Protein 4JO3 (pdb70)

Solvent-accessible surface area: 35429 Å² total; per-residue (Å²): 74,0,81,13,61,17,69,53,80,58,34,64,8,56,47,50,29,82,4,70,0,59,0,83,3,66,66,85,0,61,57,37,2,2,0,0,11,17,28,87,86,45,38,5,72,21,0,1,42,91,1,71,48,60,11,51,1,5,15,43,14,11,132,5,44,38,70,28,54,84,2,32,0,29,0,46,28,0,2,5,56,2,17,10,38,0,7,0,1,0,0,48,0,4,18,96,0,67,34,4,7,2,63,11,0,87,2,25,0,99,18,114,111,50,64,13,77,7,47,16,2,10,16,15,101,72,1,43,102,83,38,40,0,4,0,0,1,0,1,8,99,0,11,66,76,17,94,32,43,0,60,5,69,50,90,74,36,116,96,41,54,50,81,9,80,14,68,22,66,56,49,56,0,7,12,23,14,4,1,18,0,36,18,65,16,109,83,9,77,72,63,126,72,0,13,0,82,2,31,23,68,149,70,51,50,79,54,49,8,38,75,62,80,64,68,22,4,112,8,52,38,26,75,23,19,95,68,56,32,69,28,63,0,38,0,52,4,57,63,39,50,16,54,62,86,49,0,0,0,0,0,14,27,19,79,91,147,25,4,52,1,0,0,0,10,1,5,4,69,112,119,16,52,14,34,0,77,61,0,158,82,66,4,63,5,29,68,87,51,63,49,28,0,13,0,78,1,56,64,0,70,69,78,2,18,0,40,0,7,0,0,26,2,30,18,54,61,43,53,76,87,86,20,52,26,0,1,2,3,26,1,51,33,28,0,66,19,16,46,0,10,3,34,86,31,118,73,82,37,10,46,10,10,26,0,19,43,11,96,57,81,128,121,79,73,81,20,16,0,0,0,4,0,42,4,1,4,6,39,77,11,77,20,59,1,44,68,22,65,38,90,127,28,48,58,58,2,54,32,31,146,24,125,83,16,36,18,12,20,3,0,1,0,40,18,57,7,35,79,12,65,6,29,0,28,2,25,0,84,48,40,138,36,175,38,100,49,82,0,81,58,109,3,91,0,0,29,76,98,77,85,2,86,15,66,19,64,51,80,57,32,49,14,54,78,52,27,80,2,60,0,43,0,80,2,67,63,83,0,61,51,35,2,2,0,0,15,17,50,94,90,90,36,4,105,27,0,0,12,63,1,32,45,61,10,70,62,13,43,43,52,8,68,5,44,29,70,24,52,81,0,34,0,39,0,44,35,2,83,12,59,3,16,12,41,0,8,0,1,1,0,43,0,3,15,87,0,64,37,2,6,1,65,11,0,82,4,24,0,100,18,112,109,49,72,15,74,7,47,16,2,8,17,21,96,72,0,51,95,86,37,52,0,5,0,0,1,0,0,6,95,0,8,66,75,14,94,32,47,1,41,5,68,58,86,88,41,123,110,26,50,39,81,8,83,14,75,18,57,36,39,54,0,5,12,20,15,4,0,20,0,36,10,60,22,113,82,13,78,78,69,104,70,0,13,0,71,1,34,27,68,147,83,49,53,80,57,42,6,51,69,47,83,58,12,54,6,113,9,54,36,29,78,25,21,105,71,54,31,73,28,61,0,38,0,50,10,62,30,14,49,14,47,56,17,4,0,0,0,0,0,17,29,29,77,86,145,25,3,46,0,0,0,0,7,2,6,6,70,114,126,14,54,14,35,0,80,61,0,153,80,66,4,63,4,38,69,88,55,69,48,25,0,11,0,81,1,57,68,0,70,66,77,1,18,0,38,0,8,0,0,12,1,3,9,12,66,41,58,62,99,81,20,52,24,0,0,2,2,15,0,53,31,26,0,86,19,15,46,0,10,4,24,81,34,110,76,86,41,12,49,12,14,34,0,21,45,10,102,49,76,118,116,92,81,80,25,16,4,0,0,3,0,25,4,0,3,8,34,69,12,76,20,62,1,31,87,14,43,14,71,73,31,47,50,53,3,59,36,33,143,23,115,82,12,38,15,14,19,2,0,0,0,42,5,88,77,96,57,58,113,0,28,0,25,3,22,0,82,55,39,142,33,180,42,100,56,98,6,80,100,115,4,90,2,0,33,70,102,70

Foldseek 3Di:
DQAKAKPDQEDEDEQQAKDKIKIFTPWFQQQQKWKWWDDPPDDTHTADGSQADGDPPHDPLWGGDDGTGMIMIMRGRDALLRQTKMWMFRPRDPPPDDGRIHPIYGYAYAFDFDFWDKDKDFFDPPPQVVFKTKIKMKTPWGDDDKDKWKDFQNHTDDDQKDKDKDGQDSHGRTIMMMIMHMDTSVVLVVTFKIKMWIGDPPDIDIDMGTPVVD/DAKAKDFAAEAAQFAKTKIKIFADPDWQAQFWWKFKWWAAPPGDIGGAKTFGSHDDTDIDGDPVHPPFWDWADPDRGMIMIMGGRDDQVPFTWMKIFIWGWDFPDDVPDTDTDPIDTDHIHPTGTHGYHPDDFDAWDKDKAFPDPPDDDDQKGKIKIKTDFGPDDDKDKDKPVPPADAQKDKDDWDQDPVRGIITMIMGMDRDLVDWMWMWMADVNVRDIDIDIYHD/DDDDDPVVD/DFAKAKPDQEDEEAQQAKTKIKIFTPWFLAQQKWKWWDDPPDDTHTQDGSQAHGDPPHDPLWGWDDGGTMIMIMGGSHALQRQTKMWMFRDSDDPPDDGRIHPIHGYAYAFDFDFWDKDKDFFDPVALVVFKGKIKIKTPWGDDDKDKWKDFQNHTDDPQWDKDKDGQDRHGRTIMMMIMGMDTSVVVVVTFKIKMWIGDVPDIDIDIGTPVVD/DAKAKDWADEAAQFAKTKIKIFDDPFWQAQFKWKFKWWAAVPGDIGTAKTFGSYDDGDIDGDPVRPPAWDWQDPDRTMIMIMGGSDDQVRFTFMKMFIWGWDFDDDPHDTDTDPIDTDHIHPTDTHGYHPDDFDAWDKDKAFPDPVDDDDFKGKIKIKGDFGDDDDKDKDKPVNPDDPQKDKDDWDQDPVRGIITMIMGMDGHPPDQMWIWMGDVNVRDIDIDGYDD/DDDDDPVVD

Secondary structure (DSSP, 8-state):
-EEEEE---EE-TT--EEEEEEEESS---TTEEEEEEEE-TTS--EEEEEEESSSS--EEE-TTTBTTEEEEESSSSEEEEEE-S--GGG-EEEEEEEEEEEEEEETTEEEEEEEEEEEE---EEEEE-SSPPBPPEEEEE---TTSPPPSSEEEEEEEEEEBSS--EEEEGGGT--TTEEEPPPEE-TTS-EEEEEEEEES-SSS-EEEEEEEGGGTEEEEEEE--/-EEEEE---EE-TT--EEEEEEEES----TT-EEEEEEE-TTS--EEEEEEESSSS--EEE-TTTBTTEEEEEEETTEEEEEE-S--GGG-EEEEEEEEEEEEEEEBTEEEEEEEEEEEE---EEEEE-SSPPBPPEEEEE---SSS---SSEEEEEEEEEEBSS--EEEEGGGTB-TTEEEPPPEE-TTS-EEEEEEEEE-SSS--EEEEEEEGGGTEEEEEEE--/---EEEE-SEEEEETTS-EEEEEEESS--TT-EEEEEE-TTS--EEEEETTTEEPTT--TTEEEEEETTEEEEEESS--GGG-EEEEEEE-S--SS-S-SB---EEEEEE---BPPEEEEEPBPGGGGGGTEEEEEEEEEEEBS--EEEEEETTEEE-SSEEEEEPPPPTTT--EEEEEEEEEEHHHHHT--EEEEEEEETTEEEEEEEEGGG-/---EEEE-SEEEEETT-EEEEEEEESS--TT-EEEEEE-TTS--EEEEETTTEEPTT--TTEEEEEETTEEEEEEES--GGG-EEEEEEE-S--SS-S-SB---EEEEEE---B--EEEEEPPPHHHHTTTEEEEEEEEEEEBS--EEEEEETTEE--SSEEEEEPPPPTTT--EEEEEEEEEEHHHHHH--EEEEEEEETTEEEEEEEEGGG-/---EEGGG-/---EEGGG-

Sequence (900 aa):
DIVMTQTPASVSAAVGGTVTINCQASETISNYLAWYQQKPGQPPKLLIYKASTLASGVSSRFKGSGSGTEYTLTISGVQCDDAATYYCQQGYSISDIDNSFGGGTEVVVKGDPVAPTVLIFPPAADQVATGTVTIVCVANKYFPDVTVTWEVDGTTQTTGIENSKTPQNSADCTYNLSSTLTLTSTQYNSHKEYTCKVTQGTTSVVQSFNRGDCQSLEESGGDLVKPGASLTLTCTASGFSFTNNYYMCWVRQAPGKGLEWIACIYGGGRDIVFYATWAKGRFTISKTSSTTVTLQMTSLTAADTATYFCARENFDAVGVGGGTYSTDYYFDLWGPGTLVIVSSGQPKAPSVFPLAPCCGDTPSATVTLGCLVKGYLPEPVTVTWNSGTLTNGVRTFPSVRQSSGLYSLSSVVSVTSSSQPVTCNVAHPATNTKVDKTVAPEIIGDIRQADIVMTQTPASVSAAVGGTVTINCQASETISNYLAWYQQKPGQPPKLLIYKASTLASGVSSRFKGSGSGTEYTLTISGVQCDDAATYYCQQGYSISDIDNSFGGGTEVVVKGDPVAPTVLIFPPAADQVATGTVTIVCVANKYFPDVTVTWEVDGTTQTTGIENSKTPQNSADCTYNLSSTLTLTSTQYNSHKEYTCKVTQGTTSVVQSFNRGDCQSLEESGGDLVKPGASLTLTCTASGFSFTNNYYMCWVRQAPGKGLEWIACIYGGGRDIVFYATWAKGRFTISKTSSTTVTLQMTSLTAADTATYFCARENFDAVGVGGGTYSTDYYFDLWGPGTLVIVSSGQPKAPSVFPLAPCCGDTPSATVTLGCLVKGYLPEPVTVTWNSGTLTNGVRTFPSVRQSSGLYSLSSVVSVTSSSQPVTCNVAHPATNTKVDKTVAPEIIGDIRQA

B-factor: mean 35.31, std 11.68, range [15.15, 112.75]

Nearest PDB structures (foldseek):
  4jo4-assembly2_M  TM=9.951E-01  e=1.495E-40  Oryctolagus cuniculus
  7o9s-assembly1_L  TM=9.827E-01  e=1.431E-37  Oryctolagus cuniculus
  5ds8-assembly2_L  TM=9.588E-01  e=9.382E-38  Oryctolagus cuniculus
  8df1-assembly1_L  TM=9.749E-01  e=1.064E-36  Oryctolagus cuniculus
  6ldy-assembly2_L  TM=9.661E-01  e=2.963E-35  Oryctolagus cuniculus

Structure (mmCIF, N/CA/C/O backbone):
data_4JO3
#
_entry.id   4JO3
#
_cell.length_a   70.223
_cell.length_b   118.977
_cell.length_c   134.946
_cell.angle_alpha   90.00
_cell.angle_beta   90.00
_cell.angle_gamma   90.00
#
_symmetry.space_group_name_H-M   'P 21 21 21'
#
loop_
_entity.id
_entity.type
_entity.pdbx_description
1 polymer 'monoclonal anti-HIV-1 gp120 V3 antibody R20 light chain'
2 polymer 'monoclonal anti-HIV-1 gp120 V3 antibody R20 heavy chain'
3 polymer gp120
4 non-polymer 'SULFATE ION'
5 water water
#
loop_
_atom_site.group_PDB
_atom_site.id
_atom_site.type_symbol
_atom_site.label_atom_id
_atom_site.label_alt_id
_atom_site.label_comp_id
_atom_site.label_asym_id
_atom_site.label_entity_id
_atom_site.label_seq_id
_atom_site.pdbx_PDB_ins_code
_atom_site.Cartn_x
_atom_site.Cartn_y
_atom_site.Cartn_z
_atom_site.occupancy
_atom_site.B_iso_or_equiv
_atom_site.auth_seq_id
_atom_site.auth_comp_id
_atom_site.auth_asym_id
_atom_site.auth_atom_id
_atom_site.pdbx_PDB_model_num
ATOM 1 N N . ASP A 1 1 ? 29.400 54.770 51.789 1.00 32.14 1 ASP L N 1
ATOM 2 C CA . ASP A 1 1 ? 29.804 55.462 53.018 1.00 41.56 1 ASP L CA 1
ATOM 3 C C . ASP A 1 1 ? 31.040 54.849 53.672 1.00 49.26 1 ASP L C 1
ATOM 4 O O . ASP A 1 1 ? 31.816 55.558 54.323 1.00 50.08 1 ASP L O 1
ATOM 9 N N . ILE A 1 2 ? 31.191 53.533 53.567 1.00 40.73 2 ILE L N 1
ATOM 10 C CA . ILE A 1 2 ? 32.518 52.961 53.692 1.00 38.32 2 ILE L CA 1
ATOM 11 C C . ILE A 1 2 ? 33.041 53.051 52.282 1.00 38.52 2 ILE L C 1
ATOM 12 O O . ILE A 1 2 ? 32.556 52.349 51.395 1.00 42.22 2 ILE L O 1
ATOM 17 N N . VAL A 1 3 ? 33.993 53.939 52.045 1.00 34.61 3 VAL L N 1
ATOM 18 C CA . VAL A 1 3 ? 34.359 54.204 50.663 1.00 40.01 3 VAL L CA 1
ATOM 19 C C . VAL A 1 3 ? 35.651 53.513 50.252 1.00 37.07 3 VAL L C 1
ATOM 20 O O . VAL A 1 3 ? 36.719 53.770 50.801 1.00 38.42 3 VAL L O 1
ATOM 24 N N . MET A 1 4 ? 35.523 52.610 49.291 1.00 33.18 4 MET L N 1
ATOM 25 C CA . MET A 1 4 ? 36.656 51.864 48.793 1.00 32.98 4 MET L CA 1
ATOM 26 C C . MET A 1 4 ? 37.353 52.675 47.709 1.00 34.40 4 MET L C 1
ATOM 27 O O . MET A 1 4 ? 36.753 53.006 46.688 1.00 35.80 4 MET L O 1
ATOM 32 N N . THR A 1 5 ? 38.615 53.007 47.936 1.00 31.14 5 THR L N 1
ATOM 33 C CA . THR A 1 5 ? 39.382 53.709 46.930 1.00 33.80 5 THR L CA 1
ATOM 34 C C . THR A 1 5 ? 40.460 52.789 46.396 1.00 36.08 5 THR L C 1
ATOM 35 O O . THR A 1 5 ? 41.296 52.310 47.162 1.00 33.37 5 THR L O 1
ATOM 39 N N . GLN A 1 6 ? 40.431 52.532 45.088 1.00 36.59 6 GLN L N 1
ATOM 40 C CA . GLN A 1 6 ? 41.460 51.713 44.445 1.00 33.46 6 GLN L CA 1
ATOM 41 C C . GLN A 1 6 ? 42.455 52.569 43.707 1.00 32.31 6 GLN L C 1
ATOM 42 O O . GLN A 1 6 ? 42.089 53.565 43.091 1.00 31.56 6 GLN L O 1
ATOM 48 N N . THR A 1 7 ? 43.717 52.165 43.775 1.00 30.84 7 THR L N 1
ATOM 49 C CA . THR A 1 7 ? 44.789 52.815 43.041 1.00 31.38 7 THR L CA 1
ATOM 50 C C . THR A 1 7 ? 45.779 51.735 42.642 1.00 35.53 7 THR L C 1
ATOM 51 O O . THR A 1 7 ? 45.928 50.739 43.348 1.00 35.92 7 THR L O 1
ATOM 55 N N . PRO A 1 8 ? 46.428 51.898 41.482 1.00 36.17 8 PRO L N 1
ATOM 56 C CA . PRO A 1 8 ? 46.172 52.960 40.504 1.00 35.95 8 PRO L CA 1
ATOM 57 C C . PRO A 1 8 ? 44.911 52.651 39.706 1.00 34.80 8 PRO L C 1
ATOM 58 O O . PRO A 1 8 ? 44.324 51.580 39.887 1.00 34.68 8 PRO L O 1
ATOM 62 N N . ALA A 1 9 ? 44.502 53.559 38.828 1.00 32.65 9 ALA L N 1
ATOM 63 C CA . ALA A 1 9 ? 43.292 53.326 38.046 1.00 35.65 9 ALA L CA 1
ATOM 64 C C . ALA A 1 9 ? 43.625 52.391 36.903 1.00 34.04 9 ALA L C 1
ATOM 65 O O . ALA A 1 9 ? 42.781 51.635 36.435 1.00 35.30 9 ALA L O 1
ATOM 67 N N . SER A 1 10 ? 44.874 52.458 36.472 1.00 32.52 10 SER L N 1
ATOM 68 C CA . SER A 1 10 ? 45.392 51.601 35.430 1.00 34.38 10 SER L CA 1
ATOM 69 C C . SER A 1 10 ? 46.823 51.220 35.801 1.00 38.66 10 SER L C 1
ATOM 70 O O . SER A 1 10 ? 47.471 51.914 36.583 1.00 41.84 10 SER L O 1
ATOM 73 N N . VAL A 1 11 ? 47.311 50.121 35.245 1.00 33.57 11 VAL L N 1
ATOM 74 C CA . VAL A 1 11 ? 48.665 49.682 35.515 1.00 34.46 11 VAL L CA 1
ATOM 75 C C . VAL A 1 11 ? 49.154 48.744 34.416 1.00 33.13 11 VAL L C 1
ATOM 76 O O . VAL A 1 11 ? 48.373 47.982 33.859 1.00 35.43 11 VAL L O 1
ATOM 80 N N . SER A 1 12 ? 50.443 48.817 34.098 1.00 38.19 12 SER L N 1
ATOM 81 C CA . SER A 1 12 ? 51.058 47.934 33.108 1.00 34.94 12 SER L CA 1
ATOM 82 C C . SER A 1 12 ? 51.985 46.915 33.755 1.00 37.77 12 SER L C 1
ATOM 83 O O . SER A 1 12 ? 52.596 47.176 34.792 1.00 41.32 12 SER L O 1
ATOM 86 N N . ALA A 1 13 ? 52.088 45.747 33.144 1.00 33.51 13 ALA L N 1
ATOM 87 C CA . ALA A 1 13 ? 53.063 44.764 33.585 1.00 34.23 13 ALA L CA 1
ATOM 88 C C . ALA A 1 13 ? 53.506 43.932 32.386 1.00 31.90 13 ALA L C 1
ATOM 89 O O . ALA A 1 13 ? 52.667 43.472 31.615 1.00 31.26 13 ALA L O 1
ATOM 91 N N . ALA A 1 14 ? 54.814 43.769 32.201 1.00 28.80 14 ALA L N 1
ATOM 92 C CA . ALA A 1 14 ? 55.303 42.885 31.143 1.00 32.96 14 ALA L CA 1
ATOM 93 C C . ALA A 1 14 ? 54.915 41.443 31.469 1.00 31.04 14 ALA L C 1
ATOM 94 O O . ALA A 1 14 ? 54.769 41.083 32.646 1.00 26.70 14 ALA L O 1
ATOM 96 N N . VAL A 1 15 ? 54.725 40.632 30.432 1.00 25.44 15 VAL L N 1
ATOM 97 C CA . VAL A 1 15 ? 54.424 39.219 30.629 1.00 28.63 15 VAL L CA 1
ATOM 98 C C . VAL A 1 15 ? 55.512 38.585 31.494 1.00 28.09 15 VAL L C 1
ATOM 99 O O . VAL A 1 15 ? 56.697 38.727 31.213 1.00 31.92 15 VAL L O 1
ATOM 103 N N . GLY A 1 16 ? 55.105 37.913 32.567 1.00 30.42 16 GLY L N 1
ATOM 104 C CA . GLY A 1 16 ? 56.042 37.217 33.431 1.00 28.50 16 GLY L CA 1
ATOM 105 C C . GLY A 1 16 ? 56.338 37.989 34.698 1.00 31.41 16 GLY L C 1
ATOM 106 O O . GLY A 1 16 ? 56.873 37.443 35.656 1.00 34.10 16 GLY L O 1
ATOM 107 N N . GLY A 1 17 ? 55.983 39.269 34.707 1.00 30.20 17 GLY L N 1
ATOM 108 C CA . GLY A 1 17 ? 56.247 40.118 35.850 1.00 29.41 17 GLY L CA 1
ATOM 109 C C . GLY A 1 17 ? 55.204 40.007 36.941 1.00 33.05 17 GLY L C 1
ATOM 110 O O . GLY A 1 17 ? 54.458 39.026 37.004 1.00 32.80 17 GLY L O 1
ATOM 111 N N . THR A 1 18 ? 55.161 41.022 37.801 1.00 35.26 18 THR L N 1
ATOM 112 C CA . THR A 1 18 ? 54.225 41.073 38.916 1.00 32.00 18 THR L CA 1
ATOM 113 C C . THR A 1 18 ? 53.538 42.412 38.933 1.00 35.67 18 THR L C 1
ATOM 114 O O . THR A 1 18 ? 54.138 43.432 38.614 1.00 39.42 18 THR L O 1
ATOM 118 N N . VAL A 1 19 ? 52.271 42.408 39.311 1.00 37.13 19 VAL L N 1
ATOM 119 C CA . VAL A 1 19 ? 51.496 43.629 39.370 1.00 36.56 19 VAL L CA 1
ATOM 120 C C . VAL A 1 19 ? 50.812 43.687 40.737 1.00 38.79 19 VAL L C 1
ATOM 121 O O . VAL A 1 19 ? 50.266 42.680 41.212 1.00 36.10 19 VAL L O 1
ATOM 125 N N . THR A 1 20 ? 50.889 44.838 41.401 1.00 35.57 20 THR L N 1
ATOM 126 C CA . THR A 1 20 ? 50.124 45.011 42.628 1.00 39.81 20 THR L CA 1
ATOM 127 C C . THR A 1 20 ? 49.049 46.095 42.483 1.00 36.10 20 THR L C 1
ATOM 128 O O . THR A 1 20 ? 49.281 47.130 41.878 1.00 42.30 20 THR L O 1
ATOM 132 N N . ILE A 1 21 ? 47.870 45.817 43.026 1.00 33.49 21 ILE L N 1
ATOM 133 C CA . ILE A 1 21 ? 46.734 46.720 43.017 1.00 32.03 21 ILE L CA 1
ATOM 134 C C . ILE A 1 21 ? 46.438 47.058 44.469 1.00 36.24 21 ILE L C 1
ATOM 135 O O . ILE A 1 21 ? 46.522 46.191 45.345 1.00 35.91 21 ILE L O 1
ATOM 140 N N . ASN A 1 22 ? 46.070 48.304 44.735 1.00 37.30 22 ASN L N 1
ATOM 141 C CA . ASN A 1 22 ? 45.768 48.700 46.104 1.00 36.94 22 ASN L CA 1
ATOM 142 C C . ASN A 1 22 ? 44.318 49.007 46.347 1.00 35.82 22 ASN L C 1
ATOM 143 O O . ASN A 1 22 ? 43.620 49.506 45.476 1.00 38.17 22 ASN L O 1
ATOM 148 N N . CYS A 1 23 ? 43.878 48.703 47.555 1.00 36.22 23 CYS L N 1
ATOM 149 C CA . CYS A 1 23 ? 42.538 49.001 47.970 1.00 36.07 23 CYS L CA 1
ATOM 150 C C . CYS A 1 23 ? 42.637 49.694 49.310 1.00 37.88 23 CYS L C 1
ATOM 151 O O . CYS A 1 23 ? 43.340 49.235 50.199 1.00 42.21 23 CYS L O 1
ATOM 154 N N . GLN A 1 24 ? 41.947 50.814 49.452 1.00 38.05 24 GLN L N 1
ATOM 155 C CA . GLN A 1 24 ? 41.910 51.501 50.723 1.00 39.28 24 GLN L CA 1
ATOM 156 C C . GLN A 1 24 ? 40.472 51.673 51.207 1.00 36.92 24 GLN L C 1
ATOM 157 O O . GLN A 1 24 ? 39.571 51.977 50.427 1.00 40.00 24 GLN L O 1
ATOM 163 N N . ALA A 1 25 ? 40.260 51.473 52.499 1.00 34.78 25 ALA L N 1
ATOM 164 C CA . ALA A 1 25 ? 38.937 51.612 53.067 1.00 34.36 25 ALA L CA 1
ATOM 165 C C . ALA A 1 25 ? 38.899 52.818 53.995 1.00 38.69 25 ALA L C 1
ATOM 166 O O . ALA A 1 25 ? 39.873 53.101 54.706 1.00 37.80 25 ALA L O 1
ATOM 168 N N . SER A 1 26 ? 37.782 53.539 53.976 1.00 34.36 26 SER L N 1
ATOM 169 C CA . SER A 1 26 ? 37.666 54.766 54.753 1.00 34.99 26 SER L CA 1
ATOM 170 C C . SER A 1 26 ? 37.608 54.437 56.232 1.00 37.91 26 SER L C 1
ATOM 171 O O . SER A 1 26 ? 37.897 55.282 57.078 1.00 37.53 26 SER L O 1
ATOM 174 N N . GLU A 1 27 ? 37.236 53.201 56.536 1.00 37.14 27 GLU L N 1
ATOM 175 C CA . GLU A 1 27 ? 37.291 52.715 57.906 1.00 41.62 27 GLU L CA 1
ATOM 176 C C . GLU A 1 27 ? 37.647 51.233 57.922 1.00 43.27 27 GLU L C 1
ATOM 177 O O . GLU A 1 27 ? 37.585 50.554 56.898 1.00 38.05 27 GLU L O 1
ATOM 183 N N . THR A 1 28 ? 38.039 50.742 59.091 1.00 42.29 28 THR L N 1
ATOM 184 C CA . THR A 1 28 ? 38.463 49.363 59.212 1.00 43.45 28 THR L CA 1
ATOM 185 C C . THR A 1 28 ? 37.322 48.435 58.797 1.00 45.40 28 THR L C 1
ATOM 186 O O . THR A 1 28 ? 36.148 48.709 59.075 1.00 44.30 28 THR L O 1
ATOM 190 N N . ILE A 1 29 ? 37.662 47.339 58.125 1.00 46.56 29 ILE L N 1
ATOM 191 C CA . ILE A 1 29 ? 36.636 46.424 57.622 1.00 45.61 29 ILE L CA 1
ATOM 192 C C . ILE A 1 29 ? 36.800 44.979 58.106 1.00 47.97 29 ILE L C 1
ATOM 193 O O . ILE A 1 29 ? 36.066 44.089 57.662 1.00 45.66 29 ILE L O 1
ATOM 198 N N . SER A 1 30 ? 37.749 44.759 59.021 1.00 45.33 30 SER L N 1
ATOM 199 C CA . SER A 1 30 ? 37.934 43.459 59.672 1.00 43.87 30 SER L CA 1
ATOM 200 C C . SER A 1 30 ? 38.339 42.376 58.684 1.00 48.94 30 SER L C 1
ATOM 201 O O . SER A 1 30 ? 37.926 41.212 58.807 1.00 46.65 30 SER L O 1
ATOM 204 N N . ASN A 1 31 ? 39.144 42.767 57.701 1.00 44.13 31 ASN L N 1
ATOM 205 C CA . ASN A 1 31 ? 39.572 41.847 56.662 1.00 41.78 31 ASN L CA 1
ATOM 206 C C . ASN A 1 31 ? 38.444 41.253 55.840 1.00 38.17 31 ASN L C 1
ATOM 207 O O . ASN A 1 31 ? 38.612 40.208 55.235 1.00 39.59 31 ASN L O 1
ATOM 212 N N . TYR A 1 32 ? 37.290 41.907 55.830 1.00 39.98 32 TYR L N 1
ATOM 213 C CA . TYR A 1 32 ? 36.209 41.493 54.951 1.00 38.16 32 TYR L CA 1
ATOM 214 C C . TYR A 1 32 ? 36.358 42.256 53.645 1.00 37.17 32 TYR L C 1
ATOM 215 O O . TYR A 1 32 ? 35.644 43.227 53.391 1.00 33.74 32 TYR L O 1
ATOM 224 N N . LEU A 1 33 ? 37.308 41.804 52.829 1.00 33.42 33 LEU L N 1
ATOM 225 C CA . LEU A 1 33 ? 37.673 42.464 51.590 1.00 32.45 33 LEU L CA 1
ATOM 226 C C . LEU A 1 33 ? 37.738 41.420 50.486 1.00 37.79 33 LEU L C 1
ATOM 227 O O . LEU A 1 33 ? 38.400 40.395 50.631 1.00 39.15 33 LEU L O 1
ATOM 232 N N . ALA A 1 34 ? 37.040 41.671 49.383 1.00 38.09 34 ALA L N 1
ATOM 233 C CA . ALA A 1 34 ? 37.014 40.723 48.272 1.00 33.47 34 ALA L CA 1
ATOM 234 C C . ALA A 1 34 ? 37.564 41.330 46.979 1.00 33.68 34 ALA L C 1
ATOM 235 O O . ALA A 1 34 ? 37.448 42.535 46.737 1.00 32.13 34 ALA L O 1
ATOM 237 N N . TRP A 1 35 ? 38.177 40.485 46.161 1.00 32.74 35 TRP L N 1
ATOM 238 C CA . TRP A 1 35 ? 38.768 40.922 44.908 1.00 30.10 35 TRP L CA 1
ATOM 239 C C . TRP A 1 35 ? 38.109 40.192 43.748 1.00 28.62 35 TRP L C 1
ATOM 240 O O . TRP A 1 35 ? 37.978 38.976 43.776 1.00 29.57 35 TRP L O 1
ATOM 251 N N . TYR A 1 36 ? 37.711 40.929 42.721 1.00 28.10 36 TYR L N 1
ATOM 252 C CA . TYR A 1 36 ? 37.135 40.315 41.522 1.00 30.94 36 TYR L CA 1
ATOM 253 C C . TYR A 1 36 ? 37.904 40.664 40.255 1.00 25.61 36 TYR L C 1
ATOM 254 O O . TYR A 1 36 ? 38.524 41.715 40.156 1.00 26.88 36 TYR L O 1
ATOM 263 N N . GLN A 1 37 ? 37.848 39.779 39.280 1.00 24.09 37 GLN L N 1
ATOM 264 C CA . GLN A 1 37 ? 38.395 40.089 37.976 1.00 28.02 37 GLN L CA 1
ATOM 265 C C . GLN A 1 37 ? 37.244 40.114 36.990 1.00 29.30 37 GLN L C 1
ATOM 266 O O . GLN A 1 37 ? 36.421 39.205 36.982 1.00 30.24 37 GLN L O 1
ATOM 272 N N . GLN A 1 38 ? 37.167 41.157 36.175 1.00 25.67 38 GLN L N 1
ATOM 273 C CA . GLN A 1 38 ? 36.130 41.202 35.171 1.00 28.62 38 GLN L CA 1
ATOM 274 C C . GLN A 1 38 ? 36.688 41.362 33.767 1.00 30.80 38 GLN L C 1
ATOM 275 O O . GLN A 1 38 ? 37.514 42.226 33.510 1.00 32.09 38 GLN L O 1
ATOM 281 N N . LYS A 1 39 ? 36.229 40.517 32.861 1.00 30.91 39 LYS L N 1
ATOM 282 C CA . LYS A 1 39 ? 36.586 40.638 31.464 1.00 32.20 39 LYS L CA 1
ATOM 283 C C . LYS A 1 39 ? 35.371 41.157 30.690 1.00 39.98 39 LYS L C 1
ATOM 284 O O . LYS A 1 39 ? 34.228 40.988 31.127 1.00 38.54 39 LYS L O 1
ATOM 290 N N . PRO A 1 40 ? 35.610 41.810 29.543 1.00 42.07 40 PRO L N 1
ATOM 291 C CA . PRO A 1 40 ? 34.537 42.533 28.842 1.00 39.89 40 PRO L CA 1
ATOM 292 C C . PRO A 1 40 ? 33.373 41.626 28.522 1.00 36.06 40 PRO L C 1
ATOM 293 O O . PRO A 1 40 ? 33.605 40.523 28.051 1.00 39.39 40 PRO L O 1
ATOM 297 N N . GLY A 1 41 ? 32.151 42.080 28.784 1.00 37.70 41 GLY L N 1
ATOM 298 C CA . GLY A 1 41 ? 30.958 41.321 28.458 1.00 33.56 41 GLY L CA 1
ATOM 299 C C . GLY A 1 41 ? 30.679 40.171 29.407 1.00 36.87 41 GLY L C 1
ATOM 300 O O . GLY A 1 41 ? 29.829 39.323 29.150 1.00 33.47 41 GLY L O 1
ATOM 301 N N . GLN A 1 42 ? 31.397 40.135 30.516 1.00 34.07 42 GLN L N 1
ATOM 302 C CA . GLN A 1 42 ? 31.202 39.059 31.468 1.00 35.34 42 GLN L CA 1
ATOM 303 C C . GLN A 1 42 ? 30.902 39.582 32.863 1.00 31.52 42 GLN L C 1
ATOM 304 O O . GLN A 1 42 ? 31.286 40.689 33.229 1.00 30.13 42 GLN L O 1
ATOM 310 N N . PRO A 1 43 ? 30.191 38.787 33.652 1.00 30.97 43 PRO L N 1
ATOM 311 C CA . PRO A 1 43 ? 30.046 39.223 35.033 1.00 29.58 43 PRO L CA 1
ATOM 312 C C . PRO A 1 43 ? 31.397 39.065 35.712 1.00 31.54 43 PRO L C 1
ATOM 313 O O . PRO A 1 43 ? 32.248 38.323 35.209 1.00 32.53 43 PRO L O 1
ATOM 317 N N . PRO A 1 44 ? 31.606 39.762 36.832 1.00 29.76 44 PRO L N 1
ATOM 318 C CA . PRO A 1 44 ? 32.856 39.640 37.587 1.00 28.94 44 PRO L CA 1
ATOM 319 C C . PRO A 1 44 ? 33.080 38.216 38.078 1.00 28.27 44 PRO L C 1
ATOM 320 O O . PRO A 1 44 ? 32.119 37.488 38.305 1.00 25.27 44 PRO L O 1
ATOM 324 N N . LYS A 1 45 ? 34.346 37.833 38.219 1.00 29.81 45 LYS L N 1
ATOM 325 C CA . LYS A 1 45 ? 34.709 36.547 38.790 1.00 28.54 45 LYS L CA 1
ATOM 326 C C . LYS A 1 45 ? 35.383 36.772 40.127 1.00 32.53 45 LYS L C 1
ATOM 327 O O . LYS A 1 45 ? 36.354 37.538 40.217 1.00 31.25 45 LYS L O 1
ATOM 333 N N . LEU A 1 46 ? 34.878 36.097 41.158 1.00 32.75 46 LEU L N 1
ATOM 334 C CA . LEU A 1 46 ? 35.466 36.166 42.492 1.00 29.16 46 LEU L CA 1
ATOM 335 C C . LEU A 1 46 ? 36.826 35.496 42.505 1.00 32.94 46 LEU L C 1
ATOM 336 O O . LEU A 1 46 ? 36.959 34.367 42.029 1.00 32.17 46 LEU L O 1
ATOM 341 N N . LEU A 1 47 ? 37.819 36.194 43.063 1.00 32.48 47 LEU L N 1
ATOM 342 C CA . LEU A 1 47 ? 39.183 35.689 43.218 1.00 30.91 47 LEU L CA 1
ATOM 343 C C . LEU A 1 47 ? 39.515 35.425 44.691 1.00 34.72 47 LEU L C 1
ATOM 344 O O . LEU A 1 47 ? 39.924 34.327 45.075 1.00 35.63 47 LEU L O 1
ATOM 349 N N . ILE A 1 48 ? 39.345 36.464 45.503 1.00 34.29 48 ILE L N 1
ATOM 350 C CA . ILE A 1 48 ? 39.775 36.478 46.889 1.00 31.63 48 ILE L CA 1
ATOM 351 C C . ILE A 1 48 ? 38.641 37.005 47.748 1.00 32.54 48 ILE L C 1
ATOM 352 O O . ILE A 1 48 ? 37.946 37.934 47.344 1.00 34.92 48 ILE L O 1
ATOM 357 N N . TYR A 1 49 ? 38.446 36.400 48.917 1.00 32.15 49 TYR L N 1
ATOM 358 C CA . TYR A 1 49 ? 37.536 36.915 49.942 1.00 32.88 49 TYR L CA 1
ATOM 359 C C . TYR A 1 49 ? 38.214 36.790 51.299 1.00 35.36 49 TYR L C 1
ATOM 360 O O . TYR A 1 49 ? 39.264 36.143 51.414 1.00 35.67 49 TYR L O 1
ATOM 369 N N . LYS A 1 50 ? 37.625 37.399 52.325 1.00 32.48 50 LYS L N 1
ATOM 370 C CA . LYS A 1 50 ? 38.273 37.470 53.640 1.00 35.30 50 LYS L CA 1
ATOM 371 C C . LYS A 1 50 ? 39.721 37.954 53.512 1.00 36.15 50 LYS L C 1
ATOM 372 O O . LYS A 1 50 ? 40.632 37.409 54.135 1.00 37.59 50 LYS L O 1
ATOM 378 N N . ALA A 1 51 ? 39.920 38.974 52.682 1.00 38.51 51 ALA L N 1
ATOM 379 C CA . ALA A 1 51 ? 41.228 39.593 52.477 1.00 36.76 51 ALA L CA 1
ATOM 380 C C . ALA A 1 51 ? 42.252 38.708 51.764 1.00 35.23 51 ALA L C 1
ATOM 381 O O . ALA A 1 51 ? 42.999 39.185 50.911 1.00 41.39 51 ALA L O 1
ATOM 383 N N . SER A 1 52 ? 42.287 37.425 52.087 1.00 29.86 52 SER L N 1
ATOM 384 C CA . SER A 1 52 ? 43.375 36.601 51.594 1.00 32.03 52 SER L CA 1
ATOM 385 C C . SER A 1 52 ? 42.989 35.170 51.250 1.00 31.99 52 SER L C 1
ATOM 386 O O . SER A 1 52 ? 43.828 34.385 50.825 1.00 34.08 52 SER L O 1
ATOM 389 N N . THR A 1 53 ? 41.732 34.811 51.419 1.00 31.17 53 THR L N 1
ATOM 390 C CA . THR A 1 53 ? 41.350 33.457 51.057 1.00 32.98 53 THR L CA 1
ATOM 391 C C . THR A 1 53 ? 41.143 33.321 49.552 1.00 32.51 53 THR L C 1
ATOM 392 O O . THR A 1 53 ? 40.297 33.992 48.978 1.00 32.34 53 THR L O 1
ATOM 396 N N . LEU A 1 54 ? 41.922 32.445 48.925 1.00 35.46 54 LEU L N 1
ATOM 397 C CA . LEU A 1 54 ? 41.815 32.174 47.491 1.00 30.66 54 LEU L CA 1
ATOM 398 C C . LEU A 1 54 ? 40.603 31.308 47.161 1.00 32.01 54 LEU L C 1
ATOM 399 O O . LEU A 1 54 ? 40.508 30.169 47.610 1.00 31.53 54 LEU L O 1
ATOM 404 N N . ALA A 1 55 ? 39.678 31.848 46.371 1.00 34.65 55 ALA L N 1
ATOM 405 C CA . ALA A 1 55 ? 38.469 31.110 46.017 1.00 34.60 55 ALA L CA 1
ATOM 406 C C . ALA A 1 55 ? 38.829 29.852 45.239 1.00 34.60 55 ALA L C 1
ATOM 407 O O . ALA A 1 55 ? 39.911 29.750 44.652 1.00 32.45 55 ALA L O 1
ATOM 409 N N . SER A 1 56 ? 37.903 28.904 45.233 1.00 34.52 56 SER L N 1
ATOM 410 C CA . SER A 1 56 ? 38.126 27.612 44.604 1.00 37.92 56 SER L CA 1
ATOM 411 C C . SER A 1 56 ? 38.181 27.677 43.084 1.00 37.75 56 SER L C 1
ATOM 412 O O . SER A 1 56 ? 37.240 28.151 42.429 1.00 33.91 56 SER L O 1
ATOM 415 N N . GLY A 1 57 ? 39.281 27.169 42.535 1.00 32.87 57 GLY L N 1
ATOM 416 C CA . GLY A 1 57 ? 39.415 27.020 41.099 1.00 32.07 57 GLY L CA 1
ATOM 417 C C . GLY A 1 57 ? 40.016 28.273 40.518 1.00 33.79 57 GLY L C 1
ATOM 418 O O . GLY A 1 57 ? 40.023 28.473 39.306 1.00 35.70 57 GLY L O 1
ATOM 419 N N . VAL A 1 58 ? 40.509 29.136 41.391 1.00 26.98 58 VAL L N 1
ATOM 420 C CA . VAL A 1 58 ? 41.176 30.336 40.932 1.00 28.22 58 VAL L CA 1
ATOM 421 C C . VAL A 1 58 ? 42.686 30.187 41.050 1.00 27.53 58 VAL L C 1
ATOM 422 O O . VAL A 1 58 ? 43.189 29.655 42.031 1.00 26.40 58 VAL L O 1
ATOM 426 N N . SER A 1 59 ? 43.399 30.646 40.030 1.00 30.00 59 SER L N 1
ATOM 427 C CA . SER A 1 59 ? 44.849 30.551 39.994 1.00 27.43 59 SER L CA 1
ATOM 428 C C . SER A 1 59 ? 45.510 31.109 41.243 1.00 28.36 59 SER L C 1
ATOM 429 O O . SER A 1 59 ? 45.178 32.207 41.712 1.00 26.97 59 SER L O 1
ATOM 432 N N . SER A 1 60 ? 46.461 30.348 41.771 1.00 28.37 60 SER L N 1
ATOM 433 C CA . SER A 1 60 ? 47.199 30.776 42.954 1.00 31.90 60 SER L CA 1
ATOM 434 C C . SER A 1 60 ? 48.214 31.869 42.607 1.00 28.69 60 SER L C 1
ATOM 435 O O . SER A 1 60 ? 48.969 32.323 43.460 1.00 26.47 60 SER L O 1
ATOM 438 N N . ARG A 1 61 ? 48.217 32.297 41.349 1.00 28.47 61 ARG L N 1
ATOM 439 C CA . ARG A 1 61 ? 48.990 33.466 40.965 1.00 29.50 61 ARG L CA 1
ATOM 440 C C . ARG A 1 61 ? 48.384 34.720 41.595 1.00 27.64 61 ARG L C 1
ATOM 441 O O . ARG A 1 61 ? 49.010 35.771 41.608 1.00 27.87 61 ARG L O 1
ATOM 449 N N . PHE A 1 62 ? 47.168 34.595 42.121 1.00 27.92 62 PHE L N 1
ATOM 450 C CA . PHE A 1 62 ? 46.465 35.724 42.735 1.00 31.90 62 PHE L CA 1
ATOM 451 C C . PHE A 1 62 ? 46.585 35.705 44.258 1.00 33.76 62 PHE L C 1
ATOM 452 O O . PHE A 1 62 ? 46.152 34.760 44.915 1.00 36.43 62 PHE L O 1
ATOM 460 N N . LYS A 1 63 ? 47.174 36.753 44.819 1.00 31.67 63 LYS L N 1
ATOM 461 C CA . LYS A 1 63 ? 47.343 36.825 46.258 1.00 36.27 63 LYS L CA 1
ATOM 462 C C . LYS A 1 63 ? 46.686 38.065 46.823 1.00 35.79 63 LYS L C 1
ATOM 463 O O . LYS A 1 63 ? 46.972 39.181 46.388 1.00 34.12 63 LYS L O 1
ATOM 469 N N . GLY A 1 64 ? 45.814 37.851 47.806 1.00 38.47 64 GLY L N 1
ATOM 470 C CA . GLY A 1 64 ? 45.181 38.926 48.550 1.00 36.77 64 GLY L CA 1
ATOM 471 C C . GLY A 1 64 ? 45.839 39.101 49.902 1.00 38.10 64 GLY L C 1
ATOM 472 O O . GLY A 1 64 ? 46.004 38.143 50.648 1.00 45.47 64 GLY L O 1
ATOM 473 N N . SER A 1 65 ? 46.233 40.322 50.225 1.00 38.06 65 SER L N 1
ATOM 474 C CA . SER A 1 65 ? 46.913 40.559 51.487 1.00 39.33 65 SER L CA 1
ATOM 475 C C . SER A 1 65 ? 46.448 41.868 52.085 1.00 42.35 65 SER L C 1
ATOM 476 O O . SER A 1 65 ? 45.612 42.565 51.504 1.00 39.99 65 SER L O 1
ATOM 479 N N . GLY A 1 66 ? 47.001 42.201 53.247 1.00 44.99 66 GLY L N 1
ATOM 480 C CA . GLY A 1 66 ? 46.707 43.465 53.885 1.00 38.28 66 GLY L CA 1
ATOM 481 C C . GLY A 1 66 ? 45.799 43.247 55.062 1.00 38.98 66 GLY L C 1
ATOM 482 O O . GLY A 1 66 ? 45.411 42.112 55.357 1.00 40.60 66 GLY L O 1
ATOM 483 N N . SER A 1 67 ? 45.466 44.340 55.738 1.00 39.47 67 SER L N 1
ATOM 484 C CA . SER A 1 67 ? 44.581 44.294 56.897 1.00 43.94 67 SER L CA 1
ATOM 485 C C . SER A 1 67 ? 44.182 45.709 57.285 1.00 45.32 67 SER L C 1
ATOM 486 O O . SER A 1 67 ? 44.793 46.686 56.835 1.00 44.33 67 SER L O 1
ATOM 489 N N . GLY A 1 68 ? 43.157 45.817 58.121 1.00 44.15 68 GLY L N 1
ATOM 490 C CA . GLY A 1 68 ? 42.745 47.105 58.634 1.00 38.95 68 GLY L CA 1
ATOM 491 C C . GLY A 1 68 ? 42.127 47.976 57.568 1.00 36.36 68 GLY L C 1
ATOM 492 O O . GLY A 1 68 ? 40.953 47.828 57.239 1.00 39.62 68 GLY L O 1
ATOM 493 N N . THR A 1 69 ? 42.926 48.878 57.019 1.00 37.23 69 THR L N 1
ATOM 494 C CA . THR A 1 69 ? 42.426 49.886 56.088 1.00 41.52 69 THR L CA 1
ATOM 495 C C . THR A 1 69 ? 43.112 49.810 54.698 1.00 45.85 69 THR L C 1
ATOM 496 O O . THR A 1 69 ? 42.647 50.420 53.721 1.00 42.80 69 THR L O 1
ATOM 500 N N . GLU A 1 70 ? 44.195 49.034 54.613 1.00 41.01 70 GLU L N 1
ATOM 501 C CA . GLU A 1 70 ? 44.946 48.880 53.368 1.00 41.55 70 GLU L CA 1
ATOM 502 C C . GLU A 1 70 ? 45.075 47.423 52.910 1.00 40.74 70 GLU L C 1
ATOM 503 O O . GLU A 1 70 ? 45.656 46.596 53.608 1.00 41.17 70 GLU L O 1
ATOM 509 N N . TYR A 1 71 ? 44.546 47.131 51.723 1.00 41.34 71 TYR L N 1
ATOM 510 C CA . TYR A 1 71 ? 44.571 45.787 51.150 1.00 35.95 71 TYR L CA 1
ATOM 511 C C . TYR A 1 71 ? 45.312 45.747 49.811 1.00 37.21 71 TYR L C 1
ATOM 512 O O . TYR A 1 71 ? 45.535 46.782 49.178 1.00 36.46 71 TYR L O 1
ATOM 521 N N . THR A 1 72 ? 45.708 44.554 49.389 1.00 35.56 72 THR L N 1
ATOM 522 C CA . THR A 1 72 ? 46.467 44.416 48.160 1.00 32.57 72 THR L CA 1
ATOM 523 C C . THR A 1 72 ? 46.088 43.166 47.367 1.00 37.87 72 THR L C 1
ATOM 524 O O . THR A 1 72 ? 45.662 42.147 47.930 1.00 33.29 72 THR L O 1
ATOM 528 N N . LEU A 1 73 ? 46.236 43.274 46.047 1.00 37.63 73 LEU L N 1
ATOM 529 C CA . LEU A 1 73 ? 46.102 42.145 45.137 1.00 33.19 73 LEU L CA 1
ATOM 530 C C . LEU A 1 73 ? 47.385 42.066 44.327 1.00 33.81 73 LEU L C 1
ATOM 531 O O . LEU A 1 73 ? 47.788 43.036 43.683 1.00 35.48 73 LEU L O 1
ATOM 536 N N . THR A 1 74 ? 48.039 40.916 44.364 1.00 33.95 74 THR L N 1
ATOM 537 C CA . THR A 1 74 ? 49.309 40.763 43.678 1.00 31.04 74 THR L CA 1
ATOM 538 C C . THR A 1 74 ? 49.166 39.637 42.669 1.00 34.04 74 THR L C 1
ATOM 539 O O . THR A 1 74 ? 48.888 38.504 43.044 1.00 36.78 74 THR L O 1
ATOM 543 N N . ILE A 1 75 ? 49.342 39.944 41.389 1.00 30.97 75 ILE L N 1
ATOM 544 C CA . ILE A 1 75 ? 49.353 38.908 40.375 1.00 29.15 75 ILE L CA 1
ATOM 545 C C . ILE A 1 75 ? 50.793 38.583 40.008 1.00 30.90 75 ILE L C 1
ATOM 546 O O . ILE A 1 75 ? 51.536 39.431 39.521 1.00 34.82 75 ILE L O 1
ATOM 551 N N . SER A 1 76 ? 51.188 37.346 40.257 1.00 30.99 76 SER L N 1
ATOM 552 C CA . SER A 1 76 ? 52.529 36.892 39.933 1.00 31.95 76 SER L CA 1
ATOM 553 C C . SER A 1 76 ? 52.478 36.178 38.598 1.00 29.39 76 SER L C 1
ATOM 554 O O . SER A 1 76 ? 51.445 35.620 38.250 1.00 35.35 76 SER L O 1
ATOM 557 N N . GLY A 1 77 ? 53.576 36.191 37.846 1.00 30.86 77 GLY L N 1
ATOM 558 C CA . GLY A 1 77 ? 53.629 35.493 36.568 1.00 27.16 77 GLY L CA 1
ATOM 559 C C . GLY A 1 77 ? 52.552 36.004 35.629 1.00 31.68 77 GLY L C 1
ATOM 560 O O . GLY A 1 77 ? 51.815 35.224 35.034 1.00 30.09 77 GLY L O 1
ATOM 561 N N . VAL A 1 78 ? 52.464 37.328 35.513 1.00 28.74 78 VAL L N 1
ATOM 562 C CA . VAL A 1 78 ? 51.421 37.985 34.749 1.00 28.07 78 VAL L CA 1
ATOM 563 C C . VAL A 1 78 ? 51.334 37.413 33.338 1.00 28.97 78 VAL L C 1
ATOM 564 O O . VAL A 1 78 ? 52.359 37.144 32.705 1.00 30.51 78 VAL L O 1
ATOM 568 N N . GLN A 1 79 ? 50.112 37.213 32.852 1.00 22.44 79 GLN L N 1
ATOM 569 C CA . GLN A 1 79 ? 49.912 36.636 31.526 1.00 27.13 79 GLN L CA 1
ATOM 570 C C . GLN A 1 79 ? 48.878 37.425 30.734 1.00 29.43 79 GLN L C 1
ATOM 571 O O . GLN A 1 79 ? 48.102 38.191 31.312 1.00 31.92 79 GLN L O 1
ATOM 577 N N . CYS A 1 80 ? 48.870 37.247 29.418 1.00 22.52 80 CYS L N 1
ATOM 578 C CA . CYS A 1 80 ? 47.847 37.879 28.586 1.00 29.68 80 CYS L CA 1
ATOM 579 C C . CYS A 1 80 ? 46.413 37.626 29.071 1.00 30.58 80 CYS L C 1
ATOM 580 O O . CYS A 1 80 ? 45.574 38.523 29.024 1.00 31.75 80 CYS L O 1
ATOM 583 N N . ASP A 1 81 ? 46.140 36.417 29.547 1.00 29.07 81 ASP L N 1
ATOM 584 C CA . ASP A 1 81 ? 44.811 36.085 30.044 1.00 35.32 81 ASP L CA 1
ATOM 585 C C . ASP A 1 81 ? 44.416 36.936 31.260 1.00 32.84 81 ASP L C 1
ATOM 586 O O . ASP A 1 81 ? 43.247 36.977 31.643 1.00 34.57 81 ASP L O 1
ATOM 591 N N . ASP A 1 82 ? 45.385 37.619 31.857 1.00 28.96 82 ASP L N 1
ATOM 592 C CA . ASP A 1 82 ? 45.103 38.494 32.994 1.00 32.06 82 ASP L CA 1
ATOM 593 C C . ASP A 1 82 ? 44.614 39.904 32.620 1.00 33.85 82 ASP L C 1
ATOM 594 O O . ASP A 1 82 ? 44.091 40.622 33.484 1.00 29.77 82 ASP L O 1
ATOM 599 N N . ALA A 1 83 ? 44.809 40.322 31.366 1.00 26.63 83 ALA L N 1
ATOM 600 C CA . ALA A 1 83 ? 44.382 41.665 30.980 1.00 29.69 83 ALA L CA 1
ATOM 601 C C . ALA A 1 83 ? 42.880 41.811 31.239 1.00 29.46 83 ALA L C 1
ATOM 602 O O . ALA A 1 83 ? 42.054 41.176 30.575 1.00 25.84 83 ALA L O 1
ATOM 604 N N . ALA A 1 84 ? 42.538 42.635 32.223 1.00 26.67 84 ALA L N 1
ATOM 605 C CA . ALA A 1 84 ? 41.161 42.736 32.682 1.00 27.11 84 ALA L CA 1
ATOM 606 C C . ALA A 1 84 ? 41.001 43.905 33.632 1.00 28.60 84 ALA L C 1
ATOM 607 O O . ALA A 1 84 ? 41.960 44.632 33.912 1.00 29.50 84 ALA L O 1
ATOM 609 N N . THR A 1 85 ? 39.794 44.085 34.145 1.00 22.02 85 THR L N 1
ATOM 610 C CA . THR A 1 85 ? 39.607 45.074 35.184 1.00 24.39 85 THR L CA 1
ATOM 611 C C . THR A 1 85 ? 39.390 44.353 36.508 1.00 29.75 85 THR L C 1
ATOM 612 O O . THR A 1 85 ? 38.654 43.361 36.569 1.00 32.74 85 THR L O 1
ATOM 616 N N . TYR A 1 86 ? 40.060 44.828 37.555 1.00 26.16 86 TYR L N 1
ATOM 617 C CA . TYR A 1 86 ? 39.981 44.202 38.864 1.00 24.03 86 TYR L CA 1
ATOM 618 C C . TYR A 1 86 ? 39.272 45.109 39.851 1.00 27.70 86 TYR L C 1
ATOM 619 O O . TYR A 1 86 ? 39.479 46.321 39.840 1.00 30.28 86 TYR L O 1
ATOM 628 N N . TYR A 1 87 ? 38.431 44.525 40.696 1.00 24.61 87 TYR L N 1
ATOM 629 C CA . TYR A 1 87 ? 37.700 45.298 41.687 1.00 26.59 87 TYR L CA 1
ATOM 630 C C . TYR A 1 87 ? 37.910 44.728 43.077 1.00 28.56 87 TYR L C 1
ATOM 631 O O . TYR A 1 87 ? 37.997 43.513 43.249 1.00 28.14 87 TYR L O 1
ATOM 640 N N . CYS A 1 88 ? 37.993 45.607 44.067 1.00 26.91 88 CYS L N 1
ATOM 641 C CA . CYS A 1 88 ? 37.928 45.176 45.454 1.00 31.72 88 CYS L CA 1
ATOM 642 C C . CYS A 1 88 ? 36.538 45.506 45.992 1.00 33.48 88 CYS L C 1
ATOM 643 O O . CYS A 1 88 ? 35.823 46.350 45.449 1.00 31.41 88 CYS L O 1
ATOM 646 N N . GLN A 1 89 ? 36.135 44.828 47.047 1.00 30.65 89 GLN L N 1
ATOM 647 C CA . GLN A 1 89 ? 34.778 44.996 47.512 1.00 31.75 89 GLN L CA 1
ATOM 648 C C . GLN A 1 89 ? 34.716 44.683 48.988 1.00 33.62 89 GLN L C 1
ATOM 649 O O . GLN A 1 89 ? 34.930 43.535 49.382 1.00 34.88 89 GLN L O 1
ATOM 655 N N . GLN A 1 90 ? 34.452 45.711 49.797 1.00 31.58 90 GLN L N 1
ATOM 656 C CA . GLN A 1 90 ? 34.334 45.542 51.249 1.00 35.15 90 GLN L CA 1
ATOM 657 C C . GLN A 1 90 ? 33.068 44.771 51.631 1.00 33.74 90 GLN L C 1
ATOM 658 O O . GLN A 1 90 ? 31.972 45.047 51.137 1.00 31.89 90 GLN L O 1
ATOM 664 N N . GLY A 1 91 ? 33.242 43.791 52.508 1.00 33.73 91 GLY L N 1
ATOM 665 C CA . GLY A 1 91 ? 32.157 42.918 52.890 1.00 36.75 91 GLY L CA 1
ATOM 666 C C . GLY A 1 91 ? 31.757 43.134 54.327 1.00 36.74 91 GLY L C 1
ATOM 667 O O . GLY A 1 91 ? 30.991 42.353 54.888 1.00 37.43 91 GLY L O 1
ATOM 668 N N . TYR A 1 92 ? 32.262 44.209 54.921 1.00 37.16 92 TYR L N 1
ATOM 669 C CA . TYR A 1 92 ? 31.958 44.495 56.319 1.00 44.96 92 TYR L CA 1
ATOM 670 C C . TYR A 1 92 ? 30.489 44.847 56.511 1.00 37.90 92 TYR L C 1
ATOM 671 O O . TYR A 1 92 ? 29.827 44.303 57.387 1.00 36.44 92 TYR L O 1
ATOM 680 N N . SER A 1 93 ? 29.981 45.744 55.678 1.00 35.35 93 SER L N 1
ATOM 681 C CA . SER A 1 93 ? 28.619 46.215 55.857 1.00 39.33 93 SER L CA 1
ATOM 682 C C . SER A 1 93 ? 27.873 46.517 54.556 1.00 40.10 93 SER L C 1
ATOM 683 O O . SER A 1 93 ? 28.456 47.017 53.581 1.00 39.31 93 SER L O 1
ATOM 686 N N . ILE A 1 94 ? 26.576 46.214 54.549 1.00 38.68 94 ILE L N 1
ATOM 687 C CA . ILE A 1 94 ? 25.704 46.686 53.483 1.00 33.90 94 ILE L CA 1
ATOM 688 C C . ILE A 1 94 ? 24.652 47.625 54.041 1.00 35.06 94 ILE L C 1
ATOM 689 O O . ILE A 1 94 ? 23.744 48.026 53.326 1.00 35.53 94 ILE L O 1
ATOM 694 N N . SER A 1 95 ? 24.783 47.988 55.318 1.00 39.05 95 SER L N 1
ATOM 695 C CA . SER A 1 95 ? 23.907 49.007 55.908 1.00 36.57 95 SER L CA 1
ATOM 696 C C . SER A 1 95 ? 24.529 50.395 55.834 1.00 38.84 95 SER L C 1
ATOM 697 O O . SER A 1 95 ? 25.673 50.578 56.235 1.00 41.95 95 SER L O 1
ATOM 700 N N . ASP A 1 96 A 23.780 51.364 55.314 1.00 36.66 95 ASP L N 1
ATOM 701 C CA . ASP A 1 96 A 24.253 52.746 55.236 1.00 38.60 95 ASP L CA 1
ATOM 702 C C . ASP A 1 96 A 25.500 52.907 54.357 1.00 37.09 95 ASP L C 1
ATOM 703 O O . ASP A 1 96 A 26.412 53.638 54.716 1.00 38.44 95 ASP L O 1
ATOM 708 N N . ILE A 1 97 B 25.553 52.238 53.209 1.00 37.33 95 ILE L N 1
ATOM 709 C CA . ILE A 1 97 B 26.658 52.494 52.278 1.00 38.30 95 ILE L CA 1
ATOM 710 C C . ILE A 1 97 B 26.172 52.858 50.888 1.00 31.46 95 ILE L C 1
ATOM 711 O O . ILE A 1 97 B 25.079 52.467 50.480 1.00 33.46 95 ILE L O 1
ATOM 716 N N . ASP A 1 98 C 26.998 53.608 50.166 1.00 34.12 95 ASP L N 1
ATOM 717 C CA . ASP A 1 98 C 26.753 53.913 48.753 1.00 29.96 95 ASP L CA 1
ATOM 718 C C . ASP A 1 98 C 27.168 52.704 47.886 1.00 28.38 95 ASP L C 1
ATOM 719 O O . ASP A 1 98 C 26.314 52.012 47.352 1.00 29.39 95 ASP L O 1
ATOM 724 N N . ASN A 1 99 ? 28.465 52.425 47.778 1.00 27.77 96 ASN L N 1
ATOM 725 C CA . ASN A 1 99 ? 28.939 51.323 46.939 1.00 29.43 96 ASN L CA 1
ATOM 726 C C . ASN A 1 99 ? 29.934 50.484 47.745 1.00 31.84 96 ASN L C 1
ATOM 727 O O . ASN A 1 99 ? 30.762 51.030 48.479 1.00 34.06 96 ASN L O 1
ATOM 732 N N . SER A 1 100 ? 29.843 49.163 47.639 1.00 26.67 97 SER L N 1
ATOM 733 C CA . SER A 1 100 ? 30.804 48.307 48.316 1.00 28.91 97 SER L CA 1
ATOM 734 C C . SER A 1 100 ? 32.033 48.038 47.455 1.00 30.30 97 SER L C 1
ATOM 735 O O . SER A 1 100 ? 33.054 47.581 47.960 1.00 35.49 97 SER L O 1
ATOM 738 N N . PHE A 1 101 ? 31.940 48.323 46.161 1.00 29.14 98 PHE L N 1
ATOM 739 C CA . PHE A 1 101 ? 33.067 48.121 45.262 1.00 27.92 98 PHE L CA 1
ATOM 740 C C . PHE A 1 101 ? 33.936 49.357 45.158 1.00 27.06 98 PHE L C 1
ATOM 741 O O . PHE A 1 101 ? 33.438 50.477 45.207 1.00 28.02 98 PHE L O 1
ATOM 749 N N . GLY A 1 102 ? 35.235 49.145 44.998 1.00 25.73 99 GLY L N 1
ATOM 750 C CA . GLY A 1 102 ? 36.120 50.213 44.588 1.00 30.02 99 GLY L CA 1
ATOM 751 C C . GLY A 1 102 ? 35.915 50.549 43.120 1.00 30.81 99 GLY L C 1
ATOM 752 O O . GLY A 1 102 ? 35.137 49.896 42.416 1.00 29.78 99 GLY L O 1
ATOM 753 N N . GLY A 1 103 ? 36.612 51.577 42.652 1.00 30.05 100 GLY L N 1
ATOM 754 C CA . GLY A 1 103 ? 36.428 52.050 41.295 1.00 25.79 100 GLY L CA 1
ATOM 755 C C . GLY A 1 103 ? 36.991 51.104 40.256 1.00 31.37 100 GLY L C 1
ATOM 756 O O . GLY A 1 103 ? 36.722 51.253 39.061 1.00 32.37 100 GLY L O 1
ATOM 757 N N . GLY A 1 104 ? 37.779 50.134 40.716 1.00 29.77 101 GLY L N 1
ATOM 758 C CA . GLY A 1 104 ? 38.363 49.134 39.844 1.00 29.49 101 GLY L CA 1
ATOM 759 C C . GLY A 1 104 ? 39.667 49.567 39.204 1.00 30.76 101 GLY L C 1
ATOM 760 O O . GLY A 1 104 ? 39.896 50.751 38.989 1.00 31.91 101 GLY L O 1
ATOM 761 N N . THR A 1 105 ? 40.520 48.597 38.895 1.00 28.91 102 THR L N 1
ATOM 762 C CA . THR A 1 105 ? 41.798 48.884 38.267 1.00 32.16 102 THR L CA 1
ATOM 763 C C . THR A 1 105 ? 41.930 48.148 36.935 1.00 31.44 102 THR L C 1
ATOM 764 O O . THR A 1 105 ? 41.711 46.938 36.853 1.00 32.10 102 THR L O 1
ATOM 768 N N . GLU A 1 106 ? 42.279 48.880 35.888 1.00 28.52 103 GLU L N 1
ATOM 769 C CA . GLU A 1 106 ? 42.549 48.245 34.617 1.00 30.85 103 GLU L CA 1
ATOM 770 C C . GLU A 1 106 ? 43.972 47.703 34.618 1.00 36.24 103 GLU L C 1
ATOM 771 O O . GLU A 1 106 ? 44.930 48.430 34.896 1.00 34.95 103 GLU L O 1
ATOM 777 N N . VAL A 1 107 ? 44.104 46.417 34.312 1.00 34.63 104 VAL L N 1
ATOM 778 C CA . VAL A 1 107 ? 45.412 45.804 34.176 1.00 26.06 104 VAL L CA 1
ATOM 779 C C . VAL A 1 107 ? 45.701 45.484 32.714 1.00 29.59 104 VAL L C 1
ATOM 780 O O . VAL A 1 107 ? 44.997 44.697 32.079 1.00 29.68 104 VAL L O 1
ATOM 784 N N . VAL A 1 108 ? 46.748 46.118 32.193 1.00 30.72 105 VAL L N 1
ATOM 785 C CA . VAL A 1 108 ? 47.189 45.951 30.814 1.00 28.61 105 VAL L CA 1
ATOM 786 C C . VAL A 1 108 ? 48.445 45.089 30.777 1.00 27.52 105 VAL L C 1
ATOM 787 O O . VAL A 1 108 ? 49.421 45.389 31.456 1.00 27.97 105 VAL L O 1
ATOM 791 N N . VAL A 1 109 ? 48.418 44.025 29.979 1.00 27.13 106 VAL L N 1
ATOM 792 C CA . VAL A 1 109 ? 49.515 43.070 29.943 1.00 25.10 106 VAL L CA 1
ATOM 793 C C . VAL A 1 109 ? 50.421 43.295 28.733 1.00 32.39 106 VAL L C 1
ATOM 794 O O . VAL A 1 109 ? 50.013 43.052 27.592 1.00 33.67 106 VAL L O 1
ATOM 798 N N . LYS A 1 110 ? 51.649 43.759 28.989 1.00 30.63 107 LYS L N 1
ATOM 799 C CA . LYS A 1 110 ? 52.623 44.034 27.930 1.00 27.20 107 LYS L CA 1
ATOM 800 C C . LYS A 1 110 ? 53.252 42.753 27.379 1.00 25.93 107 LYS L C 1
ATOM 801 O O . LYS A 1 110 ? 54.150 42.180 27.996 1.00 29.10 107 LYS L O 1
ATOM 807 N N . GLY A 1 111 ? 52.786 42.321 26.210 1.00 24.54 108 GLY L N 1
ATOM 808 C CA . GLY A 1 111 ? 53.296 41.130 25.544 1.00 27.84 108 GLY L CA 1
ATOM 809 C C . GLY A 1 111 ? 54.290 41.414 24.429 1.00 26.49 108 GLY L C 1
ATOM 810 O O . GLY A 1 111 ? 54.953 42.441 24.422 1.00 26.02 108 GLY L O 1
ATOM 811 N N . ASP A 1 112 ? 54.402 40.500 23.477 1.00 31.14 109 ASP L N 1
ATOM 812 C CA . ASP A 1 112 ? 55.338 40.687 22.366 1.00 32.18 109 ASP L CA 1
ATOM 813 C C . ASP A 1 112 ? 54.879 41.764 21.384 1.00 31.53 109 ASP L C 1
ATOM 814 O O . ASP A 1 112 ? 53.725 41.778 20.960 1.00 34.35 109 ASP L O 1
ATOM 819 N N . PRO A 1 113 ? 55.792 42.668 21.016 1.00 36.45 110 PRO L N 1
ATOM 820 C CA . PRO A 1 113 ? 55.531 43.695 20.003 1.00 31.78 110 PRO L CA 1
ATOM 821 C C . PRO A 1 113 ? 55.106 43.099 18.665 1.00 31.52 110 PRO L C 1
ATOM 822 O O . PRO A 1 113 ? 55.767 42.212 18.127 1.00 35.02 110 PRO L O 1
ATOM 826 N N . VAL A 1 114 ? 53.991 43.592 18.148 1.00 27.88 111 VAL L N 1
ATOM 827 C CA . VAL A 1 114 ? 53.501 43.196 16.846 1.00 30.85 111 VAL L CA 1
ATOM 828 C C . VAL A 1 114 ? 53.070 44.455 16.132 1.00 30.76 111 VAL L C 1
ATOM 829 O O . VAL A 1 114 ? 52.380 45.295 16.708 1.00 28.92 111 VAL L O 1
ATOM 833 N N . ALA A 1 115 ? 53.488 44.591 14.880 1.00 29.41 112 ALA L N 1
ATOM 834 C CA . ALA A 1 115 ? 53.107 45.744 14.083 1.00 31.26 112 ALA L CA 1
ATOM 835 C C . ALA A 1 115 ? 51.693 45.533 13.527 1.00 28.23 112 ALA L C 1
ATOM 836 O O . ALA A 1 115 ? 51.334 44.416 13.151 1.00 28.90 112 ALA L O 1
ATOM 838 N N . PRO A 1 116 ? 50.881 46.601 13.498 1.00 24.11 113 PRO L N 1
ATOM 839 C CA . PRO A 1 116 ? 49.488 46.452 13.068 1.00 25.65 113 PRO L CA 1
ATOM 840 C C . PRO A 1 116 ? 49.393 46.184 11.573 1.00 26.41 113 PRO L C 1
ATOM 841 O O . PRO A 1 116 ? 50.285 46.576 10.824 1.00 26.29 113 PRO L O 1
ATOM 845 N N . THR A 1 117 ? 48.343 45.489 11.156 1.00 26.69 114 THR L N 1
ATOM 846 C CA . THR A 1 117 ? 48.021 45.369 9.744 1.00 26.27 114 THR L CA 1
ATOM 847 C C . THR A 1 117 ? 46.970 46.417 9.513 1.00 25.96 114 THR L C 1
ATOM 848 O O . THR A 1 117 ? 45.924 46.379 10.157 1.00 28.56 114 THR L O 1
ATOM 852 N N . VAL A 1 118 ? 47.253 47.355 8.619 1.00 20.67 115 VAL L N 1
ATOM 853 C CA . VAL A 1 118 ? 46.424 48.541 8.445 1.00 22.40 115 VAL L CA 1
ATOM 854 C C . VAL A 1 118 ? 45.691 48.470 7.116 1.00 24.50 115 VAL L C 1
ATOM 855 O O . VAL A 1 118 ? 46.264 48.051 6.118 1.00 24.43 115 VAL L O 1
ATOM 859 N N . LEU A 1 119 ? 44.421 48.881 7.127 1.00 28.42 116 LEU L N 1
ATOM 860 C CA . LEU A 1 119 ? 43.500 48.767 5.993 1.00 22.55 116 LEU L CA 1
ATOM 861 C C . LEU A 1 119 ? 42.444 49.881 6.010 1.00 24.89 116 LEU L C 1
ATOM 862 O O . LEU A 1 119 ? 41.852 50.163 7.048 1.00 30.14 116 LEU L O 1
ATOM 867 N N . ILE A 1 120 ? 42.202 50.505 4.862 1.00 23.73 117 ILE L N 1
ATOM 868 C CA . ILE A 1 120 ? 41.185 51.541 4.746 1.00 23.46 117 ILE L CA 1
ATOM 869 C C . ILE A 1 120 ? 40.129 51.020 3.804 1.00 26.66 117 ILE L C 1
ATOM 870 O O . ILE A 1 120 ? 40.444 50.456 2.761 1.00 26.98 117 ILE L O 1
ATOM 875 N N . PHE A 1 121 ? 38.871 51.171 4.196 1.00 28.69 118 PHE L N 1
ATOM 876 C CA . PHE A 1 121 ? 37.756 50.698 3.392 1.00 25.15 118 PHE L CA 1
ATOM 877 C C . PHE A 1 121 ? 36.946 51.892 2.958 1.00 27.05 118 PHE L C 1
ATOM 878 O O . PHE A 1 121 ? 36.340 52.567 3.794 1.00 25.86 118 PHE L O 1
ATOM 886 N N . PRO A 1 122 ? 36.954 52.178 1.649 1.00 32.62 119 PRO L N 1
ATOM 887 C CA . PRO A 1 122 ? 36.118 53.241 1.086 1.00 31.35 119 PRO L CA 1
ATOM 888 C C . PRO A 1 122 ? 34.666 52.875 1.305 1.00 28.52 119 PRO L C 1
ATOM 889 O O . PRO A 1 122 ? 34.370 51.694 1.477 1.00 27.71 119 PRO L O 1
ATOM 893 N N . PRO A 1 123 ? 33.777 53.873 1.338 1.00 30.33 120 PRO L N 1
ATOM 894 C CA . PRO A 1 123 ? 32.345 53.646 1.582 1.00 29.83 120 PRO L CA 1
ATOM 895 C C . PRO A 1 123 ? 31.684 52.904 0.428 1.00 28.86 120 PRO L C 1
ATOM 896 O O . PRO A 1 123 ? 31.910 53.251 -0.723 1.00 27.51 120 PRO L O 1
ATOM 900 N N . ALA A 1 124 ? 30.889 51.884 0.742 1.00 33.37 121 ALA L N 1
ATOM 901 C CA . ALA A 1 124 ? 30.136 51.145 -0.268 1.00 28.88 121 ALA L CA 1
ATOM 902 C C . ALA A 1 124 ? 29.323 52.113 -1.121 1.00 31.74 121 ALA L C 1
ATOM 903 O O . ALA A 1 124 ? 28.974 53.212 -0.676 1.00 30.85 121 ALA L O 1
ATOM 905 N N . ALA A 1 125 ? 29.026 51.691 -2.343 1.00 29.90 122 ALA L N 1
ATOM 906 C CA . ALA A 1 125 ? 28.300 52.519 -3.301 1.00 36.00 122 ALA L CA 1
ATOM 907 C C . ALA A 1 125 ? 27.000 53.096 -2.726 1.00 36.77 122 ALA L C 1
ATOM 908 O O . ALA A 1 125 ? 26.680 54.272 -2.947 1.00 37.52 122 ALA L O 1
ATOM 910 N N . ASP A 1 126 ? 26.274 52.273 -1.968 1.00 32.56 123 ASP L N 1
ATOM 911 C CA . ASP A 1 126 ? 24.927 52.624 -1.509 1.00 35.52 123 ASP L CA 1
ATOM 912 C C . ASP A 1 126 ? 24.880 53.429 -0.224 1.00 30.34 123 ASP L C 1
ATOM 913 O O . ASP A 1 126 ? 23.830 53.528 0.405 1.00 32.93 123 ASP L O 1
ATOM 918 N N . GLN A 1 127 ? 26.001 54.011 0.161 1.00 28.31 124 GLN L N 1
ATOM 919 C CA . GLN A 1 127 ? 26.045 54.778 1.398 1.00 29.64 124 GLN L CA 1
ATOM 920 C C . GLN A 1 127 ? 25.648 56.200 1.139 1.00 28.88 124 GLN L C 1
ATOM 921 O O . GLN A 1 127 ? 24.931 56.793 1.938 1.00 29.89 124 GLN L O 1
ATOM 927 N N . VAL A 1 128 ? 26.139 56.746 0.027 1.00 29.78 125 VAL L N 1
ATOM 928 C CA . VAL A 1 128 ? 26.067 58.180 -0.217 1.00 28.62 125 VAL L CA 1
ATOM 929 C C . VAL A 1 128 ? 24.626 58.605 -0.354 1.00 30.20 125 VAL L C 1
ATOM 930 O O . VAL A 1 128 ? 24.269 59.711 0.039 1.00 34.50 125 VAL L O 1
ATOM 934 N N . ALA A 1 129 ? 23.793 57.729 -0.912 1.00 29.49 126 ALA L N 1
ATOM 935 C CA . ALA A 1 129 ? 22.362 58.024 -1.037 1.00 30.17 126 ALA L CA 1
ATOM 936 C C . ALA A 1 129 ? 21.666 58.222 0.324 1.00 28.59 126 ALA L C 1
ATOM 937 O O . ALA A 1 129 ? 20.619 58.870 0.398 1.00 30.26 126 ALA L O 1
ATOM 939 N N . THR A 1 130 ? 22.251 57.687 1.395 1.00 28.99 127 THR L N 1
ATOM 940 C CA . THR A 1 130 ? 21.678 57.851 2.733 1.00 30.38 127 THR L CA 1
ATOM 941 C C . THR A 1 130 ? 22.033 59.189 3.374 1.00 31.03 127 THR L C 1
ATOM 942 O O . THR A 1 130 ? 21.629 59.449 4.511 1.00 34.61 127 THR L O 1
ATOM 946 N N . GLY A 1 131 ? 22.799 60.023 2.678 1.00 25.87 128 GLY L N 1
ATOM 947 C CA . GLY A 1 131 ? 23.164 61.321 3.228 1.00 28.40 128 GLY L CA 1
ATOM 948 C C . GLY A 1 131 ? 24.430 61.329 4.066 1.00 32.02 128 GLY L C 1
ATOM 949 O O . GLY A 1 131 ? 25.084 62.361 4.213 1.00 33.59 128 GLY L O 1
ATOM 950 N N . THR A 1 132 ? 24.787 60.172 4.612 1.00 28.79 129 THR L N 1
ATOM 951 C CA . THR A 1 132 ? 25.976 60.077 5.443 1.00 31.04 129 THR L CA 1
ATOM 952 C C . THR A 1 132 ? 26.929 59.039 4.872 1.00 31.37 129 THR L C 1
ATOM 953 O O . THR A 1 132 ? 26.495 58.053 4.284 1.00 33.85 129 THR L O 1
ATOM 957 N N . VAL A 1 133 ? 28.225 59.283 5.015 1.00 30.97 130 VAL L N 1
ATOM 958 C CA . VAL A 1 133 ? 29.235 58.369 4.512 1.00 29.76 130 VAL L CA 1
ATOM 959 C C . VAL A 1 133 ? 30.206 58.000 5.618 1.00 31.67 130 VAL L C 1
ATOM 960 O O . VAL A 1 133 ? 30.729 58.888 6.297 1.00 32.21 130 VAL L O 1
A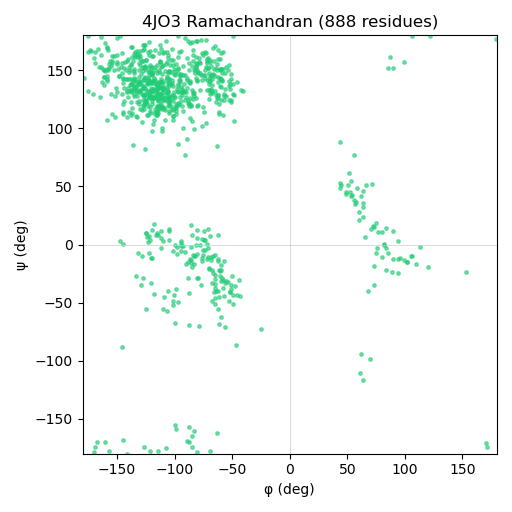TOM 964 N N . THR A 1 134 ? 30.433 56.699 5.820 1.00 29.18 131 THR L N 1
ATOM 965 C CA . THR A 1 134 ? 31.392 56.254 6.840 1.00 29.88 131 THR L CA 1
ATOM 966 C C . THR A 1 134 ? 32.623 55.517 6.278 1.00 30.00 131 THR L C 1
ATOM 967 O O . THR A 1 134 ? 32.525 54.427 5.714 1.00 31.26 131 THR L O 1
ATOM 971 N N . ILE A 1 135 ? 33.791 56.120 6.449 1.00 29.39 132 ILE L N 1
ATOM 972 C CA . ILE A 1 135 ? 35.027 55.465 6.052 1.00 29.94 132 ILE L CA 1
ATOM 973 C C . ILE A 1 135 ? 35.609 54.680 7.235 1.00 28.57 132 ILE L C 1
ATOM 974 O O . ILE A 1 135 ? 35.697 55.182 8.349 1.00 23.17 132 ILE L O 1
ATOM 979 N N . VAL A 1 136 ? 35.977 53.430 7.002 1.00 27.00 133 VAL L N 1
ATOM 980 C CA . VAL A 1 136 ? 36.477 52.614 8.091 1.00 22.87 133 VAL L CA 1
ATOM 981 C C . VAL A 1 136 ? 37.946 52.231 7.900 1.00 27.29 133 VAL L C 1
ATOM 982 O O . VAL A 1 136 ? 38.302 51.578 6.919 1.00 26.72 133 VAL L O 1
ATOM 986 N N . CYS A 1 137 ? 38.797 52.647 8.832 1.00 23.58 134 CYS L N 1
ATOM 987 C CA . CYS A 1 137 ? 40.182 52.194 8.837 1.00 24.26 134 CYS L CA 1
ATOM 988 C C . CYS A 1 137 ? 40.370 51.171 9.952 1.00 24.16 134 CYS L C 1
ATOM 989 O O . CYS A 1 137 ? 39.854 51.355 11.046 1.00 24.46 134 CYS L O 1
ATOM 992 N N . VAL A 1 138 ? 41.097 50.092 9.684 1.00 23.63 135 VAL L N 1
ATOM 993 C CA . VAL A 1 138 ? 41.388 49.119 10.738 1.00 25.67 135 VAL L CA 1
ATOM 994 C C . VAL A 1 138 ? 42.884 48.920 10.895 1.00 25.44 135 VAL L C 1
ATOM 995 O O . VAL A 1 138 ? 43.633 48.970 9.916 1.00 23.38 135 VAL L O 1
ATOM 999 N N . ALA A 1 139 ? 43.305 48.731 12.142 1.00 23.02 136 ALA L N 1
ATOM 1000 C CA . ALA A 1 139 ? 44.645 48.279 12.461 1.00 22.98 136 ALA L CA 1
ATOM 1001 C C . ALA A 1 139 ? 44.483 46.948 13.167 1.00 26.08 136 ALA L C 1
ATOM 1002 O O . ALA A 1 139 ? 44.031 46.907 14.305 1.00 30.01 136 ALA L O 1
ATOM 1004 N N . ASN A 1 140 ? 44.820 45.852 12.497 1.00 26.01 137 ASN L N 1
ATOM 1005 C CA . ASN A 1 140 ? 44.615 44.537 13.107 1.00 28.53 137 ASN L CA 1
ATOM 1006 C C . ASN A 1 140 ? 45.818 43.933 13.815 1.00 27.38 137 ASN L C 1
ATOM 1007 O O . ASN A 1 140 ? 46.957 44.116 13.400 1.00 27.85 137 ASN L O 1
ATOM 1012 N N . LYS A 1 141 ? 45.538 43.210 14.894 1.00 31.38 138 LYS L N 1
ATOM 1013 C CA . LYS A 1 141 ? 46.539 42.421 15.625 1.00 30.02 138 LYS L CA 1
ATOM 1014 C C . LYS A 1 141 ? 47.844 43.157 15.832 1.00 25.88 138 LYS L C 1
ATOM 1015 O O . LYS A 1 141 ? 48.756 43.032 15.022 1.00 25.46 138 LYS L O 1
ATOM 1021 N N . TYR A 1 142 ? 47.942 43.908 16.921 1.00 24.39 139 TYR L N 1
ATOM 1022 C CA . TYR A 1 142 ? 49.159 44.666 17.178 1.00 26.33 139 TYR L CA 1
ATOM 1023 C C . TYR A 1 142 ? 49.390 44.955 18.664 1.00 29.26 139 TYR L C 1
ATOM 1024 O O . TYR A 1 142 ? 48.457 44.948 19.465 1.00 29.39 139 TYR L O 1
ATOM 1033 N N . PHE A 1 143 ? 50.643 45.224 19.017 1.00 30.37 140 PHE L N 1
ATOM 1034 C CA . PHE A 1 143 ? 50.992 45.707 20.342 1.00 27.71 140 PHE L CA 1
ATOM 1035 C C . PHE A 1 143 ? 52.390 46.313 20.304 1.00 25.93 140 PHE L C 1
ATOM 1036 O O . PHE A 1 143 ? 53.269 45.782 19.669 1.00 28.03 140 PHE L O 1
ATOM 1044 N N . PRO A 1 144 ? 52.607 47.429 20.996 1.00 29.99 141 PRO L N 1
ATOM 1045 C CA . PRO A 1 144 ? 51.669 48.156 21.857 1.00 26.09 141 PRO L CA 1
ATOM 1046 C C . PRO A 1 144 ? 50.789 49.136 21.088 1.00 26.03 141 PRO L C 1
ATOM 1047 O O . PRO A 1 144 ? 50.704 49.098 19.855 1.00 24.90 141 PRO L O 1
ATOM 1051 N N . ASP A 1 145 ? 50.160 50.026 21.845 1.00 25.80 142 ASP L N 1
ATOM 1052 C CA . ASP A 1 145 ? 49.188 50.966 21.328 1.00 26.43 142 ASP L CA 1
ATOM 1053 C C . ASP A 1 145 ? 49.678 51.732 20.126 1.00 31.11 142 ASP L C 1
ATOM 1054 O O . ASP A 1 145 ? 50.848 52.103 20.041 1.00 39.93 142 ASP L O 1
ATOM 1059 N N . VAL A 1 146 ? 48.766 51.956 19.190 1.00 29.09 143 VAL L N 1
ATOM 1060 C CA . VAL A 1 146 ? 49.024 52.799 18.040 1.00 27.37 143 VAL L CA 1
ATOM 1061 C C . VAL A 1 146 ? 48.269 54.115 18.251 1.00 29.95 143 VAL L C 1
ATOM 1062 O O . VAL A 1 146 ? 47.416 54.217 19.138 1.00 30.79 143 VAL L O 1
ATOM 1066 N N . THR A 1 147 ? 48.595 55.132 17.468 1.00 27.66 144 THR L N 1
ATOM 1067 C CA . THR A 1 147 ? 47.720 56.280 17.385 1.00 29.61 144 THR L CA 1
ATOM 1068 C C . THR A 1 147 ? 47.304 56.383 15.938 1.00 27.18 144 THR L C 1
ATOM 1069 O O . THR A 1 147 ? 48.007 55.922 15.054 1.00 27.70 144 THR L O 1
ATOM 1073 N N . VAL A 1 148 ? 46.136 56.956 15.705 1.00 29.44 145 VAL L N 1
ATOM 1074 C CA . VAL A 1 148 ? 45.594 57.029 14.367 1.00 28.65 145 VAL L CA 1
ATOM 1075 C C . VAL A 1 148 ? 45.388 58.467 14.011 1.00 29.38 145 VAL L C 1
ATOM 1076 O O . VAL A 1 148 ? 44.931 59.271 14.822 1.00 32.50 145 VAL L O 1
ATOM 1080 N N . THR A 1 149 ? 45.719 58.800 12.784 1.00 32.38 146 THR L N 1
ATOM 1081 C CA . THR A 1 149 ? 45.564 60.168 12.362 1.00 34.86 146 THR L CA 1
ATOM 1082 C C . THR A 1 149 ? 44.981 60.159 10.959 1.00 33.40 146 THR L C 1
ATOM 1083 O O . THR A 1 149 ? 45.425 59.390 10.105 1.00 30.17 146 THR L O 1
ATOM 1087 N N . TRP A 1 150 ? 43.944 60.972 10.762 1.00 31.78 147 TRP L N 1
ATOM 1088 C CA . TRP A 1 150 ? 43.223 61.027 9.502 1.00 31.01 147 TRP L CA 1
ATOM 1089 C C . TRP A 1 150 ? 43.596 62.275 8.730 1.00 36.55 147 TRP L C 1
ATOM 1090 O O . TRP A 1 150 ? 43.916 63.303 9.326 1.00 41.17 147 TRP L O 1
ATOM 1101 N N . GLU A 1 151 ? 43.546 62.177 7.403 1.00 32.80 148 GLU L N 1
ATOM 1102 C CA . GLU A 1 151 ? 43.803 63.305 6.531 1.00 30.99 148 GLU L CA 1
ATOM 1103 C C . GLU A 1 151 ? 42.852 63.313 5.349 1.00 35.41 148 GLU L C 1
ATOM 1104 O O . GLU A 1 151 ? 42.626 62.283 4.709 1.00 38.10 148 GLU L O 1
ATOM 1110 N N . VAL A 1 152 ? 42.308 64.485 5.051 1.00 35.66 149 VAL L N 1
ATOM 1111 C CA . VAL A 1 152 ? 41.440 64.663 3.899 1.00 35.25 149 VAL L CA 1
ATOM 1112 C C . VAL A 1 152 ? 42.026 65.723 2.977 1.00 39.54 149 VAL L C 1
ATOM 1113 O O . VAL A 1 152 ? 42.130 66.905 3.344 1.00 40.00 149 VAL L O 1
ATOM 1117 N N . ASP A 1 153 ? 42.415 65.298 1.781 1.00 37.42 150 ASP L N 1
ATOM 1118 C CA . ASP A 1 153 ? 43.150 66.169 0.867 1.00 39.09 150 ASP L CA 1
ATOM 1119 C C . ASP A 1 153 ? 44.312 66.853 1.590 1.00 40.52 150 ASP L C 1
ATOM 1120 O O . ASP A 1 153 ? 44.518 68.060 1.457 1.00 41.38 150 ASP L O 1
ATOM 1125 N N . GLY A 1 154 ? 45.059 66.079 2.371 1.00 41.19 151 GLY L N 1
ATOM 1126 C CA . GLY A 1 154 ? 46.241 66.594 3.040 1.00 37.67 151 GLY L CA 1
ATOM 1127 C C . GLY A 1 154 ? 45.970 67.383 4.310 1.00 46.07 151 GLY L C 1
ATOM 1128 O O . GLY A 1 154 ? 46.898 67.697 5.063 1.00 47.38 151 GLY L O 1
ATOM 1129 N N . THR A 1 155 ? 44.709 67.709 4.569 1.00 41.27 152 THR L N 1
ATOM 1130 C CA . THR A 1 155 ? 44.383 68.404 5.806 1.00 42.68 152 THR L CA 1
ATOM 1131 C C . THR A 1 155 ? 43.990 67.422 6.904 1.00 41.12 152 THR L C 1
ATOM 1132 O O . THR A 1 155 ? 43.169 66.538 6.692 1.00 40.50 152 THR L O 1
ATOM 1136 N N . THR A 1 156 ? 44.588 67.577 8.081 1.00 47.20 153 THR L N 1
ATOM 1137 C CA . THR A 1 156 ? 44.301 66.682 9.197 1.00 44.51 153 THR L CA 1
ATOM 1138 C C . THR A 1 156 ? 42.838 66.773 9.615 1.00 45.18 153 THR L C 1
ATOM 1139 O O . THR A 1 156 ? 42.310 67.867 9.824 1.00 43.68 153 THR L O 1
ATOM 1143 N N . GLN A 1 157 ? 42.185 65.618 9.710 1.00 41.65 154 GLN L N 1
ATOM 1144 C CA . GLN A 1 157 ? 40.812 65.547 10.185 1.00 38.42 154 GLN L CA 1
ATOM 1145 C C . GLN A 1 157 ? 40.820 65.505 11.689 1.00 40.56 154 GLN L C 1
ATOM 1146 O O . GLN A 1 157 ? 41.532 64.702 12.286 1.00 42.91 154 GLN L O 1
ATOM 1152 N N . THR A 1 158 ? 40.010 66.353 12.304 1.00 42.47 155 THR L N 1
ATOM 1153 C CA . THR A 1 158 ? 40.000 66.464 13.752 1.00 41.52 155 THR L CA 1
ATOM 1154 C C . THR A 1 158 ? 38.641 66.128 14.319 1.00 41.40 155 THR L C 1
ATOM 1155 O O . THR A 1 158 ? 38.500 65.955 15.522 1.00 47.98 155 THR L O 1
ATOM 1159 N N . THR A 1 159 ? 37.645 66.021 13.450 1.00 35.52 156 THR L N 1
ATOM 1160 C CA . THR A 1 159 ? 36.284 65.794 13.899 1.00 34.87 156 THR L CA 1
ATOM 1161 C C . THR A 1 159 ? 35.635 64.636 13.145 1.00 34.93 156 THR L C 1
ATOM 1162 O O . THR A 1 159 ? 36.075 64.267 12.066 1.00 36.70 156 THR L O 1
ATOM 1166 N N . GLY A 1 160 ? 34.588 64.062 13.726 1.00 37.82 157 GLY L N 1
ATOM 1167 C CA . GLY A 1 160 ? 33.883 62.954 13.111 1.00 29.44 157 GLY L CA 1
ATOM 1168 C C . GLY A 1 160 ? 34.619 61.630 13.176 1.00 34.05 157 GLY L C 1
ATOM 1169 O O . GLY A 1 160 ? 34.323 60.711 12.425 1.00 37.13 157 GLY L O 1
ATOM 1170 N N . ILE A 1 161 ? 35.585 61.518 14.075 1.00 35.26 158 ILE L N 1
ATOM 1171 C CA . ILE A 1 161 ? 36.352 60.287 14.190 1.00 32.05 158 ILE L CA 1
ATOM 1172 C C . ILE A 1 161 ? 36.016 59.569 15.478 1.00 35.84 158 ILE L C 1
ATOM 1173 O O . ILE A 1 161 ? 35.937 60.191 16.544 1.00 36.48 158 ILE L O 1
ATOM 1178 N N . GLU A 1 162 ? 35.785 58.263 15.385 1.00 36.07 159 GLU L N 1
ATOM 1179 C CA . GLU A 1 162 ? 35.686 57.460 16.593 1.00 31.65 159 GLU L CA 1
ATOM 1180 C C . GLU A 1 162 ? 36.446 56.150 16.518 1.00 35.24 159 GLU L C 1
ATOM 1181 O O . GLU A 1 162 ? 36.431 55.442 15.504 1.00 31.22 159 GLU L O 1
ATOM 1187 N N . ASN A 1 163 ? 37.135 55.863 17.616 1.00 35.47 160 ASN L N 1
ATOM 1188 C CA . ASN A 1 163 ? 38.001 54.714 17.702 1.00 29.97 160 ASN L CA 1
ATOM 1189 C C . ASN A 1 163 ? 37.443 53.679 18.641 1.00 30.92 160 ASN L C 1
ATOM 1190 O O . ASN A 1 163 ? 36.904 54.006 19.704 1.00 29.05 160 ASN L O 1
ATOM 1195 N N . SER A 1 164 ? 37.585 52.425 18.234 1.00 29.02 161 SER L N 1
ATOM 1196 C CA . SER A 1 164 ? 37.107 51.309 19.006 1.00 24.03 161 SER L CA 1
ATOM 1197 C C . SER A 1 164 ? 38.218 50.270 19.083 1.00 25.70 161 SER L C 1
ATOM 1198 O O . SER A 1 164 ? 38.550 49.647 18.085 1.00 29.56 161 SER L O 1
ATOM 1201 N N . LYS A 1 165 ? 38.808 50.098 20.262 1.00 27.02 162 LYS L N 1
ATOM 1202 C CA . LYS A 1 165 ? 39.885 49.132 20.446 1.00 26.47 162 LYS L CA 1
ATOM 1203 C C . LYS A 1 165 ? 39.330 47.891 21.109 1.00 24.54 162 LYS L C 1
ATOM 1204 O O . LYS A 1 165 ? 38.646 47.982 22.117 1.00 28.64 162 LYS L O 1
ATOM 1210 N N . THR A 1 166 ? 39.594 46.727 20.539 1.00 24.15 163 THR L N 1
ATOM 1211 C CA . THR A 1 166 ? 39.152 45.490 21.169 1.00 27.85 163 THR L CA 1
ATOM 1212 C C . THR A 1 166 ? 39.904 45.316 22.487 1.00 33.67 163 THR L C 1
ATOM 1213 O O . THR A 1 166 ? 40.970 45.896 22.685 1.00 32.46 163 THR L O 1
ATOM 1217 N N . PRO A 1 167 ? 39.345 44.528 23.411 1.00 36.06 164 PRO L N 1
ATOM 1218 C CA . PRO A 1 167 ? 40.138 44.133 24.582 1.00 32.08 164 PRO L CA 1
ATOM 1219 C C . PRO A 1 167 ? 41.373 43.351 24.138 1.00 28.77 164 PRO L C 1
ATOM 1220 O O . PRO A 1 167 ? 41.382 42.828 23.025 1.00 26.66 164 PRO L O 1
ATOM 1224 N N . GLN A 1 168 ? 42.397 43.265 24.979 1.00 28.89 165 GLN L N 1
ATOM 1225 C CA . GLN A 1 168 ? 43.594 42.516 24.599 1.00 29.60 165 GLN L CA 1
ATOM 1226 C C . GLN A 1 168 ? 43.255 41.071 24.287 1.00 29.78 165 GLN L C 1
ATOM 1227 O O . GLN A 1 168 ? 42.391 40.470 24.915 1.00 30.60 165 GLN L O 1
ATOM 1233 N N . ASN A 1 169 ? 43.897 40.526 23.271 1.00 29.12 166 ASN L N 1
ATOM 1234 C CA . ASN A 1 169 ? 43.724 39.126 23.005 1.00 29.03 166 ASN L CA 1
ATOM 1235 C C . ASN A 1 169 ? 44.209 38.439 24.253 1.00 31.46 166 ASN L C 1
ATOM 1236 O O . ASN A 1 169 ? 45.153 38.902 24.877 1.00 37.03 166 ASN L O 1
ATOM 1241 N N . SER A 1 170 ? 43.560 37.356 24.649 1.00 36.16 167 SER L N 1
ATOM 1242 C CA . SER A 1 170 ? 43.854 36.766 25.952 1.00 35.67 167 SER L CA 1
ATOM 1243 C C . SER A 1 170 ? 44.918 35.689 25.854 1.00 35.09 167 SER L C 1
ATOM 1244 O O . SER A 1 170 ? 45.274 35.089 26.864 1.00 41.25 167 SER L O 1
ATOM 1247 N N . ALA A 1 171 ? 45.400 35.421 24.645 1.00 28.29 168 ALA L N 1
ATOM 1248 C CA . ALA A 1 171 ? 46.532 34.520 24.466 1.00 27.47 168 ALA L CA 1
ATOM 1249 C C . ALA A 1 171 ? 47.805 35.279 24.114 1.00 29.79 168 ALA L C 1
ATOM 1250 O O . ALA A 1 171 ? 48.881 34.938 24.597 1.00 28.28 168 ALA L O 1
ATOM 1252 N N . ASP A 1 172 ? 47.687 36.297 23.263 1.00 30.17 169 ASP L N 1
ATOM 1253 C CA . ASP A 1 172 ? 48.872 36.983 22.777 1.00 27.14 169 ASP L CA 1
ATOM 1254 C C . ASP A 1 172 ? 48.918 38.484 23.068 1.00 29.55 169 ASP L C 1
ATOM 1255 O O . ASP A 1 172 ? 49.840 39.157 22.622 1.00 34.01 169 ASP L O 1
ATOM 1260 N N . CYS A 1 173 ? 47.930 39.005 23.794 1.00 24.39 170 CYS L N 1
ATOM 1261 C CA . CYS A 1 173 ? 47.982 40.390 24.276 1.00 28.57 170 CYS L CA 1
ATOM 1262 C C . CYS A 1 173 ? 47.718 41.467 23.227 1.00 30.04 170 CYS L C 1
ATOM 1263 O O . CYS A 1 173 ? 47.624 42.644 23.579 1.00 30.36 170 CYS L O 1
ATOM 1266 N N . THR A 1 174 ? 47.613 41.083 21.956 1.00 26.70 171 THR L N 1
ATOM 1267 C CA . THR A 1 174 ? 47.423 42.060 20.886 1.00 26.28 171 THR L CA 1
ATOM 1268 C C . THR A 1 174 ? 46.037 42.722 20.854 1.00 26.73 171 THR L C 1
ATOM 1269 O O . THR A 1 174 ? 45.030 42.150 21.279 1.00 25.53 171 THR L O 1
ATOM 1273 N N . TYR A 1 175 ? 46.015 43.941 20.329 1.00 26.62 172 TYR L N 1
ATOM 1274 C CA . TYR A 1 175 ? 44.792 44.703 20.130 1.00 27.77 172 TYR L CA 1
ATOM 1275 C C . TYR A 1 175 ? 44.322 44.663 18.679 1.00 26.41 172 TYR L C 1
ATOM 1276 O O . TYR A 1 175 ? 45.103 44.401 17.774 1.00 27.72 172 TYR L O 1
ATOM 1285 N N . ASN A 1 176 ? 43.038 44.935 18.470 1.00 30.73 173 ASN L N 1
ATOM 1286 C CA . ASN A 1 176 ? 42.509 45.297 17.152 1.00 28.95 173 ASN L CA 1
ATOM 1287 C C . ASN A 1 176 ? 41.889 46.685 17.280 1.00 28.95 173 ASN L C 1
ATOM 1288 O O . ASN A 1 176 ? 41.377 47.042 18.335 1.00 30.78 173 ASN L O 1
ATOM 1293 N N . LEU A 1 177 ? 41.926 47.481 16.225 1.00 26.80 174 LEU L N 1
ATOM 1294 C CA . LEU A 1 177 ? 41.388 48.817 16.337 1.00 23.76 174 LEU L CA 1
ATOM 1295 C C . LEU A 1 177 ? 40.582 49.158 15.102 1.00 29.74 174 LEU L C 1
ATOM 1296 O O . LEU A 1 177 ? 40.985 48.837 13.983 1.00 28.38 174 LEU L O 1
ATOM 1301 N N . SER A 1 178 ? 39.433 49.790 15.289 1.00 27.55 175 SER L N 1
ATOM 1302 C CA . SER A 1 178 ? 38.779 50.397 14.149 1.00 26.92 175 SER L CA 1
ATOM 1303 C C . SER A 1 178 ? 38.788 51.901 14.362 1.00 29.06 175 SER L C 1
ATOM 1304 O O . SER A 1 178 ? 38.529 52.385 15.465 1.00 35.46 175 SER L O 1
ATOM 1307 N N . SER A 1 179 ? 39.142 52.646 13.327 1.00 23.84 176 SER L N 1
ATOM 1308 C CA . SER A 1 179 ? 38.910 54.072 13.354 1.00 23.62 176 SER L CA 1
ATOM 1309 C C . SER A 1 179 ? 38.002 54.413 12.187 1.00 26.24 176 SER L C 1
ATOM 1310 O O . SER A 1 179 ? 38.272 54.025 11.054 1.00 27.31 176 SER L O 1
ATOM 1313 N N . THR A 1 180 ? 36.908 55.106 12.478 1.00 24.83 177 THR L N 1
ATOM 1314 C CA . THR A 1 180 ? 35.920 55.420 11.469 1.00 21.67 177 THR L CA 1
ATOM 1315 C C . THR A 1 180 ? 35.695 56.922 11.343 1.00 26.98 177 THR L C 1
ATOM 1316 O O . THR A 1 180 ? 35.455 57.620 12.335 1.00 30.62 177 THR L O 1
ATOM 1320 N N . LEU A 1 181 ? 35.804 57.409 10.110 1.00 28.30 178 LEU L N 1
ATOM 1321 C CA . LEU A 1 181 ? 35.595 58.810 9.785 1.00 28.08 178 LEU L CA 1
ATOM 1322 C C . LEU A 1 181 ? 34.219 58.931 9.190 1.00 29.22 178 LEU L C 1
ATOM 1323 O O . LEU A 1 181 ? 33.977 58.357 8.138 1.00 33.26 178 LEU L O 1
ATOM 1328 N N . THR A 1 182 ? 33.317 59.656 9.853 1.00 30.48 179 THR L N 1
ATOM 1329 C CA . THR A 1 182 ? 31.970 59.885 9.320 1.00 30.77 179 THR L CA 1
ATOM 1330 C C . THR A 1 182 ? 31.789 61.314 8.797 1.00 33.12 179 THR L C 1
ATOM 1331 O O . THR A 1 182 ? 32.089 62.281 9.507 1.00 29.15 179 THR L O 1
ATOM 1335 N N . LEU A 1 183 ? 31.305 61.424 7.555 1.00 30.18 180 LEU L N 1
ATOM 1336 C CA . LEU A 1 183 ? 31.002 62.700 6.894 1.00 29.85 180 LEU L CA 1
ATOM 1337 C C . LEU A 1 183 ? 29.596 62.732 6.271 1.00 29.81 180 LEU L C 1
ATOM 1338 O O . LEU A 1 183 ? 28.991 61.688 6.024 1.00 28.08 180 LEU L O 1
ATOM 1343 N N . THR A 1 184 ? 29.088 63.928 5.980 1.00 29.22 181 THR L N 1
ATOM 1344 C CA . THR A 1 184 ? 27.891 64.031 5.150 1.00 31.19 181 THR L CA 1
ATOM 1345 C C . THR A 1 184 ? 28.272 63.698 3.722 1.00 35.13 181 THR L C 1
ATOM 1346 O O . THR A 1 184 ? 29.427 63.893 3.315 1.00 31.70 181 THR L O 1
ATOM 1350 N N . SER A 1 185 ? 27.301 63.195 2.959 1.00 38.24 182 SER L N 1
ATOM 1351 C CA . SER A 1 185 ? 27.521 62.877 1.548 1.00 31.62 182 SER L CA 1
ATOM 1352 C C . SER A 1 185 ? 28.179 64.052 0.860 1.00 35.49 182 SER L C 1
ATOM 1353 O O . SER A 1 185 ? 29.212 63.912 0.208 1.00 38.86 182 SER L O 1
ATOM 1356 N N . THR A 1 186 ? 27.575 65.219 1.040 1.00 35.08 183 THR L N 1
ATOM 1357 C CA . THR A 1 186 ? 28.098 66.472 0.517 1.00 36.79 183 THR L CA 1
ATOM 1358 C C . THR A 1 186 ? 29.557 66.750 0.905 1.00 37.89 183 THR L C 1
ATOM 1359 O O . THR A 1 186 ? 30.368 67.099 0.046 1.00 38.64 183 THR L O 1
ATOM 1363 N N . GLN A 1 187 ? 29.888 66.612 2.190 1.00 37.43 184 GLN L N 1
ATOM 1364 C CA . GLN A 1 187 ? 31.277 66.766 2.636 1.00 34.34 184 GLN L CA 1
ATOM 1365 C C . GLN A 1 187 ? 32.193 65.794 1.907 1.00 37.12 184 GLN L C 1
ATOM 1366 O O . GLN A 1 187 ? 33.292 66.149 1.473 1.00 36.08 184 GLN L O 1
ATOM 1372 N N . TYR A 1 188 ? 31.726 64.556 1.791 1.00 34.57 185 TYR L N 1
ATOM 1373 C CA . TYR A 1 188 ? 32.511 63.502 1.189 1.00 33.75 185 TYR L CA 1
ATOM 1374 C C . TYR A 1 188 ? 32.751 63.779 -0.286 1.00 37.94 185 TYR L C 1
ATOM 1375 O O . TYR A 1 188 ? 33.845 63.555 -0.789 1.00 37.36 185 TYR L O 1
ATOM 1384 N N . ASN A 1 189 ? 31.730 64.267 -0.982 1.00 39.66 186 ASN L N 1
ATOM 1385 C CA . ASN A 1 189 ? 31.832 64.448 -2.430 1.00 39.18 186 ASN L CA 1
ATOM 1386 C C . ASN A 1 189 ? 32.671 65.663 -2.831 1.00 42.44 186 ASN L C 1
ATOM 1387 O O . ASN A 1 189 ? 32.947 65.890 -4.013 1.00 39.76 186 ASN L O 1
ATOM 1392 N N . SER A 1 190 ? 33.096 66.429 -1.835 1.00 40.21 187 SER L N 1
ATOM 1393 C CA . SER A 1 190 ? 33.827 67.649 -2.099 1.00 37.75 187 SER L CA 1
ATOM 1394 C C . SER A 1 190 ? 35.321 67.503 -1.809 1.00 41.62 187 SER L C 1
ATOM 1395 O O . SER A 1 190 ? 36.042 68.497 -1.735 1.00 45.42 187 SER L O 1
ATOM 1398 N N . HIS A 1 191 ? 35.784 66.269 -1.632 1.00 41.25 188 HIS L N 1
ATOM 1399 C CA . HIS A 1 191 ? 37.201 66.013 -1.367 1.00 38.66 188 HIS L CA 1
ATOM 1400 C C . HIS A 1 191 ? 37.632 64.783 -2.146 1.00 36.83 188 HIS L C 1
ATOM 1401 O O . HIS A 1 191 ? 36.810 63.924 -2.452 1.00 38.81 188 HIS L O 1
ATOM 1408 N N . LYS A 1 192 ? 38.908 64.686 -2.492 1.00 37.12 189 LYS L N 1
ATOM 1409 C CA . LYS A 1 192 ? 39.320 63.573 -3.350 1.00 42.40 189 LYS L CA 1
ATOM 1410 C C . LYS A 1 192 ? 39.986 62.440 -2.576 1.00 41.33 189 LYS L C 1
ATOM 1411 O O . LYS A 1 192 ? 39.578 61.274 -2.681 1.00 36.81 189 LYS L O 1
ATOM 1417 N N . GLU A 1 193 ? 40.993 62.804 -1.788 1.00 40.42 190 GLU L N 1
ATOM 1418 C CA . GLU A 1 193 ? 41.881 61.846 -1.158 1.00 37.74 190 GLU L CA 1
ATOM 1419 C C . GLU A 1 193 ? 41.601 61.661 0.327 1.00 37.14 190 GLU L C 1
ATOM 1420 O O . GLU A 1 193 ? 41.662 62.608 1.118 1.00 36.88 190 GLU L O 1
ATOM 1426 N N . TYR A 1 194 ? 41.325 60.418 0.700 1.00 37.00 191 TYR L N 1
ATOM 1427 C CA . TYR A 1 194 ? 41.107 60.058 2.091 1.00 32.85 191 TYR L CA 1
ATOM 1428 C C . TYR A 1 194 ? 42.226 59.181 2.608 1.00 31.52 191 TYR L C 1
ATOM 1429 O O . TYR A 1 194 ? 42.594 58.181 1.992 1.00 32.79 191 TYR L O 1
ATOM 1438 N N . THR A 1 195 ? 42.777 59.575 3.746 1.00 35.90 192 THR L N 1
ATOM 1439 C CA . THR A 1 195 ? 43.990 58.949 4.242 1.00 32.53 192 THR L CA 1
ATOM 1440 C C . THR A 1 195 ? 43.925 58.633 5.722 1.00 30.50 192 THR L C 1
ATOM 1441 O O . THR A 1 195 ? 43.624 59.486 6.555 1.00 29.56 192 THR L O 1
ATOM 1445 N N . CYS A 1 196 ? 44.229 57.386 6.030 1.00 29.52 193 CYS L N 1
ATOM 1446 C CA . CYS A 1 196 ? 44.276 56.910 7.389 1.00 26.90 193 CYS L CA 1
ATOM 1447 C C . CYS A 1 196 ? 45.719 56.536 7.708 1.00 28.68 193 CYS L C 1
ATOM 1448 O O . CYS A 1 196 ? 46.325 55.735 6.995 1.00 28.91 193 CYS L O 1
ATOM 1451 N N . LYS A 1 197 ? 46.270 57.116 8.770 1.00 30.21 194 LYS L N 1
ATOM 1452 C CA . LYS A 1 197 ? 47.649 56.841 9.162 1.00 28.12 194 LYS L CA 1
ATOM 1453 C C . LYS A 1 197 ? 47.697 56.202 10.534 1.00 27.68 194 LYS L C 1
ATOM 1454 O O . LYS A 1 197 ? 47.149 56.728 11.498 1.00 29.85 194 LYS L O 1
ATOM 1460 N N . VAL A 1 198 ? 48.361 55.058 10.609 1.00 27.56 195 VAL L N 1
ATOM 1461 C CA . VAL A 1 198 ? 48.439 54.286 11.845 1.00 28.31 195 VAL L CA 1
ATOM 1462 C C . VAL A 1 198 ? 49.874 54.235 12.349 1.00 27.17 195 VAL L C 1
ATOM 1463 O O . VAL A 1 198 ? 50.753 53.613 11.739 1.00 29.02 195 VAL L O 1
ATOM 1467 N N . THR A 1 199 ? 50.121 54.898 13.466 1.00 25.64 196 THR L N 1
ATOM 1468 C CA . THR A 1 199 ? 51.487 55.047 13.929 1.00 26.45 196 THR L CA 1
ATOM 1469 C C . THR A 1 199 ? 51.746 54.220 15.183 1.00 26.99 196 THR L C 1
ATOM 1470 O O . THR A 1 199 ? 51.140 54.440 16.218 1.00 29.46 196 THR L O 1
ATOM 1474 N N . GLN A 1 200 ? 52.641 53.251 15.078 1.00 25.48 197 GLN L N 1
ATOM 1475 C CA . GLN A 1 200 ? 53.070 52.517 16.248 1.00 25.11 197 GLN L CA 1
ATOM 1476 C C . GLN A 1 200 ? 54.520 52.867 16.552 1.00 27.43 197 GLN L C 1
ATOM 1477 O O . GLN A 1 200 ? 55.443 52.322 15.939 1.00 26.86 197 GLN L O 1
ATOM 1483 N N . GLY A 1 201 ? 54.712 53.795 17.485 1.00 27.42 198 GLY L N 1
ATOM 1484 C CA . GLY A 1 201 ? 56.040 54.244 17.867 1.00 26.50 198 GLY L CA 1
ATOM 1485 C C . GLY A 1 201 ? 56.788 54.874 16.709 1.00 28.79 198 GLY L C 1
ATOM 1486 O O . GLY A 1 201 ? 56.437 55.950 16.241 1.00 27.68 198 GLY L O 1
ATOM 1487 N N . THR A 1 202 ? 57.817 54.188 16.231 1.00 28.79 199 THR L N 1
ATOM 1488 C CA . THR A 1 202 ? 58.654 54.718 15.165 1.00 32.62 199 THR L CA 1
ATOM 1489 C C . THR A 1 202 ? 58.210 54.242 13.800 1.00 31.84 199 THR L C 1
ATOM 1490 O O . THR A 1 202 ? 58.828 54.570 12.804 1.00 38.99 199 THR L O 1
ATOM 1494 N N . THR A 1 203 ? 57.146 53.456 13.752 1.00 34.17 200 THR L N 1
ATOM 1495 C CA . THR A 1 203 ? 56.673 52.906 12.489 1.00 32.48 200 THR L CA 1
ATOM 1496 C C . THR A 1 203 ? 55.274 53.403 12.159 1.00 33.20 200 THR L C 1
ATOM 1497 O O . THR A 1 203 ? 54.385 53.375 13.012 1.00 33.21 200 THR L O 1
ATOM 1501 N N . SER A 1 204 ? 55.068 53.842 10.923 1.00 29.72 201 SER L N 1
ATOM 1502 C CA . SER A 1 204 ? 53.728 54.200 10.476 1.00 28.79 201 SER L CA 1
ATOM 1503 C C . SER A 1 204 ? 53.328 53.477 9.208 1.00 29.70 201 SER L C 1
ATOM 1504 O O . SER A 1 204 ? 54.162 53.119 8.388 1.00 28.40 201 SER L O 1
ATOM 1507 N N . VAL A 1 205 ? 52.028 53.261 9.060 1.00 29.64 202 VAL L N 1
ATOM 1508 C CA . VAL A 1 205 ? 51.472 52.790 7.809 1.00 24.65 202 VAL L CA 1
ATOM 1509 C C . VAL A 1 205 ? 50.410 53.779 7.379 1.00 26.97 202 VAL L C 1
ATOM 1510 O O . VAL A 1 205 ? 49.658 54.289 8.208 1.00 27.83 202 VAL L O 1
ATOM 1514 N N . VAL A 1 206 ? 50.372 54.078 6.088 1.00 23.01 203 VAL L N 1
ATOM 1515 C CA . VAL A 1 206 ? 49.398 55.014 5.574 1.00 20.81 203 VAL L CA 1
ATOM 1516 C C . VAL A 1 206 ? 48.594 54.327 4.495 1.00 25.34 203 VAL L C 1
ATOM 1517 O O . VAL A 1 206 ? 49.153 53.664 3.622 1.00 26.52 203 VAL L O 1
ATOM 1521 N N . GLN A 1 207 ? 47.273 54.451 4.568 1.00 25.37 204 GLN L N 1
ATOM 1522 C CA . GLN A 1 207 ? 46.421 53.879 3.545 1.00 23.59 204 GLN L CA 1
ATOM 1523 C C . GLN A 1 207 ? 45.525 54.971 2.983 1.00 29.27 204 GLN L C 1
ATOM 1524 O O . GLN A 1 207 ? 44.941 55.751 3.727 1.00 32.09 204 GLN L O 1
ATOM 1530 N N . SER A 1 208 ? 45.435 55.039 1.665 1.00 30.02 205 SER L N 1
ATOM 1531 C CA . SER A 1 208 ? 44.673 56.087 1.018 1.00 29.83 205 SER L CA 1
ATOM 1532 C C . SER A 1 208 ? 43.771 55.527 -0.057 1.00 33.17 205 SER L C 1
ATOM 1533 O O . SER A 1 208 ? 43.899 54.373 -0.464 1.00 34.58 205 SER L O 1
ATOM 1536 N N . PHE A 1 209 ? 42.841 56.361 -0.497 1.00 32.34 206 PHE L N 1
ATOM 1537 C CA . PHE A 1 209 ? 42.068 56.084 -1.689 1.00 34.31 206 PHE L CA 1
ATOM 1538 C C . PHE A 1 209 ? 41.574 57.421 -2.193 1.00 36.81 206 PHE L C 1
ATOM 1539 O O . PHE A 1 209 ? 41.509 58.389 -1.426 1.00 30.80 206 PHE L O 1
ATOM 1547 N N . ASN A 1 210 ? 41.289 57.494 -3.491 1.00 40.57 207 ASN L N 1
ATOM 1548 C CA . ASN A 1 210 ? 40.622 58.659 -4.043 1.00 41.27 207 ASN L CA 1
ATOM 1549 C C . ASN A 1 210 ? 39.175 58.314 -4.342 1.00 40.87 207 ASN L C 1
ATOM 1550 O O . ASN A 1 210 ? 38.905 57.289 -4.956 1.00 43.92 207 ASN L O 1
ATOM 1555 N N . ARG A 1 211 ? 38.253 59.161 -3.892 1.00 39.20 208 ARG L N 1
ATOM 1556 C CA . ARG A 1 211 ? 36.820 58.931 -4.091 1.00 40.41 208 ARG L CA 1
ATOM 1557 C C . ARG A 1 211 ? 36.474 58.517 -5.529 1.00 47.72 208 ARG L C 1
ATOM 1558 O O . ARG A 1 211 ? 35.680 57.583 -5.749 1.00 48.79 208 ARG L O 1
ATOM 1566 N N . GLY A 1 212 ? 37.078 59.198 -6.501 1.00 39.69 209 GLY L N 1
ATOM 1567 C CA . GLY A 1 212 ? 36.843 58.889 -7.897 1.00 42.14 209 GLY L CA 1
ATOM 1568 C C . GLY A 1 212 ? 37.170 57.457 -8.299 1.00 49.88 209 GLY L C 1
ATOM 1569 O O . GLY A 1 212 ? 36.466 56.857 -9.111 1.00 51.15 209 GLY L O 1
ATOM 1570 N N . ASP A 1 213 ? 38.239 56.899 -7.739 1.00 52.37 210 ASP L N 1
ATOM 1571 C CA . ASP A 1 213 ? 38.691 55.572 -8.146 1.00 49.15 210 ASP L CA 1
ATOM 1572 C C . ASP A 1 213 ? 37.907 54.433 -7.493 1.00 54.30 210 ASP L C 1
ATOM 1573 O O . ASP A 1 213 ? 38.320 53.283 -7.584 1.00 61.37 210 ASP L O 1
ATOM 1578 N N . CYS A 1 214 ? 36.779 54.743 -6.849 1.00 60.32 211 CYS L N 1
ATOM 1579 C CA . CYS A 1 214 ? 35.980 53.719 -6.157 1.00 62.05 211 CYS L CA 1
ATOM 1580 C C . CYS A 1 214 ? 34.514 53.677 -6.577 1.00 67.72 211 CYS L C 1
ATOM 1581 O O . CYS A 1 214 ? 33.823 52.685 -6.327 1.00 72.86 211 CYS L O 1
ATOM 1584 N N . GLN B 2 1 ? 23.716 25.358 39.901 1.00 39.95 2 GLN H N 1
ATOM 1585 C CA . GLN B 2 1 ? 23.489 26.641 40.549 1.00 37.31 2 GLN H CA 1
ATOM 1586 C C . GLN B 2 1 ? 23.845 27.759 39.587 1.00 36.60 2 GLN H C 1
ATOM 1587 O O . GLN B 2 1 ? 25.020 27.961 39.272 1.00 31.67 2 GLN H O 1
ATOM 1593 N N . SER B 2 2 ? 22.830 28.471 39.108 1.00 35.74 3 SER H N 1
ATOM 1594 C CA . SER B 2 2 ? 23.063 29.600 38.216 1.00 35.04 3 SER H CA 1
ATOM 1595 C C . SER B 2 2 ? 21.985 30.664 38.378 1.00 32.63 3 SER H C 1
ATOM 1596 O O . SER B 2 2 ? 21.063 30.506 39.163 1.00 33.28 3 SER H O 1
ATOM 1599 N N . LEU B 2 3 ? 22.123 31.757 37.640 1.00 32.84 4 LEU H N 1
ATOM 1600 C CA . LEU B 2 3 ? 21.171 32.850 37.705 1.00 31.75 4 LEU H CA 1
ATOM 1601 C C . LEU B 2 3 ? 20.927 33.383 36.305 1.00 33.83 4 LEU H C 1
ATOM 1602 O O . LEU B 2 3 ? 21.817 33.335 35.458 1.00 31.91 4 LEU H O 1
ATOM 1607 N N . GLU B 2 4 ? 19.719 33.875 36.057 1.00 32.87 5 GLU H N 1
ATOM 1608 C CA . GLU B 2 4 ? 19.417 34.517 34.788 1.00 30.07 5 GLU H CA 1
ATOM 1609 C C . GLU B 2 4 ? 18.511 35.717 35.020 1.00 32.18 5 GLU H C 1
ATOM 1610 O O . GLU B 2 4 ? 17.350 35.563 35.394 1.00 36.11 5 GLU H O 1
ATOM 1616 N N . GLU B 2 5 ? 19.058 36.914 34.830 1.00 29.38 6 GLU H N 1
ATOM 1617 C CA . GLU B 2 5 ? 18.275 38.146 34.858 1.00 28.20 6 GLU H CA 1
ATOM 1618 C C . GLU B 2 5 ? 17.420 38.217 33.600 1.00 28.70 6 GLU H C 1
ATOM 1619 O O . GLU B 2 5 ? 17.755 37.595 32.599 1.00 27.54 6 GLU H O 1
ATOM 1625 N N . SER B 2 6 ? 16.323 38.968 33.661 1.00 27.40 7 SER H N 1
ATOM 1626 C CA . SER B 2 6 ? 15.502 39.276 32.488 1.00 27.86 7 SER H CA 1
ATOM 1627 C C . SER B 2 6 ? 14.669 40.521 32.756 1.00 29.06 7 SER H C 1
ATOM 1628 O O . SER B 2 6 ? 14.599 40.989 33.891 1.00 31.13 7 SER H O 1
ATOM 1631 N N . GLY B 2 7 ? 14.030 41.054 31.722 1.00 27.70 8 GLY H N 1
ATOM 1632 C CA . GLY B 2 7 ? 13.171 42.213 31.885 1.00 25.58 8 GLY H CA 1
ATOM 1633 C C . GLY B 2 7 ? 13.837 43.461 31.344 1.00 28.13 8 GLY H C 1
ATOM 1634 O O . GLY B 2 7 ? 13.203 44.519 31.209 1.00 24.08 8 GLY H O 1
ATOM 1635 N N . GLY B 2 8 ? 15.121 43.335 31.022 1.00 23.20 9 GLY H N 1
ATOM 1636 C CA . GLY B 2 8 ? 15.861 44.444 30.450 1.00 25.24 9 GLY H CA 1
ATOM 1637 C C . GLY B 2 8 ? 15.195 44.919 29.174 1.00 33.35 9 GLY H C 1
ATOM 1638 O O . GLY B 2 8 ? 14.546 44.137 28.466 1.00 36.12 9 GLY H O 1
ATOM 1639 N N . ASP B 2 9 ? 15.342 46.199 28.860 1.00 29.95 10 ASP H N 1
ATOM 1640 C CA . ASP B 2 9 ? 14.608 46.739 27.733 1.00 26.67 10 ASP H CA 1
ATOM 1641 C C . ASP B 2 9 ? 15.043 48.161 27.466 1.00 30.08 10 ASP H C 1
ATOM 1642 O O . ASP B 2 9 ? 15.753 48.765 28.269 1.00 29.75 10 ASP H O 1
ATOM 1647 N N . LEU B 2 10 ? 14.635 48.673 26.315 1.00 28.20 11 LEU H N 1
ATOM 1648 C CA . LEU B 2 10 ? 14.816 50.067 25.981 1.00 29.32 11 LEU H CA 1
ATOM 1649 C C . LEU B 2 10 ? 13.573 50.801 26.459 1.00 32.13 11 LEU H C 1
ATOM 1650 O O . LEU B 2 10 ? 12.455 50.440 26.086 1.00 33.29 11 LEU H O 1
ATOM 1655 N N . VAL B 2 11 ? 13.770 51.822 27.291 1.00 29.88 12 VAL H N 1
ATOM 1656 C CA . VAL B 2 11 ? 12.664 52.600 27.852 1.00 28.62 12 VAL H CA 1
ATOM 1657 C C . VAL B 2 11 ? 12.945 54.102 27.773 1.00 30.45 12 VAL H C 1
ATOM 1658 O O . VAL B 2 11 ? 14.094 54.521 27.609 1.00 26.37 12 VAL H O 1
ATOM 1662 N N . LYS B 2 12 ? 11.892 54.908 27.879 1.00 29.50 13 LYS H N 1
ATOM 1663 C CA . LYS B 2 12 ? 12.044 56.356 27.856 1.00 27.27 13 LYS H CA 1
ATOM 1664 C C . LYS B 2 12 ? 12.486 56.888 29.220 1.00 31.12 13 LYS H C 1
ATOM 1665 O O . LYS B 2 12 ? 12.249 56.256 30.250 1.00 30.34 13 LYS H O 1
ATOM 1671 N N . PRO B 2 13 ? 13.141 58.055 29.237 1.00 27.02 14 PRO H N 1
ATOM 1672 C CA . PRO B 2 13 ? 13.368 58.703 30.525 1.00 25.20 14 PRO H CA 1
ATOM 1673 C C . PRO B 2 13 ? 12.046 58.836 31.288 1.00 29.62 14 PRO H C 1
ATOM 1674 O O . PRO B 2 13 ? 11.011 59.124 30.680 1.00 33.28 14 PRO H O 1
ATOM 1678 N N . GLY B 2 14 ? 12.078 58.622 32.601 1.00 29.43 15 GLY H N 1
ATOM 1679 C CA . GLY B 2 14 ? 10.883 58.728 33.419 1.00 24.46 15 GLY H CA 1
ATOM 1680 C C . GLY B 2 14 ? 10.090 57.439 33.567 1.00 27.07 15 GLY H C 1
ATOM 1681 O O . GLY B 2 14 ? 9.206 57.347 34.416 1.00 32.45 15 GLY H O 1
ATOM 1682 N N . ALA B 2 15 ? 10.400 56.438 32.756 1.00 23.07 16 ALA H N 1
ATOM 1683 C CA . ALA B 2 15 ? 9.651 55.193 32.770 1.00 23.08 16 ALA H CA 1
ATOM 1684 C C . ALA B 2 15 ? 10.042 54.355 33.966 1.00 23.68 16 ALA H C 1
ATOM 1685 O O . ALA B 2 15 ? 11.049 54.608 34.586 1.00 27.25 16 ALA H O 1
ATOM 1687 N N . SER B 2 16 ? 9.232 53.351 34.278 1.00 25.46 17 SER H N 1
ATOM 1688 C CA . SER B 2 16 ? 9.563 52.349 35.276 1.00 22.98 17 SER H CA 1
ATOM 1689 C C . SER B 2 16 ? 9.833 51.053 34.560 1.00 26.26 17 SER H C 1
ATOM 1690 O O . SER B 2 16 ? 9.505 50.912 33.375 1.00 30.21 17 SER H O 1
ATOM 1693 N N . LEU B 2 17 ? 10.432 50.097 35.254 1.00 22.71 18 LEU H N 1
ATOM 1694 C CA . LEU B 2 17 ? 10.818 48.854 34.603 1.00 25.08 18 LEU H CA 1
ATOM 1695 C C . LEU B 2 17 ? 11.021 47.880 35.704 1.00 27.44 18 LEU H C 1
ATOM 1696 O O . LEU B 2 17 ? 11.509 48.243 36.764 1.00 30.87 18 LEU H O 1
ATOM 1701 N N . THR B 2 18 ? 10.664 46.631 35.475 1.00 29.17 19 THR H N 1
ATOM 1702 C CA . THR B 2 18 ? 10.963 45.645 36.483 1.00 28.46 19 THR H CA 1
ATOM 1703 C C . THR B 2 18 ? 11.830 44.560 35.903 1.00 29.59 19 THR H C 1
ATOM 1704 O O . THR B 2 18 ? 11.534 44.028 34.827 1.00 27.87 19 THR H O 1
ATOM 1708 N N . LEU B 2 19 ? 12.904 44.258 36.626 1.00 23.96 20 LEU H N 1
ATOM 1709 C CA . LEU B 2 19 ? 13.854 43.240 36.242 1.00 23.54 20 LEU H CA 1
ATOM 1710 C C . LEU B 2 19 ? 13.633 42.044 37.133 1.00 27.77 20 LEU H C 1
ATOM 1711 O O . LEU B 2 19 ? 13.252 42.192 38.291 1.00 29.54 20 LEU H O 1
ATOM 1716 N N . THR B 2 20 ? 13.891 40.857 36.602 1.00 28.00 21 THR H N 1
ATOM 1717 C CA . THR B 2 20 ? 13.698 39.642 37.367 1.00 26.25 21 THR H CA 1
ATOM 1718 C C . THR B 2 20 ? 14.946 38.812 37.321 1.00 27.76 21 THR H C 1
ATOM 1719 O O . THR B 2 20 ? 15.529 38.626 36.262 1.00 32.53 21 THR H O 1
ATOM 1723 N N . CYS B 2 21 ? 15.361 38.323 38.478 1.00 28.20 22 CYS H N 1
ATOM 1724 C CA . CYS B 2 21 ? 16.424 37.346 38.544 1.00 28.62 22 CYS H CA 1
ATOM 1725 C C . CYS B 2 21 ? 15.835 35.970 38.858 1.00 35.91 22 CYS H C 1
ATOM 1726 O O . CYS B 2 21 ? 15.120 35.796 39.850 1.00 30.23 22 CYS H O 1
ATOM 1729 N N . THR B 2 22 ? 16.124 34.991 38.009 1.00 36.25 23 THR H N 1
ATOM 1730 C CA . THR B 2 22 ? 15.652 33.637 38.252 1.00 32.44 23 THR H CA 1
ATOM 1731 C C . THR B 2 22 ? 16.793 32.672 38.564 1.00 36.05 23 THR H C 1
ATOM 1732 O O . THR B 2 22 ? 17.662 32.415 37.720 1.00 39.08 23 THR H O 1
ATOM 1736 N N . ALA B 2 23 ? 16.769 32.137 39.783 1.00 35.02 24 ALA H N 1
ATOM 1737 C CA . ALA B 2 23 ? 17.725 31.126 40.234 1.00 33.41 24 ALA H CA 1
ATOM 1738 C C . ALA B 2 23 ? 17.377 29.754 39.671 1.00 36.49 24 ALA H C 1
ATOM 1739 O O . ALA B 2 23 ? 16.203 29.426 39.502 1.00 40.00 24 ALA H O 1
ATOM 1741 N N . SER B 2 24 ? 18.396 28.952 39.389 1.00 35.37 25 SER H N 1
ATOM 1742 C CA . SER B 2 24 ? 18.198 27.554 39.023 1.00 35.07 25 SER H CA 1
ATOM 1743 C C . SER B 2 24 ? 19.196 26.704 39.783 1.00 35.48 25 SER H C 1
ATOM 1744 O O . SER B 2 24 ? 20.294 27.165 40.103 1.00 36.43 25 SER H O 1
ATOM 1747 N N . GLY B 2 25 ? 18.822 25.461 40.064 1.00 34.13 26 GLY H N 1
ATOM 1748 C CA . GLY B 2 25 ? 19.739 24.531 40.694 1.00 34.58 26 GLY H CA 1
ATOM 1749 C C . GLY B 2 25 ? 20.006 24.897 42.137 1.00 40.81 26 GLY H C 1
ATOM 1750 O O . GLY B 2 25 ? 20.951 24.398 42.753 1.00 39.19 26 GLY H O 1
ATOM 1751 N N . PHE B 2 26 ? 19.179 25.798 42.661 1.00 39.10 27 PHE H N 1
ATOM 1752 C CA . PHE B 2 26 ? 19.150 26.108 44.088 1.00 43.66 27 PHE H CA 1
ATOM 1753 C C . PHE B 2 26 ? 17.972 27.042 44.382 1.00 43.05 27 PHE H C 1
ATOM 1754 O O . PHE B 2 26 ? 17.355 27.585 43.461 1.00 41.15 27 PHE H O 1
ATOM 1762 N N . SER B 2 27 ? 17.639 27.202 45.658 1.00 39.89 28 SER H N 1
ATOM 1763 C CA . SER B 2 27 ? 16.571 28.128 46.034 1.00 46.37 28 SER H CA 1
ATOM 1764 C C . SER B 2 27 ? 16.953 28.940 47.270 1.00 41.56 28 SER H C 1
ATOM 1765 O O . SER B 2 27 ? 17.777 28.523 48.083 1.00 43.17 28 SER H O 1
ATOM 1768 N N . PHE B 2 28 ? 16.356 30.112 47.399 1.00 41.49 29 PHE H N 1
ATOM 1769 C CA . PHE B 2 28 ? 16.812 31.078 48.383 1.00 41.50 29 PHE H CA 1
ATOM 1770 C C . PHE B 2 28 ? 16.641 30.553 49.806 1.00 43.87 29 PHE H C 1
ATOM 1771 O O . PHE B 2 28 ? 15.567 30.089 50.189 1.00 44.92 29 PHE H O 1
ATOM 1779 N N . THR B 2 29 ? 17.709 30.620 50.587 1.00 44.13 30 THR H N 1
ATOM 1780 C CA . THR B 2 29 ? 17.652 30.179 51.971 1.00 46.34 30 THR H CA 1
ATOM 1781 C C . THR B 2 29 ? 18.393 31.157 52.866 1.00 50.58 30 THR H C 1
ATOM 1782 O O . THR B 2 29 ? 19.092 32.053 52.383 1.00 47.17 30 THR H O 1
ATOM 1786 N N . ASN B 2 30 ? 18.238 30.982 54.173 1.00 53.12 31 ASN H N 1
ATOM 1787 C CA . ASN B 2 30 ? 18.812 31.910 55.138 1.00 52.86 31 ASN H CA 1
ATOM 1788 C C . ASN B 2 30 ? 20.334 31.961 55.071 1.00 51.29 31 ASN H C 1
ATOM 1789 O O . ASN B 2 30 ? 20.982 32.590 55.903 1.00 51.69 31 ASN H O 1
ATOM 1794 N N . ASN B 2 31 ? 20.906 31.311 54.068 1.00 47.94 32 ASN H N 1
ATOM 1795 C CA . ASN B 2 31 ? 22.355 31.298 53.928 1.00 51.39 32 ASN H CA 1
ATOM 1796 C C . ASN B 2 31 ? 22.914 32.455 53.085 1.00 45.35 32 ASN H C 1
ATOM 1797 O O . ASN B 2 31 ? 24.108 32.756 53.147 1.00 43.25 32 ASN H O 1
ATOM 1802 N N . TYR B 2 32 ? 22.047 33.110 52.319 1.00 40.90 33 TYR H N 1
ATOM 1803 C CA . TYR B 2 32 ? 22.488 34.105 51.351 1.00 40.06 33 TYR H CA 1
ATOM 1804 C C . TYR B 2 32 ? 21.652 35.357 51.346 1.00 42.30 33 TYR H C 1
ATOM 1805 O O . TYR B 2 32 ? 20.488 35.349 51.756 1.00 42.92 33 TYR H O 1
ATOM 1814 N N . TYR B 2 33 ? 22.241 36.433 50.843 1.00 34.44 34 TYR H N 1
ATOM 1815 C CA . TYR B 2 33 ? 21.434 37.518 50.328 1.00 34.58 34 TYR H CA 1
ATOM 1816 C C . TYR B 2 33 ? 21.401 37.361 48.816 1.00 35.56 34 TYR H C 1
ATOM 1817 O O . TYR B 2 33 ? 22.355 36.849 48.212 1.00 31.14 34 TYR H O 1
ATOM 1826 N N . MET B 2 34 ? 20.293 37.785 48.214 1.00 31.89 35 MET H N 1
ATOM 1827 C CA . MET B 2 34 ? 20.207 37.898 46.773 1.00 26.76 35 MET H CA 1
ATOM 1828 C C . MET B 2 34 ? 20.292 39.365 46.423 1.00 30.71 35 MET H C 1
ATOM 1829 O O . MET B 2 34 ? 19.679 40.207 47.078 1.00 33.25 35 MET H O 1
ATOM 1834 N N . CYS B 2 35 A 21.066 39.677 45.395 1.00 28.56 35 CYS H N 1
ATOM 1835 C CA . CYS B 2 35 A 21.481 41.050 45.184 1.00 29.87 35 CYS H CA 1
ATOM 1836 C C . CYS B 2 35 A 21.429 41.506 43.727 1.00 29.83 35 CYS H C 1
ATOM 1837 O O . CYS B 2 35 A 21.523 40.696 42.803 1.00 31.29 35 CYS H O 1
ATOM 1840 N N . TRP B 2 36 ? 21.300 42.816 43.540 1.00 25.82 36 TRP H N 1
ATOM 1841 C CA . TRP B 2 36 ? 21.455 43.430 42.235 1.00 24.54 36 TRP H CA 1
ATOM 1842 C C . TRP B 2 36 ? 22.667 44.333 42.241 1.00 28.42 36 TRP H C 1
ATOM 1843 O O . TRP B 2 36 ? 22.889 45.092 43.170 1.00 27.44 36 TRP H O 1
ATOM 1854 N N . VAL B 2 37 ? 23.460 44.226 41.188 1.00 29.02 37 VAL H N 1
ATOM 1855 C CA . VAL B 2 37 ? 24.623 45.059 41.001 1.00 25.24 37 VAL H CA 1
ATOM 1856 C C . VAL B 2 37 ? 24.584 45.492 39.552 1.00 28.10 37 VAL H C 1
ATOM 1857 O O . VAL B 2 37 ? 24.396 44.667 38.663 1.00 27.97 37 VAL H O 1
ATOM 1861 N N . ARG B 2 38 ? 24.721 46.782 39.296 1.00 24.84 38 ARG H N 1
ATOM 1862 C CA . ARG B 2 38 ? 24.637 47.222 37.923 1.00 23.38 38 ARG H CA 1
ATOM 1863 C C . ARG B 2 38 ? 25.989 47.740 37.454 1.00 25.65 38 ARG H C 1
ATOM 1864 O O . ARG B 2 38 ? 26.926 47.866 38.245 1.00 26.11 38 ARG H O 1
ATOM 1872 N N . GLN B 2 39 ? 26.089 48.009 36.158 1.00 24.20 39 GLN H N 1
ATOM 1873 C CA . GLN B 2 39 ? 27.307 48.535 35.568 1.00 24.92 39 GLN H CA 1
ATOM 1874 C C . GLN B 2 39 ? 27.031 49.225 34.235 1.00 26.05 39 GLN H C 1
ATOM 1875 O O . GLN B 2 39 ? 26.748 48.576 33.224 1.00 25.93 39 GLN H O 1
ATOM 1881 N N . ALA B 2 40 ? 27.112 50.549 34.258 1.00 25.71 40 ALA H N 1
ATOM 1882 C CA . ALA B 2 40 ? 26.906 51.375 33.078 1.00 28.09 40 ALA H CA 1
ATOM 1883 C C . ALA B 2 40 ? 28.074 51.193 32.117 1.00 29.56 40 ALA H C 1
ATOM 1884 O O . ALA B 2 40 ? 29.204 50.975 32.552 1.00 31.31 40 ALA H O 1
ATOM 1886 N N . PRO B 2 41 ? 27.806 51.294 30.807 1.00 29.71 41 PRO H N 1
ATOM 1887 C CA . PRO B 2 41 ? 28.810 50.894 29.811 1.00 29.92 41 PRO H CA 1
ATOM 1888 C C . PRO B 2 41 ? 30.125 51.651 29.966 1.00 32.28 41 PRO H C 1
ATOM 1889 O O . PRO B 2 41 ? 30.142 52.885 29.953 1.00 31.51 41 PRO H O 1
ATOM 1893 N N . GLY B 2 42 ? 31.214 50.899 30.116 1.00 34.45 42 GLY H N 1
ATOM 1894 C CA . GLY B 2 42 ? 32.539 51.472 30.252 1.00 31.35 42 GLY H CA 1
ATOM 1895 C C . GLY B 2 42 ? 32.837 51.966 31.653 1.00 35.79 42 GLY H C 1
ATOM 1896 O O . GLY B 2 42 ? 33.843 52.639 31.869 1.00 37.61 42 GLY H O 1
ATOM 1897 N N . LYS B 2 43 ? 31.972 51.622 32.607 1.00 33.33 43 LYS H N 1
ATOM 1898 C CA . LYS B 2 43 ? 32.125 52.079 33.987 1.00 28.78 43 LYS H CA 1
ATOM 1899 C C . LYS B 2 43 ? 32.240 50.958 35.021 1.00 28.72 43 LYS H C 1
ATOM 1900 O O . LYS B 2 43 ? 32.264 49.783 34.678 1.00 30.29 43 LYS H O 1
ATOM 1906 N N . GLY B 2 44 ? 32.324 51.331 36.294 1.00 27.83 44 GLY H N 1
ATOM 1907 C CA . GLY B 2 44 ? 32.623 50.367 37.341 1.00 28.12 44 GLY H CA 1
ATOM 1908 C C . GLY B 2 44 ? 31.393 49.642 37.849 1.00 30.58 44 GLY H C 1
ATOM 1909 O O . GLY B 2 44 ? 30.270 49.954 37.436 1.00 29.00 44 GLY H O 1
ATOM 1910 N N . LEU B 2 45 ? 31.603 48.658 38.723 1.00 28.40 45 LEU H N 1
ATOM 1911 C CA . LEU B 2 45 ? 30.499 47.921 39.322 1.00 27.57 45 LEU H CA 1
ATOM 1912 C C . LEU B 2 45 ? 29.822 48.833 40.305 1.00 25.98 45 LEU H C 1
ATOM 1913 O O . LEU B 2 45 ? 30.489 49.583 41.000 1.00 24.60 45 LEU H O 1
ATOM 1918 N N . GLU B 2 46 ? 28.498 48.751 40.370 1.00 27.85 46 GLU H N 1
ATOM 1919 C CA . GLU B 2 46 ? 27.708 49.571 41.277 1.00 24.11 46 GLU H CA 1
ATOM 1920 C C . GLU B 2 46 ? 26.676 48.714 42.005 1.00 22.70 46 GLU H C 1
ATOM 1921 O O . GLU B 2 46 ? 25.725 48.207 41.408 1.00 22.48 46 GLU H O 1
ATOM 1927 N N . TRP B 2 47 ? 26.879 48.533 43.303 1.00 27.58 47 TRP H N 1
ATOM 1928 C CA . TRP B 2 47 ? 25.933 47.776 44.115 1.00 26.12 47 TRP H CA 1
ATOM 1929 C C . TRP B 2 47 ? 24.607 48.529 44.262 1.00 27.96 47 TRP H C 1
ATOM 1930 O O . TRP B 2 47 ? 24.581 49.759 44.303 1.00 29.05 47 TRP H O 1
ATOM 1941 N N . ILE B 2 48 ? 23.506 47.787 44.319 1.00 28.56 48 ILE H N 1
ATOM 1942 C CA . ILE B 2 48 ? 22.176 48.388 44.294 1.00 24.27 48 ILE H CA 1
ATOM 1943 C C . ILE B 2 48 ? 21.325 47.965 45.474 1.00 29.09 48 ILE H C 1
ATOM 1944 O O . ILE B 2 48 ? 20.815 48.813 46.197 1.00 33.25 48 ILE H O 1
ATOM 1949 N N . ALA B 2 49 ? 21.147 46.660 45.662 1.00 25.77 49 ALA H N 1
ATOM 1950 C CA . ALA B 2 49 ? 20.280 46.176 46.728 1.00 28.38 49 ALA H CA 1
ATOM 1951 C C . ALA B 2 49 ? 20.469 44.700 47.059 1.00 31.53 49 ALA H C 1
ATOM 1952 O O . ALA B 2 49 ? 20.869 43.908 46.222 1.00 33.10 49 ALA H O 1
ATOM 1954 N N . CYS B 2 50 ? 20.177 44.343 48.297 1.00 29.85 50 CYS H N 1
ATOM 1955 C CA . CYS B 2 50 ? 20.224 42.959 48.713 1.00 31.60 50 CYS H CA 1
ATOM 1956 C C . CYS B 2 50 ? 18.927 42.644 49.451 1.00 36.85 50 CYS H C 1
ATOM 1957 O O . CYS B 2 50 ? 18.318 43.522 50.057 1.00 32.54 50 CYS H O 1
ATOM 1960 N N . ILE B 2 51 ? 18.498 41.391 49.379 1.00 34.75 51 ILE H N 1
ATOM 1961 C CA . ILE B 2 51 ? 17.365 40.933 50.148 1.00 29.44 51 ILE H CA 1
ATOM 1962 C C . ILE B 2 51 ? 17.681 39.552 50.693 1.00 34.90 51 ILE H C 1
ATOM 1963 O O . ILE B 2 51 ? 18.240 38.707 49.998 1.00 32.54 51 ILE H O 1
ATOM 1968 N N . TYR B 2 52 ? 17.326 39.348 51.955 1.00 37.64 52 TYR H N 1
ATOM 1969 C CA . TYR B 2 52 ? 17.649 38.134 52.684 1.00 39.51 52 TYR H CA 1
ATOM 1970 C C . TYR B 2 52 ? 17.018 36.876 52.077 1.00 40.48 52 TYR H C 1
ATOM 1971 O O . TYR B 2 52 ? 15.810 36.803 51.878 1.00 43.51 52 TYR H O 1
ATOM 1980 N N . GLY B 2 53 A 17.845 35.881 51.788 1.00 41.49 52 GLY H N 1
ATOM 1981 C CA . GLY B 2 53 A 17.341 34.603 51.315 1.00 43.52 52 GLY H CA 1
ATOM 1982 C C . GLY B 2 53 A 16.507 33.892 52.363 1.00 44.39 52 GLY H C 1
ATOM 1983 O O . GLY B 2 53 A 15.639 33.090 52.036 1.00 48.93 52 GLY H O 1
ATOM 1984 N N . GLY B 2 54 B 16.771 34.191 53.631 1.00 47.51 52 GLY H N 1
ATOM 1985 C CA . GLY B 2 54 B 16.008 33.635 54.735 1.00 48.49 52 GLY H CA 1
ATOM 1986 C C . GLY B 2 54 B 14.580 34.147 54.817 1.00 50.33 52 GLY H C 1
ATOM 1987 O O . GLY B 2 54 B 14.138 34.937 53.979 1.00 45.89 52 GLY H O 1
ATOM 1988 N N . GLY B 2 55 ? 13.859 33.697 55.839 1.00 51.85 53 GLY H N 1
ATOM 1989 C CA . GLY B 2 55 ? 12.437 33.966 55.941 1.00 53.76 53 GLY H CA 1
ATOM 1990 C C . GLY B 2 55 ? 12.102 35.371 56.393 1.00 53.03 53 GLY H C 1
ATOM 1991 O O . GLY B 2 55 ? 11.101 35.953 55.966 1.00 44.23 53 GLY H O 1
ATOM 1992 N N . ARG B 2 56 ? 12.939 35.918 57.268 1.00 51.89 54 ARG H N 1
ATOM 1993 C CA . ARG B 2 56 ? 12.723 37.268 57.772 1.00 54.78 54 ARG H CA 1
ATOM 1994 C C . ARG B 2 56 ? 12.863 38.281 56.638 1.00 52.14 54 ARG H C 1
ATOM 1995 O O . ARG B 2 56 ? 13.675 38.096 55.728 1.00 55.69 54 ARG H O 1
ATOM 2003 N N . ASP B 2 57 ? 12.067 39.342 56.679 1.00 45.69 55 ASP H N 1
ATOM 2004 C CA . ASP B 2 57 ? 12.185 40.379 55.669 1.00 45.83 55 ASP H CA 1
ATOM 2005 C C . ASP B 2 57 ? 13.292 41.363 56.020 1.00 49.79 55 ASP H C 1
ATOM 2006 O O . ASP B 2 57 ? 13.094 42.269 56.823 1.00 49.17 55 ASP H O 1
ATOM 2011 N N . ILE B 2 58 ? 14.455 41.185 55.403 1.00 48.86 56 ILE H N 1
ATOM 2012 C CA . ILE B 2 58 ? 15.554 42.127 55.563 1.00 44.97 56 ILE H CA 1
ATOM 2013 C C . ILE B 2 58 ? 16.056 42.614 54.201 1.00 39.72 56 ILE H C 1
ATOM 2014 O O . ILE B 2 58 ? 16.476 41.821 53.365 1.00 36.28 56 ILE H O 1
ATOM 2019 N N . VAL B 2 59 ? 15.994 43.920 53.979 1.00 37.74 57 VAL H N 1
ATOM 2020 C CA . VAL B 2 59 ? 16.433 44.490 52.720 1.00 34.04 57 VAL H CA 1
ATOM 2021 C C . VAL B 2 59 ? 17.424 45.617 52.969 1.00 35.21 57 VAL H C 1
ATOM 2022 O O . VAL B 2 59 ? 17.277 46.390 53.909 1.00 38.56 57 VAL H O 1
ATOM 2026 N N . PHE B 2 60 ? 18.440 45.702 52.120 1.00 34.92 58 PHE H N 1
ATOM 2027 C CA . PHE B 2 60 ? 19.399 46.795 52.169 1.00 32.98 58 PHE H CA 1
ATOM 2028 C C . PHE B 2 60 ? 19.529 47.459 50.810 1.00 33.77 58 PHE H C 1
ATOM 2029 O O . PHE B 2 60 ? 19.621 46.796 49.773 1.00 32.08 58 PHE H O 1
ATOM 2037 N N . TYR B 2 61 ? 19.520 48.780 50.816 1.00 32.92 59 TYR H N 1
ATOM 2038 C CA . TYR B 2 61 ? 19.673 49.507 49.578 1.00 31.98 59 TYR H CA 1
ATOM 2039 C C . TYR B 2 61 ? 20.900 50.361 49.672 1.00 34.00 59 TYR H C 1
ATOM 2040 O O . TYR B 2 61 ? 21.263 50.822 50.756 1.00 32.63 59 TYR H O 1
ATOM 2049 N N . ALA B 2 62 ? 21.551 50.540 48.529 1.00 31.01 60 ALA H N 1
ATOM 2050 C CA . ALA B 2 62 ? 22.572 51.549 48.398 1.00 28.70 60 ALA H CA 1
ATOM 2051 C C . ALA B 2 62 ? 21.836 52.851 48.602 1.00 32.49 60 ALA H C 1
ATOM 2052 O O . ALA B 2 62 ? 20.641 52.954 48.309 1.00 32.13 60 ALA H O 1
ATOM 2054 N N . THR B 2 63 ? 22.549 53.847 49.101 1.00 32.32 61 THR H N 1
ATOM 2055 C CA . THR B 2 63 ? 21.923 55.092 49.497 1.00 29.75 61 THR H CA 1
ATOM 2056 C C . THR B 2 63 ? 21.372 55.886 48.319 1.00 31.13 61 THR H C 1
ATOM 2057 O O . THR B 2 63 ? 20.482 56.708 48.509 1.00 40.08 61 THR H O 1
ATOM 2061 N N . TRP B 2 64 ? 21.870 55.643 47.110 1.00 26.43 62 TRP H N 1
ATOM 2062 C CA . TRP B 2 64 ? 21.305 56.303 45.924 1.00 30.39 62 TRP H CA 1
ATOM 2063 C C . TRP B 2 64 ? 20.071 55.551 45.402 1.00 34.10 62 TRP H C 1
ATOM 2064 O O . TRP B 2 64 ? 19.348 56.046 44.531 1.00 32.02 62 TRP H O 1
ATOM 2075 N N . ALA B 2 65 ? 19.830 54.362 45.952 1.00 29.83 63 ALA H N 1
ATOM 2076 C CA . ALA B 2 65 ? 18.782 53.484 45.447 1.00 27.92 63 ALA H CA 1
ATOM 2077 C C . ALA B 2 65 ? 17.482 53.586 46.230 1.00 28.21 63 ALA H C 1
ATOM 2078 O O . ALA B 2 65 ? 16.412 53.708 45.639 1.00 26.14 63 ALA H O 1
ATOM 2080 N N . LYS B 2 66 ? 17.576 53.501 47.555 1.00 27.85 64 LYS H N 1
ATOM 2081 C CA . LYS B 2 66 ? 16.402 53.550 48.411 1.00 25.68 64 LYS H CA 1
ATOM 2082 C C . LYS B 2 66 ? 15.546 54.769 48.106 1.00 26.15 64 LYS H C 1
ATOM 2083 O O . LYS B 2 66 ? 16.027 55.894 48.144 1.00 28.94 64 LYS H O 1
ATOM 2089 N N . GLY B 2 67 ? 14.277 54.543 47.795 1.00 25.43 65 GLY H N 1
ATOM 2090 C CA . GLY B 2 67 ? 13.399 55.626 47.412 1.00 23.06 65 GLY H CA 1
ATOM 2091 C C . GLY B 2 67 ? 13.030 55.603 45.940 1.00 28.94 65 GLY H C 1
ATOM 2092 O O . GLY B 2 67 ? 12.065 56.260 45.529 1.00 27.84 65 GLY H O 1
ATOM 2093 N N . ARG B 2 68 ? 13.784 54.849 45.140 1.00 23.60 66 ARG H N 1
ATOM 2094 C CA . ARG B 2 68 ? 13.583 54.859 43.699 1.00 27.30 66 ARG H CA 1
ATOM 2095 C C . ARG B 2 68 ? 13.560 53.441 43.115 1.00 31.02 66 ARG H C 1
ATOM 2096 O O . ARG B 2 68 ? 12.935 53.194 42.069 1.00 30.93 66 ARG H O 1
ATOM 2104 N N . PHE B 2 69 ? 14.236 52.521 43.796 1.00 25.82 67 PHE H N 1
ATOM 2105 C CA . PHE B 2 69 ? 14.319 51.137 43.364 1.00 27.07 67 PHE H CA 1
ATOM 2106 C C . PHE B 2 69 ? 13.753 50.244 44.452 1.00 32.42 67 PHE H C 1
ATOM 2107 O O . PHE B 2 69 ? 13.912 50.523 45.634 1.00 35.65 67 PHE H O 1
ATOM 2115 N N . THR B 2 70 ? 13.123 49.144 44.079 1.00 34.02 68 THR H N 1
ATOM 2116 C CA . THR B 2 70 ? 12.653 48.220 45.101 1.00 33.46 68 THR H CA 1
ATOM 2117 C C . THR B 2 70 ? 13.053 46.779 44.811 1.00 36.30 68 THR H C 1
ATOM 2118 O O . THR B 2 70 ? 12.729 46.243 43.747 1.00 40.64 68 THR H O 1
ATOM 2122 N N . ILE B 2 71 ? 13.753 46.151 45.752 1.00 31.60 69 ILE H N 1
ATOM 2123 C CA . ILE B 2 71 ? 14.065 44.730 45.624 1.00 36.45 69 ILE H CA 1
ATOM 2124 C C . ILE B 2 71 ? 13.026 43.896 46.389 1.00 38.85 69 ILE H C 1
ATOM 2125 O O . ILE B 2 71 ? 12.531 44.324 47.434 1.00 39.46 69 ILE H O 1
ATOM 2130 N N . SER B 2 72 ? 12.681 42.719 45.868 1.00 36.03 70 SER H N 1
ATOM 2131 C CA . SER B 2 72 ? 11.705 41.851 46.541 1.00 40.98 70 SER H CA 1
ATOM 2132 C C . SER B 2 72 ? 11.887 40.386 46.157 1.00 38.94 70 SER H C 1
ATOM 2133 O O . SER B 2 72 ? 12.409 40.089 45.079 1.00 37.41 70 SER H O 1
ATOM 2136 N N . LYS B 2 73 ? 11.483 39.476 47.041 1.00 34.60 71 LYS H N 1
ATOM 2137 C CA . LYS B 2 73 ? 11.434 38.058 46.696 1.00 34.25 71 LYS H CA 1
ATOM 2138 C C . LYS B 2 73 ? 10.021 37.756 46.221 1.00 42.04 71 LYS H C 1
ATOM 2139 O O . LYS B 2 73 ? 9.072 37.945 46.985 1.00 46.17 71 LYS H O 1
ATOM 2145 N N . THR B 2 74 ? 9.857 37.307 44.977 1.00 37.38 72 THR H N 1
ATOM 2146 C CA . THR B 2 74 ? 8.519 36.984 44.500 1.00 35.16 72 THR H CA 1
ATOM 2147 C C . THR B 2 74 ? 8.271 35.478 44.516 1.00 39.89 72 THR H C 1
ATOM 2148 O O . THR B 2 74 ? 7.162 35.014 44.253 1.00 42.80 72 THR H O 1
ATOM 2152 N N . SER B 2 75 ? 9.314 34.722 44.834 1.00 38.02 73 SER H N 1
ATOM 2153 C CA . SER B 2 75 ? 9.196 33.289 45.068 1.00 37.73 73 SER H CA 1
ATOM 2154 C C . SER B 2 75 ? 10.504 32.860 45.702 1.00 36.61 73 SER H C 1
ATOM 2155 O O . SER B 2 75 ? 11.305 33.705 46.081 1.00 40.71 73 SER H O 1
ATOM 2158 N N . SER B 2 76 ? 10.726 31.558 45.818 1.00 35.23 74 SER H N 1
ATOM 2159 C CA . SER B 2 76 ? 11.992 31.059 46.345 1.00 39.42 74 SER H CA 1
ATOM 2160 C C . SER B 2 76 ? 13.070 31.016 45.260 1.00 43.20 74 SER H C 1
ATOM 2161 O O . SER B 2 76 ? 14.243 30.776 45.562 1.00 45.00 74 SER H O 1
ATOM 2164 N N . THR B 2 77 ? 12.672 31.224 44.004 1.00 36.07 75 THR H N 1
ATOM 2165 C CA . THR B 2 77 ? 13.621 31.148 42.901 1.00 36.43 75 THR H CA 1
ATOM 2166 C C . THR B 2 77 ? 13.667 32.428 42.084 1.00 34.32 75 THR H C 1
ATOM 2167 O O . THR B 2 77 ? 14.396 32.506 41.104 1.00 34.45 75 THR H O 1
ATOM 2171 N N . THR B 2 78 ? 12.894 33.427 42.496 1.00 33.95 76 THR H N 1
ATOM 2172 C CA . THR B 2 78 ? 12.859 34.700 41.794 1.00 33.50 76 THR H CA 1
ATOM 2173 C C . THR B 2 78 ? 12.949 35.910 42.733 1.00 36.37 76 THR H C 1
ATOM 2174 O O . THR B 2 78 ? 12.260 35.987 43.747 1.00 39.09 76 THR H O 1
ATOM 2178 N N . VAL B 2 79 ? 13.817 36.850 42.385 1.00 35.73 77 VAL H N 1
ATOM 2179 C CA . VAL B 2 79 ? 13.893 38.128 43.066 1.00 32.72 77 VAL H CA 1
ATOM 2180 C C . VAL B 2 79 ? 13.699 39.186 41.986 1.00 30.49 77 VAL H C 1
ATOM 2181 O O . VAL B 2 79 ? 14.223 39.046 40.887 1.00 29.33 77 VAL H O 1
ATOM 2185 N N . THR B 2 80 ? 12.930 40.227 42.277 1.00 27.35 78 THR H N 1
ATOM 2186 C CA . THR B 2 80 ? 12.757 41.297 41.302 1.00 29.53 78 THR H CA 1
ATOM 2187 C C . THR B 2 80 ? 13.385 42.593 41.780 1.00 33.59 78 THR H C 1
ATOM 2188 O O . THR B 2 80 ? 13.591 42.803 42.976 1.00 34.10 78 THR H O 1
ATOM 2192 N N . LEU B 2 81 ? 13.695 43.460 40.827 1.00 31.24 79 LEU H N 1
ATOM 2193 C CA . LEU B 2 81 ? 14.151 44.798 41.133 1.00 29.27 79 LEU H CA 1
ATOM 2194 C C . LEU B 2 81 ? 13.226 45.680 40.356 1.00 27.58 79 LEU H C 1
ATOM 2195 O O . LEU B 2 81 ? 13.192 45.596 39.142 1.00 35.56 79 LEU H O 1
ATOM 2200 N N . GLN B 2 82 ? 12.445 46.503 41.036 1.00 30.67 80 GLN H N 1
ATOM 2201 C CA . GLN B 2 82 ? 11.617 47.482 40.344 1.00 32.87 80 GLN H CA 1
ATOM 2202 C C . GLN B 2 82 ? 12.329 48.817 40.339 1.00 32.46 80 GLN H C 1
ATOM 2203 O O . GLN B 2 82 ? 12.808 49.280 41.377 1.00 34.67 80 GLN H O 1
ATOM 2209 N N . MET B 2 83 ? 12.400 49.428 39.168 1.00 24.87 81 MET H N 1
ATOM 2210 C CA . MET B 2 83 ? 13.064 50.706 39.020 1.00 29.09 81 MET H CA 1
ATOM 2211 C C . MET B 2 83 ? 12.035 51.742 38.619 1.00 26.12 81 MET H C 1
ATOM 2212 O O . MET B 2 83 ? 11.182 51.481 37.780 1.00 28.61 81 MET H O 1
ATOM 2217 N N . THR B 2 84 ? 12.094 52.922 39.209 1.00 23.85 82 THR H N 1
ATOM 2218 C CA . THR B 2 84 ? 11.182 53.959 38.765 1.00 27.21 82 THR H CA 1
ATOM 2219 C C . THR B 2 84 ? 11.966 55.200 38.404 1.00 28.13 82 THR H C 1
ATOM 2220 O O . THR B 2 84 ? 13.158 55.303 38.709 1.00 27.21 82 THR H O 1
ATOM 2224 N N . SER B 2 85 A 11.285 56.140 37.758 1.00 27.46 82 SER H N 1
ATOM 2225 C CA . SER B 2 85 A 11.878 57.414 37.376 1.00 28.17 82 SER H CA 1
ATOM 2226 C C . SER B 2 85 A 13.272 57.255 36.764 1.00 31.01 82 SER H C 1
ATOM 2227 O O . SER B 2 85 A 14.228 57.921 37.179 1.00 24.95 82 SER H O 1
ATOM 2230 N N . LEU B 2 86 B 13.365 56.376 35.765 1.00 28.76 82 LEU H N 1
ATOM 2231 C CA . LEU B 2 86 B 14.624 56.078 35.095 1.00 23.97 82 LEU H CA 1
ATOM 2232 C C . LEU B 2 86 B 15.153 57.225 34.245 1.00 23.60 82 LEU H C 1
ATOM 2233 O O . LEU B 2 86 B 14.401 57.965 33.604 1.00 22.64 82 LEU H O 1
ATOM 2238 N N . THR B 2 87 ? 16.469 57.369 34.256 1.00 26.36 83 THR H N 1
ATOM 2239 C CA . THR B 2 87 ? 17.143 58.362 33.431 1.00 28.13 83 THR H CA 1
ATOM 2240 C C . THR B 2 87 ? 18.254 57.624 32.717 1.00 26.49 83 THR H C 1
ATOM 2241 O O . THR B 2 87 ? 18.572 56.483 33.083 1.00 25.40 83 THR H O 1
ATOM 2245 N N . ALA B 2 88 ? 18.832 58.269 31.701 1.00 24.77 84 ALA H N 1
ATOM 2246 C CA . ALA B 2 88 ? 19.986 57.737 30.968 1.00 23.47 84 ALA H CA 1
ATOM 2247 C C . ALA B 2 88 ? 21.145 57.268 31.872 1.00 28.83 84 ALA H C 1
ATOM 2248 O O . ALA B 2 88 ? 21.913 56.386 31.482 1.00 26.30 84 ALA H O 1
ATOM 2250 N N . ALA B 2 89 ? 21.271 57.847 33.070 1.00 29.23 85 ALA H N 1
ATOM 2251 C CA . ALA B 2 89 ? 22.302 57.424 34.021 1.00 22.72 85 ALA H CA 1
ATOM 2252 C C . ALA B 2 89 ? 22.031 56.018 34.564 1.00 27.91 85 ALA H C 1
ATOM 2253 O O . ALA B 2 89 ? 22.885 55.405 35.235 1.00 27.86 85 ALA H O 1
ATOM 2255 N N . ASP B 2 90 ? 20.837 55.510 34.272 1.00 25.45 86 ASP H N 1
ATOM 2256 C CA . ASP B 2 90 ? 20.442 54.181 34.705 1.00 24.28 86 ASP H CA 1
ATOM 2257 C C . ASP B 2 90 ? 20.703 53.126 33.641 1.00 25.09 86 ASP H C 1
ATOM 2258 O O . ASP B 2 90 ? 20.526 51.930 33.886 1.00 23.95 86 ASP H O 1
ATOM 2263 N N . THR B 2 91 ? 21.125 53.574 32.458 1.00 23.29 87 THR H N 1
ATOM 2264 C CA . THR B 2 91 ? 21.527 52.670 31.386 1.00 21.96 87 THR H CA 1
ATOM 2265 C C . THR B 2 91 ? 22.699 51.825 31.895 1.00 22.71 87 THR H C 1
ATOM 2266 O O . THR B 2 91 ? 23.689 52.346 32.378 1.00 24.40 87 THR H O 1
ATOM 2270 N N . ALA B 2 92 ? 22.568 50.514 31.834 1.00 21.59 88 ALA H N 1
ATOM 2271 C CA . ALA B 2 92 ? 23.570 49.660 32.425 1.00 21.36 88 ALA H CA 1
ATOM 2272 C C . ALA B 2 92 ? 23.229 48.224 32.119 1.00 23.43 88 ALA H C 1
ATOM 2273 O O . ALA B 2 92 ? 22.123 47.908 31.698 1.00 26.72 88 ALA H O 1
ATOM 2275 N N . THR B 2 93 ? 24.186 47.343 32.322 1.00 25.12 89 THR H N 1
ATOM 2276 C CA . THR B 2 93 ? 23.843 45.947 32.438 1.00 25.56 89 THR H CA 1
ATOM 2277 C C . THR B 2 93 ? 23.524 45.743 33.907 1.00 26.89 89 THR H C 1
ATOM 2278 O O . THR B 2 93 ? 24.187 46.291 34.785 1.00 26.27 89 THR H O 1
ATOM 2282 N N . TYR B 2 94 ? 22.493 44.964 34.171 1.00 27.83 90 TYR H N 1
ATOM 2283 C CA . TYR B 2 94 ? 22.095 44.687 35.522 1.00 23.96 90 TYR H CA 1
ATOM 2284 C C . TYR B 2 94 ? 22.329 43.223 35.874 1.00 27.81 90 TYR H C 1
ATOM 2285 O O . TYR B 2 94 ? 21.764 42.335 35.249 1.00 31.87 90 TYR H O 1
ATOM 2294 N N . PHE B 2 95 ? 23.180 42.976 36.865 1.00 26.50 91 PHE H N 1
ATOM 2295 C CA . PHE B 2 95 ? 23.489 41.620 37.286 1.00 28.21 91 PHE H CA 1
ATOM 2296 C C . PHE B 2 95 ? 22.705 41.234 38.524 1.00 29.48 91 PHE H C 1
ATOM 2297 O O . PHE B 2 95 ? 22.440 42.051 39.403 1.00 29.41 91 PHE H O 1
ATOM 2305 N N . CYS B 2 96 ? 22.340 39.968 38.582 1.00 29.96 92 CYS H N 1
ATOM 2306 C CA . CYS B 2 96 ? 21.793 39.389 39.777 1.00 29.97 92 CYS H CA 1
ATOM 2307 C C . CYS B 2 96 ? 22.953 38.606 40.353 1.00 33.92 92 CYS H C 1
ATOM 2308 O O . CYS B 2 96 ? 23.704 37.980 39.606 1.00 30.69 92 CYS H O 1
ATOM 2311 N N . ALA B 2 97 ? 23.123 38.657 41.669 1.00 30.62 93 ALA H N 1
ATOM 2312 C CA . ALA B 2 97 ? 24.274 38.024 42.286 1.00 27.07 93 ALA H CA 1
ATOM 2313 C C . ALA B 2 97 ? 23.917 37.438 43.648 1.00 33.79 93 ALA H C 1
ATOM 2314 O O . ALA B 2 97 ? 23.177 38.042 44.423 1.00 34.02 93 ALA H O 1
ATOM 2316 N N . ARG B 2 98 ? 24.426 36.248 43.932 1.00 31.34 94 ARG H N 1
ATOM 2317 C CA . ARG B 2 98 ? 24.212 35.655 45.236 1.00 31.85 94 ARG H CA 1
ATOM 2318 C C . ARG B 2 98 ? 25.286 36.125 46.198 1.00 33.23 94 ARG H C 1
ATOM 2319 O O . ARG B 2 98 ? 26.460 36.222 45.842 1.00 32.30 94 ARG H O 1
ATOM 2327 N N . GLU B 2 99 ? 24.892 36.420 47.427 1.00 37.20 95 GLU H N 1
ATOM 2328 C CA . GLU B 2 99 ? 25.848 36.991 48.363 1.00 34.60 95 GLU H CA 1
ATOM 2329 C C . GLU B 2 99 ? 26.055 36.153 49.606 1.00 34.52 95 GLU H C 1
ATOM 2330 O O . GLU B 2 99 ? 25.112 35.792 50.303 1.00 41.96 95 GLU H O 1
ATOM 2336 N N . ASN B 2 100 ? 27.306 35.841 49.877 1.00 34.29 96 ASN H N 1
ATOM 2337 C CA . ASN B 2 100 ? 27.665 35.127 51.089 1.00 39.77 96 ASN H CA 1
ATOM 2338 C C . ASN B 2 100 ? 27.757 36.046 52.293 1.00 42.91 96 ASN H C 1
ATOM 2339 O O . ASN B 2 100 ? 27.989 37.248 52.167 1.00 43.69 96 ASN H O 1
ATOM 2344 N N . PHE B 2 101 ? 27.584 35.470 53.471 1.00 43.47 97 PHE H N 1
ATOM 2345 C CA . PHE B 2 101 ? 27.800 36.212 54.697 1.00 45.45 97 PHE H CA 1
ATOM 2346 C C . PHE B 2 101 ? 28.075 35.257 55.841 1.00 46.37 97 PHE H C 1
ATOM 2347 O O . PHE B 2 101 ? 27.609 34.117 55.841 1.00 49.75 97 PHE H O 1
ATOM 2355 N N . ASP B 2 102 ? 28.860 35.722 56.801 1.00 42.03 98 ASP H N 1
ATOM 2356 C CA . ASP B 2 102 ? 29.004 35.015 58.050 1.00 41.62 98 ASP H CA 1
ATOM 2357 C C . ASP B 2 102 ? 28.069 35.648 59.053 1.00 44.61 98 ASP H C 1
ATOM 2358 O O . ASP B 2 102 ? 27.963 36.874 59.121 1.00 45.80 98 ASP H O 1
ATOM 2363 N N . ALA B 2 103 ? 27.377 34.812 59.819 1.00 49.67 99 ALA H N 1
ATOM 2364 C CA . ALA B 2 103 ? 26.530 35.294 60.907 1.00 50.08 99 ALA H CA 1
ATOM 2365 C C . ALA B 2 103 ? 27.334 35.396 62.202 1.00 53.13 99 ALA H C 1
ATOM 2366 O O . ALA B 2 103 ? 27.424 34.430 62.952 1.00 56.38 99 ALA H O 1
ATOM 2368 N N . VAL B 2 104 ? 27.934 36.553 62.461 1.00 52.82 100 VAL H N 1
ATOM 2369 C CA . VAL B 2 104 ? 28.596 36.759 63.740 1.00 59.25 100 VAL H CA 1
ATOM 2370 C C . VAL B 2 104 ? 27.526 37.058 64.778 1.00 62.88 100 VAL H C 1
ATOM 2371 O O . VAL B 2 104 ? 26.432 37.511 64.441 1.00 59.75 100 VAL H O 1
ATOM 2375 N N . GLY B 2 105 A 27.844 36.799 66.040 1.00 70.87 100 GLY H N 1
ATOM 2376 C CA . GLY B 2 105 A 26.933 37.118 67.121 1.00 71.63 100 GLY H CA 1
ATOM 2377 C C . GLY B 2 105 A 27.392 38.350 67.871 1.00 72.96 100 GLY H C 1
ATOM 2378 O O . GLY B 2 105 A 28.584 38.643 67.941 1.00 71.61 100 GLY H O 1
ATOM 2379 N N . VAL B 2 106 B 26.432 39.089 68.408 1.00 81.03 100 VAL H N 1
ATOM 2380 C CA . VAL B 2 106 B 26.714 40.146 69.371 1.00 84.71 100 VAL H CA 1
ATOM 2381 C C . VAL B 2 106 B 25.823 39.858 70.591 1.00 92.32 100 VAL H C 1
ATOM 2382 O O . VAL B 2 106 B 25.168 38.815 70.646 1.00 92.05 100 VAL H O 1
ATOM 2386 N N . GLY B 2 107 C 25.800 40.755 71.570 1.00 94.10 100 GLY H N 1
ATOM 2387 C CA . GLY B 2 107 C 25.015 40.527 72.771 1.00 95.30 100 GLY H CA 1
ATOM 2388 C C . GLY B 2 107 C 23.507 40.418 72.575 1.00 98.00 100 GLY H C 1
ATOM 2389 O O . GLY B 2 107 C 22.781 41.404 72.728 1.00 93.72 100 GLY H O 1
ATOM 2390 N N . GLY B 2 108 D 23.028 39.220 72.242 1.00 93.70 100 GLY H N 1
ATOM 2391 C CA . GLY B 2 108 D 21.596 38.965 72.213 1.00 95.70 100 GLY H CA 1
ATOM 2392 C C . GLY B 2 108 D 21.001 38.538 70.883 1.00 92.32 100 GLY H C 1
ATOM 2393 O O . GLY B 2 108 D 19.900 37.981 70.842 1.00 85.11 100 GLY H O 1
ATOM 2394 N N . GLY B 2 109 E 21.722 38.807 69.797 1.00 93.05 100 GLY H N 1
ATOM 2395 C CA . GLY B 2 109 E 21.258 38.470 68.460 1.00 85.00 100 GLY H CA 1
ATOM 2396 C C . GLY B 2 109 E 22.402 38.320 67.473 1.00 77.19 100 GLY H C 1
ATOM 2397 O O . GLY B 2 109 E 23.494 38.847 67.689 1.00 76.38 100 GLY H O 1
ATOM 2398 N N . THR B 2 110 F 22.156 37.589 66.389 1.00 73.01 100 THR H N 1
ATOM 2399 C CA . THR B 2 110 F 23.169 37.402 65.354 1.00 67.58 100 THR H CA 1
ATOM 2400 C C . THR B 2 110 F 23.026 38.427 64.226 1.00 62.40 100 THR H C 1
ATOM 2401 O O . THR B 2 110 F 21.919 38.857 63.892 1.00 62.06 100 THR H O 1
ATOM 2405 N N . TYR B 2 111 G 24.156 38.819 63.650 1.00 59.59 100 TYR H N 1
ATOM 2406 C CA . TYR B 2 111 G 24.168 39.785 62.561 1.00 55.57 100 TYR H CA 1
ATOM 2407 C C . TYR B 2 111 G 24.963 39.262 61.370 1.00 52.77 100 TYR H C 1
ATOM 2408 O O . TYR B 2 111 G 25.875 38.452 61.535 1.00 51.81 100 TYR H O 1
ATOM 2417 N N . SER B 2 112 H 24.605 39.721 60.171 1.00 50.95 100 SER H N 1
ATOM 2418 C CA . SER B 2 112 H 25.317 39.329 58.959 1.00 43.68 100 SER H CA 1
ATOM 2419 C C . SER B 2 112 H 26.464 40.281 58.695 1.00 42.03 100 SER H C 1
ATOM 2420 O O . SER B 2 112 H 26.350 41.485 58.944 1.00 39.32 100 SER H O 1
ATOM 2423 N N . THR B 2 113 I 27.573 39.715 58.223 1.00 39.44 100 THR H N 1
ATOM 2424 C CA . THR B 2 113 I 28.722 40.475 57.744 1.00 35.81 100 THR H CA 1
ATOM 2425 C C . THR B 2 113 I 29.575 39.560 56.853 1.00 40.73 100 THR H C 1
ATOM 2426 O O . THR B 2 113 I 29.144 38.455 56.499 1.00 39.81 100 THR H O 1
ATOM 2430 N N . ASP B 2 114 J 30.773 40.010 56.484 1.00 41.04 100 ASP H N 1
ATOM 2431 C CA . ASP B 2 114 J 31.613 39.267 55.541 1.00 40.48 100 ASP H CA 1
ATOM 2432 C C . ASP B 2 114 J 30.840 38.915 54.269 1.00 39.71 100 ASP H C 1
ATOM 2433 O O . ASP B 2 114 J 30.641 37.741 53.947 1.00 38.99 100 ASP H O 1
ATOM 2438 N N . TYR B 2 115 K 30.399 39.950 53.569 1.00 35.66 100 TYR H N 1
ATOM 2439 C CA . TYR B 2 115 K 29.691 39.802 52.312 1.00 40.24 100 TYR H CA 1
ATOM 2440 C C . TYR B 2 115 K 30.642 39.657 51.131 1.00 39.53 100 TYR H C 1
ATOM 2441 O O . TYR B 2 115 K 31.570 40.459 50.950 1.00 32.92 100 TYR H O 1
ATOM 2450 N N . TYR B 2 116 L 30.396 38.633 50.326 1.00 35.85 100 TYR H N 1
ATOM 2451 C CA . TYR B 2 116 L 31.019 38.549 49.022 1.00 35.67 100 TYR H CA 1
ATOM 2452 C C . TYR B 2 116 L 30.082 37.807 48.075 1.00 37.07 100 TYR H C 1
ATOM 2453 O O . TYR B 2 116 L 29.222 37.046 48.508 1.00 39.43 100 TYR H O 1
ATOM 2462 N N . PHE B 2 117 M 30.227 38.065 46.783 1.00 37.28 100 PHE H N 1
ATOM 2463 C CA . PHE B 2 117 M 29.351 37.482 45.781 1.00 34.84 100 PHE H CA 1
ATOM 2464 C C . PHE B 2 117 M 30.006 36.257 45.173 1.00 34.50 100 PHE H C 1
ATOM 2465 O O . PHE B 2 117 M 31.093 36.356 44.597 1.00 38.90 100 PHE H O 1
ATOM 2473 N N . ASP B 2 118 ? 29.349 35.108 45.271 1.00 29.61 101 ASP H N 1
ATOM 2474 C CA . ASP B 2 118 ? 29.941 33.899 44.721 1.00 36.06 101 ASP H CA 1
ATOM 2475 C C . ASP B 2 118 ? 29.217 33.369 43.467 1.00 35.18 101 ASP H C 1
ATOM 2476 O O . ASP B 2 118 ? 29.581 32.325 42.923 1.00 37.63 101 ASP H O 1
ATOM 2481 N N . LEU B 2 119 ? 28.207 34.099 43.007 1.00 29.89 102 LEU H N 1
ATOM 2482 C CA . LEU B 2 119 ? 27.375 33.645 41.901 1.00 29.22 102 LEU H CA 1
ATOM 2483 C C . LEU B 2 119 ? 26.744 34.835 41.191 1.00 31.37 102 LEU H C 1
ATOM 2484 O O . LEU B 2 119 ? 26.155 35.711 41.820 1.00 34.57 102 LEU H O 1
ATOM 2489 N N . TRP B 2 120 ? 26.875 34.874 39.875 1.00 29.95 103 TRP H N 1
ATOM 2490 C CA . TRP B 2 120 ? 26.348 35.992 39.102 1.00 30.00 103 TRP H CA 1
ATOM 2491 C C . TRP B 2 120 ? 25.605 35.510 37.858 1.00 27.84 103 TRP H C 1
ATOM 2492 O O . TRP B 2 120 ? 25.964 34.498 37.260 1.00 28.60 103 TRP H O 1
ATOM 2503 N N . GLY B 2 121 ? 24.579 36.249 37.461 1.00 28.17 104 GLY H N 1
ATOM 2504 C CA . GLY B 2 121 ? 23.943 36.026 36.181 1.00 27.53 104 GLY H CA 1
ATOM 2505 C C . GLY B 2 121 ? 24.796 36.704 35.130 1.00 29.16 104 GLY H C 1
ATOM 2506 O O . GLY B 2 121 ? 25.780 37.365 35.469 1.00 28.37 104 GLY H O 1
ATOM 2507 N N . PRO B 2 122 ? 24.441 36.531 33.848 1.00 31.28 105 PRO H N 1
ATOM 2508 C CA . PRO B 2 122 ? 25.186 37.197 32.780 1.00 29.88 105 PRO H CA 1
ATOM 2509 C C . PRO B 2 122 ? 24.684 38.618 32.593 1.00 27.35 105 PRO H C 1
ATOM 2510 O O . PRO B 2 122 ? 25.290 39.403 31.875 1.00 29.90 105 PRO H O 1
ATOM 2514 N N . GLY B 2 123 ? 23.574 38.943 33.238 1.00 27.42 106 GLY H N 1
ATOM 2515 C CA . GLY B 2 123 ? 23.039 40.290 33.184 1.00 28.24 106 GLY H CA 1
ATOM 2516 C C . GLY B 2 123 ? 21.905 40.500 32.198 1.00 28.57 106 GLY H C 1
ATOM 2517 O O . GLY B 2 123 ? 21.740 39.745 31.239 1.00 27.40 106 GLY H O 1
ATOM 2518 N N . THR B 2 124 ? 21.105 41.530 32.449 1.00 27.49 107 THR H N 1
ATOM 2519 C CA . THR B 2 124 ? 20.157 42.005 31.455 1.00 30.78 107 THR H CA 1
ATOM 2520 C C . THR B 2 124 ? 20.393 43.489 31.176 1.00 29.04 107 THR H C 1
ATOM 2521 O O . THR B 2 124 ? 20.700 44.256 32.081 1.00 29.20 107 THR H O 1
ATOM 2525 N N . LEU B 2 125 ? 20.255 43.880 29.917 1.00 29.30 108 LEU H N 1
ATOM 2526 C CA . LEU B 2 125 ? 20.558 45.243 29.501 1.00 27.00 108 LEU H CA 1
ATOM 2527 C C . LEU B 2 125 ? 19.358 46.168 29.642 1.00 27.83 108 LEU H C 1
ATOM 2528 O O . LEU B 2 125 ? 18.301 45.938 29.045 1.00 31.21 108 LEU H O 1
ATOM 2533 N N . VAL B 2 126 ? 19.526 47.224 30.426 1.00 27.12 109 VAL H N 1
ATOM 2534 C CA . VAL B 2 126 ? 18.527 48.275 30.491 1.00 21.91 109 VAL H CA 1
ATOM 2535 C C . VAL B 2 126 ? 19.075 49.520 29.803 1.00 21.73 109 VAL H C 1
ATOM 2536 O O . VAL B 2 126 ? 20.181 49.972 30.090 1.00 23.30 109 VAL H O 1
ATOM 2540 N N . ILE B 2 127 ? 18.298 50.062 28.879 1.00 20.56 110 ILE H N 1
ATOM 2541 C CA . ILE B 2 127 ? 18.740 51.183 28.060 1.00 23.30 110 ILE H CA 1
ATOM 2542 C C . ILE B 2 127 ? 17.663 52.259 28.177 1.00 24.00 110 ILE H C 1
ATOM 2543 O O . ILE B 2 127 ? 16.510 52.020 27.817 1.00 22.66 110 ILE H O 1
ATOM 2548 N N . VAL B 2 128 ? 18.015 53.433 28.690 1.00 20.87 111 VAL H N 1
ATOM 2549 C CA . VAL B 2 128 ? 17.010 54.475 28.888 1.00 23.64 111 VAL H CA 1
ATOM 2550 C C . VAL B 2 128 ? 17.350 55.624 27.994 1.00 20.72 111 VAL H C 1
ATOM 2551 O O . VAL B 2 128 ? 18.395 56.217 28.163 1.00 26.54 111 VAL H O 1
ATOM 2555 N N . SER B 2 129 ? 16.468 55.954 27.057 1.00 24.31 112 SER H N 1
ATOM 2556 C CA . SER B 2 129 ? 16.772 56.939 26.023 1.00 23.85 112 SER H CA 1
ATOM 2557 C C . SER B 2 129 ? 15.497 57.478 25.377 1.00 30.74 112 SER H C 1
ATOM 2558 O O . SER B 2 129 ? 14.496 56.770 25.273 1.00 30.86 112 SER H O 1
ATOM 2561 N N . SER B 2 130 ? 15.541 58.724 24.920 1.00 30.49 113 SER H N 1
ATOM 2562 C CA . SER B 2 130 ? 14.382 59.342 24.286 1.00 31.86 113 SER H CA 1
ATOM 2563 C C . SER B 2 130 ? 14.233 58.857 22.858 1.00 40.58 113 SER H C 1
ATOM 2564 O O . SER B 2 130 ? 13.327 59.281 22.134 1.00 44.27 113 SER H O 1
ATOM 2567 N N . GLY B 2 131 ? 15.151 57.993 22.438 1.00 36.97 114 GLY H N 1
ATOM 2568 C CA . GLY B 2 131 ? 15.191 57.566 21.061 1.00 31.14 114 GLY H CA 1
ATOM 2569 C C . GLY B 2 131 ? 14.471 56.257 20.936 1.00 34.96 114 GLY H C 1
ATOM 2570 O O . GLY B 2 131 ? 14.491 55.459 21.868 1.00 33.32 114 GLY H O 1
ATOM 2571 N N . GLN B 2 132 ? 13.833 56.037 19.788 1.00 39.71 115 GLN H N 1
ATOM 2572 C CA . GLN B 2 132 ? 13.069 54.815 19.567 1.00 40.49 115 GLN H CA 1
ATOM 2573 C C . GLN B 2 132 ? 14.020 53.723 19.113 1.00 33.98 115 GLN H C 1
ATOM 2574 O O . GLN B 2 132 ? 15.141 54.013 18.713 1.00 36.70 115 GLN H O 1
ATOM 2580 N N . PRO B 2 133 ? 13.585 52.463 19.189 1.00 31.31 116 PRO H N 1
ATOM 2581 C CA . PRO B 2 133 ? 14.423 51.378 18.683 1.00 33.75 116 PRO H CA 1
ATOM 2582 C C . PRO B 2 133 ? 14.711 51.589 17.205 1.00 37.58 116 PRO H C 1
ATOM 2583 O O . PRO B 2 133 ? 13.806 51.942 16.446 1.00 42.75 116 PRO H O 1
ATOM 2587 N N . LYS B 2 134 ? 15.956 51.401 16.798 1.00 30.70 117 LYS H N 1
ATOM 2588 C CA . LYS B 2 134 ? 16.284 51.523 15.389 1.00 29.25 117 LYS H CA 1
ATOM 2589 C C . LYS B 2 134 ? 17.072 50.298 14.931 1.00 29.10 117 LYS H C 1
ATOM 2590 O O . LYS B 2 134 ? 18.003 49.841 15.603 1.00 25.16 117 LYS H O 1
ATOM 2596 N N . ALA B 2 135 ? 16.643 49.735 13.809 1.00 31.15 118 ALA H N 1
ATOM 2597 C CA . ALA B 2 135 ? 17.341 48.624 13.204 1.00 26.73 118 ALA H CA 1
ATOM 2598 C C . ALA B 2 135 ? 18.551 49.191 12.471 1.00 22.49 118 ALA H C 1
ATOM 2599 O O . ALA B 2 135 ? 18.503 50.320 11.990 1.00 31.21 118 ALA H O 1
ATOM 2601 N N . PRO B 2 136 ? 19.653 48.437 12.409 1.00 22.36 119 PRO H N 1
ATOM 2602 C CA . PRO B 2 136 ? 20.860 48.974 11.761 1.00 28.29 119 PRO H CA 1
ATOM 2603 C C . PRO B 2 136 ? 20.826 48.899 10.236 1.00 28.21 119 PRO H C 1
ATOM 2604 O O . PRO B 2 136 ? 20.214 47.989 9.683 1.00 33.89 119 PRO H O 1
ATOM 2608 N N . SER B 2 137 ? 21.455 49.854 9.565 1.00 26.64 120 SER H N 1
ATOM 2609 C CA . SER B 2 137 ? 21.789 49.664 8.166 1.00 26.98 120 SER H CA 1
ATOM 2610 C C . SER B 2 137 ? 23.171 49.023 8.118 1.00 30.41 120 SER H C 1
ATOM 2611 O O . SER B 2 137 ? 24.034 49.338 8.938 1.00 32.41 120 SER H O 1
ATOM 2614 N N . VAL B 2 138 ? 23.374 48.122 7.165 1.00 25.06 121 VAL H N 1
ATOM 2615 C CA . VAL B 2 138 ? 24.604 47.364 7.082 1.00 25.10 121 VAL H CA 1
ATOM 2616 C C . VAL B 2 138 ? 25.291 47.642 5.761 1.00 28.00 121 VAL H C 1
ATOM 2617 O O . VAL B 2 138 ? 24.688 47.491 4.715 1.00 29.17 121 VAL H O 1
ATOM 2621 N N . PHE B 2 139 ? 26.554 48.045 5.804 1.00 27.94 122 PHE H N 1
ATOM 2622 C CA . PHE B 2 139 ? 27.275 48.352 4.575 1.00 28.80 122 PHE H CA 1
ATOM 2623 C C . PHE B 2 139 ? 28.459 47.450 4.393 1.00 28.80 122 PHE H C 1
ATOM 2624 O O . PHE B 2 139 ? 29.117 47.080 5.359 1.00 33.03 122 PHE H O 1
ATOM 2632 N N . PRO B 2 140 ? 28.730 47.083 3.144 1.00 27.95 123 PRO H N 1
ATOM 2633 C CA . PRO B 2 140 ? 29.895 46.241 2.892 1.00 29.22 123 PRO H CA 1
ATOM 2634 C C . PRO B 2 140 ? 31.196 47.045 3.030 1.00 26.06 123 PRO H C 1
ATOM 2635 O O . PRO B 2 140 ? 31.224 48.240 2.735 1.00 23.77 123 PRO H O 1
ATOM 2639 N N . LEU B 2 141 ? 32.240 46.385 3.525 1.00 29.66 124 LEU H N 1
ATOM 2640 C CA . LEU B 2 141 ? 33.586 46.951 3.589 1.00 29.82 124 LEU H CA 1
ATOM 2641 C C . LEU B 2 141 ? 34.483 46.136 2.686 1.00 28.61 124 LEU H C 1
ATOM 2642 O O . LEU B 2 141 ? 34.648 44.925 2.872 1.00 26.39 124 LEU H O 1
ATOM 2647 N N . ALA B 2 142 ? 35.040 46.812 1.692 1.00 28.13 125 ALA H N 1
ATOM 2648 C CA . ALA B 2 142 ? 35.920 46.183 0.730 1.00 30.86 125 ALA H CA 1
ATOM 2649 C C . ALA B 2 142 ? 36.950 47.194 0.240 1.00 30.65 125 ALA H C 1
ATOM 2650 O O . ALA B 2 142 ? 36.698 48.400 0.208 1.00 29.39 125 ALA H O 1
ATOM 2652 N N . PRO B 2 143 ? 38.125 46.699 -0.143 1.00 30.28 126 PRO H N 1
ATOM 2653 C CA . PRO B 2 143 ? 39.196 47.540 -0.676 1.00 36.32 126 PRO H CA 1
ATOM 2654 C C . PRO B 2 143 ? 38.786 48.212 -1.981 1.00 44.33 126 PRO H C 1
ATOM 2655 O O . PRO B 2 143 ? 37.972 47.676 -2.735 1.00 49.83 126 PRO H O 1
ATOM 2659 N N . CYS B 2 144 ? 39.345 49.390 -2.224 1.00 47.31 127 CYS H N 1
ATOM 2660 C CA . CYS B 2 144 ? 39.067 50.160 -3.423 1.00 52.79 127 CYS H CA 1
ATOM 2661 C C . CYS B 2 144 ? 39.025 49.288 -4.675 1.00 60.19 127 CYS H C 1
ATOM 2662 O O . CYS B 2 144 ? 39.915 48.456 -4.894 1.00 59.99 127 CYS H O 1
ATOM 2665 N N . CYS B 2 145 ? 37.987 49.485 -5.489 1.00 64.44 128 CYS H N 1
ATOM 2666 C CA . CYS B 2 145 ? 37.835 48.775 -6.764 1.00 68.23 128 CYS H CA 1
ATOM 2667 C C . CYS B 2 145 ? 38.949 49.153 -7.743 1.00 65.81 128 CYS H C 1
ATOM 2668 O O . CYS B 2 145 ? 39.451 48.311 -8.488 1.00 61.59 128 CYS H O 1
ATOM 2671 N N . GLY B 2 146 ? 39.331 50.428 -7.725 1.00 65.21 129 GLY H N 1
ATOM 2672 C CA . GLY B 2 146 ? 40.422 50.925 -8.543 1.00 69.50 129 GLY H CA 1
ATOM 2673 C C . GLY B 2 146 ? 41.783 50.490 -8.027 1.00 75.78 129 GLY H C 1
ATOM 2674 O O . GLY B 2 146 ? 42.822 50.889 -8.563 1.00 73.64 129 GLY H O 1
ATOM 2675 N N . ASP B 2 147 ? 41.778 49.675 -6.975 1.00 73.45 130 ASP H N 1
ATOM 2676 C CA . ASP B 2 147 ? 43.013 49.103 -6.448 1.00 74.53 130 ASP H CA 1
ATOM 2677 C C . ASP B 2 147 ? 43.193 47.673 -6.961 1.00 78.43 130 ASP H C 1
ATOM 2678 O O . ASP B 2 147 ? 42.215 46.999 -7.306 1.00 75.49 130 ASP H O 1
ATOM 2683 N N . THR B 2 148 ? 44.449 47.226 -7.007 1.00 84.57 131 THR H N 1
ATOM 2684 C CA . THR B 2 148 ? 44.822 45.954 -7.636 1.00 89.27 131 THR H CA 1
ATOM 2685 C C . THR B 2 148 ? 44.719 44.755 -6.690 1.00 91.63 131 THR H C 1
ATOM 2686 O O . THR B 2 148 ? 45.418 44.702 -5.666 1.00 84.49 131 THR H O 1
ATOM 2690 N N . PRO B 2 149 ? 43.860 43.780 -7.052 1.00 91.34 132 PRO H N 1
ATOM 2691 C CA . PRO B 2 149 ? 43.552 42.560 -6.287 1.00 93.97 132 PRO H CA 1
ATOM 2692 C C . PRO B 2 149 ? 44.781 41.782 -5.787 1.00 90.37 132 PRO H C 1
ATOM 2693 O O . PRO B 2 149 ? 45.699 41.482 -6.562 1.00 77.78 132 PRO H O 1
ATOM 2697 N N . SER B 2 150 ? 44.779 41.461 -4.493 1.00 84.84 133 SER H N 1
ATOM 2698 C CA . SER B 2 150 ? 45.794 40.594 -3.903 1.00 83.15 133 SER H CA 1
ATOM 2699 C C . SER B 2 150 ? 45.222 39.185 -3.698 1.00 80.24 133 SER H C 1
ATOM 2700 O O . SER B 2 150 ? 44.007 38.969 -3.816 1.00 74.27 133 SER H O 1
ATOM 2703 N N . ALA B 2 151 ? 46.102 38.230 -3.401 1.00 81.64 134 ALA H N 1
ATOM 2704 C CA . ALA B 2 151 ? 45.681 36.865 -3.093 1.00 80.35 134 ALA H CA 1
ATOM 2705 C C . ALA B 2 151 ? 44.789 36.869 -1.852 1.00 76.12 134 ALA H C 1
ATOM 2706 O O . ALA B 2 151 ? 43.586 36.597 -1.945 1.00 69.94 134 ALA H O 1
ATOM 2708 N N . THR B 2 152 ? 45.389 37.186 -0.701 1.00 72.66 135 THR H N 1
ATOM 2709 C CA . THR B 2 152 ? 44.654 37.401 0.550 1.00 67.15 135 THR H CA 1
ATOM 2710 C C . THR B 2 152 ? 43.946 38.759 0.541 1.00 65.07 135 THR H C 1
ATOM 2711 O O . THR B 2 152 ? 44.450 39.739 -0.026 1.00 60.88 135 THR H O 1
ATOM 2715 N N . VAL B 2 153 ? 42.774 38.817 1.166 1.00 61.45 136 VAL H N 1
ATOM 2716 C CA . VAL B 2 153 ? 42.009 40.058 1.215 1.00 53.18 136 VAL H CA 1
ATOM 2717 C C . VAL B 2 153 ? 41.132 40.078 2.467 1.00 44.19 136 VAL H C 1
ATOM 2718 O O . VAL B 2 153 ? 40.726 39.031 2.961 1.00 48.73 136 VAL H O 1
ATOM 2722 N N . THR B 2 154 ? 40.867 41.267 2.992 1.00 40.11 137 THR H N 1
ATOM 2723 C CA . THR B 2 154 ? 40.047 41.420 4.194 1.00 37.57 137 THR H CA 1
ATOM 2724 C C . THR B 2 154 ? 38.799 42.198 3.848 1.00 33.47 137 THR H C 1
ATOM 2725 O O . THR B 2 154 ? 38.867 43.248 3.217 1.00 29.08 137 THR H O 1
ATOM 2729 N N . LEU B 2 155 ? 37.656 41.673 4.259 1.00 32.46 138 LEU H N 1
ATOM 2730 C CA . LEU B 2 155 ? 36.378 42.287 3.947 1.00 28.17 138 LEU H CA 1
ATOM 2731 C C . LEU B 2 155 ? 35.636 42.450 5.248 1.00 30.32 138 LEU H C 1
ATOM 2732 O O . LEU B 2 155 ? 36.032 41.867 6.255 1.00 28.54 138 LEU H O 1
ATOM 2737 N N . GLY B 2 156 ? 34.555 43.221 5.242 1.00 29.81 139 GLY H N 1
ATOM 2738 C CA . GLY B 2 156 ? 33.752 43.335 6.444 1.00 26.59 139 GLY H CA 1
ATOM 2739 C C . GLY B 2 156 ? 32.420 44.030 6.267 1.00 33.33 139 GLY H C 1
ATOM 2740 O O . GLY B 2 156 ? 32.016 44.353 5.148 1.00 29.34 139 GLY H O 1
ATOM 2741 N N . CYS B 2 157 ? 31.727 44.255 7.382 1.00 30.04 140 CYS H N 1
ATOM 2742 C CA . CYS B 2 157 ? 30.456 44.958 7.344 1.00 27.08 140 CYS H CA 1
ATOM 2743 C C . CYS B 2 157 ? 30.447 46.088 8.332 1.00 25.27 140 CYS H C 1
ATOM 2744 O O . CYS B 2 157 ? 30.783 45.898 9.492 1.00 27.33 140 CYS H O 1
ATOM 2747 N N . LEU B 2 158 ? 30.072 47.270 7.876 1.00 24.64 141 LEU H N 1
ATOM 2748 C CA . LEU B 2 158 ? 29.825 48.352 8.795 1.00 22.17 141 LEU H CA 1
ATOM 2749 C C . LEU B 2 158 ? 28.380 48.198 9.206 1.00 23.10 141 LEU H C 1
ATOM 2750 O O . LEU B 2 158 ? 27.501 48.108 8.349 1.00 26.77 141 LEU H O 1
ATOM 2755 N N . VAL B 2 159 ? 28.135 48.141 10.510 1.00 22.30 142 VAL H N 1
ATOM 2756 C CA . VAL B 2 159 ? 26.783 48.046 11.052 1.00 22.60 142 VAL H CA 1
ATOM 2757 C C . VAL B 2 159 ? 26.437 49.333 11.764 1.00 24.75 142 VAL H C 1
ATOM 2758 O O . VAL B 2 159 ? 26.846 49.534 12.901 1.00 25.28 142 VAL H O 1
ATOM 2762 N N . LYS B 2 160 ? 25.672 50.193 11.095 1.00 24.85 143 LYS H N 1
ATOM 2763 C CA . LYS B 2 160 ? 25.497 51.595 11.507 1.00 24.88 143 LYS H CA 1
ATOM 2764 C C . LYS B 2 160 ? 24.125 51.984 12.055 1.00 25.97 143 LYS H C 1
ATOM 2765 O O . LYS B 2 160 ? 2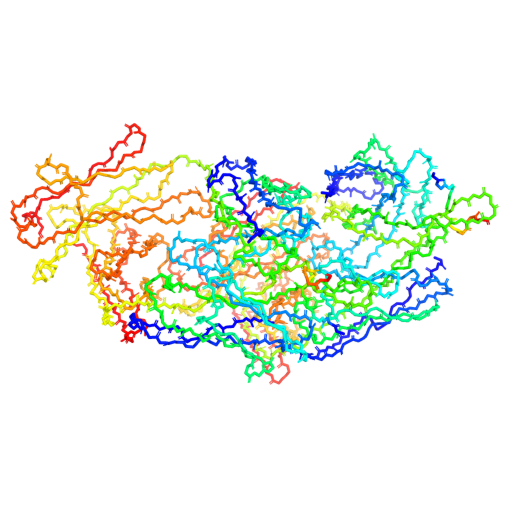3.092 51.654 11.473 1.00 28.40 143 LYS H O 1
ATOM 2771 N N . GLY B 2 161 ? 24.129 52.706 13.170 1.00 27.17 144 GLY H N 1
ATOM 2772 C CA . GLY B 2 161 ? 22.944 53.398 13.655 1.00 27.06 144 GLY H CA 1
ATOM 2773 C C . GLY B 2 161 ? 21.815 52.553 14.216 1.00 31.02 144 GLY H C 1
ATOM 2774 O O . GLY B 2 161 ? 20.659 52.715 13.812 1.00 32.65 144 GLY H O 1
ATOM 2775 N N . TYR B 2 162 ? 22.132 51.664 15.154 1.00 27.09 145 TYR H N 1
ATOM 2776 C CA . TYR B 2 162 ? 21.108 50.875 15.836 1.00 26.46 145 TYR H CA 1
ATOM 2777 C C . TYR B 2 162 ? 20.924 51.264 17.311 1.00 27.61 145 TYR H C 1
ATOM 2778 O O . TYR B 2 162 ? 21.753 51.942 17.909 1.00 27.96 145 TYR H O 1
ATOM 2787 N N . LEU B 2 163 ? 19.822 50.809 17.884 1.00 25.69 146 LEU H N 1
ATOM 2788 C CA . LEU B 2 163 ? 19.455 51.130 19.250 1.00 25.60 146 LEU H CA 1
ATOM 2789 C C . LEU B 2 163 ? 18.283 50.216 19.534 1.00 29.93 146 LEU H C 1
ATOM 2790 O O . LEU B 2 163 ? 17.343 50.161 18.741 1.00 31.11 146 LEU H O 1
ATOM 2795 N N . PRO B 2 164 ? 18.331 49.484 20.652 1.00 27.28 147 PRO H N 1
ATOM 2796 C CA . PRO B 2 164 ? 19.443 49.511 21.601 1.00 25.11 147 PRO H CA 1
ATOM 2797 C C . PRO B 2 164 ? 20.500 48.484 21.237 1.00 26.68 147 PRO H C 1
ATOM 2798 O O . PRO B 2 164 ? 20.450 47.907 20.154 1.00 27.63 147 PRO H O 1
ATOM 2802 N N . GLU B 2 165 ? 21.443 48.252 22.144 1.00 27.85 148 GLU H N 1
ATOM 2803 C CA . GLU B 2 165 ? 22.377 47.155 21.990 1.00 23.56 148 GLU H CA 1
ATOM 2804 C C . GLU B 2 165 ? 21.676 45.870 22.398 1.00 26.14 148 GLU H C 1
ATOM 2805 O O . GLU B 2 165 ? 20.654 45.908 23.079 1.00 30.04 148 GLU H O 1
ATOM 2811 N N . PRO B 2 166 ? 22.204 44.722 21.968 1.00 27.68 149 PRO H N 1
ATOM 2812 C CA . PRO B 2 166 ? 23.356 44.603 21.073 1.00 28.86 149 PRO H CA 1
ATOM 2813 C C . PRO B 2 166 ? 22.944 44.148 19.678 1.00 28.38 149 PRO H C 1
ATOM 2814 O O . PRO B 2 166 ? 21.766 43.844 19.445 1.00 28.80 149 PRO H O 1
ATOM 2818 N N . VAL B 2 167 ? 23.915 44.104 18.770 1.00 25.51 150 VAL H N 1
ATOM 2819 C CA . VAL B 2 167 ? 23.787 43.336 17.536 1.00 30.22 150 VAL H CA 1
ATOM 2820 C C . VAL B 2 167 ? 24.799 42.193 17.591 1.00 31.71 150 VAL H C 1
ATOM 2821 O O . VAL B 2 167 ? 25.702 42.184 18.430 1.00 30.89 150 VAL H O 1
ATOM 2825 N N . THR B 2 168 ? 24.632 41.209 16.722 1.00 26.65 151 THR H N 1
ATOM 2826 C CA . THR B 2 168 ? 25.637 40.165 16.591 1.00 30.27 151 THR H CA 1
ATOM 2827 C C . THR B 2 168 ? 25.994 40.013 15.116 1.00 29.46 151 THR H C 1
ATOM 2828 O O . THR B 2 168 ? 25.158 40.237 14.241 1.00 29.89 151 THR H O 1
ATOM 2832 N N . VAL B 2 169 ? 27.244 39.682 14.838 1.00 25.79 152 VAL H N 1
ATOM 2833 C CA . VAL B 2 169 ? 27.675 39.531 13.460 1.00 28.01 152 VAL H CA 1
ATOM 2834 C C . VAL B 2 169 ? 28.290 38.168 13.290 1.00 24.42 152 VAL H C 1
ATOM 2835 O O . VAL B 2 169 ? 29.144 37.779 14.068 1.00 30.51 152 VAL H O 1
ATOM 2839 N N . THR B 2 170 ? 27.852 37.427 12.289 1.00 26.22 153 THR H N 1
ATOM 2840 C CA . THR B 2 170 ? 28.549 36.201 11.934 1.00 26.21 153 THR H CA 1
ATOM 2841 C C . THR B 2 170 ? 28.884 36.250 10.463 1.00 27.61 153 THR H C 1
ATOM 2842 O O . THR B 2 170 ? 28.435 37.141 9.744 1.00 26.96 153 THR H O 1
ATOM 2846 N N . TRP B 2 171 ? 29.675 35.287 10.018 1.00 28.00 154 TRP H N 1
ATOM 2847 C CA . TRP B 2 171 ? 30.122 35.245 8.639 1.00 27.84 154 TRP H CA 1
ATOM 2848 C C . TRP B 2 171 ? 29.769 33.898 8.022 1.00 30.85 154 TRP H C 1
ATOM 2849 O O . TRP B 2 171 ? 30.052 32.841 8.599 1.00 32.01 154 TRP H O 1
ATOM 2860 N N . ASN B 2 172 ? 29.126 33.938 6.860 1.00 30.03 155 ASN H N 1
ATOM 2861 C CA . ASN B 2 172 ? 28.614 32.716 6.241 1.00 33.81 155 ASN H CA 1
ATOM 2862 C C . ASN B 2 172 ? 27.925 31.817 7.266 1.00 34.79 155 ASN H C 1
ATOM 2863 O O . ASN B 2 172 ? 28.208 30.623 7.358 1.00 34.27 155 ASN H O 1
ATOM 2868 N N . SER B 2 173 ? 27.038 32.423 8.046 1.00 31.71 156 SER H N 1
ATOM 2869 C CA . SER B 2 173 ? 26.210 31.712 9.004 1.00 32.86 156 SER H CA 1
ATOM 2870 C C . SER B 2 173 ? 27.021 30.970 10.051 1.00 32.89 156 SER H C 1
ATOM 2871 O O . SER B 2 173 ? 26.577 29.966 10.588 1.00 32.09 156 SER H O 1
ATOM 2874 N N . GLY B 2 174 ? 28.213 31.470 10.343 1.00 33.89 157 GLY H N 1
ATOM 2875 C CA . GLY B 2 174 ? 28.999 30.926 11.433 1.00 33.13 157 GLY H CA 1
ATOM 2876 C C . GLY B 2 174 ? 29.989 29.866 11.010 1.00 34.31 157 GLY H C 1
ATOM 2877 O O . GLY B 2 174 ? 30.669 29.294 11.865 1.00 38.13 157 GLY H O 1
ATOM 2878 N N . THR B 2 175 ? 30.071 29.607 9.705 1.00 32.16 158 THR H N 1
ATOM 2879 C CA . THR B 2 175 ? 31.031 28.643 9.163 1.00 31.33 158 THR H CA 1
ATOM 2880 C C . THR B 2 175 ? 32.383 29.280 8.919 1.00 36.39 158 THR H C 1
ATOM 2881 O O . THR B 2 175 ? 33.389 28.584 8.817 1.00 41.54 158 THR H O 1
ATOM 2885 N N . LEU B 2 176 ? 32.409 30.603 8.824 1.00 35.90 159 LEU H N 1
ATOM 2886 C CA . LEU B 2 176 ? 33.664 31.321 8.670 1.00 34.14 159 LEU H CA 1
ATOM 2887 C C . LEU B 2 176 ? 33.937 32.033 9.971 1.00 33.73 159 LEU H C 1
ATOM 2888 O O . LEU B 2 176 ? 33.249 32.989 10.293 1.00 38.24 159 LEU H O 1
ATOM 2893 N N . THR B 2 177 ? 34.906 31.554 10.745 1.00 38.28 160 THR H N 1
ATOM 2894 C CA . THR B 2 177 ? 35.237 32.208 12.021 1.00 40.35 160 THR H CA 1
ATOM 2895 C C . THR B 2 177 ? 36.686 32.668 12.051 1.00 43.23 160 THR H C 1
ATOM 2896 O O . THR B 2 177 ? 37.006 33.686 12.655 1.00 48.38 160 THR H O 1
ATOM 2900 N N . ASN B 2 178 ? 37.563 31.919 11.397 1.00 41.41 161 ASN H N 1
ATOM 2901 C CA . ASN B 2 178 ? 38.976 32.256 11.417 1.00 42.74 161 ASN H CA 1
ATOM 2902 C C . ASN B 2 178 ? 39.262 33.602 10.782 1.00 42.93 161 ASN H C 1
ATOM 2903 O O . ASN B 2 178 ? 38.873 33.858 9.641 1.00 47.36 161 ASN H O 1
ATOM 2908 N N . GLY B 2 179 ? 39.947 34.461 11.528 1.00 39.62 162 GLY H N 1
ATOM 2909 C CA . GLY B 2 179 ? 40.310 35.772 11.036 1.00 36.79 162 GLY H CA 1
ATOM 2910 C C . GLY B 2 179 ? 39.189 36.770 11.207 1.00 38.85 162 GLY H C 1
ATOM 2911 O O . GLY B 2 179 ? 39.229 37.845 10.622 1.00 39.81 162 GLY H O 1
ATOM 2912 N N . VAL B 2 180 ? 38.190 36.418 12.014 1.00 40.90 163 VAL H N 1
ATOM 2913 C CA . VAL B 2 180 ? 37.062 37.310 12.260 1.00 36.96 163 VAL H CA 1
ATOM 2914 C C . VAL B 2 180 ? 37.364 38.233 13.421 1.00 38.47 163 VAL H C 1
ATOM 2915 O O . VAL B 2 180 ? 37.678 37.782 14.519 1.00 39.40 163 VAL H O 1
ATOM 2919 N N . ARG B 2 181 ? 37.262 39.530 13.160 1.00 35.19 164 ARG H N 1
ATOM 2920 C CA . ARG B 2 181 ? 37.501 40.551 14.163 1.00 33.00 164 ARG H CA 1
ATOM 2921 C C . ARG B 2 181 ? 36.315 41.507 14.201 1.00 34.41 164 ARG H C 1
ATOM 2922 O O . ARG B 2 181 ? 36.027 42.193 13.207 1.00 32.36 164 ARG H O 1
ATOM 2930 N N . THR B 2 182 ? 35.620 41.531 15.342 1.00 32.26 165 THR H N 1
ATOM 2931 C CA . THR B 2 182 ? 34.440 42.383 15.529 1.00 31.83 165 THR H CA 1
ATOM 2932 C C . THR B 2 182 ? 34.668 43.423 16.635 1.00 35.98 165 THR H C 1
ATOM 2933 O O . THR B 2 182 ? 34.852 43.065 17.800 1.00 38.26 165 THR H O 1
ATOM 2937 N N . PHE B 2 183 ? 34.648 44.706 16.289 1.00 29.92 166 PHE H N 1
ATOM 2938 C CA . PHE B 2 183 ? 35.020 45.729 17.268 1.00 28.70 166 PHE H CA 1
ATOM 2939 C C . PHE B 2 183 ? 33.901 46.047 18.253 1.00 29.65 166 PHE H C 1
ATOM 2940 O O . PHE B 2 183 ? 32.729 45.786 17.982 1.00 33.10 166 PHE H O 1
ATOM 2948 N N . PRO B 2 184 ? 34.261 46.577 19.424 1.00 30.20 167 PRO H N 1
ATOM 2949 C CA . PRO B 2 184 ? 33.246 47.004 20.395 1.00 25.74 167 PRO H CA 1
ATOM 2950 C C . PRO B 2 184 ? 32.345 48.075 19.782 1.00 26.87 167 PRO H C 1
ATOM 2951 O O . PRO B 2 184 ? 32.795 48.823 18.913 1.00 27.66 167 PRO H O 1
ATOM 2955 N N . SER B 2 185 ? 31.092 48.159 20.209 1.00 26.40 168 SER H N 1
ATOM 2956 C CA . SER B 2 185 ? 30.209 49.177 19.647 1.00 26.56 168 SER H CA 1
ATOM 2957 C C . SER B 2 185 ? 30.683 50.578 20.035 1.00 26.88 168 SER H C 1
ATOM 2958 O O . SER B 2 185 ? 31.555 50.738 20.879 1.00 28.78 168 SER H O 1
ATOM 2961 N N . VAL B 2 186 ? 30.100 51.588 19.407 1.00 28.41 169 VAL H N 1
ATOM 2962 C CA . VAL B 2 186 ? 30.410 52.976 19.698 1.00 25.30 169 VAL H CA 1
ATOM 2963 C C . VAL B 2 186 ? 29.127 53.779 19.581 1.00 29.96 169 VAL H C 1
ATOM 2964 O O . VAL B 2 186 ? 28.448 53.742 18.556 1.00 32.35 169 VAL H O 1
ATOM 2968 N N . ARG B 2 187 ? 28.778 54.477 20.650 1.00 34.09 170 ARG H N 1
ATOM 2969 C CA . ARG B 2 187 ? 27.566 55.269 20.670 1.00 32.58 170 ARG H CA 1
ATOM 2970 C C . ARG B 2 187 ? 27.925 56.579 20.003 1.00 31.34 170 ARG H C 1
ATOM 2971 O O . ARG B 2 187 ? 28.938 57.177 20.333 1.00 35.90 170 ARG H O 1
ATOM 2979 N N . GLN B 2 188 ? 27.124 57.015 19.041 1.00 30.57 171 GLN H N 1
ATOM 2980 C CA . GLN B 2 188 ? 27.486 58.201 18.285 1.00 35.58 171 GLN H CA 1
ATOM 2981 C C . GLN B 2 188 ? 26.776 59.411 18.860 1.00 35.99 171 GLN H C 1
ATOM 2982 O O . GLN B 2 188 ? 26.063 59.282 19.839 1.00 43.01 171 GLN H O 1
ATOM 2988 N N . SER B 2 189 ? 27.000 60.589 18.283 1.00 37.64 172 SER H N 1
ATOM 2989 C CA . SER B 2 189 ? 26.305 61.796 18.724 1.00 36.38 172 SER H CA 1
ATOM 2990 C C . SER B 2 189 ? 24.805 61.547 18.819 1.00 41.32 172 SER H C 1
ATOM 2991 O O . SER B 2 189 ? 24.146 61.958 19.788 1.00 44.53 172 SER H O 1
ATOM 2994 N N . SER B 2 190 ? 24.276 60.870 17.804 1.00 36.99 173 SER H N 1
ATOM 2995 C CA . SER B 2 190 ? 22.842 60.658 17.661 1.00 35.91 173 SER H CA 1
ATOM 2996 C C . SER B 2 190 ? 22.287 59.799 18.786 1.00 39.90 173 SER H C 1
ATOM 2997 O O . SER B 2 190 ? 21.066 59.658 18.921 1.00 40.24 173 SER H O 1
ATOM 3000 N N . GLY B 2 191 ? 23.185 59.228 19.589 1.00 35.39 174 GLY H N 1
ATOM 3001 C CA . GLY B 2 191 ? 22.800 58.275 20.611 1.00 30.00 174 GLY H CA 1
ATOM 3002 C C . GLY B 2 191 ? 22.619 56.885 20.023 1.00 34.72 174 GLY H C 1
ATOM 3003 O O . GLY B 2 191 ? 22.297 55.933 20.745 1.00 32.93 174 GLY H O 1
ATOM 3004 N N . LEU B 2 192 ? 22.820 56.763 18.711 1.00 30.75 175 LEU H N 1
ATOM 3005 C CA . LEU B 2 192 ? 22.736 55.467 18.058 1.00 31.20 175 LEU H CA 1
ATOM 3006 C C . LEU B 2 192 ? 24.064 54.736 18.158 1.00 31.82 175 LEU H C 1
ATOM 3007 O O . LEU B 2 192 ? 25.128 55.355 18.269 1.00 30.25 175 LEU H O 1
ATOM 3012 N N . TYR B 2 193 ? 23.995 53.412 18.117 1.00 28.68 176 TYR H N 1
ATOM 3013 C CA . TYR B 2 193 ? 25.190 52.596 18.187 1.00 26.67 176 TYR H CA 1
ATOM 3014 C C . TYR B 2 193 ? 25.669 52.166 16.827 1.00 28.95 176 TYR H C 1
ATOM 3015 O O . TYR B 2 193 ? 24.919 52.194 15.857 1.00 30.47 176 TYR H O 1
ATOM 3024 N N . SER B 2 194 ? 26.932 51.762 16.769 1.00 30.76 177 SER H N 1
ATOM 3025 C CA . SER B 2 194 ? 27.565 51.437 15.511 1.00 26.49 177 SER H CA 1
ATOM 3026 C C . SER B 2 194 ? 28.764 50.533 15.747 1.00 25.42 177 SER H C 1
ATOM 3027 O O . SER B 2 194 ? 29.474 50.674 16.731 1.00 26.48 177 SER H O 1
ATOM 3030 N N . LEU B 2 195 ? 28.983 49.584 14.855 1.00 25.70 178 LEU H N 1
ATOM 3031 C CA . LEU B 2 195 ? 30.130 48.704 14.998 1.00 25.50 178 LEU H CA 1
ATOM 3032 C C . LEU B 2 195 ? 30.515 48.039 13.674 1.00 26.07 178 LEU H C 1
ATOM 3033 O O . LEU B 2 195 ? 29.674 47.822 12.811 1.00 27.84 178 LEU H O 1
ATOM 3038 N N . SER B 2 196 ? 31.793 47.724 13.518 1.00 24.90 179 SER H N 1
ATOM 3039 C CA . SER B 2 196 ? 32.252 47.024 12.337 1.00 23.30 179 SER H CA 1
ATOM 3040 C C . SER B 2 196 ? 32.730 45.625 12.667 1.00 25.45 179 SER H C 1
ATOM 3041 O O . SER B 2 196 ? 33.081 45.326 13.818 1.00 26.60 179 SER H O 1
ATOM 3044 N N . SER B 2 197 ? 32.718 44.773 11.649 1.00 21.35 180 SER H N 1
ATOM 3045 C CA . SER B 2 197 ? 33.267 43.427 11.736 1.00 26.67 180 SER H CA 1
ATOM 3046 C C . SER B 2 197 ? 33.975 43.102 10.427 1.00 26.94 180 SER H C 1
ATOM 3047 O O . SER B 2 197 ? 33.389 43.254 9.358 1.00 26.81 180 SER H O 1
ATOM 3050 N N . VAL B 2 198 ? 35.237 42.686 10.519 1.00 25.80 181 VAL H N 1
ATOM 3051 C CA . VAL B 2 198 ? 36.023 42.349 9.344 1.00 24.71 181 VAL H CA 1
ATOM 3052 C C . VAL B 2 198 ? 36.500 40.914 9.441 1.00 29.48 181 VAL H C 1
ATOM 3053 O O . VAL B 2 198 ? 36.618 40.365 10.527 1.00 33.97 181 VAL H O 1
ATOM 3057 N N . VAL B 2 199 ? 36.756 40.297 8.298 1.00 29.36 182 VAL H N 1
ATOM 3058 C CA . VAL B 2 199 ? 37.269 38.943 8.277 1.00 31.75 182 VAL H CA 1
ATOM 3059 C C . VAL B 2 199 ? 38.295 38.821 7.167 1.00 36.54 182 VAL H C 1
ATOM 3060 O O . VAL B 2 199 ? 38.161 39.435 6.106 1.00 38.32 182 VAL H O 1
ATOM 3064 N N . SER B 2 200 ? 39.349 38.059 7.432 1.00 45.02 183 SER H N 1
ATOM 3065 C CA . SER B 2 200 ? 40.418 37.884 6.463 1.00 40.87 183 SER H CA 1
ATOM 3066 C C . SER B 2 200 ? 40.219 36.566 5.746 1.00 44.33 183 SER H C 1
ATOM 3067 O O . SER B 2 200 ? 40.041 35.514 6.369 1.00 43.68 183 SER H O 1
ATOM 3070 N N . VAL B 2 201 ? 40.214 36.647 4.424 1.00 50.87 184 VAL H N 1
ATOM 3071 C CA . VAL B 2 201 ? 40.029 35.489 3.573 1.00 49.08 184 VAL H CA 1
ATOM 3072 C C . VAL B 2 201 ? 41.061 35.519 2.457 1.00 57.17 184 VAL H C 1
ATOM 3073 O O . VAL B 2 201 ? 41.717 36.537 2.215 1.00 58.71 184 VAL H O 1
ATOM 3077 N N . THR B 2 202 ? 41.205 34.391 1.779 1.00 59.95 185 THR H N 1
ATOM 3078 C CA . THR B 2 202 ? 42.132 34.286 0.669 1.00 61.47 185 THR H CA 1
ATOM 3079 C C . THR B 2 202 ? 41.339 34.433 -0.614 1.00 62.19 185 THR H C 1
ATOM 3080 O O . THR B 2 202 ? 41.458 35.427 -1.335 1.00 66.09 185 THR H O 1
ATOM 3084 N N . SER B 2 203 ? 40.506 33.431 -0.865 1.00 63.76 186 SER H N 1
ATOM 3085 C CA . SER B 2 203 ? 39.641 33.371 -2.041 1.00 65.44 186 SER H CA 1
ATOM 3086 C C . SER B 2 203 ? 38.862 34.659 -2.299 1.00 69.13 186 SER H C 1
ATOM 3087 O O . SER B 2 203 ? 37.897 34.976 -1.598 1.00 68.85 186 SER H O 1
ATOM 3090 N N . SER B 2 204 ? 39.293 35.394 -3.316 1.00 70.77 187 SER H N 1
ATOM 3091 C CA . SER B 2 204 ? 38.638 36.633 -3.697 1.00 72.68 187 SER H CA 1
ATOM 3092 C C . SER B 2 204 ? 37.533 36.309 -4.695 1.00 77.01 187 SER H C 1
ATOM 3093 O O . SER B 2 204 ? 36.514 37.002 -4.773 1.00 75.71 187 SER H O 1
ATOM 3096 N N . SER B 2 205 ? 37.748 35.233 -5.447 1.00 78.69 188 SER H N 1
ATOM 3097 C CA . SER B 2 205 ? 36.779 34.746 -6.427 1.00 81.27 188 SER H CA 1
ATOM 3098 C C . SER B 2 205 ? 35.422 34.440 -5.790 1.00 80.17 188 SER H C 1
ATOM 3099 O O . SER B 2 205 ? 34.424 34.261 -6.496 1.00 79.86 188 SER H O 1
ATOM 3102 N N . GLN B 2 206 ? 35.397 34.376 -4.459 1.00 74.36 189 GLN H N 1
ATOM 3103 C CA . GLN B 2 206 ? 34.189 34.027 -3.722 1.00 71.20 189 GLN H CA 1
ATOM 3104 C C . GLN B 2 206 ? 33.684 35.193 -2.900 1.00 70.25 189 GLN H C 1
ATOM 3105 O O . GLN B 2 206 ? 34.466 36.028 -2.447 1.00 72.32 189 GLN H O 1
ATOM 3111 N N . PRO B 2 207 ? 32.365 35.251 -2.701 1.00 65.13 190 PRO H N 1
ATOM 3112 C CA . PRO B 2 207 ? 31.818 36.259 -1.801 1.00 61.28 190 PRO H CA 1
ATOM 3113 C C . PRO B 2 207 ? 31.697 35.670 -0.397 1.00 53.95 190 PRO H C 1
ATOM 3114 O O . PRO B 2 207 ? 31.596 34.448 -0.231 1.00 52.67 190 PRO H O 1
ATOM 3118 N N . VAL B 2 208 ? 31.741 36.545 0.599 1.00 46.13 191 VAL H N 1
ATOM 3119 C CA . VAL B 2 208 ? 31.524 36.164 1.979 1.00 36.98 191 VAL H CA 1
ATOM 3120 C C . VAL B 2 208 ? 30.284 36.920 2.393 1.00 37.35 191 VAL H C 1
ATOM 3121 O O . VAL B 2 208 ? 30.009 37.998 1.851 1.00 37.16 191 VAL H O 1
ATOM 3125 N N . THR B 2 209 ? 29.509 36.360 3.317 1.00 32.90 192 THR H N 1
ATOM 3126 C CA . THR B 2 209 ? 28.280 37.024 3.738 1.00 29.16 192 THR H CA 1
ATOM 3127 C C . THR B 2 209 ? 28.264 37.287 5.232 1.00 33.24 192 THR H C 1
ATOM 3128 O O . THR B 2 209 ? 28.484 36.378 6.055 1.00 31.57 192 THR H O 1
ATOM 3132 N N . CYS B 2 210 ? 28.016 38.538 5.592 1.00 26.36 193 CYS H N 1
ATOM 3133 C CA . CYS B 2 210 ? 27.916 38.850 6.996 1.00 27.71 193 CYS H CA 1
ATOM 3134 C C . CYS B 2 210 ? 26.447 38.798 7.465 1.00 27.58 193 CYS H C 1
ATOM 3135 O O . CYS B 2 210 ? 25.555 39.344 6.826 1.00 29.57 193 CYS H O 1
ATOM 3138 N N . ASN B 2 211 ? 26.207 38.106 8.568 1.00 22.72 194 ASN H N 1
ATOM 3139 C CA . ASN B 2 211 ? 24.875 37.997 9.124 1.00 25.96 194 ASN H CA 1
ATOM 3140 C C . ASN B 2 211 ? 24.756 38.877 10.357 1.00 29.00 194 ASN H C 1
ATOM 3141 O O . ASN B 2 211 ? 25.428 38.645 11.358 1.00 27.32 194 ASN H O 1
ATOM 3146 N N . VAL B 2 212 ? 23.907 39.894 10.278 1.00 29.37 195 VAL H N 1
ATOM 3147 C CA . VAL B 2 212 ? 23.742 40.851 11.366 1.00 26.92 195 VAL H CA 1
ATOM 3148 C C . VAL B 2 212 ? 22.387 40.694 12.031 1.00 27.56 195 VAL H C 1
ATOM 3149 O O . VAL B 2 212 ? 21.353 40.870 11.395 1.00 26.33 195 VAL H O 1
ATOM 3153 N N . ALA B 2 213 ? 22.393 40.358 13.315 1.00 27.63 196 ALA H N 1
ATOM 3154 C CA . ALA B 2 213 ? 21.146 40.220 14.051 1.00 28.66 196 ALA H CA 1
ATOM 3155 C C . ALA B 2 213 ? 20.945 41.380 15.012 1.00 27.26 196 ALA H C 1
ATOM 3156 O O . ALA B 2 213 ? 21.858 41.741 15.751 1.00 30.65 196 ALA H O 1
ATOM 3158 N N . HIS B 2 214 ? 19.759 41.983 14.984 1.00 27.96 197 HIS H N 1
ATOM 3159 C CA . HIS B 2 214 ? 19.399 42.991 15.980 1.00 26.46 197 HIS H CA 1
ATOM 3160 C C . HIS B 2 214 ? 18.086 42.629 16.659 1.00 27.19 197 HIS H C 1
ATOM 3161 O O . HIS B 2 214 ? 17.036 43.136 16.286 1.00 27.24 197 HIS H O 1
ATOM 3168 N N . PRO B 2 215 ? 18.150 41.752 17.668 1.00 27.75 198 PRO H N 1
ATOM 3169 C CA . PRO B 2 215 ? 16.972 41.180 18.338 1.00 25.86 198 PRO H CA 1
ATOM 3170 C C . PRO B 2 215 ? 15.981 42.228 18.802 1.00 30.16 198 PRO H C 1
ATOM 3171 O O . PRO B 2 215 ? 14.771 41.995 18.762 1.00 33.39 198 PRO H O 1
ATOM 3175 N N . ALA B 2 216 ? 16.471 43.384 19.220 1.00 26.46 199 ALA H N 1
ATOM 3176 C CA . ALA B 2 216 ? 15.558 44.404 19.722 1.00 30.67 199 ALA H CA 1
ATOM 3177 C C . ALA B 2 216 ? 14.482 44.861 18.705 1.00 33.68 199 ALA H C 1
ATOM 3178 O O . ALA B 2 216 ? 13.385 45.293 19.094 1.00 35.96 199 ALA H O 1
ATOM 3180 N N . THR B 2 217 ? 14.805 44.783 17.415 1.00 31.13 200 THR H N 1
ATOM 3181 C CA . THR B 2 217 ? 13.850 45.119 16.364 1.00 32.09 200 THR H CA 1
ATOM 3182 C C . THR B 2 217 ? 13.460 43.869 15.590 1.00 34.19 200 THR H C 1
ATOM 3183 O O . THR B 2 217 ? 12.737 43.941 14.601 1.00 35.01 200 THR H O 1
ATOM 3187 N N . ASN B 2 218 ? 13.931 42.718 16.050 1.00 30.98 201 ASN H N 1
ATOM 3188 C CA . ASN B 2 218 ? 13.654 41.476 15.344 1.00 33.84 201 ASN H CA 1
ATOM 3189 C C . ASN B 2 218 ? 14.090 41.525 13.899 1.00 33.58 201 ASN H C 1
ATOM 3190 O O . ASN B 2 218 ? 13.406 41.019 13.019 1.00 36.27 201 ASN H O 1
ATOM 3195 N N . THR B 2 219 ? 15.229 42.156 13.665 1.00 30.24 202 THR H N 1
ATOM 3196 C CA . THR B 2 219 ? 15.784 42.237 12.347 1.00 27.79 202 THR H CA 1
ATOM 3197 C C . THR B 2 219 ? 16.969 41.315 12.249 1.00 29.18 202 THR H C 1
ATOM 3198 O O . THR B 2 219 ? 17.705 41.121 13.225 1.00 29.25 202 THR H O 1
ATOM 3202 N N . LYS B 2 220 ? 17.129 40.735 11.066 1.00 28.44 203 LYS H N 1
ATOM 3203 C CA . LYS B 2 220 ? 18.383 40.131 10.648 1.00 28.74 203 LYS H CA 1
ATOM 3204 C C . LYS B 2 220 ? 18.683 40.682 9.278 1.00 28.21 203 LYS H C 1
ATOM 3205 O O . LYS B 2 220 ? 17.785 40.846 8.461 1.00 30.07 203 LYS H O 1
ATOM 3211 N N . VAL B 2 221 ? 19.949 40.980 9.030 1.00 29.24 204 VAL H N 1
ATOM 3212 C CA . VAL B 2 221 ? 20.371 41.504 7.746 1.00 25.68 204 VAL H CA 1
ATOM 3213 C C . VAL B 2 221 ? 21.523 40.659 7.223 1.00 28.91 204 VAL H C 1
ATOM 3214 O O . VAL B 2 221 ? 22.486 40.403 7.938 1.00 31.06 204 VAL H O 1
ATOM 3218 N N . ASP B 2 222 ? 21.413 40.189 5.988 1.00 26.90 205 ASP H N 1
ATOM 3219 C CA . ASP B 2 222 ? 22.542 39.535 5.337 1.00 28.60 205 ASP H CA 1
ATOM 3220 C C . ASP B 2 222 ? 23.095 40.472 4.302 1.00 28.57 205 ASP H C 1
ATOM 3221 O O . ASP B 2 222 ? 22.353 41.033 3.509 1.00 32.01 205 ASP H O 1
ATOM 3226 N N . LYS B 2 223 ? 24.400 40.667 4.311 1.00 30.24 206 LYS H N 1
ATOM 3227 C CA . LYS B 2 223 ? 25.012 41.481 3.279 1.00 30.44 206 LYS H CA 1
ATOM 3228 C C . LYS B 2 223 ? 26.106 40.676 2.643 1.00 27.83 206 LYS H C 1
ATOM 3229 O O . LYS B 2 223 ? 27.001 40.206 3.331 1.00 31.18 206 LYS H O 1
ATOM 3235 N N . THR B 2 224 ? 26.016 40.485 1.335 1.00 28.91 207 THR H N 1
ATOM 3236 C CA . THR B 2 224 ? 27.058 39.781 0.613 1.00 31.99 207 THR H CA 1
ATOM 3237 C C . THR B 2 224 ? 28.090 40.782 0.135 1.00 31.81 207 THR H C 1
ATOM 3238 O O . THR B 2 224 ? 27.749 41.823 -0.438 1.00 35.26 207 THR H O 1
ATOM 3242 N N . VAL B 2 225 ? 29.354 40.462 0.385 1.00 32.80 208 VAL H N 1
ATOM 3243 C CA . VAL B 2 225 ? 30.450 41.387 0.133 1.00 36.81 208 VAL H CA 1
ATOM 3244 C C . VAL B 2 225 ? 31.356 40.897 -0.996 1.00 40.36 208 VAL H C 1
ATOM 3245 O O . VAL B 2 225 ? 31.935 39.813 -0.920 1.00 40.28 208 VAL H O 1
ATOM 3249 N N . ALA B 2 226 ? 31.461 41.702 -2.052 1.00 54.51 209 ALA H N 1
ATOM 3250 C CA . ALA B 2 226 ? 32.321 41.380 -3.194 1.00 58.74 209 ALA H CA 1
ATOM 3251 C C . ALA B 2 226 ? 33.546 42.301 -3.245 1.00 61.08 209 ALA H C 1
ATOM 3252 O O . ALA B 2 226 ? 33.407 43.530 -3.282 1.00 62.89 209 ALA H O 1
ATOM 3254 N N . PRO B 2 227 ? 34.751 41.703 -3.263 1.00 59.34 210 PRO H N 1
ATOM 3255 C CA . PRO B 2 227 ? 36.038 42.420 -3.283 1.00 59.17 210 PRO H CA 1
ATOM 3256 C C . PRO B 2 227 ? 36.042 43.639 -4.215 1.00 64.54 210 PRO H C 1
ATOM 3257 O O . PRO B 2 227 ? 36.695 44.646 -3.913 1.00 55.33 210 PRO H O 1
ATOM 3261 N N . GLU C 3 4 ? 18.423 32.088 62.206 1.00 73.99 321 GLU P N 1
ATOM 3262 C CA . GLU C 3 4 ? 18.513 33.267 61.344 1.00 69.90 321 GLU P CA 1
ATOM 3263 C C . GLU C 3 4 ? 19.038 34.527 62.050 1.00 69.68 321 GLU P C 1
ATOM 3264 O O . GLU C 3 4 ? 18.974 34.658 63.283 1.00 60.81 321 GLU P O 1
ATOM 3270 N N . ILE C 3 5 ? 19.554 35.446 61.233 1.00 67.39 322 ILE P N 1
ATOM 3271 C CA . ILE C 3 5 ? 20.089 36.729 61.680 1.00 62.00 322 ILE P CA 1
ATOM 3272 C C . ILE C 3 5 ? 18.953 37.724 61.911 1.00 60.75 322 ILE P C 1
ATOM 3273 O O . ILE C 3 5 ? 17.785 37.390 61.728 1.00 66.35 322 ILE P O 1
ATOM 3278 N N . ILE C 3 6 ? 19.286 38.952 62.296 1.00 57.48 323 ILE P N 1
ATOM 3279 C CA . ILE C 3 6 ? 18.261 39.984 62.421 1.00 53.48 323 ILE P CA 1
ATOM 3280 C C . ILE C 3 6 ? 18.645 41.286 61.739 1.00 52.75 323 ILE P C 1
ATOM 3281 O O . ILE C 3 6 ? 17.826 42.202 61.641 1.00 51.88 323 ILE P O 1
ATOM 3286 N N . GLY C 3 7 ? 19.885 41.367 61.258 1.00 53.14 324 GLY P N 1
ATOM 3287 C CA . GLY C 3 7 ? 20.337 42.550 60.545 1.00 44.65 324 GLY P CA 1
ATOM 3288 C C . GLY C 3 7 ? 21.821 42.597 60.229 1.00 44.44 324 GLY P C 1
ATOM 3289 O O . GLY C 3 7 ? 22.556 41.638 60.467 1.00 44.21 324 GLY P O 1
ATOM 3290 N N . ASP C 3 8 ? 22.254 43.727 59.679 1.00 39.86 325 ASP P N 1
ATOM 3291 C CA . ASP C 3 8 ? 23.651 43.937 59.328 1.00 43.60 325 ASP P CA 1
ATOM 3292 C C . ASP C 3 8 ? 24.472 44.232 60.583 1.00 46.54 325 ASP P C 1
ATOM 3293 O O . ASP C 3 8 ? 24.011 44.921 61.486 1.00 43.83 325 ASP P O 1
ATOM 3298 N N . ILE C 3 9 ? 25.687 43.700 60.635 1.00 48.34 326 ILE P N 1
ATOM 3299 C CA . ILE C 3 9 ? 26.565 43.877 61.789 1.00 46.45 326 ILE P CA 1
ATOM 3300 C C . ILE C 3 9 ? 26.582 45.320 62.319 1.00 53.50 326 ILE P C 1
ATOM 3301 O O . ILE C 3 9 ? 26.763 45.547 63.516 1.00 55.46 326 ILE P O 1
ATOM 3306 N N . ARG C 3 10 ? 26.387 46.297 61.437 1.00 51.51 327 ARG P N 1
ATOM 3307 C CA . ARG C 3 10 ? 26.459 47.705 61.836 1.00 48.72 327 ARG P CA 1
ATOM 3308 C C . ARG C 3 10 ? 25.159 48.171 62.490 1.00 54.13 327 ARG P C 1
ATOM 3309 O O . ARG C 3 10 ? 24.992 49.358 62.784 1.00 56.13 327 ARG P O 1
ATOM 3317 N N . GLN C 3 11 ? 24.233 47.242 62.700 1.00 48.71 328 GLN P N 1
ATOM 3318 C CA . GLN C 3 11 ? 22.982 47.560 63.377 1.00 50.57 328 GLN P CA 1
ATOM 3319 C C . GLN C 3 11 ? 22.935 47.039 64.827 1.00 57.42 328 GLN P C 1
ATOM 3320 O O . GLN C 3 11 ? 21.917 47.186 65.503 1.00 65.34 328 GLN P O 1
ATOM 3326 N N . ALA C 3 12 ? 24.028 46.446 65.309 1.00 56.37 329 ALA P N 1
ATOM 3327 C CA . ALA C 3 12 ? 24.076 45.938 66.685 1.00 62.32 329 ALA P CA 1
ATOM 3328 C C . ALA C 3 12 ? 23.948 47.052 67.728 1.00 56.71 329 ALA P C 1
ATOM 3329 O O . ALA C 3 12 ? 24.403 48.178 67.509 1.00 55.47 329 ALA P O 1
ATOM 3331 N N . ASP D 1 1 ? 41.143 4.152 39.148 1.00 31.97 1 ASP M N 1
ATOM 3332 C CA . ASP D 1 1 ? 40.445 3.567 40.308 1.00 32.62 1 ASP M CA 1
ATOM 3333 C C . ASP D 1 1 ? 39.377 4.520 40.848 1.00 35.09 1 ASP M C 1
ATOM 3334 O O . ASP D 1 1 ? 38.567 4.156 41.702 1.00 36.90 1 ASP M O 1
ATOM 3339 N N . ILE D 1 2 ? 39.401 5.754 40.360 1.00 34.87 2 ILE M N 1
ATOM 3340 C CA . ILE D 1 2 ? 38.215 6.580 40.358 1.00 30.11 2 ILE M CA 1
ATOM 3341 C C . ILE D 1 2 ? 37.790 6.450 38.919 1.00 30.65 2 ILE M C 1
ATOM 3342 O O . ILE D 1 2 ? 38.478 6.928 38.026 1.00 30.56 2 ILE M O 1
ATOM 3347 N N . VAL D 1 3 ? 36.679 5.770 38.682 1.00 31.83 3 VAL M N 1
ATOM 3348 C CA . VAL D 1 3 ? 36.260 5.503 37.320 1.00 30.67 3 VAL M CA 1
ATOM 3349 C C . VAL D 1 3 ? 35.156 6.443 36.864 1.00 34.67 3 VAL M C 1
ATOM 3350 O O . VAL D 1 3 ? 34.101 6.529 37.494 1.00 36.28 3 VAL M O 1
ATOM 3354 N N . MET D 1 4 ? 35.400 7.149 35.767 1.00 33.07 4 MET M N 1
ATOM 3355 C CA . MET D 1 4 ? 34.413 8.070 35.231 1.00 31.38 4 MET M CA 1
ATOM 3356 C C . MET D 1 4 ? 33.587 7.422 34.130 1.00 38.06 4 MET M C 1
ATOM 3357 O O . MET D 1 4 ? 34.129 6.983 33.111 1.00 40.23 4 MET M O 1
ATOM 3362 N N . THR D 1 5 ? 32.272 7.371 34.329 1.00 36.96 5 THR M N 1
ATOM 3363 C CA . THR D 1 5 ? 31.390 6.747 33.356 1.00 33.49 5 THR M CA 1
ATOM 3364 C C . THR D 1 5 ? 30.417 7.738 32.739 1.00 34.83 5 THR M C 1
ATOM 3365 O O . THR D 1 5 ? 29.507 8.228 33.398 1.00 39.89 5 THR M O 1
ATOM 3369 N N . GLN D 1 6 ? 30.595 8.024 31.461 1.00 32.67 6 GLN M N 1
ATOM 3370 C CA . GLN D 1 6 ? 29.715 8.972 30.800 1.00 34.27 6 GLN M CA 1
ATOM 3371 C C . GLN D 1 6 ? 28.587 8.282 30.087 1.00 36.22 6 GLN M C 1
ATOM 3372 O O . GLN D 1 6 ? 28.772 7.240 29.473 1.00 36.79 6 GLN M O 1
ATOM 3378 N N . THR D 1 7 ? 27.412 8.885 30.154 1.00 37.16 7 THR M N 1
ATOM 3379 C CA . THR D 1 7 ? 26.257 8.311 29.500 1.00 39.89 7 THR M CA 1
ATOM 3380 C C . THR D 1 7 ? 25.331 9.376 28.941 1.00 41.22 7 THR M C 1
ATOM 3381 O O . THR D 1 7 ? 25.168 10.444 29.541 1.00 39.25 7 THR M O 1
ATOM 3385 N N . PRO D 1 8 ? 24.747 9.095 27.768 1.00 40.08 8 PRO M N 1
ATOM 3386 C CA . PRO D 1 8 ? 25.076 7.902 26.980 1.00 43.67 8 PRO M CA 1
ATOM 3387 C C . PRO D 1 8 ? 26.202 8.203 26.002 1.00 37.78 8 PRO M C 1
ATOM 3388 O O . PRO D 1 8 ? 26.627 9.349 25.956 1.00 35.24 8 PRO M O 1
ATOM 3392 N N . ALA D 1 9 ? 26.653 7.214 25.231 1.00 35.04 9 ALA M N 1
ATOM 3393 C CA . ALA D 1 9 ? 27.712 7.417 24.236 1.00 34.30 9 ALA M CA 1
ATOM 3394 C C . ALA D 1 9 ? 27.329 8.449 23.178 1.00 36.02 9 ALA M C 1
ATOM 3395 O O . ALA D 1 9 ? 28.184 9.159 22.648 1.00 35.70 9 ALA M O 1
ATOM 3397 N N . SER D 1 10 ? 26.041 8.528 22.865 1.00 33.90 10 SER M N 1
ATOM 3398 C CA . SER D 1 10 ? 25.577 9.487 21.883 1.00 34.32 10 SER M CA 1
ATOM 3399 C C . SER D 1 10 ? 24.179 9.976 22.200 1.00 40.62 10 SER M C 1
ATOM 3400 O O . SER D 1 10 ? 23.331 9.230 22.699 1.00 42.29 10 SER M O 1
ATOM 3403 N N . VAL D 1 11 ? 23.942 11.243 21.891 1.00 37.07 11 VAL M N 1
ATOM 3404 C CA . VAL D 1 11 ? 22.650 11.842 22.130 1.00 37.77 11 VAL M CA 1
ATOM 3405 C C . VAL D 1 11 ? 22.379 12.897 21.071 1.00 38.44 11 VAL M C 1
ATOM 3406 O O . VAL D 1 11 ? 23.294 13.585 20.619 1.00 39.71 11 VAL M O 1
ATOM 3410 N N . SER D 1 12 ? 21.118 13.020 20.676 1.00 40.14 12 SER M N 1
ATOM 3411 C CA . SER D 1 12 ? 20.727 13.982 19.659 1.00 37.40 12 SER M CA 1
ATOM 3412 C C . SER D 1 12 ? 19.575 14.867 20.126 1.00 41.45 12 SER M C 1
ATOM 3413 O O . SER D 1 12 ? 18.968 14.631 21.170 1.00 43.17 12 SER M O 1
ATOM 3416 N N . ALA D 1 13 ? 19.272 15.884 19.331 1.00 41.49 13 ALA M N 1
ATOM 3417 C CA . ALA D 1 13 ? 18.169 16.778 19.622 1.00 36.26 13 ALA M CA 1
ATOM 3418 C C . ALA D 1 13 ? 18.060 17.817 18.519 1.00 39.14 13 ALA M C 1
ATOM 3419 O O . ALA D 1 13 ? 19.075 18.277 17.989 1.00 38.88 13 ALA M O 1
ATOM 3421 N N . ALA D 1 14 ? 16.829 18.183 18.182 1.00 36.37 14 ALA M N 1
ATOM 3422 C CA . ALA D 1 14 ? 16.575 19.177 17.157 1.00 35.37 14 ALA M CA 1
ATOM 3423 C C . ALA D 1 14 ? 17.201 20.479 17.574 1.00 30.76 14 ALA M C 1
ATOM 3424 O O . ALA D 1 14 ? 17.309 20.752 18.764 1.00 34.91 14 ALA M O 1
ATOM 3426 N N . VAL D 1 15 ? 17.612 21.278 16.595 1.00 29.78 15 VAL M N 1
ATOM 3427 C CA . VAL D 1 15 ? 18.035 22.642 16.863 1.00 29.68 15 VAL M CA 1
ATOM 3428 C C . VAL D 1 15 ? 17.005 23.276 17.805 1.00 35.88 15 VAL M C 1
ATOM 3429 O O . VAL D 1 15 ? 15.806 23.016 17.674 1.00 36.44 15 VAL M O 1
ATOM 3433 N N . GLY D 1 16 ? 17.468 24.063 18.775 1.00 32.39 16 GLY M N 1
ATOM 3434 C CA . GLY D 1 16 ? 16.583 24.681 19.749 1.00 26.69 16 GLY M CA 1
ATOM 3435 C C . GLY D 1 16 ? 16.236 23.772 20.917 1.00 34.53 16 GLY M C 1
ATOM 3436 O O . GLY D 1 16 ? 15.857 24.245 21.986 1.00 34.10 16 GLY M O 1
ATOM 3437 N N . GLY D 1 17 ? 16.365 22.463 20.726 1.00 32.95 17 GLY M N 1
ATOM 3438 C CA . GLY D 1 17 ? 16.084 21.516 21.790 1.00 28.40 17 GLY M CA 1
ATOM 3439 C C . GLY D 1 17 ? 17.000 21.642 23.004 1.00 37.78 17 GLY M C 1
ATOM 3440 O O . GLY D 1 17 ? 17.667 22.660 23.217 1.00 37.95 17 GLY M O 1
ATOM 3441 N N . THR D 1 18 ? 17.016 20.592 23.817 1.00 36.75 18 THR M N 1
ATOM 3442 C CA . THR D 1 18 ? 17.900 20.508 24.968 1.00 39.14 18 THR M CA 1
ATOM 3443 C C . THR D 1 18 ? 18.475 19.103 25.048 1.00 40.73 18 THR M C 1
ATOM 3444 O O . THR D 1 18 ? 17.771 18.110 24.828 1.00 38.87 18 THR M O 1
ATOM 3448 N N . VAL D 1 19 ? 19.761 19.021 25.358 1.00 37.96 19 VAL M N 1
ATOM 3449 C CA . VAL D 1 19 ? 20.435 17.737 25.402 1.00 39.33 19 VAL M CA 1
ATOM 3450 C C . VAL D 1 19 ? 21.035 17.523 26.798 1.00 38.15 19 VAL M C 1
ATOM 3451 O O . VAL D 1 19 ? 21.534 18.467 27.412 1.00 36.01 19 VAL M O 1
ATOM 3455 N N . THR D 1 20 ? 20.968 16.293 27.303 1.00 35.56 20 THR M N 1
ATOM 3456 C CA . THR D 1 20 ? 21.490 15.980 28.635 1.00 33.38 20 THR M CA 1
ATOM 3457 C C . THR D 1 20 ? 22.515 14.847 28.633 1.00 37.26 20 THR M C 1
ATOM 3458 O O . THR D 1 20 ? 22.212 13.734 28.201 1.00 44.04 20 THR M O 1
ATOM 3462 N N . ILE D 1 21 ? 23.715 15.128 29.135 1.00 32.70 21 ILE M N 1
ATOM 3463 C CA . ILE D 1 21 ? 24.784 14.134 29.210 1.00 33.11 21 ILE M CA 1
ATOM 3464 C C . ILE D 1 21 ? 25.100 13.816 30.675 1.00 35.49 21 ILE M C 1
ATOM 3465 O O . ILE D 1 21 ? 25.175 14.719 31.514 1.00 31.18 21 ILE M O 1
ATOM 3470 N N . ASN D 1 22 ? 25.305 12.542 30.991 1.00 30.12 22 ASN M N 1
ATOM 3471 C CA . ASN D 1 22 ? 25.544 12.186 32.380 1.00 34.42 22 ASN M CA 1
ATOM 3472 C C . ASN D 1 22 ? 26.993 11.808 32.685 1.00 36.36 22 ASN M C 1
ATOM 3473 O O . ASN D 1 22 ? 27.753 11.417 31.808 1.00 39.59 22 ASN M O 1
ATOM 3478 N N . CYS D 1 23 ? 27.368 11.933 33.945 1.00 38.13 23 CYS M N 1
ATOM 3479 C CA . CYS D 1 23 ? 28.710 11.598 34.357 1.00 39.01 23 CYS M CA 1
ATOM 3480 C C . CYS D 1 23 ? 28.694 10.999 35.753 1.00 34.85 23 CYS M C 1
ATOM 3481 O O . CYS D 1 23 ? 28.394 11.675 36.726 1.00 36.14 23 CYS M O 1
ATOM 3484 N N . GLN D 1 24 ? 29.013 9.715 35.820 1.00 34.73 24 GLN M N 1
ATOM 3485 C CA . GLN D 1 24 ? 29.070 8.982 37.061 1.00 35.90 24 GLN M CA 1
ATOM 3486 C C . GLN D 1 24 ? 30.520 8.759 37.519 1.00 40.86 24 GLN M C 1
ATOM 3487 O O . GLN D 1 24 ? 31.355 8.240 36.764 1.00 40.55 24 GLN M O 1
ATOM 3493 N N . ALA D 1 25 ? 30.813 9.170 38.751 1.00 36.11 25 ALA M N 1
ATOM 3494 C CA . ALA D 1 25 ? 32.077 8.844 39.389 1.00 32.63 25 ALA M CA 1
ATOM 3495 C C . ALA D 1 25 ? 31.875 7.634 40.288 1.00 38.56 25 ALA M C 1
ATOM 3496 O O . ALA D 1 25 ? 30.866 7.533 40.994 1.00 37.24 25 ALA M O 1
ATOM 3498 N N . SER D 1 26 ? 32.838 6.720 40.254 1.00 34.30 26 SER M N 1
ATOM 3499 C CA . SER D 1 26 ? 32.778 5.503 41.042 1.00 32.29 26 SER M CA 1
ATOM 3500 C C . SER D 1 26 ? 32.982 5.807 42.532 1.00 41.04 26 SER M C 1
ATOM 3501 O O . SER D 1 26 ? 32.926 4.909 43.378 1.00 38.78 26 SER M O 1
ATOM 3504 N N . GLU D 1 27 ? 33.242 7.070 42.853 1.00 33.31 27 GLU M N 1
ATOM 3505 C CA . GLU D 1 27 ? 33.306 7.482 44.246 1.00 36.72 27 GLU M CA 1
ATOM 3506 C C . GLU D 1 27 ? 33.182 8.995 44.332 1.00 38.87 27 GLU M C 1
ATOM 3507 O O . GLU D 1 27 ? 33.533 9.713 43.404 1.00 35.33 27 GLU M O 1
ATOM 3513 N N . THR D 1 28 ? 32.648 9.477 45.442 1.00 40.94 28 THR M N 1
ATOM 3514 C CA . THR D 1 28 ? 32.352 10.886 45.541 1.00 37.02 28 THR M CA 1
ATOM 3515 C C . THR D 1 28 ? 33.616 11.656 45.181 1.00 33.44 28 THR M C 1
ATOM 3516 O O . THR D 1 28 ? 34.716 11.276 45.589 1.00 34.44 28 THR M O 1
ATOM 3520 N N . ILE D 1 29 ? 33.463 12.708 44.381 1.00 34.99 29 ILE M N 1
ATOM 3521 C CA . ILE D 1 29 ? 34.617 13.513 43.952 1.00 39.34 29 ILE M CA 1
ATOM 3522 C C . ILE D 1 29 ? 34.558 14.975 44.421 1.00 38.07 29 ILE M C 1
ATOM 3523 O O . ILE D 1 29 ? 35.270 15.827 43.883 1.00 37.85 29 ILE M O 1
ATOM 3528 N N . SER D 1 30 ? 33.719 15.240 45.424 1.00 37.41 30 SER M N 1
ATOM 3529 C CA . SER D 1 30 ? 33.652 16.541 46.103 1.00 36.34 30 SER M CA 1
ATOM 3530 C C . SER D 1 30 ? 33.380 17.684 45.151 1.00 32.65 30 SER M C 1
ATOM 3531 O O . SER D 1 30 ? 33.886 18.797 45.323 1.00 31.23 30 SER M O 1
ATOM 3534 N N . ASN D 1 31 ? 32.576 17.385 44.144 1.00 31.64 31 ASN M N 1
ATOM 3535 C CA . ASN D 1 31 ? 32.169 18.374 43.166 1.00 34.36 31 ASN M CA 1
ATOM 3536 C C . ASN D 1 31 ? 33.317 18.936 42.338 1.00 32.10 31 ASN M C 1
ATOM 3537 O O . ASN D 1 31 ? 33.222 20.036 41.814 1.00 33.17 31 ASN M O 1
ATOM 3542 N N . TYR D 1 32 ? 34.401 18.183 42.226 1.00 29.35 32 TYR M N 1
ATOM 3543 C CA . TYR D 1 32 ? 35.496 18.597 41.380 1.00 29.15 32 TYR M CA 1
ATOM 3544 C C . TYR D 1 32 ? 35.315 17.880 40.048 1.00 30.55 32 TYR M C 1
ATOM 3545 O O . TYR D 1 32 ? 35.849 16.794 39.837 1.00 30.33 32 TYR M O 1
ATOM 3554 N N . LEU D 1 33 ? 34.533 18.482 39.159 1.00 28.40 33 LEU M N 1
ATOM 3555 C CA . LEU D 1 33 ? 34.159 17.835 37.911 1.00 25.37 33 LEU M CA 1
ATOM 3556 C C . LEU D 1 33 ? 34.162 18.868 36.800 1.00 27.89 33 LEU M C 1
ATOM 3557 O O . LEU D 1 33 ? 33.616 19.956 36.960 1.00 32.10 33 LEU M O 1
ATOM 3562 N N . ALA D 1 34 ? 34.797 18.552 35.681 1.00 28.36 34 ALA M N 1
ATOM 3563 C CA . ALA D 1 34 ? 34.915 19.514 34.594 1.00 24.54 34 ALA M CA 1
ATOM 3564 C C . ALA D 1 34 ? 34.275 18.976 33.327 1.00 25.90 34 ALA M C 1
ATOM 3565 O O . ALA D 1 34 ? 34.220 17.760 33.113 1.00 23.19 34 ALA M O 1
ATOM 3567 N N . TRP D 1 35 ? 33.795 19.890 32.487 1.00 26.95 35 TRP M N 1
ATOM 3568 C CA . TRP D 1 35 ? 33.232 19.522 31.191 1.00 26.74 35 TRP M CA 1
ATOM 3569 C C . TRP D 1 35 ? 34.011 20.189 30.077 1.00 26.74 35 TRP M C 1
ATOM 3570 O O . TRP D 1 35 ? 34.277 21.381 30.130 1.00 26.35 35 TRP M O 1
ATOM 3581 N N . TYR D 1 36 ? 34.368 19.410 29.064 1.00 27.88 36 TYR M N 1
ATOM 3582 C CA . TYR D 1 36 ? 35.093 19.929 27.910 1.00 28.22 36 TYR M CA 1
ATOM 3583 C C . TYR D 1 36 ? 34.328 19.672 26.621 1.00 28.14 36 TYR M C 1
ATOM 3584 O O . TYR D 1 36 ? 33.625 18.658 26.486 1.00 26.87 36 TYR M O 1
ATOM 3593 N N . GLN D 1 37 ? 34.489 20.580 25.663 1.00 28.35 37 GLN M N 1
ATOM 3594 C CA . GLN D 1 37 ? 33.948 20.370 24.325 1.00 28.40 37 GLN M CA 1
ATOM 3595 C C . GLN D 1 37 ? 35.083 20.177 23.343 1.00 29.15 37 GLN M C 1
ATOM 3596 O O . GLN D 1 37 ? 35.964 21.027 23.230 1.00 31.29 37 GLN M O 1
ATOM 3602 N N . GLN D 1 38 ? 35.071 19.070 22.617 1.00 26.42 38 GLN M N 1
ATOM 3603 C CA . GLN D 1 38 ? 36.076 18.913 21.590 1.00 28.22 38 GLN M CA 1
ATOM 3604 C C . GLN D 1 38 ? 35.496 18.734 20.191 1.00 29.91 38 GLN M C 1
ATOM 3605 O O . GLN D 1 38 ? 34.650 17.874 19.961 1.00 30.64 38 GLN M O 1
ATOM 3611 N N . LYS D 1 39 ? 35.968 19.555 19.263 1.00 30.81 39 LYS M N 1
ATOM 3612 C CA . LYS D 1 39 ? 35.673 19.367 17.847 1.00 33.58 39 LYS M CA 1
ATOM 3613 C C . LYS D 1 39 ? 36.885 18.773 17.119 1.00 36.12 39 LYS M C 1
ATOM 3614 O O . LYS D 1 39 ? 38.020 18.945 17.560 1.00 34.20 39 LYS M O 1
ATOM 3620 N N . PRO D 1 40 ? 36.651 18.064 16.001 1.00 36.24 40 PRO M N 1
ATOM 3621 C CA . PRO D 1 40 ? 37.734 17.277 15.391 1.00 35.32 40 PRO M CA 1
ATOM 3622 C C . PRO D 1 40 ? 38.920 18.149 15.021 1.00 34.96 40 PRO M C 1
ATOM 3623 O O . PRO D 1 40 ? 38.742 19.282 14.577 1.00 33.02 40 PRO M O 1
ATOM 3627 N N . GLY D 1 41 ? 40.125 17.624 15.212 1.00 36.83 41 GLY M N 1
ATOM 3628 C CA . GLY D 1 41 ? 41.328 18.351 14.861 1.00 31.82 41 GLY M CA 1
ATOM 3629 C C . GLY D 1 41 ? 41.688 19.526 15.756 1.00 35.89 41 GLY M C 1
ATOM 3630 O O . GLY D 1 41 ? 42.503 20.363 15.374 1.00 37.38 41 GLY M O 1
ATOM 3631 N N . GLN D 1 42 ? 41.085 19.600 16.938 1.00 33.59 42 GLN M N 1
ATOM 3632 C CA . GLN D 1 42 ? 41.487 20.598 17.926 1.00 33.25 42 GLN M CA 1
ATOM 3633 C C . GLN D 1 42 ? 41.492 20.061 19.346 1.00 29.16 42 GLN M C 1
ATOM 3634 O O . GLN D 1 42 ? 40.875 19.042 19.634 1.00 31.30 42 GLN M O 1
ATOM 3640 N N . PRO D 1 43 ? 42.224 20.730 20.239 1.00 29.79 43 PRO M N 1
ATOM 3641 C CA . PRO D 1 43 ? 42.196 20.289 21.630 1.00 29.13 43 PRO M CA 1
ATOM 3642 C C . PRO D 1 43 ? 40.836 20.579 22.238 1.00 25.95 43 PRO M C 1
ATOM 3643 O O . PRO D 1 43 ? 40.105 21.425 21.748 1.00 29.95 43 PRO M O 1
ATOM 3647 N N . PRO D 1 44 ? 40.497 19.874 23.308 1.00 29.90 44 PRO M N 1
ATOM 3648 C CA . PRO D 1 44 ? 39.261 20.134 24.045 1.00 28.80 44 PRO M CA 1
ATOM 3649 C C . PRO D 1 44 ? 39.205 21.585 24.478 1.00 28.86 44 PRO M C 1
ATOM 3650 O O . PRO D 1 44 ? 40.246 22.193 24.689 1.00 24.45 44 PRO M O 1
ATOM 3654 N N . LYS D 1 45 ? 37.998 22.116 24.633 1.00 31.30 45 LYS M N 1
ATOM 3655 C CA . LYS D 1 45 ? 37.805 23.443 25.202 1.00 31.75 45 LYS M CA 1
ATOM 3656 C C . LYS D 1 45 ? 37.065 23.315 26.528 1.00 29.96 45 LYS M C 1
ATOM 3657 O O . LYS D 1 45 ? 35.983 22.716 26.583 1.00 32.25 45 LYS M O 1
ATOM 3663 N N . LEU D 1 46 ? 37.639 23.876 27.590 1.00 26.24 46 LEU M N 1
ATOM 3664 C CA . LEU D 1 46 ? 36.972 23.919 28.902 1.00 31.64 46 LEU M CA 1
ATOM 3665 C C . LEU D 1 46 ? 35.639 24.703 28.898 1.00 31.73 46 LEU M C 1
ATOM 3666 O O . LEU D 1 46 ? 35.613 25.895 28.575 1.00 31.85 46 LEU M O 1
ATOM 3671 N N . LEU D 1 47 ? 34.550 24.032 29.269 1.00 27.31 47 LEU M N 1
ATOM 3672 C CA . LEU D 1 47 ? 33.237 24.669 29.404 1.00 30.95 47 LEU M CA 1
ATOM 3673 C C . LEU D 1 47 ? 32.904 24.958 30.862 1.00 35.17 47 LEU M C 1
ATOM 3674 O O . LEU D 1 47 ? 32.475 26.056 31.210 1.00 33.71 47 LEU M O 1
ATOM 3679 N N . ILE D 1 48 ? 33.084 23.946 31.706 1.00 38.36 48 ILE M N 1
ATOM 3680 C CA . ILE D 1 48 ? 32.704 24.025 33.112 1.00 32.95 48 ILE M CA 1
ATOM 3681 C C . ILE D 1 48 ? 33.738 23.359 34.011 1.00 30.18 48 ILE M C 1
ATOM 3682 O O . ILE D 1 48 ? 34.317 22.327 33.642 1.00 25.06 48 ILE M O 1
ATOM 3687 N N . TYR D 1 49 ? 33.967 23.958 35.180 1.00 28.47 49 TYR M N 1
ATOM 3688 C CA . TYR D 1 49 ? 34.796 23.353 36.228 1.00 30.56 49 TYR M CA 1
ATOM 3689 C C . TYR D 1 49 ? 34.111 23.561 37.572 1.00 30.31 49 TYR M C 1
ATOM 3690 O O . TYR D 1 49 ? 33.251 24.426 37.694 1.00 30.27 49 TYR M O 1
ATOM 3699 N N . LYS D 1 50 ? 34.499 22.775 38.573 1.00 28.29 50 LYS M N 1
ATOM 3700 C CA . LYS D 1 50 ? 33.814 22.767 39.863 1.00 28.81 50 LYS M CA 1
ATOM 3701 C C . LYS D 1 50 ? 32.338 22.426 39.691 1.00 32.70 50 LYS M C 1
ATOM 3702 O O . LYS D 1 50 ? 31.471 22.975 40.373 1.00 27.28 50 LYS M O 1
ATOM 3708 N N . ALA D 1 51 ? 32.079 21.525 38.745 1.00 34.94 51 ALA M N 1
ATOM 3709 C CA . ALA D 1 51 ? 30.768 20.927 38.527 1.00 26.94 51 ALA M CA 1
ATOM 3710 C C . ALA D 1 51 ? 29.769 21.870 37.885 1.00 25.50 51 ALA M C 1
ATOM 3711 O O . ALA D 1 51 ? 28.944 21.448 37.075 1.00 27.73 51 ALA M O 1
ATOM 3713 N N . SER D 1 52 ? 29.847 23.151 38.210 1.00 26.52 52 SER M N 1
ATOM 3714 C CA . SER D 1 52 ? 28.791 24.052 37.763 1.00 29.96 52 SER M CA 1
ATOM 3715 C C . SER D 1 52 ? 29.259 25.457 37.462 1.00 26.42 52 SER M C 1
ATOM 3716 O O . SER D 1 52 ? 28.458 26.314 37.137 1.00 27.05 52 SER M O 1
ATOM 3719 N N . THR D 1 53 ? 30.551 25.701 37.580 1.00 28.69 53 THR M N 1
ATOM 3720 C CA . THR D 1 53 ? 31.084 27.020 37.263 1.00 32.80 53 THR M CA 1
ATOM 3721 C C . THR D 1 53 ? 31.436 27.124 35.782 1.00 31.49 53 THR M C 1
ATOM 3722 O O . THR D 1 53 ? 32.228 26.344 35.269 1.00 36.33 53 THR M O 1
ATOM 3726 N N . LEU D 1 54 ? 30.817 28.079 35.097 1.00 36.61 54 LEU M N 1
ATOM 3727 C CA . LEU D 1 54 ? 31.039 28.290 33.675 1.00 36.42 54 LEU M CA 1
ATOM 3728 C C . LEU D 1 54 ? 32.442 28.823 33.508 1.00 35.32 54 LEU M C 1
ATOM 3729 O O . LEU D 1 54 ? 32.846 29.721 34.236 1.00 37.23 54 LEU M O 1
ATOM 3734 N N . ALA D 1 55 ? 33.199 28.267 32.573 1.00 37.22 55 ALA M N 1
ATOM 3735 C CA . ALA D 1 55 ? 34.518 28.817 32.282 1.00 39.08 55 ALA M CA 1
ATOM 3736 C C . ALA D 1 55 ? 34.318 30.146 31.565 1.00 44.47 55 ALA M C 1
ATOM 3737 O O . ALA D 1 55 ? 33.247 30.393 30.982 1.00 40.40 55 ALA M O 1
ATOM 3739 N N . SER D 1 56 ? 35.329 31.007 31.612 1.00 37.79 56 SER M N 1
ATOM 3740 C CA . SER D 1 56 ? 35.165 32.345 31.061 1.00 42.60 56 SER M CA 1
ATOM 3741 C C . SER D 1 56 ? 34.874 32.308 29.560 1.00 43.70 56 SER M C 1
ATOM 3742 O O . SER D 1 56 ? 35.575 31.657 28.789 1.00 45.00 56 SER M O 1
ATOM 3745 N N . GLY D 1 57 ? 33.816 32.998 29.156 1.00 41.40 57 GLY M N 1
ATOM 3746 C CA . GLY D 1 57 ? 33.510 33.132 27.747 1.00 45.07 57 GLY M CA 1
ATOM 3747 C C . GLY D 1 57 ? 32.501 32.125 27.244 1.00 51.67 57 GLY M C 1
ATOM 3748 O O . GLY D 1 57 ? 31.984 32.258 26.130 1.00 49.91 57 GLY M O 1
ATOM 3749 N N . VAL D 1 58 ? 32.208 31.115 28.057 1.00 48.56 58 VAL M N 1
ATOM 3750 C CA . VAL D 1 58 ? 31.303 30.068 27.614 1.00 42.54 58 VAL M CA 1
ATOM 3751 C C . VAL D 1 58 ? 29.870 30.516 27.760 1.00 40.95 58 VAL M C 1
ATOM 3752 O O . VAL D 1 58 ? 29.518 31.184 28.729 1.00 46.12 58 VAL M O 1
ATOM 3756 N N . SER D 1 59 ? 29.053 30.141 26.784 1.00 40.15 59 SER M N 1
ATOM 3757 C CA . SER D 1 59 ? 27.623 30.423 26.800 1.00 43.58 59 SER M CA 1
ATOM 3758 C C . SER D 1 59 ? 26.891 29.768 27.979 1.00 39.40 59 SER M C 1
ATOM 3759 O O . SER D 1 59 ? 27.147 28.618 28.329 1.00 39.09 59 SER M O 1
ATOM 3762 N N . SER D 1 60 ? 25.960 30.499 28.575 1.00 38.27 60 SER M N 1
ATOM 3763 C CA . SER D 1 60 ? 25.168 29.966 29.675 1.00 41.29 60 SER M CA 1
ATOM 3764 C C . SER D 1 60 ? 24.123 28.973 29.178 1.00 41.48 60 SER M C 1
ATOM 3765 O O . SER D 1 60 ? 23.220 28.581 29.918 1.00 45.32 60 SER M O 1
ATOM 3768 N N . ARG D 1 61 ? 24.238 28.573 27.920 1.00 37.60 61 ARG M N 1
ATOM 3769 C CA . ARG D 1 61 ? 23.408 27.503 27.409 1.00 38.23 61 ARG M CA 1
ATOM 3770 C C . ARG D 1 61 ? 23.981 26.202 27.952 1.00 39.95 61 ARG M C 1
ATOM 3771 O O . ARG D 1 61 ? 23.367 25.136 27.851 1.00 39.09 61 ARG M O 1
ATOM 3779 N N . PHE D 1 62 ? 25.174 26.309 28.526 1.00 38.10 62 PHE M N 1
ATOM 3780 C CA . PHE D 1 62 ? 25.862 25.167 29.108 1.00 38.02 62 PHE M CA 1
ATOM 3781 C C . PHE D 1 62 ? 25.712 25.165 30.622 1.00 44.34 62 PHE M C 1
ATOM 3782 O O . PHE D 1 62 ? 26.329 25.979 31.324 1.00 43.75 62 PHE M O 1
ATOM 3790 N N . LYS D 1 63 ? 24.890 24.242 31.112 1.00 36.72 63 LYS M N 1
ATOM 3791 C CA . LYS D 1 63 ? 24.624 24.116 32.535 1.00 36.18 63 LYS M CA 1
ATOM 3792 C C . LYS D 1 63 ? 25.198 22.824 33.079 1.00 36.99 63 LYS M C 1
ATOM 3793 O O . LYS D 1 63 ? 24.782 21.744 32.677 1.00 41.11 63 LYS M O 1
ATOM 3799 N N . GLY D 1 64 ? 26.136 22.932 34.009 1.00 33.27 64 GLY M N 1
ATOM 3800 C CA . GLY D 1 64 ? 26.607 21.769 34.735 1.00 29.73 64 GLY M CA 1
ATOM 3801 C C . GLY D 1 64 ? 25.956 21.707 36.102 1.00 31.69 64 GLY M C 1
ATOM 3802 O O . GLY D 1 64 ? 25.610 22.738 36.694 1.00 31.08 64 GLY M O 1
ATOM 3803 N N . SER D 1 65 ? 25.793 20.494 36.610 1.00 30.59 65 SER M N 1
ATOM 3804 C CA . SER D 1 65 ? 25.103 20.296 37.866 1.00 29.11 65 SER M CA 1
ATOM 3805 C C . SER D 1 65 ? 25.360 18.894 38.345 1.00 35.82 65 SER M C 1
ATOM 3806 O O . SER D 1 65 ? 25.848 18.050 37.589 1.00 35.23 65 SER M O 1
ATOM 3809 N N . GLY D 1 66 ? 24.997 18.644 39.601 1.00 39.09 66 GLY M N 1
ATOM 3810 C CA . GLY D 1 66 ? 25.193 17.351 40.215 1.00 33.00 66 GLY M CA 1
ATOM 3811 C C . GLY D 1 66 ? 26.053 17.494 41.447 1.00 35.70 66 GLY M C 1
ATOM 3812 O O . GLY D 1 66 ? 26.485 18.603 41.790 1.00 34.65 66 GLY M O 1
ATOM 3813 N N . SER D 1 67 ? 26.299 16.369 42.110 1.00 32.76 67 SER M N 1
ATOM 3814 C CA . SER D 1 67 ? 27.075 16.365 43.339 1.00 39.21 67 SER M CA 1
ATOM 3815 C C . SER D 1 67 ? 27.421 14.937 43.753 1.00 38.71 67 SER M C 1
ATOM 3816 O O . SER D 1 67 ? 26.774 13.979 43.329 1.00 39.02 67 SER M O 1
ATOM 3819 N N . GLY D 1 68 ? 28.432 14.806 44.602 1.00 35.44 68 GLY M N 1
ATOM 3820 C CA . GLY D 1 68 ? 28.861 13.499 45.049 1.00 38.02 68 GLY M CA 1
ATOM 3821 C C . GLY D 1 68 ? 29.341 12.643 43.894 1.00 36.34 68 GLY M C 1
ATOM 3822 O O . GLY D 1 68 ? 30.495 12.732 43.470 1.00 32.46 68 GLY M O 1
ATOM 3823 N N . THR D 1 69 ? 28.432 11.839 43.361 1.00 34.43 69 THR M N 1
ATOM 3824 C CA . THR D 1 69 ? 28.794 10.767 42.454 1.00 33.92 69 THR M CA 1
ATOM 3825 C C . THR D 1 69 ? 28.102 10.886 41.089 1.00 37.31 69 THR M C 1
ATOM 3826 O O . THR D 1 69 ? 28.417 10.149 40.145 1.00 38.26 69 THR M O 1
ATOM 3830 N N . GLU D 1 70 ? 27.179 11.837 40.982 1.00 33.34 70 GLU M N 1
ATOM 3831 C CA . GLU D 1 70 ? 26.344 11.965 39.793 1.00 35.89 70 GLU M CA 1
ATOM 3832 C C . GLU D 1 70 ? 26.330 13.407 39.245 1.00 35.40 70 GLU M C 1
ATOM 3833 O O . GLU D 1 70 ? 25.892 14.331 39.924 1.00 37.00 70 GLU M O 1
ATOM 3839 N N . TYR D 1 71 ? 26.830 13.594 38.026 1.00 35.18 71 TYR M N 1
ATOM 3840 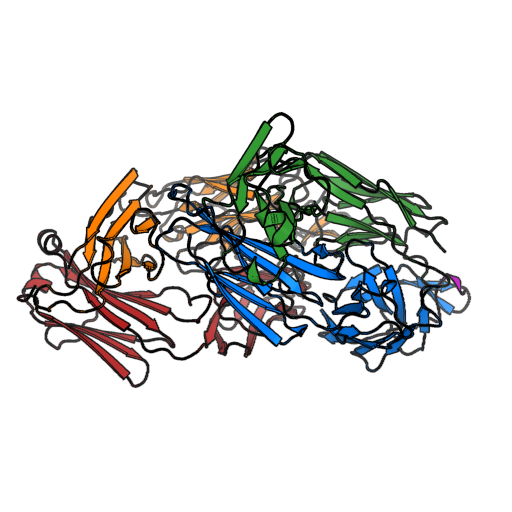C CA . TYR D 1 71 ? 26.907 14.922 37.411 1.00 31.59 71 TYR M CA 1
ATOM 3841 C C . TYR D 1 71 ? 26.260 14.905 36.040 1.00 30.87 71 TYR M C 1
ATOM 3842 O O . TYR D 1 71 ? 26.108 13.849 35.431 1.00 28.73 71 TYR M O 1
ATOM 3851 N N . THR D 1 72 ? 25.853 16.076 35.572 1.00 27.11 72 THR M N 1
ATOM 3852 C CA . THR D 1 72 ? 25.248 16.183 34.262 1.00 29.29 72 THR M CA 1
ATOM 3853 C C . THR D 1 72 ? 25.614 17.509 33.623 1.00 28.25 72 THR M C 1
ATOM 3854 O O . THR D 1 72 ? 25.880 18.490 34.311 1.00 29.68 72 THR M O 1
ATOM 3858 N N . LEU D 1 73 ? 25.625 17.506 32.293 1.00 28.50 73 LEU M N 1
ATOM 3859 C CA . LEU D 1 73 ? 25.863 18.681 31.484 1.00 28.74 73 LEU M CA 1
ATOM 3860 C C . LEU D 1 73 ? 24.590 18.829 30.697 1.00 33.45 73 LEU M C 1
ATOM 3861 O O . LEU D 1 73 ? 24.129 17.876 30.072 1.00 36.20 73 LEU M O 1
ATOM 3866 N N . THR D 1 74 ? 23.998 20.008 30.751 1.00 33.87 74 THR M N 1
ATOM 3867 C CA . THR D 1 74 ? 22.803 20.261 29.991 1.00 33.17 74 THR M CA 1
ATOM 3868 C C . THR D 1 74 ? 23.090 21.393 29.036 1.00 36.57 74 THR M C 1
ATOM 3869 O O . THR D 1 74 ? 23.584 22.447 29.437 1.00 38.17 74 THR M O 1
ATOM 3873 N N . ILE D 1 75 ? 22.814 21.143 27.762 1.00 35.70 75 ILE M N 1
ATOM 3874 C CA . ILE D 1 75 ? 22.944 22.150 26.725 1.00 35.96 75 ILE M CA 1
ATOM 3875 C C . ILE D 1 75 ? 21.546 22.547 26.287 1.00 36.48 75 ILE M C 1
ATOM 3876 O O . ILE D 1 75 ? 20.717 21.697 25.941 1.00 38.00 75 ILE M O 1
ATOM 3881 N N . SER D 1 76 ? 21.264 23.838 26.317 1.00 35.30 76 SER M N 1
ATOM 3882 C CA . SER D 1 76 ? 19.959 24.301 25.867 1.00 38.43 76 SER M CA 1
ATOM 3883 C C . SER D 1 76 ? 20.108 25.208 24.647 1.00 38.28 76 SER M C 1
ATOM 3884 O O . SER D 1 76 ? 21.215 25.647 24.308 1.00 34.10 76 SER M O 1
ATOM 3887 N N . GLY D 1 77 ? 18.991 25.480 23.981 1.00 38.42 77 GLY M N 1
ATOM 3888 C CA . GLY D 1 77 ? 19.015 26.306 22.791 1.00 34.23 77 GLY M CA 1
ATOM 3889 C C . GLY D 1 77 ? 20.005 25.719 21.818 1.00 34.40 77 GLY M C 1
ATOM 3890 O O . GLY D 1 77 ? 20.778 26.441 21.189 1.00 36.33 77 GLY M O 1
ATOM 3891 N N . VAL D 1 78 ? 19.971 24.396 21.705 1.00 30.90 78 VAL M N 1
ATOM 3892 C CA . VAL D 1 78 ? 20.924 23.667 20.882 1.00 36.77 78 VAL M CA 1
ATOM 3893 C C . VAL D 1 78 ? 21.084 24.242 19.477 1.00 38.08 78 VAL M C 1
ATOM 3894 O O . VAL D 1 78 ? 20.102 24.479 18.767 1.00 37.48 78 VAL M O 1
ATOM 3898 N N . GLN D 1 79 ? 22.338 24.485 19.099 1.00 39.07 79 GLN M N 1
ATOM 3899 C CA . GLN D 1 79 ? 22.673 24.955 17.762 1.00 36.67 79 GLN M CA 1
ATOM 3900 C C . GLN D 1 79 ? 23.440 23.866 17.018 1.00 37.76 79 GLN M C 1
ATOM 3901 O O . GLN D 1 79 ? 24.050 22.983 17.627 1.00 32.34 79 GLN M O 1
ATOM 3907 N N . CYS D 1 80 ? 23.422 23.938 15.695 1.00 34.87 80 CYS M N 1
ATOM 3908 C CA . CYS D 1 80 ? 24.263 23.061 14.900 1.00 36.12 80 CYS M CA 1
ATOM 3909 C C . CYS D 1 80 ? 25.723 23.176 15.346 1.00 37.05 80 CYS M C 1
ATOM 3910 O O . CYS D 1 80 ? 26.485 22.211 15.299 1.00 34.01 80 CYS M O 1
ATOM 3913 N N . ASP D 1 81 ? 26.104 24.363 15.796 1.00 35.46 81 ASP M N 1
ATOM 3914 C CA . ASP D 1 81 ? 27.485 24.614 16.175 1.00 37.66 81 ASP M CA 1
ATOM 3915 C C . ASP D 1 81 ? 27.889 23.926 17.481 1.00 32.17 81 ASP M C 1
ATOM 3916 O O . ASP D 1 81 ? 29.026 24.053 17.908 1.00 31.64 81 ASP M O 1
ATOM 3921 N N . ASP D 1 82 ? 26.973 23.195 18.113 1.00 32.57 82 ASP M N 1
ATOM 3922 C CA . ASP D 1 82 ? 27.324 22.449 19.331 1.00 28.70 82 ASP M CA 1
ATOM 3923 C C . ASP D 1 82 ? 27.572 20.976 19.033 1.00 29.86 82 ASP M C 1
ATOM 3924 O O . ASP D 1 82 ? 27.829 20.200 19.944 1.00 28.67 82 ASP M O 1
ATOM 3929 N N . ALA D 1 83 ? 27.443 20.583 17.767 1.00 31.45 83 ALA M N 1
ATOM 3930 C CA . ALA D 1 83 ? 27.752 19.214 17.360 1.00 30.30 83 ALA M CA 1
ATOM 3931 C C . ALA D 1 83 ? 29.221 18.937 17.651 1.00 27.86 83 ALA M C 1
ATOM 3932 O O . ALA D 1 83 ? 30.107 19.541 17.056 1.00 30.09 83 ALA M O 1
ATOM 3934 N N . ALA D 1 84 ? 29.486 18.036 18.580 1.00 25.81 84 ALA M N 1
ATOM 3935 C CA . ALA D 1 84 ? 30.854 17.825 19.020 1.00 27.57 84 ALA M CA 1
ATOM 3936 C C . ALA D 1 84 ? 30.878 16.676 19.996 1.00 28.66 84 ALA M C 1
ATOM 3937 O O . ALA D 1 84 ? 29.835 16.093 20.293 1.00 30.82 84 ALA M O 1
ATOM 3939 N N . THR D 1 85 ? 32.060 16.338 20.498 1.00 28.45 85 THR M N 1
ATOM 3940 C CA . THR D 1 85 ? 32.132 15.359 21.566 1.00 26.36 85 THR M CA 1
ATOM 3941 C C . THR D 1 85 ? 32.425 16.101 22.855 1.00 28.50 85 THR M C 1
ATOM 3942 O O . THR D 1 85 ? 33.159 17.096 22.849 1.00 28.12 85 THR M O 1
ATOM 3946 N N . TYR D 1 86 ? 31.802 15.635 23.940 1.00 27.43 86 TYR M N 1
ATOM 3947 C CA . TYR D 1 86 ? 31.921 16.259 25.252 1.00 25.01 86 TYR M CA 1
ATOM 3948 C C . TYR D 1 86 ? 32.466 15.252 26.236 1.00 27.93 86 TYR M C 1
ATOM 3949 O O . TYR D 1 86 ? 32.080 14.086 26.194 1.00 27.25 86 TYR M O 1
ATOM 3958 N N . TYR D 1 87 ? 33.355 15.720 27.114 1.00 25.20 87 TYR M N 1
ATOM 3959 C CA . TYR D 1 87 ? 34.011 14.899 28.127 1.00 27.09 87 TYR M CA 1
ATOM 3960 C C . TYR D 1 87 ? 33.854 15.468 29.546 1.00 25.39 87 TYR M C 1
ATOM 3961 O O . TYR D 1 87 ? 33.925 16.683 29.773 1.00 26.22 87 TYR M O 1
ATOM 3970 N N . CYS D 1 88 ? 33.662 14.587 30.511 1.00 23.85 88 CYS M N 1
ATOM 3971 C CA . CYS D 1 88 ? 33.771 15.008 31.900 1.00 28.32 88 CYS M CA 1
ATOM 3972 C C . CYS D 1 88 ? 35.128 14.561 32.431 1.00 25.64 88 CYS M C 1
ATOM 3973 O O . CYS D 1 88 ? 35.728 13.603 31.924 1.00 23.20 88 CYS M O 1
ATOM 3976 N N . GLN D 1 89 ? 35.621 15.271 33.435 1.00 23.47 89 GLN M N 1
ATOM 3977 C CA . GLN D 1 89 ? 36.924 14.961 33.986 1.00 24.22 89 GLN M CA 1
ATOM 3978 C C . GLN D 1 89 ? 36.915 15.210 35.485 1.00 28.75 89 GLN M C 1
ATOM 3979 O O . GLN D 1 89 ? 36.765 16.358 35.928 1.00 27.34 89 GLN M O 1
ATOM 3985 N N . GLN D 1 90 ? 37.052 14.141 36.272 1.00 28.42 90 GLN M N 1
ATOM 3986 C CA . GLN D 1 90 ? 37.079 14.304 37.722 1.00 27.22 90 GLN M CA 1
ATOM 3987 C C . GLN D 1 90 ? 38.371 15.001 38.103 1.00 29.71 90 GLN M C 1
ATOM 3988 O O . GLN D 1 90 ? 39.437 14.728 37.523 1.00 26.13 90 GLN M O 1
ATOM 3994 N N . GLY D 1 91 ? 38.265 15.907 39.071 1.00 29.00 91 GLY M N 1
ATOM 3995 C CA . GLY D 1 91 ? 39.384 16.721 39.490 1.00 27.67 91 GLY M CA 1
ATOM 3996 C C . GLY D 1 91 ? 39.706 16.491 40.946 1.00 29.47 91 GLY M C 1
ATOM 3997 O O . GLY D 1 91 ? 40.466 17.244 41.554 1.00 29.89 91 GLY M O 1
ATOM 3998 N N . TYR D 1 92 ? 39.127 15.445 41.516 1.00 28.83 92 TYR M N 1
ATOM 3999 C CA . TYR D 1 92 ? 39.418 15.116 42.903 1.00 30.99 92 TYR M CA 1
ATOM 4000 C C . TYR D 1 92 ? 40.882 14.720 43.064 1.00 31.90 92 TYR M C 1
ATOM 4001 O O . TYR D 1 92 ? 41.562 15.191 43.973 1.00 29.13 92 TY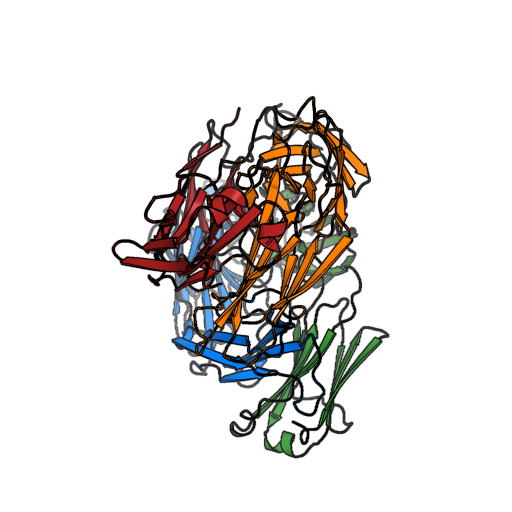R M O 1
ATOM 4010 N N . SER D 1 93 ? 41.367 13.864 42.168 1.00 28.90 93 SER M N 1
ATOM 4011 C CA . SER D 1 93 ? 42.686 13.277 42.345 1.00 32.33 93 SER M CA 1
ATOM 4012 C C . SER D 1 93 ? 43.345 12.771 41.055 1.00 33.49 93 SER M C 1
ATOM 4013 O O . SER D 1 93 ? 42.661 12.364 40.105 1.00 26.87 93 SER M O 1
ATOM 4016 N N . ILE D 1 94 ? 44.678 12.783 41.055 1.00 26.68 94 ILE M N 1
ATOM 4017 C CA . ILE D 1 94 ? 45.468 12.213 39.970 1.00 28.35 94 ILE M CA 1
ATOM 4018 C C . ILE D 1 94 ? 46.442 11.201 40.527 1.00 31.75 94 ILE M C 1
ATOM 4019 O O . ILE D 1 94 ? 47.351 10.742 39.829 1.00 32.53 94 ILE M O 1
ATOM 4024 N N . SER D 1 95 ? 46.273 10.876 41.803 1.00 33.57 95 SER M N 1
ATOM 4025 C CA . SER D 1 95 ? 47.090 9.850 42.428 1.00 29.65 95 SER M CA 1
ATOM 4026 C C . SER D 1 95 ? 46.361 8.520 42.365 1.00 32.29 95 SER M C 1
ATOM 4027 O O . SER D 1 95 ? 45.234 8.408 42.827 1.00 33.53 95 SER M O 1
ATOM 4030 N N . ASP D 1 96 A 47.000 7.521 41.770 1.00 34.24 95 ASP M N 1
ATOM 4031 C CA . ASP D 1 96 A 46.427 6.183 41.690 1.00 33.68 95 ASP M CA 1
ATOM 4032 C C . ASP D 1 96 A 45.142 6.128 40.870 1.00 33.36 95 ASP M C 1
ATOM 4033 O O . ASP D 1 96 A 44.154 5.510 41.283 1.00 37.66 95 ASP M O 1
ATOM 4038 N N . ILE D 1 97 B 45.155 6.766 39.703 1.00 33.15 95 ILE M N 1
ATOM 4039 C CA . ILE D 1 97 B 44.017 6.702 38.792 1.00 29.15 95 ILE M CA 1
ATOM 4040 C C . ILE D 1 97 B 44.461 6.214 37.432 1.00 26.55 95 ILE M C 1
ATOM 4041 O O . ILE D 1 97 B 45.629 6.294 37.103 1.00 28.36 95 ILE M O 1
ATOM 4046 N N . ASP D 1 98 C 43.525 5.698 36.643 1.00 33.88 95 ASP M N 1
ATOM 4047 C CA . ASP D 1 98 C 43.826 5.374 35.253 1.00 30.18 95 ASP M CA 1
ATOM 4048 C C . ASP D 1 98 C 43.593 6.582 34.352 1.00 26.62 95 ASP M C 1
ATOM 4049 O O . ASP D 1 98 C 44.540 7.130 33.816 1.00 36.12 95 ASP M O 1
ATOM 4054 N N . ASN D 1 99 ? 42.336 6.979 34.176 1.00 29.21 96 ASN M N 1
ATOM 4055 C CA . ASN D 1 99 ? 41.964 8.118 33.334 1.00 28.00 96 ASN M CA 1
ATOM 4056 C C . ASN D 1 99 ? 41.114 9.039 34.189 1.00 31.07 96 ASN M C 1
ATOM 4057 O O . ASN D 1 99 ? 40.237 8.560 34.924 1.00 32.52 96 ASN M O 1
ATOM 4062 N N . SER D 1 100 ? 41.363 10.346 34.112 1.00 24.78 97 SER M N 1
ATOM 4063 C CA . SER D 1 100 ? 40.509 11.302 34.803 1.00 23.86 97 SER M CA 1
ATOM 4064 C C . SER D 1 100 ? 39.287 11.697 33.963 1.00 29.47 97 SER M C 1
ATOM 4065 O O . SER D 1 100 ? 38.326 12.282 34.478 1.00 31.27 97 SER M O 1
ATOM 4068 N N . PHE D 1 101 ? 39.319 11.346 32.679 1.00 26.76 98 PHE M N 1
ATOM 4069 C CA . PHE D 1 101 ? 38.253 11.681 31.747 1.00 23.54 98 PHE M CA 1
ATOM 4070 C C . PHE D 1 101 ? 37.282 10.535 31.597 1.00 27.48 98 PHE M C 1
ATOM 4071 O O . PHE D 1 101 ? 37.695 9.380 31.534 1.00 29.82 98 PHE M O 1
ATOM 4079 N N . GLY D 1 102 ? 35.997 10.850 31.495 1.00 24.64 99 GLY M N 1
ATOM 4080 C CA . GLY D 1 102 ? 35.041 9.885 30.982 1.00 30.69 99 GLY M CA 1
ATOM 4081 C C . GLY D 1 102 ? 35.313 9.541 29.513 1.00 28.29 99 GLY M C 1
ATOM 4082 O O . GLY D 1 102 ? 36.134 10.163 28.845 1.00 22.53 99 GLY M O 1
ATOM 4083 N N . GLY D 1 103 ? 34.618 8.538 29.000 1.00 27.79 100 GLY M N 1
ATOM 4084 C CA . GLY D 1 103 ? 34.863 8.093 27.647 1.00 25.59 100 GLY M CA 1
ATOM 4085 C C . GLY D 1 103 ? 34.325 9.070 26.623 1.00 29.04 100 GLY M C 1
ATOM 4086 O O . GLY D 1 103 ? 34.510 8.897 25.421 1.00 30.66 100 GLY M O 1
ATOM 4087 N N . GLY D 1 104 ? 33.648 10.105 27.105 1.00 31.85 101 GLY M N 1
ATOM 4088 C CA . GLY D 1 104 ? 33.073 11.112 26.236 1.00 28.50 101 GLY M CA 1
ATOM 4089 C C . GLY D 1 104 ? 31.683 10.768 25.733 1.00 30.68 101 GLY M C 1
ATOM 4090 O O . GLY D 1 104 ? 31.266 9.607 25.779 1.00 28.51 101 GLY M O 1
ATOM 4091 N N . THR D 1 105 ? 30.969 11.796 25.264 1.00 31.88 102 THR M N 1
ATOM 4092 C CA . THR D 1 105 ? 29.652 11.649 24.646 1.00 29.13 102 THR M CA 1
ATOM 4093 C C . THR D 1 105 ? 29.561 12.436 23.348 1.00 30.16 102 THR M C 1
ATOM 4094 O O . THR D 1 105 ? 29.906 13.624 23.304 1.00 28.63 102 THR M O 1
ATOM 4098 N N . GLU D 1 106 ? 29.072 11.787 22.296 1.00 33.61 103 GLU M N 1
ATOM 4099 C CA . GLU D 1 106 ? 28.819 12.496 21.045 1.00 32.87 103 GLU M CA 1
ATOM 4100 C C . GLU D 1 106 ? 27.460 13.159 21.059 1.00 30.71 103 GLU M C 1
ATOM 4101 O O . GLU D 1 106 ? 26.459 12.549 21.424 1.00 30.54 103 GLU M O 1
ATOM 4107 N N . VAL D 1 107 ? 27.433 14.415 20.645 1.00 29.10 104 VAL M N 1
ATOM 4108 C CA . VAL D 1 107 ? 26.183 15.119 20.498 1.00 30.24 104 VAL M CA 1
ATOM 4109 C C . VAL D 1 107 ? 25.868 15.395 19.029 1.00 30.51 104 VAL M C 1
ATOM 4110 O O . VAL D 1 107 ? 26.609 16.099 18.340 1.00 30.61 104 VAL M O 1
ATOM 4114 N N . VAL D 1 108 ? 24.758 14.835 18.563 1.00 31.78 105 VAL M N 1
ATOM 4115 C CA . VAL D 1 108 ? 24.296 15.067 17.202 1.00 31.18 105 VAL M CA 1
ATOM 4116 C C . VAL D 1 108 ? 23.129 16.012 17.233 1.00 25.35 105 VAL M C 1
ATOM 4117 O O . VAL D 1 108 ? 22.186 15.781 17.959 1.00 33.42 105 VAL M O 1
ATOM 4121 N N . VAL D 1 109 ? 23.208 17.083 16.458 1.00 22.95 106 VAL M N 1
ATOM 4122 C CA . VAL D 1 109 ? 22.144 18.066 16.382 1.00 27.68 106 VAL M CA 1
ATOM 4123 C C . VAL D 1 109 ? 21.268 17.814 15.139 1.00 33.32 106 VAL M C 1
ATOM 4124 O O . VAL D 1 109 ? 21.733 17.904 13.996 1.00 35.19 106 VAL M O 1
ATOM 4128 N N . LYS D 1 110 ? 20.006 17.470 15.383 1.00 33.18 107 LYS M N 1
ATOM 4129 C CA . LYS D 1 110 ? 19.025 17.247 14.335 1.00 29.24 107 LYS M CA 1
ATOM 4130 C C . LYS D 1 110 ? 18.592 18.562 13.688 1.00 32.14 107 LYS M C 1
ATOM 4131 O O . LYS D 1 110 ? 17.835 19.323 14.281 1.00 36.63 107 LYS M O 1
ATOM 4137 N N . GLY D 1 111 ? 19.080 18.828 12.476 1.00 35.46 108 GLY M N 1
ATOM 4138 C CA . GLY D 1 111 ? 18.676 19.996 11.702 1.00 31.43 108 GLY M CA 1
ATOM 4139 C C . GLY D 1 111 ? 17.613 19.626 10.677 1.00 34.03 108 GLY M C 1
ATOM 4140 O O . GLY D 1 111 ? 16.931 18.614 10.827 1.00 34.35 108 GLY M O 1
ATOM 4141 N N . ASP D 1 112 ? 17.466 20.441 9.638 1.00 34.75 109 ASP M N 1
ATOM 4142 C CA . ASP D 1 112 ? 16.504 20.162 8.573 1.00 36.90 109 ASP M CA 1
ATOM 4143 C C . ASP D 1 112 ? 16.948 18.970 7.741 1.00 38.95 109 ASP M C 1
ATOM 4144 O O . ASP D 1 112 ? 18.128 18.851 7.411 1.00 39.92 109 ASP M O 1
ATOM 4149 N N . PRO D 1 113 ? 16.002 18.089 7.384 1.00 36.25 110 PRO M N 1
ATOM 4150 C CA . PRO D 1 113 ? 16.332 16.937 6.543 1.00 38.02 110 PRO M CA 1
ATOM 4151 C C . PRO D 1 113 ? 16.709 17.430 5.160 1.00 41.18 110 PRO M C 1
ATOM 4152 O O . PRO D 1 113 ? 16.012 18.283 4.608 1.00 40.60 110 PRO M O 1
ATOM 4156 N N . VAL D 1 114 ? 17.818 16.922 4.634 1.00 37.56 111 VAL M N 1
ATOM 4157 C CA . VAL D 1 114 ? 18.306 17.301 3.321 1.00 33.35 111 VAL M CA 1
ATOM 4158 C C . VAL D 1 114 ? 18.764 16.033 2.626 1.00 31.21 111 VAL M C 1
ATOM 4159 O O . VAL D 1 114 ? 19.455 15.209 3.217 1.00 29.15 111 VAL M O 1
ATOM 4163 N N . ALA D 1 115 ? 18.357 15.861 1.376 1.00 34.89 112 ALA M N 1
ATOM 4164 C CA . ALA D 1 115 ? 18.685 14.647 0.642 1.00 32.56 112 ALA M CA 1
ATOM 4165 C C . ALA D 1 115 ? 20.097 14.724 0.073 1.00 35.36 112 ALA M C 1
ATOM 4166 O O . ALA D 1 115 ? 20.549 15.795 -0.355 1.00 36.75 112 ALA M O 1
ATOM 4168 N N . PRO D 1 116 ? 20.804 13.587 0.074 1.00 30.90 113 PRO M N 1
ATOM 4169 C CA . PRO D 1 116 ? 22.190 13.586 -0.384 1.00 29.61 113 PRO M CA 1
ATOM 4170 C C . PRO D 1 116 ? 22.304 13.823 -1.887 1.00 31.50 113 PRO M C 1
ATOM 4171 O O . PRO D 1 116 ? 21.469 13.385 -2.666 1.00 34.01 113 PRO M O 1
ATOM 4175 N N . THR D 1 117 ? 23.351 14.530 -2.279 1.00 32.70 114 THR M N 1
ATOM 4176 C CA . THR D 1 117 ? 23.760 14.590 -3.665 1.00 30.97 114 THR M CA 1
ATOM 4177 C C . THR D 1 117 ? 24.777 13.484 -3.822 1.00 29.47 114 THR M C 1
ATOM 4178 O O . THR D 1 117 ? 25.824 13.528 -3.192 1.00 31.73 114 THR M O 1
ATOM 4182 N N . VAL D 1 118 ? 24.456 12.479 -4.630 1.00 30.31 115 VAL M N 1
ATOM 4183 C CA . VAL D 1 118 ? 25.314 11.311 -4.764 1.00 25.51 115 VAL M CA 1
ATOM 4184 C C . VAL D 1 118 ? 26.056 11.301 -6.086 1.00 30.76 115 VAL M C 1
ATOM 4185 O O . VAL D 1 118 ? 25.480 11.524 -7.150 1.00 35.37 115 VAL M O 1
ATOM 4189 N N . LEU D 1 119 ? 27.348 11.027 -6.001 1.00 31.82 116 LEU M N 1
ATOM 4190 C CA . LEU D 1 119 ? 28.220 11.029 -7.150 1.00 28.36 116 LEU M CA 1
ATOM 4191 C C . LEU D 1 119 ? 29.160 9.847 -7.071 1.00 31.40 116 LEU M C 1
ATOM 4192 O O . LEU D 1 119 ? 29.606 9.476 -5.978 1.00 33.54 116 LEU M O 1
ATOM 4197 N N . ILE D 1 120 ? 29.447 9.247 -8.224 1.00 28.51 117 ILE M N 1
ATOM 4198 C CA . ILE D 1 120 ? 30.438 8.194 -8.304 1.00 27.62 117 ILE M CA 1
ATOM 4199 C C . ILE D 1 120 ? 31.565 8.651 -9.217 1.00 29.14 117 ILE M C 1
ATOM 4200 O O . ILE D 1 120 ? 31.318 9.208 -10.285 1.00 28.73 117 ILE M O 1
ATOM 4205 N N . PHE D 1 121 ? 32.804 8.449 -8.773 1.00 31.70 118 PHE M N 1
ATOM 4206 C CA . PHE D 1 121 ? 33.979 8.781 -9.591 1.00 33.73 118 PHE M CA 1
ATOM 4207 C C . PHE D 1 121 ? 34.767 7.538 -9.968 1.00 32.03 118 PHE M C 1
ATOM 4208 O O . PHE D 1 121 ? 35.367 6.891 -9.108 1.00 35.98 118 PHE M O 1
ATOM 4216 N N . PRO D 1 122 ? 34.785 7.204 -11.259 1.00 32.54 119 PRO M N 1
ATOM 4217 C CA . PRO D 1 122 ? 35.497 5.999 -11.698 1.00 34.53 119 PRO M CA 1
ATOM 4218 C C . PRO D 1 122 ? 37.001 6.207 -11.550 1.00 29.53 119 PRO M C 1
ATOM 4219 O O . PRO D 1 122 ? 37.449 7.348 -11.538 1.00 32.21 119 PRO M O 1
ATOM 4223 N N . PRO D 1 123 ? 37.777 5.125 -11.449 1.00 32.56 120 PRO M N 1
ATOM 4224 C CA . PRO D 1 123 ? 39.236 5.262 -11.301 1.00 34.33 120 PRO M CA 1
ATOM 4225 C C . PRO D 1 123 ? 39.875 5.986 -12.470 1.00 35.54 120 PRO M C 1
ATOM 4226 O O . PRO D 1 123 ? 39.535 5.711 -13.625 1.00 37.15 120 PRO M O 1
ATOM 4230 N N . ALA D 1 124 ? 40.798 6.897 -12.186 1.00 39.09 121 ALA M N 1
ATOM 4231 C CA . ALA D 1 124 ? 41.584 7.513 -13.254 1.00 38.11 121 ALA M CA 1
ATOM 4232 C C . ALA D 1 124 ? 42.361 6.440 -14.030 1.00 38.69 121 ALA M C 1
ATOM 4233 O O . ALA D 1 124 ? 42.486 5.299 -13.584 1.00 36.99 121 ALA M O 1
ATOM 4235 N N . ALA D 1 125 ? 42.869 6.797 -15.201 1.00 42.75 122 ALA M N 1
ATOM 4236 C CA . ALA D 1 125 ? 43.575 5.822 -16.026 1.00 46.25 122 ALA M CA 1
ATOM 4237 C C . ALA D 1 125 ? 44.917 5.339 -15.414 1.00 47.09 122 ALA M C 1
ATOM 4238 O O . ALA D 1 125 ? 45.297 4.173 -15.579 1.00 47.62 122 ALA M O 1
ATOM 4240 N N . ASP D 1 126 ? 45.615 6.212 -14.684 1.00 39.67 123 ASP M N 1
ATOM 4241 C CA . ASP D 1 126 ? 46.850 5.795 -13.992 1.00 43.11 123 ASP M CA 1
ATOM 4242 C C . ASP D 1 126 ? 46.671 4.677 -12.944 1.00 45.31 123 ASP M C 1
ATOM 4243 O O . ASP D 1 126 ? 47.609 3.926 -12.658 1.00 47.72 123 ASP M O 1
ATOM 4248 N N . GLN D 1 127 ? 45.486 4.576 -12.364 1.00 36.74 124 GLN M N 1
ATOM 4249 C CA . GLN D 1 127 ? 45.288 3.672 -11.243 1.00 36.62 124 GLN M CA 1
ATOM 4250 C C . GLN D 1 127 ? 45.513 2.199 -11.536 1.00 42.03 124 GLN M C 1
ATOM 4251 O O . GLN D 1 127 ? 46.297 1.543 -10.857 1.00 43.64 124 GLN M O 1
ATOM 4257 N N . VAL D 1 128 ? 44.820 1.661 -12.528 1.00 45.26 125 VAL M N 1
ATOM 4258 C CA . VAL D 1 128 ? 44.862 0.215 -12.721 1.00 45.62 125 VAL M CA 1
ATOM 4259 C C . VAL D 1 128 ? 46.299 -0.304 -12.779 1.00 48.21 125 VAL M C 1
ATOM 4260 O O . VAL D 1 128 ? 46.613 -1.344 -12.192 1.00 46.93 125 VAL M O 1
ATOM 4264 N N . ALA D 1 129 ? 47.167 0.439 -13.466 1.00 46.22 126 ALA M N 1
ATOM 4265 C CA . ALA D 1 129 ? 48.538 0.003 -13.726 1.00 44.39 126 ALA M CA 1
ATOM 4266 C C . ALA D 1 129 ? 49.356 -0.191 -12.447 1.00 48.38 126 ALA M C 1
ATOM 4267 O O . ALA D 1 129 ? 50.436 -0.783 -12.485 1.00 47.70 126 ALA M O 1
ATOM 4269 N N . THR D 1 130 ? 48.833 0.290 -11.320 1.00 47.40 127 THR M N 1
ATOM 4270 C CA . THR D 1 130 ? 49.551 0.236 -10.050 1.00 42.60 127 THR M CA 1
ATOM 4271 C C . THR D 1 130 ? 49.196 -0.982 -9.225 1.00 48.24 127 THR M C 1
ATOM 4272 O O . THR D 1 130 ? 49.663 -1.120 -8.093 1.00 49.97 127 THR M O 1
ATOM 4276 N N . GLY D 1 131 ? 48.348 -1.848 -9.763 1.00 50.85 128 GLY M N 1
ATOM 4277 C CA . GLY D 1 131 ? 47.938 -3.037 -9.038 1.00 48.54 128 GLY M CA 1
ATOM 4278 C C . GLY D 1 131 ? 46.647 -2.867 -8.258 1.00 46.99 128 GLY M C 1
ATOM 4279 O O . GLY D 1 131 ? 45.971 -3.848 -7.974 1.00 50.18 128 GLY M O 1
ATOM 4280 N N . THR D 1 132 ? 46.295 -1.635 -7.898 1.00 44.60 129 THR M N 1
ATOM 4281 C CA . THR D 1 132 ? 45.034 -1.422 -7.176 1.00 51.95 129 THR M CA 1
ATOM 4282 C C . THR D 1 132 ? 44.208 -0.247 -7.706 1.00 47.07 129 THR M C 1
ATOM 4283 O O . THR D 1 132 ? 44.744 0.837 -7.977 1.00 44.99 129 THR M O 1
ATOM 4287 N N . VAL D 1 133 ? 42.901 -0.488 -7.836 1.00 39.28 130 VAL M N 1
ATOM 4288 C CA . VAL D 1 133 ? 41.941 0.514 -8.287 1.00 37.43 130 VAL M CA 1
ATOM 4289 C C . VAL D 1 133 ? 41.025 0.944 -7.142 1.00 36.11 130 VAL M C 1
ATOM 4290 O O . VAL D 1 133 ? 40.482 0.101 -6.420 1.00 35.08 130 VAL M O 1
ATOM 4294 N N . THR D 1 134 ? 40.880 2.257 -6.970 1.00 30.23 131 THR M N 1
ATOM 4295 C CA . THR D 1 134 ? 40.042 2.808 -5.908 1.00 35.04 131 THR M CA 1
ATOM 4296 C C . THR D 1 134 ? 38.896 3.629 -6.482 1.00 34.96 131 THR M C 1
ATOM 4297 O O . THR D 1 134 ? 39.114 4.685 -7.085 1.00 35.95 131 THR M O 1
ATOM 4301 N N . ILE D 1 135 ? 37.675 3.139 -6.301 1.00 31.38 132 ILE M N 1
ATOM 4302 C CA . ILE D 1 135 ? 36.516 3.880 -6.755 1.00 30.13 132 ILE M CA 1
ATOM 4303 C C . ILE D 1 135 ? 35.981 4.705 -5.610 1.00 33.23 132 ILE M C 1
ATOM 4304 O O . ILE D 1 135 ? 35.882 4.226 -4.483 1.00 33.18 132 ILE M O 1
ATOM 4309 N N . VAL D 1 136 ? 35.650 5.956 -5.889 1.00 33.50 133 VAL M N 1
ATOM 4310 C CA . VAL D 1 136 ? 35.125 6.810 -4.845 1.00 33.85 133 VAL M CA 1
ATOM 4311 C C . VAL D 1 136 ? 33.688 7.175 -5.109 1.00 32.06 133 VAL M C 1
ATOM 4312 O O . VAL D 1 136 ? 33.344 7.607 -6.199 1.00 35.92 133 VAL M O 1
ATOM 4316 N N . CYS D 1 137 ? 32.852 6.990 -4.102 1.00 31.84 134 CYS M N 1
ATOM 4317 C CA . CYS D 1 137 ? 31.488 7.471 -4.149 1.00 31.85 134 CYS M CA 1
ATOM 4318 C C . CYS D 1 137 ? 31.294 8.519 -3.058 1.00 33.70 134 CYS M C 1
ATOM 4319 O O . CYS D 1 137 ? 31.751 8.350 -1.931 1.00 29.82 134 CYS M O 1
ATOM 4322 N N . VAL D 1 138 ? 30.606 9.601 -3.393 1.00 33.05 135 VAL M N 1
ATOM 4323 C CA . VAL D 1 138 ? 30.379 10.667 -2.430 1.00 30.87 135 VAL M CA 1
ATOM 4324 C C . VAL D 1 138 ? 28.888 10.929 -2.254 1.00 30.62 135 VAL M C 1
ATOM 4325 O O . VAL D 1 138 ? 28.131 10.894 -3.216 1.00 31.15 135 VAL M O 1
ATOM 4329 N N . ALA D 1 139 ? 28.465 11.162 -1.018 1.00 28.02 136 ALA M N 1
ATOM 4330 C CA . ALA D 1 139 ? 27.115 11.633 -0.753 1.00 27.62 136 ALA M CA 1
ATOM 4331 C C . ALA D 1 139 ? 27.218 12.989 -0.073 1.00 29.58 136 ALA M C 1
ATOM 4332 O O . ALA D 1 139 ? 27.542 13.065 1.108 1.00 30.38 136 ALA M O 1
ATOM 4334 N N . ASN D 1 140 ? 26.962 14.056 -0.825 1.00 27.30 137 ASN M N 1
ATOM 4335 C CA . ASN D 1 140 ? 27.160 15.415 -0.326 1.00 30.31 137 ASN M CA 1
ATOM 4336 C C . ASN D 1 140 ? 25.943 16.079 0.327 1.00 29.69 137 ASN M C 1
ATOM 4337 O O . ASN D 1 140 ? 24.827 15.979 -0.161 1.00 29.82 137 ASN M O 1
ATOM 4342 N N . LYS D 1 141 ? 26.189 16.762 1.437 1.00 32.09 138 LYS M N 1
ATOM 4343 C CA . LYS D 1 141 ? 25.233 17.684 2.055 1.00 30.05 138 LYS M CA 1
ATOM 4344 C C . LYS D 1 141 ? 23.896 17.041 2.362 1.00 30.15 138 LYS M C 1
ATOM 4345 O O . LYS D 1 141 ? 22.915 17.262 1.655 1.00 34.53 138 LYS M O 1
ATOM 4351 N N . TYR D 1 142 ? 23.849 16.258 3.431 1.00 29.73 139 TYR M N 1
ATOM 4352 C CA . TYR D 1 142 ? 22.639 15.521 3.752 1.00 27.81 139 TYR M CA 1
ATOM 4353 C C . TYR D 1 142 ? 22.398 15.367 5.249 1.00 29.56 139 TYR M C 1
ATOM 4354 O O . TYR D 1 142 ? 23.332 15.426 6.055 1.00 27.95 139 TYR M O 1
ATOM 4363 N N . PHE D 1 143 ? 21.126 15.166 5.595 1.00 33.41 140 PHE M N 1
ATOM 4364 C CA . PHE D 1 143 ? 20.687 14.816 6.945 1.00 29.62 140 PHE M CA 1
ATOM 4365 C C . PHE D 1 143 ? 19.276 14.219 6.887 1.00 31.21 140 PHE M C 1
ATOM 4366 O O . PHE D 1 143 ? 18.416 14.743 6.186 1.00 31.93 140 PHE M O 1
ATOM 4374 N N . PRO D 1 144 ? 19.027 13.133 7.642 1.00 30.57 141 PRO M N 1
ATOM 4375 C CA . PRO D 1 144 ? 19.951 12.521 8.601 1.00 34.59 141 PRO M CA 1
ATOM 4376 C C . PRO D 1 144 ? 20.882 11.494 7.933 1.00 28.77 141 PRO M C 1
ATOM 4377 O O . PRO D 1 144 ? 21.081 11.554 6.727 1.00 27.13 141 PRO M O 1
ATOM 4381 N N . ASP D 1 145 ? 21.421 10.564 8.715 1.00 27.57 142 ASP M N 1
ATOM 4382 C CA . ASP D 1 145 ? 22.437 9.635 8.237 1.00 27.81 142 ASP M CA 1
ATOM 4383 C C . ASP D 1 145 ? 21.970 8.786 7.079 1.00 29.65 142 ASP M C 1
ATOM 4384 O O . ASP D 1 145 ? 20.787 8.491 6.953 1.00 30.63 142 ASP M O 1
ATOM 4389 N N . VAL D 1 146 ? 22.921 8.384 6.243 1.00 28.51 143 VAL M N 1
ATOM 4390 C CA . VAL D 1 146 ? 22.638 7.478 5.151 1.00 29.33 143 VAL M CA 1
ATOM 4391 C C . VAL D 1 146 ? 23.450 6.204 5.342 1.00 31.72 143 VAL M C 1
ATOM 4392 O O . VAL D 1 146 ? 24.406 6.175 6.111 1.00 36.73 143 VAL M O 1
ATOM 4396 N N . THR D 1 147 ? 23.057 5.144 4.658 1.00 25.92 144 THR M N 1
ATOM 4397 C CA . THR D 1 147 ? 23.822 3.916 4.681 1.00 28.96 144 THR M CA 1
ATOM 4398 C C . THR D 1 147 ? 24.232 3.637 3.245 1.00 34.46 144 THR M C 1
ATOM 4399 O O . THR D 1 147 ? 23.494 3.952 2.306 1.00 31.78 144 THR M O 1
ATOM 4403 N N . VAL D 1 148 ? 25.413 3.059 3.069 1.00 33.91 145 VAL M N 1
ATOM 4404 C CA . VAL D 1 148 ? 25.949 2.867 1.738 1.00 31.55 145 VAL M CA 1
ATOM 4405 C C . VAL D 1 148 ? 26.086 1.386 1.389 1.00 34.85 145 VAL M C 1
ATOM 4406 O O . VAL D 1 148 ? 26.326 0.538 2.250 1.00 33.48 145 VAL M O 1
ATOM 4410 N N . THR D 1 149 ? 25.909 1.084 0.112 1.00 36.18 146 THR M N 1
ATOM 4411 C CA . THR D 1 149 ? 25.989 -0.283 -0.375 1.00 37.89 146 THR M CA 1
ATOM 4412 C C . THR D 1 149 ? 26.622 -0.229 -1.746 1.00 35.03 146 THR M C 1
ATOM 4413 O O . THR D 1 149 ? 26.260 0.614 -2.554 1.00 36.75 146 THR M O 1
ATOM 4417 N N . TRP D 1 150 ? 27.582 -1.111 -1.996 1.00 36.76 147 TRP M N 1
ATOM 4418 C CA . TRP D 1 150 ? 28.271 -1.168 -3.275 1.00 35.42 147 TRP M CA 1
ATOM 4419 C C . TRP D 1 150 ? 27.866 -2.467 -3.933 1.00 42.83 147 TRP M C 1
ATOM 4420 O O . TRP D 1 150 ? 27.531 -3.436 -3.249 1.00 43.70 147 TRP M O 1
ATOM 4431 N N . GLU D 1 151 ? 27.903 -2.488 -5.261 1.00 43.80 148 GLU M N 1
ATOM 4432 C CA . GLU D 1 151 ? 27.606 -3.693 -6.012 1.00 43.45 148 GLU M CA 1
ATOM 4433 C C . GLU D 1 151 ? 28.512 -3.814 -7.220 1.00 44.99 148 GLU M C 1
ATOM 4434 O O . GLU D 1 151 ? 28.845 -2.830 -7.875 1.00 42.25 148 GLU M O 1
ATOM 4440 N N . VAL D 1 152 ? 28.913 -5.039 -7.512 1.00 48.69 149 VAL M N 1
ATOM 4441 C CA . VAL D 1 152 ? 29.763 -5.296 -8.652 1.00 44.69 149 VAL M CA 1
ATOM 4442 C C . VAL D 1 152 ? 29.032 -6.322 -9.489 1.00 50.13 149 VAL M C 1
ATOM 4443 O O . VAL D 1 152 ? 28.859 -7.464 -9.065 1.00 51.53 149 VAL M O 1
ATOM 4447 N N . ASP D 1 153 ? 28.566 -5.907 -10.662 1.00 52.03 150 ASP M N 1
ATOM 4448 C CA . ASP D 1 153 ? 27.764 -6.790 -11.491 1.00 47.97 150 ASP M CA 1
ATOM 4449 C C . ASP D 1 153 ? 26.641 -7.395 -10.652 1.00 49.81 150 ASP M C 1
ATOM 4450 O O . ASP D 1 153 ? 26.463 -8.611 -10.615 1.00 51.53 150 ASP M O 1
ATOM 4455 N N . GLY D 1 154 ? 25.898 -6.542 -9.957 1.00 48.00 151 GLY M N 1
ATOM 4456 C CA . GLY D 1 154 ? 24.734 -6.991 -9.214 1.00 50.08 151 GLY M CA 1
ATOM 4457 C C . GLY D 1 154 ? 25.020 -7.726 -7.914 1.00 56.83 151 GLY M C 1
ATOM 4458 O O . GLY D 1 154 ? 24.096 -8.091 -7.183 1.00 55.74 151 GLY M O 1
ATOM 4459 N N . THR D 1 155 ? 26.295 -7.948 -7.614 1.00 53.73 152 THR M N 1
ATOM 4460 C CA . THR D 1 155 ? 26.652 -8.611 -6.364 1.00 50.83 152 THR M CA 1
ATOM 4461 C C . THR D 1 155 ? 27.097 -7.616 -5.305 1.00 52.23 152 THR M C 1
ATOM 4462 O O . THR D 1 155 ? 27.994 -6.794 -5.535 1.00 49.18 152 THR M O 1
ATOM 4466 N N . THR D 1 156 ? 26.456 -7.699 -4.144 1.00 48.09 153 THR M N 1
ATOM 4467 C CA . THR D 1 156 ? 26.764 -6.818 -3.035 1.00 44.14 153 THR M CA 1
ATOM 4468 C C . THR D 1 156 ? 28.228 -7.016 -2.640 1.00 49.88 153 THR M C 1
ATOM 4469 O O . THR D 1 156 ? 28.731 -8.134 -2.702 1.00 57.87 153 THR M O 1
ATOM 4473 N N . GLN D 1 157 ? 28.920 -5.940 -2.268 1.00 45.93 154 GLN M N 1
ATOM 4474 C CA . GLN D 1 157 ? 30.327 -6.041 -1.870 1.00 48.78 154 GLN M CA 1
ATOM 4475 C C . GLN D 1 157 ? 30.500 -5.903 -0.366 1.00 53.12 154 GLN M C 1
ATOM 4476 O O . GLN D 1 157 ? 29.861 -5.063 0.256 1.00 53.84 154 GLN M O 1
ATOM 4482 N N . THR D 1 158 ? 31.376 -6.710 0.221 1.00 50.79 155 THR M N 1
ATOM 4483 C CA . THR D 1 158 ? 31.585 -6.638 1.660 1.00 48.24 155 THR M CA 1
ATOM 4484 C C . THR D 1 158 ? 32.935 -6.049 2.039 1.00 54.59 155 THR M C 1
ATOM 4485 O O . THR D 1 158 ? 33.035 -5.223 2.945 1.00 57.79 155 THR M O 1
ATOM 4489 N N . THR D 1 159 ? 33.985 -6.491 1.367 1.00 50.59 156 THR M N 1
ATOM 4490 C CA . THR D 1 159 ? 35.311 -5.995 1.685 1.00 49.33 156 THR M CA 1
ATOM 4491 C C . THR D 1 159 ? 35.672 -4.872 0.737 1.00 45.53 156 THR M C 1
ATOM 4492 O O . THR D 1 159 ? 35.015 -4.672 -0.291 1.00 44.29 156 THR M O 1
ATOM 4496 N N . GLY D 1 160 ? 36.719 -4.142 1.091 1.00 38.68 157 GLY M N 1
ATOM 4497 C CA . GLY D 1 160 ? 37.221 -3.093 0.233 1.00 39.86 157 GLY M CA 1
ATOM 4498 C C . GLY D 1 160 ? 36.648 -1.737 0.565 1.00 42.13 157 GLY M C 1
ATOM 4499 O O . GLY D 1 160 ? 37.159 -0.718 0.111 1.00 45.72 157 GLY M O 1
ATOM 4500 N N . ILE D 1 161 ? 35.602 -1.719 1.380 1.00 39.04 158 ILE M N 1
ATOM 4501 C CA . ILE D 1 161 ? 34.845 -0.499 1.630 1.00 37.70 158 ILE M CA 1
ATOM 4502 C C . ILE D 1 161 ? 35.279 0.260 2.896 1.00 39.00 158 ILE M C 1
ATOM 4503 O O . ILE D 1 161 ? 35.354 -0.313 3.971 1.00 38.68 158 ILE M O 1
ATOM 4508 N N . GLU D 1 162 ? 35.586 1.548 2.738 1.00 39.68 159 GLU M N 1
ATOM 4509 C CA . GLU D 1 162 ? 35.915 2.440 3.842 1.00 35.80 159 GLU M CA 1
ATOM 4510 C C . GLU D 1 162 ? 35.027 3.666 3.720 1.00 38.52 159 GLU M C 1
ATOM 4511 O O . GLU D 1 162 ? 35.019 4.333 2.680 1.00 38.46 159 GLU M O 1
ATOM 4517 N N . ASN D 1 163 ? 34.278 3.971 4.771 1.00 36.68 160 ASN M N 1
ATOM 4518 C CA . ASN D 1 163 ? 33.453 5.168 4.763 1.00 32.57 160 ASN M CA 1
ATOM 4519 C C . ASN D 1 163 ? 34.045 6.223 5.668 1.00 32.62 160 ASN M C 1
ATOM 4520 O O . ASN D 1 163 ? 34.553 5.917 6.737 1.00 34.10 160 ASN M O 1
ATOM 4525 N N . SER D 1 164 ? 33.971 7.468 5.234 1.00 29.26 161 SER M N 1
ATOM 4526 C CA . SER D 1 164 ? 34.466 8.562 6.023 1.00 27.90 161 SER M CA 1
ATOM 4527 C C . SER D 1 164 ? 33.448 9.688 5.921 1.00 31.02 161 SER M C 1
ATOM 4528 O O . SER D 1 164 ? 33.109 10.139 4.830 1.00 28.81 161 SER M O 1
ATOM 4531 N N . LYS D 1 165 ? 32.948 10.122 7.070 1.00 30.56 162 LYS M N 1
ATOM 4532 C CA . LYS D 1 165 ? 31.928 11.145 7.120 1.00 28.58 162 LYS M CA 1
ATOM 4533 C C . LYS D 1 165 ? 32.503 12.395 7.784 1.00 31.92 162 LYS M C 1
ATOM 4534 O O . LYS D 1 165 ? 33.263 12.291 8.734 1.00 33.07 162 LYS M O 1
ATOM 4540 N N . THR D 1 166 ? 32.178 13.571 7.256 1.00 30.58 163 THR M N 1
ATOM 4541 C CA . THR D 1 166 ? 32.620 14.828 7.847 1.00 32.87 163 THR M CA 1
ATOM 4542 C C . THR D 1 166 ? 31.811 15.145 9.106 1.00 39.23 163 THR M C 1
ATOM 4543 O O . THR D 1 166 ? 30.750 14.563 9.334 1.00 38.66 163 THR M O 1
ATOM 4547 N N . PRO D 1 167 ? 32.313 16.068 9.938 1.00 39.05 164 PRO M N 1
ATOM 4548 C CA . PRO D 1 167 ? 31.501 16.549 11.060 1.00 38.34 164 PRO M CA 1
ATOM 4549 C C . PRO D 1 167 ? 30.248 17.230 10.510 1.00 36.78 164 PRO M C 1
ATOM 4550 O O . PRO D 1 167 ? 30.204 17.507 9.310 1.00 31.14 164 PRO M O 1
ATOM 4554 N N . GLN D 1 168 ? 29.259 17.500 11.357 1.00 33.01 165 GLN M N 1
ATOM 4555 C CA . GLN D 1 168 ? 28.068 18.226 10.920 1.00 31.47 165 GLN M CA 1
ATOM 4556 C C . GLN D 1 168 ? 28.404 19.677 10.611 1.00 34.10 165 GLN M C 1
ATOM 4557 O O . GLN D 1 168 ? 29.028 20.355 11.419 1.00 33.91 165 GLN M O 1
ATOM 4563 N N . ASN D 1 169 ? 27.995 20.148 9.438 1.00 33.17 166 ASN M N 1
ATOM 4564 C CA . ASN D 1 169 ? 28.230 21.527 9.051 1.00 30.36 166 ASN M CA 1
ATOM 4565 C C . ASN D 1 169 ? 27.767 22.370 10.214 1.00 37.25 166 ASN M C 1
ATOM 4566 O O . ASN D 1 169 ? 26.743 22.060 10.821 1.00 42.74 166 ASN M O 1
ATOM 4571 N N . SER D 1 170 ? 28.512 23.412 10.568 1.00 37.45 167 SER M N 1
ATOM 4572 C CA . SER D 1 170 ? 28.172 24.137 11.790 1.00 38.38 167 SER M CA 1
ATOM 4573 C C . SER D 1 170 ? 26.946 25.050 11.604 1.00 42.09 167 SER M C 1
ATOM 4574 O O . SER D 1 170 ? 26.337 25.499 12.576 1.00 41.42 167 SER M O 1
ATOM 4577 N N . ALA D 1 171 ? 26.564 25.286 10.353 1.00 38.84 168 ALA M N 1
ATOM 4578 C CA . ALA D 1 171 ? 25.416 26.145 10.061 1.00 39.40 168 ALA M CA 1
ATOM 4579 C C . ALA D 1 171 ? 24.141 25.372 9.745 1.00 43.08 168 ALA M C 1
ATOM 4580 O O . ALA D 1 171 ? 23.062 25.735 10.220 1.00 46.67 168 ALA M O 1
ATOM 4582 N N . ASP D 1 172 ? 24.248 24.321 8.934 1.00 37.95 169 ASP M N 1
ATOM 4583 C CA . ASP D 1 172 ? 23.042 23.592 8.545 1.00 37.37 169 ASP M CA 1
ATOM 4584 C C . ASP D 1 172 ? 22.949 22.141 9.050 1.00 33.16 169 ASP M C 1
ATOM 4585 O O . ASP D 1 172 ? 22.038 21.414 8.662 1.00 33.84 169 ASP M O 1
ATOM 4590 N N . CYS D 1 173 ? 23.866 21.736 9.921 1.00 28.95 170 CYS M N 1
ATOM 4591 C CA . CYS D 1 173 ? 23.825 20.390 10.510 1.00 32.21 170 CYS M CA 1
ATOM 4592 C C . CYS D 1 173 ? 24.039 19.232 9.524 1.00 31.13 170 CYS M C 1
ATOM 4593 O O . CYS D 1 173 ? 23.913 18.071 9.901 1.00 28.18 170 CYS M O 1
ATOM 4596 N N . THR D 1 174 ? 24.376 19.526 8.271 1.00 31.73 171 THR M N 1
ATOM 4597 C CA . THR D 1 174 ? 24.545 18.438 7.301 1.00 30.69 171 THR M CA 1
ATOM 4598 C C . THR D 1 174 ? 25.887 17.717 7.341 1.00 29.72 171 THR M C 1
ATOM 4599 O O . THR D 1 174 ? 26.877 18.215 7.873 1.00 29.26 171 THR M O 1
ATOM 4603 N N . TYR D 1 175 ? 25.879 16.521 6.763 1.00 31.58 172 TYR M N 1
ATOM 4604 C CA . TYR D 1 175 ? 27.029 15.641 6.703 1.00 28.54 172 TYR M CA 1
ATOM 4605 C C . TYR D 1 175 ? 27.506 15.550 5.251 1.00 30.69 172 TYR M C 1
ATOM 4606 O O . TYR D 1 175 ? 26.720 15.730 4.334 1.00 32.92 172 TYR M O 1
ATOM 4615 N N . ASN D 1 176 ? 28.789 15.275 5.050 1.00 28.40 173 ASN M N 1
ATOM 4616 C CA . ASN D 1 176 ? 29.297 14.826 3.766 1.00 27.97 173 ASN M CA 1
ATOM 4617 C C . ASN D 1 176 ? 29.887 13.437 3.990 1.00 32.92 173 ASN M C 1
ATOM 4618 O O . ASN D 1 176 ? 30.496 13.189 5.030 1.00 33.86 173 ASN M O 1
ATOM 4623 N N . LEU D 1 177 ? 29.704 12.520 3.046 1.00 26.62 174 LEU M N 1
ATOM 4624 C CA . LEU D 1 177 ? 30.296 11.199 3.206 1.00 26.38 174 LEU M CA 1
ATOM 4625 C C . LEU D 1 177 ? 31.065 10.761 1.957 1.00 30.30 174 LEU M C 1
ATOM 4626 O O . LEU D 1 177 ? 30.625 11.001 0.843 1.00 34.07 174 LEU M O 1
ATOM 4631 N N . SER D 1 178 ? 32.233 10.156 2.142 1.00 31.38 175 SER M N 1
ATOM 4632 C CA . SER D 1 178 ? 32.913 9.479 1.041 1.00 32.90 175 SER M CA 1
ATOM 4633 C C . SER D 1 178 ? 32.868 7.979 1.307 1.00 30.90 175 SER M C 1
ATOM 4634 O O . SER D 1 178 ? 33.090 7.534 2.424 1.00 35.11 175 SER M O 1
ATOM 4637 N N . SER D 1 179 ? 32.544 7.191 0.299 1.00 30.88 176 SER M N 1
ATOM 4638 C CA . SER D 1 179 ? 32.624 5.752 0.458 1.00 32.23 176 SER M CA 1
ATOM 4639 C C . SER D 1 179 ? 33.522 5.247 -0.629 1.00 35.02 176 SER M C 1
ATOM 4640 O O . SER D 1 179 ? 33.252 5.477 -1.802 1.00 36.87 176 SER M O 1
ATOM 4643 N N . THR D 1 180 ? 34.596 4.569 -0.253 1.00 33.50 177 THR M N 1
ATOM 4644 C CA . THR D 1 180 ? 35.548 4.141 -1.252 1.00 35.24 177 THR M CA 1
ATOM 4645 C C . THR D 1 180 ? 35.676 2.631 -1.304 1.00 37.54 177 THR M C 1
ATOM 4646 O O . THR D 1 180 ? 35.779 1.964 -0.279 1.00 38.93 177 THR M O 1
ATOM 4650 N N . LEU D 1 181 ? 35.647 2.105 -2.522 1.00 37.98 178 LEU M N 1
ATOM 4651 C CA . LEU D 1 181 ? 35.784 0.680 -2.775 1.00 37.00 178 LEU M CA 1
ATOM 4652 C C . LEU D 1 181 ? 37.138 0.468 -3.430 1.00 39.35 178 LEU M C 1
ATOM 4653 O O . LEU D 1 181 ? 37.442 1.108 -4.439 1.00 36.26 178 LEU M O 1
ATOM 4658 N N . THR D 1 182 ? 37.947 -0.417 -2.850 1.00 39.74 179 THR M N 1
ATOM 4659 C CA . THR D 1 182 ? 39.284 -0.696 -3.363 1.00 39.42 179 THR M CA 1
ATOM 4660 C C . THR D 1 182 ? 39.393 -2.145 -3.806 1.00 40.65 179 THR M C 1
ATOM 4661 O O . THR D 1 182 ? 39.093 -3.064 -3.045 1.00 37.87 179 THR M O 1
ATOM 4665 N N . LEU D 1 183 ? 39.834 -2.334 -5.043 1.00 43.44 180 LEU M N 1
ATOM 4666 C CA . LEU D 1 183 ? 39.993 -3.655 -5.620 1.00 42.06 180 LEU M CA 1
ATOM 4667 C C . LEU D 1 183 ? 41.390 -3.809 -6.209 1.00 47.67 180 LEU M C 1
ATOM 4668 O O . LEU D 1 183 ? 42.059 -2.816 -6.539 1.00 43.73 180 LEU M O 1
ATOM 4673 N N . THR D 1 184 ? 41.819 -5.061 -6.352 1.00 47.98 181 THR M N 1
ATOM 4674 C CA . THR D 1 184 ? 43.022 -5.375 -7.104 1.00 47.54 181 THR M CA 1
ATOM 4675 C C . THR D 1 184 ? 42.692 -5.159 -8.572 1.00 41.77 181 THR M C 1
ATOM 4676 O O . THR D 1 184 ? 41.529 -5.152 -8.943 1.00 41.12 181 THR M O 1
ATOM 4680 N N . SER D 1 185 ? 43.706 -4.980 -9.406 1.00 45.80 182 SER M N 1
ATOM 4681 C CA . SER D 1 185 ? 43.479 -4.760 -10.835 1.00 47.23 182 SER M CA 1
ATOM 4682 C C . SER D 1 185 ? 42.801 -5.951 -11.515 1.00 44.24 182 SER M C 1
ATOM 4683 O O . SER D 1 185 ? 41.935 -5.765 -12.358 1.00 42.18 182 SER M O 1
ATOM 4686 N N . THR D 1 186 ? 43.182 -7.173 -11.154 1.00 50.39 183 THR M N 1
ATOM 4687 C CA . THR D 1 186 ? 42.519 -8.340 -11.750 1.00 54.31 183 THR M CA 1
ATOM 4688 C C . THR D 1 186 ? 41.030 -8.414 -11.383 1.00 53.13 183 THR M C 1
ATOM 4689 O O . THR D 1 186 ? 40.197 -8.754 -12.230 1.00 52.72 183 THR M O 1
ATOM 4693 N N . GLN D 1 187 ? 40.693 -8.095 -10.133 1.00 50.42 184 GLN M N 1
ATOM 4694 C CA . GLN D 1 187 ? 39.290 -7.989 -9.757 1.00 48.10 184 GLN M CA 1
ATOM 4695 C C . GLN D 1 187 ? 38.632 -6.913 -10.619 1.00 47.03 184 GLN M C 1
ATOM 4696 O O . GLN D 1 187 ? 37.731 -7.204 -11.408 1.00 47.70 184 GLN M O 1
ATOM 4702 N N . TYR D 1 188 ? 39.102 -5.675 -10.490 1.00 38.16 185 TYR M N 1
ATOM 4703 C CA . TYR D 1 188 ? 38.502 -4.581 -11.233 1.00 39.38 185 TYR M CA 1
ATOM 4704 C C . TYR D 1 188 ? 38.296 -4.898 -12.722 1.00 45.56 185 TYR M C 1
ATOM 4705 O O . TYR D 1 188 ? 37.305 -4.485 -13.314 1.00 46.69 185 TYR M O 1
ATOM 4714 N N . ASN D 1 189 ? 39.216 -5.639 -13.327 1.00 45.94 186 ASN M N 1
ATOM 4715 C CA . ASN D 1 189 ? 39.103 -5.935 -14.751 1.00 46.70 186 ASN M CA 1
ATOM 4716 C C . ASN D 1 189 ? 38.229 -7.156 -15.096 1.00 50.56 186 ASN M C 1
ATOM 4717 O O . ASN D 1 189 ? 37.811 -7.324 -16.246 1.00 46.80 186 ASN M O 1
ATOM 4722 N N . SER D 1 190 ? 37.941 -7.994 -14.102 1.00 47.74 187 SER M N 1
ATOM 4723 C CA . SER D 1 190 ? 37.087 -9.165 -14.319 1.00 53.52 187 SER M CA 1
ATOM 4724 C C . SER D 1 190 ? 35.577 -8.877 -14.195 1.00 54.07 187 SER M C 1
ATOM 4725 O O . SER D 1 190 ? 34.748 -9.771 -14.387 1.00 52.85 187 SER M O 1
ATOM 4728 N N . HIS D 1 191 ? 35.228 -7.634 -13.871 1.00 52.61 188 HIS M N 1
ATOM 4729 C CA . HIS D 1 191 ? 33.832 -7.229 -13.732 1.00 51.07 188 HIS M CA 1
ATOM 4730 C C . HIS D 1 191 ? 33.590 -5.951 -14.528 1.00 48.22 188 HIS M C 1
ATOM 4731 O O . HIS D 1 191 ? 34.552 -5.270 -14.888 1.00 44.73 188 HIS M O 1
ATOM 4738 N N . LYS D 1 192 ? 32.324 -5.620 -14.804 1.00 47.70 189 LYS M N 1
ATOM 4739 C CA . LYS D 1 192 ? 32.018 -4.432 -15.619 1.00 50.47 189 LYS M CA 1
ATOM 4740 C C . LYS D 1 192 ? 31.203 -3.320 -14.933 1.00 51.01 189 LYS M C 1
ATOM 4741 O O . LYS D 1 192 ? 31.510 -2.131 -15.097 1.00 49.09 189 LYS M O 1
ATOM 4747 N N . GLU D 1 193 ? 30.172 -3.683 -14.179 1.00 47.00 190 GLU M N 1
ATOM 4748 C CA . GLU D 1 193 ? 29.314 -2.652 -13.600 1.00 46.91 190 GLU M CA 1
ATOM 4749 C C . GLU D 1 193 ? 29.554 -2.381 -12.119 1.00 45.77 190 GLU M C 1
ATOM 4750 O O . GLU D 1 193 ? 29.372 -3.261 -11.268 1.00 45.34 190 GLU M O 1
ATOM 4756 N N . TYR D 1 194 ? 29.938 -1.143 -11.820 1.00 39.87 191 TYR M N 1
ATOM 4757 C CA . TYR D 1 194 ? 30.232 -0.741 -10.444 1.00 41.23 191 TYR M CA 1
ATOM 4758 C C . TYR D 1 194 ? 29.176 0.208 -9.907 1.00 39.11 191 TYR M C 1
ATOM 4759 O O . TYR D 1 194 ? 28.913 1.254 -10.497 1.00 40.92 191 TYR M O 1
ATOM 4768 N N . THR D 1 195 ? 28.574 -0.160 -8.783 1.00 37.43 192 THR M N 1
ATOM 4769 C CA . THR D 1 195 ? 27.398 0.544 -8.303 1.00 37.29 192 THR M CA 1
ATOM 4770 C C . THR D 1 195 ? 27.521 1.050 -6.867 1.00 40.28 192 THR M C 1
ATOM 4771 O O . THR D 1 195 ? 27.770 0.284 -5.931 1.00 37.55 192 THR M O 1
ATOM 4775 N N . CYS D 1 196 ? 27.315 2.351 -6.708 1.00 38.57 193 CYS M N 1
ATOM 4776 C CA . CYS D 1 196 ? 27.239 2.964 -5.402 1.00 32.98 193 CYS M CA 1
ATOM 4777 C C . CYS D 1 196 ? 25.781 3.306 -5.102 1.00 35.28 193 CYS M C 1
ATOM 4778 O O . CYS D 1 196 ? 25.118 3.979 -5.899 1.00 36.08 193 CYS M O 1
ATOM 4781 N N . LYS D 1 197 ? 25.295 2.849 -3.950 1.00 31.85 194 LYS M N 1
ATOM 4782 C CA . LYS D 1 197 ? 23.903 3.015 -3.541 1.00 29.78 194 LYS M CA 1
ATOM 4783 C C . LYS D 1 197 ? 23.815 3.729 -2.196 1.00 31.63 194 LYS M C 1
ATOM 4784 O O . LYS D 1 197 ? 24.209 3.179 -1.172 1.00 32.23 194 LYS M O 1
ATOM 4790 N N . VAL D 1 198 ? 23.313 4.958 -2.202 1.00 26.26 195 VAL M N 1
ATOM 4791 C CA . VAL D 1 198 ? 23.173 5.725 -0.974 1.00 27.24 195 VAL M CA 1
ATOM 4792 C C . VAL D 1 198 ? 21.702 5.767 -0.550 1.00 28.70 195 VAL M C 1
ATOM 4793 O O . VAL D 1 198 ? 20.848 6.246 -1.292 1.00 25.96 195 VAL M O 1
ATOM 4797 N N . THR D 1 199 ? 21.410 5.249 0.640 1.00 26.25 196 THR M N 1
ATOM 4798 C CA . THR D 1 199 ? 20.035 5.143 1.097 1.00 26.59 196 THR M CA 1
ATOM 4799 C C . THR D 1 199 ? 19.775 6.035 2.309 1.00 27.33 196 THR M C 1
ATOM 4800 O O . THR D 1 199 ? 20.436 5.928 3.327 1.00 28.40 196 THR M O 1
ATOM 4804 N N . GLN D 1 200 ? 18.804 6.919 2.198 1.00 28.57 197 GLN M N 1
ATOM 4805 C CA . GLN D 1 200 ? 18.437 7.747 3.323 1.00 29.53 197 GLN M CA 1
ATOM 4806 C C . GLN D 1 200 ? 16.966 7.482 3.687 1.00 31.67 197 GLN M C 1
ATOM 4807 O O . GLN D 1 200 ? 16.050 8.023 3.074 1.00 31.03 197 GLN M O 1
ATOM 4813 N N . GLY D 1 201 ? 16.751 6.638 4.688 1.00 33.80 198 GLY M N 1
ATOM 4814 C CA . GLY D 1 201 ? 15.412 6.221 5.030 1.00 32.07 198 GLY M CA 1
ATOM 4815 C C . GLY D 1 201 ? 14.815 5.458 3.865 1.00 35.79 198 GLY M C 1
ATOM 4816 O O . GLY D 1 201 ? 15.322 4.401 3.477 1.00 34.20 198 GLY M O 1
ATOM 4817 N N . THR D 1 202 ? 13.753 6.009 3.289 1.00 32.31 199 THR M N 1
ATOM 4818 C CA . THR D 1 202 ? 12.989 5.308 2.264 1.00 36.23 199 THR M CA 1
ATOM 4819 C C . THR D 1 202 ? 13.473 5.592 0.839 1.00 34.05 199 THR M C 1
ATOM 4820 O O . THR D 1 202 ? 12.998 4.980 -0.114 1.00 31.45 199 THR M O 1
ATOM 4824 N N . THR D 1 203 ? 14.421 6.513 0.699 1.00 32.50 200 THR M N 1
ATOM 4825 C CA . THR D 1 203 ? 14.915 6.906 -0.611 1.00 28.98 200 THR M CA 1
ATOM 4826 C C . THR D 1 203 ? 16.342 6.455 -0.851 1.00 32.91 200 THR M C 1
ATOM 4827 O O . THR D 1 203 ? 17.222 6.642 -0.005 1.00 30.52 200 THR M O 1
ATOM 4831 N N . SER D 1 204 ? 16.579 5.869 -2.015 1.00 27.90 201 SER M N 1
ATOM 4832 C CA . SER D 1 204 ? 17.940 5.548 -2.407 1.00 27.88 201 SER M CA 1
ATOM 4833 C C . SER D 1 204 ? 18.322 6.207 -3.720 1.00 24.88 201 SER M C 1
ATOM 4834 O O . SER D 1 204 ? 17.529 6.307 -4.641 1.00 24.67 201 SER M O 1
ATOM 4837 N N . VAL D 1 205 ? 19.554 6.673 -3.791 1.00 26.08 202 VAL M N 1
ATOM 4838 C CA . VAL D 1 205 ? 20.092 7.172 -5.037 1.00 26.11 202 VAL M CA 1
ATOM 4839 C C . VAL D 1 205 ? 21.222 6.243 -5.451 1.00 28.22 202 VAL M C 1
ATOM 4840 O O . VAL D 1 205 ? 22.098 5.905 -4.658 1.00 28.73 202 VAL M O 1
ATOM 4844 N N . VAL D 1 206 ? 21.190 5.809 -6.697 1.00 31.13 203 VAL M N 1
ATOM 4845 C CA . VAL D 1 206 ? 22.128 4.810 -7.164 1.00 27.91 203 VAL M CA 1
ATOM 4846 C C . VAL D 1 206 ? 22.949 5.412 -8.294 1.00 36.18 203 VAL M C 1
ATOM 4847 O O . VAL D 1 206 ? 22.406 5.957 -9.267 1.00 36.47 203 VAL M O 1
ATOM 4851 N N . GLN D 1 207 ? 24.266 5.352 -8.154 1.00 35.64 204 GLN M N 1
ATOM 4852 C CA . GLN D 1 207 ? 25.135 5.825 -9.218 1.00 32.56 204 GLN M CA 1
ATOM 4853 C C . GLN D 1 207 ? 26.033 4.697 -9.711 1.00 36.46 204 GLN M C 1
ATOM 4854 O O . GLN D 1 207 ? 26.607 3.939 -8.924 1.00 33.70 204 GLN M O 1
ATOM 4860 N N . SER D 1 208 ? 26.129 4.579 -11.028 1.00 35.23 205 SER M N 1
ATOM 4861 C CA . SER D 1 208 ? 26.890 3.507 -11.628 1.00 32.49 205 SER M CA 1
ATOM 4862 C C . SER D 1 208 ? 27.756 4.016 -12.760 1.00 38.45 205 SER M C 1
ATOM 4863 O O . SER D 1 208 ? 27.579 5.137 -13.247 1.00 41.12 205 SER M O 1
ATOM 4866 N N . PHE D 1 209 ? 28.716 3.182 -13.140 1.00 36.06 206 PHE M N 1
ATOM 4867 C CA . PHE D 1 209 ? 29.501 3.368 -14.342 1.00 38.57 206 PHE M CA 1
ATOM 4868 C C . PHE D 1 209 ? 29.934 1.975 -14.782 1.00 44.54 206 PHE M C 1
ATOM 4869 O O . PHE D 1 209 ? 29.883 1.008 -14.000 1.00 41.46 206 PHE M O 1
ATOM 4877 N N . ASN D 1 210 ? 30.339 1.868 -16.042 1.00 46.08 207 ASN M N 1
ATOM 4878 C C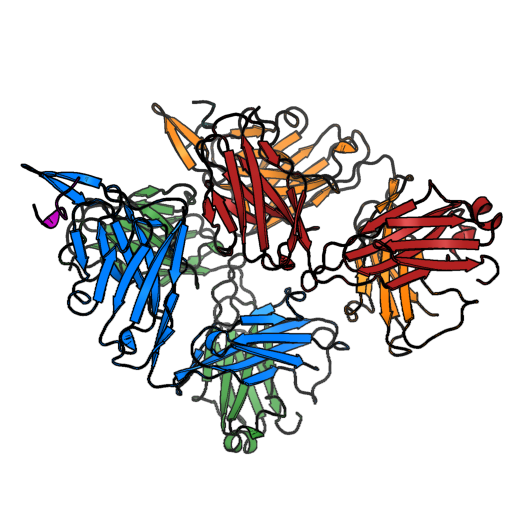A . ASN D 1 210 ? 30.812 0.607 -16.575 1.00 46.89 207 ASN M CA 1
ATOM 4879 C C . ASN D 1 210 ? 32.289 0.752 -16.950 1.00 50.98 207 ASN M C 1
ATOM 4880 O O . ASN D 1 210 ? 32.671 1.689 -17.657 1.00 49.85 207 ASN M O 1
ATOM 4885 N N . ARG D 1 211 ? 33.110 -0.163 -16.436 1.00 47.16 208 ARG M N 1
ATOM 4886 C CA . ARG D 1 211 ? 34.559 -0.124 -16.614 1.00 44.32 208 ARG M CA 1
ATOM 4887 C C . ARG D 1 211 ? 34.982 0.219 -18.042 1.00 55.55 208 ARG M C 1
ATOM 4888 O O . ARG D 1 211 ? 35.889 1.038 -18.250 1.00 58.14 208 ARG M O 1
ATOM 4896 N N . GLY D 1 212 ? 34.322 -0.405 -19.018 1.00 55.20 209 GLY M N 1
ATOM 4897 C CA . GLY D 1 212 ? 34.605 -0.161 -20.423 1.00 51.67 209 GLY M CA 1
ATOM 4898 C C . GLY D 1 212 ? 34.376 1.273 -20.873 1.00 56.15 209 GLY M C 1
ATOM 4899 O O . GLY D 1 212 ? 35.209 1.844 -21.578 1.00 57.06 209 GLY M O 1
ATOM 4900 N N . ASP D 1 213 ? 33.251 1.856 -20.460 1.00 57.88 210 ASP M N 1
ATOM 4901 C CA . ASP D 1 213 ? 32.856 3.203 -20.880 1.00 58.76 210 ASP M CA 1
ATOM 4902 C C . ASP D 1 213 ? 33.720 4.335 -20.310 1.00 61.84 210 ASP M C 1
ATOM 4903 O O . ASP D 1 213 ? 33.398 5.512 -20.482 1.00 59.53 210 ASP M O 1
ATOM 4908 N N . CYS D 1 214 ? 34.810 3.980 -19.634 1.00 60.51 211 CYS M N 1
ATOM 4909 C CA . CYS D 1 214 ? 35.695 4.978 -19.046 1.00 61.68 211 CYS M CA 1
ATOM 4910 C C . CYS D 1 214 ? 37.157 4.681 -19.355 1.00 63.56 211 CYS M C 1
ATOM 4911 O O . CYS D 1 214 ? 38.050 5.135 -18.639 1.00 71.82 211 CYS M O 1
ATOM 4914 N N . GLN E 2 1 ? 49.898 33.344 26.620 1.00 30.38 2 GLN I N 1
ATOM 4915 C CA . GLN E 2 1 ? 50.230 31.946 26.876 1.00 28.60 2 GLN I CA 1
ATOM 4916 C C . GLN E 2 1 ? 49.646 30.971 25.844 1.00 26.64 2 GLN I C 1
ATOM 4917 O O . GLN E 2 1 ? 48.517 31.101 25.366 1.00 24.39 2 GLN I O 1
ATOM 4923 N N . SER E 2 2 ? 50.458 29.987 25.512 1.00 25.37 3 SER I N 1
ATOM 4924 C CA . SER E 2 2 ? 50.065 28.940 24.613 1.00 28.15 3 SER I CA 1
ATOM 4925 C C . SER E 2 2 ? 51.080 27.837 24.807 1.00 28.22 3 SER I C 1
ATOM 4926 O O . SER E 2 2 ? 52.167 28.064 25.356 1.00 28.68 3 SER I O 1
ATOM 4929 N N . LEU E 2 3 ? 50.716 26.649 24.351 1.00 24.66 4 LEU I N 1
ATOM 4930 C CA . LEU E 2 3 ? 51.567 25.496 24.466 1.00 21.90 4 LEU I CA 1
ATOM 4931 C C . LEU E 2 3 ? 51.866 24.997 23.071 1.00 28.89 4 LEU I C 1
ATOM 4932 O O . LEU E 2 3 ? 51.032 25.110 22.157 1.00 26.24 4 LEU I O 1
ATOM 4937 N N . GLU E 2 4 ? 53.062 24.463 22.883 1.00 24.72 5 GLU I N 1
ATOM 4938 C CA . GLU E 2 4 ? 53.345 23.837 21.618 1.00 27.42 5 GLU I CA 1
ATOM 4939 C C . GLU E 2 4 ? 54.079 22.527 21.794 1.00 30.86 5 GLU I C 1
ATOM 4940 O O . GLU E 2 4 ? 55.220 22.517 22.244 1.00 37.18 5 GLU I O 1
ATOM 4946 N N . GLU E 2 5 ? 53.422 21.427 21.440 1.00 26.46 6 GLU I N 1
ATOM 4947 C CA . GLU E 2 5 ? 54.043 20.115 21.490 1.00 25.94 6 GLU I CA 1
ATOM 4948 C C . GLU E 2 5 ? 54.922 19.917 20.261 1.00 31.11 6 GLU I C 1
ATOM 4949 O O . GLU E 2 5 ? 54.606 20.428 19.182 1.00 27.42 6 GLU I O 1
ATOM 4955 N N . SER E 2 6 ? 56.017 19.176 20.422 1.00 23.66 7 SER I N 1
ATOM 4956 C CA . SER E 2 6 ? 56.779 18.745 19.270 1.00 26.93 7 SER I CA 1
ATOM 4957 C C . SER E 2 6 ? 57.473 17.418 19.521 1.00 27.35 7 SER I C 1
ATOM 4958 O O . SER E 2 6 ? 57.608 16.966 20.668 1.00 28.52 7 SER I O 1
ATOM 4961 N N . GLY E 2 7 ? 57.902 16.787 18.437 1.00 23.54 8 GLY I N 1
ATOM 4962 C CA . GLY E 2 7 ? 58.673 15.562 18.537 1.00 25.86 8 GLY I CA 1
ATOM 4963 C C . GLY E 2 7 ? 57.941 14.345 18.012 1.00 25.72 8 GLY I C 1
ATOM 4964 O O . GLY E 2 7 ? 58.484 13.246 18.008 1.00 28.67 8 GLY I O 1
ATOM 4965 N N . GLY E 2 8 ? 56.703 14.537 17.576 1.00 21.53 9 GLY I N 1
ATOM 4966 C CA . GLY E 2 8 ? 55.947 13.456 16.988 1.00 21.39 9 GLY I CA 1
ATOM 4967 C C . GLY E 2 8 ? 56.632 12.954 15.738 1.00 27.43 9 GLY I C 1
ATOM 4968 O O . GLY E 2 8 ? 57.215 13.717 14.962 1.00 27.17 9 GLY I O 1
ATOM 4969 N N . ASP E 2 9 ? 56.557 11.654 15.524 1.00 28.18 10 ASP I N 1
ATOM 4970 C CA . ASP E 2 9 ? 57.230 11.087 14.384 1.00 25.72 10 ASP I CA 1
ATOM 4971 C C . ASP E 2 9 ? 56.589 9.755 14.066 1.00 26.23 10 ASP I C 1
ATOM 4972 O O . ASP E 2 9 ? 55.783 9.236 14.836 1.00 29.26 10 ASP I O 1
ATOM 4977 N N . LEU E 2 10 ? 56.942 9.214 12.915 1.00 27.38 11 LEU I N 1
ATOM 4978 C CA . LEU E 2 10 ? 56.686 7.825 12.616 1.00 28.37 11 LEU I CA 1
ATOM 4979 C C . LEU E 2 10 ? 57.894 7.055 13.162 1.00 32.58 11 LEU I C 1
ATOM 4980 O O . LEU E 2 10 ? 59.045 7.338 12.795 1.00 29.51 11 LEU I O 1
ATOM 4985 N N . VAL E 2 11 ? 57.634 6.110 14.061 1.00 28.32 12 VAL I N 1
ATOM 4986 C CA . VAL E 2 11 ? 58.688 5.258 14.613 1.00 26.23 12 VAL I CA 1
ATOM 4987 C C . VAL E 2 11 ? 58.223 3.806 14.546 1.00 25.91 12 VAL I C 1
ATOM 4988 O O . VAL E 2 11 ? 57.030 3.545 14.401 1.00 28.99 12 VAL I O 1
ATOM 4992 N N . LYS E 2 12 ? 59.142 2.855 14.641 1.00 22.64 13 LYS I N 1
ATOM 4993 C CA . LYS E 2 12 ? 58.730 1.450 14.589 1.00 25.57 13 LYS I CA 1
ATOM 4994 C C . LYS E 2 12 ? 58.275 0.898 15.952 1.00 27.26 13 LYS I C 1
ATOM 4995 O O . LYS E 2 12 ? 58.623 1.441 17.017 1.00 23.00 13 LYS I O 1
ATOM 5001 N N . PRO E 2 13 ? 57.476 -0.176 15.923 1.00 26.96 14 PRO I N 1
ATOM 5002 C CA . PRO E 2 13 ? 57.100 -0.834 17.175 1.00 29.11 14 PRO I CA 1
ATOM 5003 C C . PRO E 2 13 ? 58.340 -1.135 18.002 1.00 26.63 14 PRO I C 1
ATOM 5004 O O . PRO E 2 13 ? 59.256 -1.781 17.508 1.00 31.55 14 PRO I O 1
ATOM 5008 N N . GLY E 2 14 ? 58.381 -0.652 19.234 1.00 26.61 15 GLY I N 1
ATOM 5009 C CA . GLY E 2 14 ? 59.476 -0.985 20.123 1.00 23.96 15 GLY I CA 1
ATOM 5010 C C . GLY E 2 14 ? 60.420 0.176 20.299 1.00 25.32 15 GLY I C 1
ATOM 5011 O O . GLY E 2 14 ? 61.297 0.151 21.156 1.00 24.73 15 GLY I O 1
ATOM 5012 N N . ALA E 2 15 ? 60.236 1.208 19.488 1.00 28.41 16 ALA I N 1
ATOM 5013 C CA . ALA E 2 15 ? 61.106 2.369 19.546 1.00 23.41 16 ALA I CA 1
ATOM 5014 C C . ALA E 2 15 ? 60.804 3.203 20.770 1.00 24.29 16 ALA I C 1
ATOM 5015 O O . ALA E 2 15 ? 59.771 3.051 21.407 1.00 25.21 16 ALA I O 1
ATOM 5017 N N . SER E 2 16 ? 61.718 4.109 21.068 1.00 25.38 17 SER I N 1
ATOM 5018 C CA . SER E 2 16 ? 61.491 5.148 22.050 1.00 26.85 17 SER I CA 1
ATOM 5019 C C . SER E 2 16 ? 61.284 6.463 21.314 1.00 27.74 17 SER I C 1
ATOM 5020 O O . SER E 2 16 ? 61.658 6.580 20.153 1.00 26.54 17 SER I O 1
ATOM 5023 N N . LEU E 2 17 ? 60.677 7.444 21.976 1.00 25.81 18 LEU I N 1
ATOM 5024 C CA . LEU E 2 17 ? 60.422 8.732 21.344 1.00 23.47 18 LEU I CA 1
ATOM 5025 C C . LEU E 2 17 ? 60.226 9.744 22.432 1.00 25.48 18 LEU I C 1
ATOM 5026 O O . LEU E 2 17 ? 59.602 9.453 23.450 1.00 32.58 18 LEU I O 1
ATOM 5031 N N . THR E 2 18 ? 60.750 10.939 22.232 1.00 24.26 19 THR I N 1
ATOM 5032 C CA . THR E 2 18 ? 60.621 11.958 23.257 1.00 26.99 19 THR I CA 1
ATOM 5033 C C . THR E 2 18 ? 59.868 13.177 22.738 1.00 29.07 19 THR I C 1
ATOM 5034 O O . THR E 2 18 ? 60.277 13.813 21.761 1.00 27.26 19 THR I O 1
ATOM 5038 N N . LEU E 2 19 ? 58.762 13.493 23.400 1.00 22.96 20 LEU I N 1
ATOM 5039 C CA . LEU E 2 19 ? 57.983 14.651 23.024 1.00 22.62 20 LEU I CA 1
ATOM 5040 C C . LEU E 2 19 ? 58.390 15.778 23.930 1.00 24.33 20 LEU I C 1
ATOM 5041 O O . LEU E 2 19 ? 58.786 15.555 25.067 1.00 24.92 20 LEU I O 1
ATOM 5046 N N . THR E 2 20 ? 58.279 16.993 23.423 1.00 22.11 21 THR I N 1
ATOM 5047 C CA . THR E 2 20 ? 58.610 18.170 24.188 1.00 21.45 21 THR I CA 1
ATOM 5048 C C . THR E 2 20 ? 57.433 19.113 24.109 1.00 24.31 21 THR I C 1
ATOM 5049 O O . THR E 2 20 ? 56.832 19.284 23.059 1.00 26.61 21 THR I O 1
ATOM 5053 N N . CYS E 2 21 ? 57.082 19.705 25.234 1.00 23.13 22 CYS I N 1
ATOM 5054 C CA . CYS E 2 21 ? 56.064 20.731 25.257 1.00 27.50 22 CYS I CA 1
ATOM 5055 C C . CYS E 2 21 ? 56.788 21.996 25.616 1.00 30.18 22 CYS I C 1
ATOM 5056 O O . CYS E 2 21 ? 57.531 22.018 26.601 1.00 31.87 22 CYS I O 1
ATOM 5059 N N . THR E 2 22 ? 56.618 23.049 24.830 1.00 27.21 23 THR I N 1
ATOM 5060 C CA . THR E 2 22 ? 57.241 24.299 25.237 1.00 30.60 23 THR I CA 1
ATOM 5061 C C . THR E 2 22 ? 56.224 25.423 25.432 1.00 26.93 23 THR I C 1
ATOM 5062 O O . THR E 2 22 ? 55.338 25.642 24.616 1.00 32.66 23 THR I O 1
ATOM 5066 N N . ALA E 2 23 ? 56.348 26.097 26.563 1.00 26.68 24 ALA I N 1
ATOM 5067 C CA . ALA E 2 23 ? 55.434 27.146 26.949 1.00 25.72 24 ALA I CA 1
ATOM 5068 C C . ALA E 2 23 ? 55.796 28.478 26.278 1.00 29.51 24 ALA I C 1
ATOM 5069 O O . ALA E 2 23 ? 56.971 28.755 26.024 1.00 29.84 24 ALA I O 1
ATOM 5071 N N . SER E 2 24 ? 54.791 29.299 25.989 1.00 24.81 25 SER I N 1
ATOM 5072 C CA . SER E 2 24 ? 55.045 30.698 25.645 1.00 27.88 25 SER I CA 1
ATOM 5073 C C . SER E 2 24 ? 54.131 31.600 26.472 1.00 27.85 25 SER I C 1
ATOM 5074 O O . SER E 2 24 ? 52.974 31.268 26.691 1.00 27.97 25 SER I O 1
ATOM 5077 N N . GLY E 2 25 ? 54.660 32.725 26.943 1.00 28.77 26 GLY I N 1
ATOM 5078 C CA . GLY E 2 25 ? 53.885 33.683 27.714 1.00 27.49 26 GLY I CA 1
ATOM 5079 C C . GLY E 2 25 ? 53.764 33.387 29.201 1.00 28.62 26 GLY I C 1
ATOM 5080 O O . GLY E 2 25 ? 53.154 34.157 29.946 1.00 28.80 26 GLY I O 1
ATOM 5081 N N . PHE E 2 26 ? 54.321 32.265 29.637 1.00 22.60 27 PHE I N 1
ATOM 5082 C CA . PHE E 2 26 ? 54.396 31.969 31.068 1.00 29.60 27 PHE I CA 1
ATOM 5083 C C . PHE E 2 26 ? 55.520 30.975 31.290 1.00 30.99 27 PHE I C 1
ATOM 5084 O O . PHE E 2 26 ? 56.032 30.394 30.329 1.00 35.25 27 PHE I O 1
ATOM 5092 N N . SER E 2 27 ? 55.913 30.776 32.540 1.00 25.50 28 SER I N 1
ATOM 5093 C CA . SER E 2 27 ? 56.918 29.765 32.836 1.00 30.03 28 SER I CA 1
ATOM 5094 C C . SER E 2 27 ? 56.426 28.886 33.977 1.00 29.79 28 SER I C 1
ATOM 5095 O O . SER E 2 27 ? 55.577 29.303 34.751 1.00 32.15 28 SER I O 1
ATOM 5098 N N . PHE E 2 28 ? 56.949 27.668 34.062 1.00 27.31 29 PHE I N 1
ATOM 5099 C CA . PHE E 2 28 ? 56.492 26.679 35.037 1.00 28.70 29 PHE I CA 1
ATOM 5100 C C . PHE E 2 28 ? 56.817 27.068 36.486 1.00 35.84 29 PHE I C 1
ATOM 5101 O O . PHE E 2 28 ? 57.956 27.431 36.816 1.00 32.94 29 PHE I O 1
ATOM 5109 N N . THR E 2 29 ? 55.804 26.995 37.343 1.00 32.16 30 THR I N 1
ATOM 5110 C CA . THR E 2 29 ? 55.942 27.405 38.733 1.00 35.75 30 THR I CA 1
ATOM 5111 C C . THR E 2 29 ? 55.050 26.537 39.597 1.00 34.50 30 THR I C 1
ATOM 5112 O O . THR E 2 29 ? 54.336 25.677 39.088 1.00 33.13 30 THR I O 1
ATOM 5116 N N . ASN E 2 30 ? 55.077 26.780 40.903 1.00 36.16 31 ASN I N 1
ATOM 5117 C CA . ASN E 2 30 ? 54.242 26.026 41.833 1.00 34.18 31 ASN I CA 1
ATOM 5118 C C . ASN E 2 30 ? 52.756 26.363 41.727 1.00 33.94 31 ASN I C 1
ATOM 5119 O O . ASN E 2 30 ? 51.975 25.994 42.595 1.00 35.67 31 ASN I O 1
ATOM 5124 N N . ASN E 2 31 ? 52.366 27.057 40.658 1.00 31.63 32 ASN I N 1
ATOM 5125 C CA . ASN E 2 31 ? 50.958 27.399 40.456 1.00 31.22 32 ASN I CA 1
ATOM 5126 C C . ASN E 2 31 ? 50.219 26.455 39.516 1.00 30.25 32 ASN I C 1
ATOM 5127 O O . ASN E 2 31 ? 48.993 26.529 39.392 1.00 31.92 32 ASN I O 1
ATOM 5132 N N . TYR E 2 32 ? 50.971 25.564 38.879 1.00 26.73 33 TYR I N 1
ATOM 5133 C CA . TYR E 2 32 ? 50.438 24.676 37.867 1.00 29.05 33 TYR I CA 1
ATOM 5134 C C . TYR E 2 32 ? 51.078 23.306 37.936 1.00 30.20 33 TYR I C 1
ATOM 5135 O O . TYR E 2 32 ? 52.191 23.150 38.434 1.00 31.18 33 TYR I O 1
ATOM 5144 N N . TYR E 2 33 ? 50.372 22.316 37.408 1.00 25.14 34 TYR I N 1
ATOM 5145 C CA . TYR E 2 33 ? 51.010 21.107 36.934 1.00 27.25 34 TYR I CA 1
ATOM 5146 C C . TYR E 2 33 ? 51.053 21.208 35.414 1.00 28.43 34 TYR I C 1
ATOM 5147 O O . TYR E 2 33 ? 50.155 21.785 34.800 1.00 28.70 34 TYR I O 1
ATOM 5156 N N . MET E 2 34 ? 52.080 20.629 34.807 1.00 25.72 35 MET I N 1
ATOM 5157 C CA . MET E 2 34 ? 52.104 20.461 33.367 1.00 22.55 35 MET I CA 1
ATOM 5158 C C . MET E 2 34 ? 51.816 19.008 33.066 1.00 26.10 35 MET I C 1
ATOM 5159 O O . MET E 2 34 ? 52.266 18.125 33.786 1.00 28.34 35 MET I O 1
ATOM 5164 N N . CYS E 2 35 A 51.073 18.750 31.999 1.00 24.69 35 CYS I N 1
ATOM 5165 C CA . CYS E 2 35 A 50.511 17.428 31.809 1.00 24.35 35 CYS I CA 1
ATOM 5166 C C . CYS E 2 35 A 50.483 17.031 30.345 1.00 25.23 35 CYS I C 1
ATOM 5167 O O . CYS E 2 35 A 50.379 17.874 29.470 1.00 27.24 35 CYS I O 1
ATOM 5170 N N . TRP E 2 36 ? 50.549 15.732 30.090 1.00 24.61 36 TRP I N 1
ATOM 5171 C CA . TRP E 2 36 ? 50.367 15.215 28.758 1.00 22.91 36 TRP I CA 1
ATOM 5172 C C . TRP E 2 36 ? 49.065 14.435 28.727 1.00 25.87 36 TRP I C 1
ATOM 5173 O O . TRP E 2 36 ? 48.783 13.652 29.621 1.00 28.52 36 TRP I O 1
ATOM 5184 N N . VAL E 2 37 ? 48.275 14.654 27.689 1.00 24.19 37 VAL I N 1
ATOM 5185 C CA . VAL E 2 37 ? 47.065 13.892 27.462 1.00 20.32 37 VAL I CA 1
ATOM 5186 C C . VAL E 2 37 ? 47.109 13.430 26.012 1.00 22.13 37 VAL I C 1
ATOM 5187 O O . VAL E 2 37 ? 47.532 14.169 25.134 1.00 21.49 37 VAL I O 1
ATOM 5191 N N . ARG E 2 38 ? 46.686 12.207 25.744 1.00 21.45 38 ARG I N 1
ATOM 5192 C CA . ARG E 2 38 ? 46.744 11.728 24.382 1.00 21.95 38 ARG I CA 1
ATOM 5193 C C . ARG E 2 38 ? 45.359 11.324 23.876 1.00 23.26 38 ARG I C 1
ATOM 5194 O O . ARG E 2 38 ? 44.406 11.197 24.649 1.00 22.07 38 ARG I O 1
ATOM 5202 N N . GLN E 2 39 ? 45.261 11.136 22.569 1.00 19.43 39 GLN I N 1
ATOM 5203 C CA . GLN E 2 39 ? 44.019 10.727 21.948 1.00 25.87 39 GLN I CA 1
ATOM 5204 C C . GLN E 2 39 ? 44.270 9.930 20.667 1.00 26.40 39 GLN I C 1
ATOM 5205 O O . GLN E 2 39 ? 44.725 10.477 19.656 1.00 24.48 39 GLN I O 1
ATOM 5211 N N . ALA E 2 40 ? 43.984 8.633 20.723 1.00 23.71 40 ALA I N 1
ATOM 5212 C CA . ALA E 2 40 ? 44.104 7.770 19.551 1.00 30.91 40 ALA I CA 1
ATOM 5213 C C . ALA E 2 40 ? 43.065 8.174 18.504 1.00 30.92 40 ALA I C 1
ATOM 5214 O O . ALA E 2 40 ? 41.969 8.595 18.845 1.00 33.45 40 ALA I O 1
ATOM 5216 N N . PRO E 2 41 ? 43.413 8.056 17.220 1.00 31.71 41 PRO I N 1
ATOM 5217 C CA . PRO E 2 41 ? 42.465 8.461 16.181 1.00 33.31 41 PRO I CA 1
ATOM 5218 C C . PRO E 2 41 ? 41.085 7.829 16.394 1.00 35.54 41 PRO I C 1
ATOM 5219 O O . PRO E 2 41 ? 40.968 6.592 16.471 1.00 34.86 41 PRO I O 1
ATOM 5223 N N . GLY E 2 42 ? 40.060 8.677 16.500 1.00 30.28 42 GLY I N 1
ATOM 5224 C CA . GLY E 2 42 ? 38.691 8.209 16.616 1.00 24.27 42 GLY I CA 1
ATOM 5225 C C . GLY E 2 42 ? 38.302 7.811 18.024 1.00 36.99 42 GLY I C 1
ATOM 5226 O O . GLY E 2 42 ? 37.159 7.408 18.256 1.00 41.46 42 GLY I O 1
ATOM 5227 N N . LYS E 2 43 ? 39.239 7.937 18.965 1.00 31.25 43 LYS I N 1
ATOM 5228 C CA . LYS E 2 43 ? 39.002 7.551 20.346 1.00 27.75 43 LYS I CA 1
ATOM 5229 C C . LYS E 2 43 ? 39.037 8.745 21.307 1.00 28.84 43 LYS I C 1
ATOM 5230 O O . LYS E 2 43 ? 39.195 9.891 20.871 1.00 27.43 43 LYS I O 1
ATOM 5236 N N . GLY E 2 44 ? 38.880 8.470 22.607 1.00 25.82 44 GLY I N 1
ATOM 5237 C CA . GLY E 2 44 ? 38.703 9.508 23.610 1.00 22.56 44 GLY I CA 1
ATOM 5238 C C . GLY E 2 44 ? 39.975 10.068 24.228 1.00 26.11 44 GLY I C 1
ATOM 5239 O O . GLY E 2 44 ? 41.086 9.602 23.955 1.00 28.13 44 GLY I O 1
ATOM 5240 N N . LEU E 2 45 ? 39.820 11.085 25.068 1.00 23.93 45 LEU I N 1
ATOM 5241 C CA . LEU E 2 45 ? 40.966 11.688 25.728 1.00 22.63 45 LEU I CA 1
ATOM 5242 C C . LEU E 2 45 ? 41.482 10.772 26.807 1.00 22.03 45 LEU I C 1
ATOM 5243 O O . LEU E 2 45 ? 40.711 10.116 27.507 1.00 23.81 45 LEU I O 1
ATOM 5248 N N . GLU E 2 46 ? 42.793 10.745 26.965 1.00 23.58 46 GLU I N 1
ATOM 5249 C CA . GLU E 2 46 ? 43.405 9.829 27.911 1.00 22.01 46 GLU I CA 1
ATOM 5250 C C . GLU E 2 46 ? 44.529 10.536 28.629 1.00 21.80 46 GLU I C 1
ATOM 5251 O O . GLU E 2 46 ? 45.516 10.914 28.010 1.00 25.96 46 GLU I O 1
ATOM 5257 N N . TRP E 2 47 ? 44.373 10.743 29.932 1.00 23.83 47 TRP I N 1
ATOM 5258 C CA . TRP E 2 47 ? 45.410 11.379 30.716 1.00 20.94 47 TRP I CA 1
ATOM 5259 C C . TRP E 2 47 ? 46.609 10.452 30.785 1.00 24.57 47 TRP I C 1
ATOM 5260 O O . TRP E 2 47 ? 46.471 9.229 30.933 1.00 25.58 47 TRP I O 1
ATOM 5271 N N . ILE E 2 48 ? 47.790 11.037 30.632 1.00 25.05 48 ILE I N 1
ATOM 5272 C CA . ILE E 2 48 ? 49.034 10.280 30.695 1.00 24.81 48 ILE I CA 1
ATOM 5273 C C . ILE E 2 48 ? 49.798 10.553 31.993 1.00 26.52 48 ILE I C 1
ATOM 5274 O O . ILE E 2 48 ? 50.091 9.627 32.755 1.00 25.27 48 ILE I O 1
ATOM 5279 N N . ALA E 2 49 ? 50.117 11.821 32.243 1.00 22.07 49 ALA I N 1
ATOM 5280 C CA . ALA E 2 49 ? 50.943 12.171 33.379 1.00 22.02 49 ALA I CA 1
ATOM 5281 C C . ALA E 2 49 ? 50.921 13.663 33.696 1.00 26.50 49 ALA I C 1
ATOM 5282 O O . ALA E 2 49 ? 50.705 14.497 32.816 1.00 25.35 49 ALA I O 1
ATOM 5284 N N . CYS E 2 50 ? 51.159 14.001 34.960 1.00 26.94 50 CYS I N 1
ATOM 5285 C CA . CYS E 2 50 ? 51.325 15.395 35.351 1.00 22.46 50 CYS I CA 1
ATOM 5286 C C . CYS E 2 50 ? 52.624 15.579 36.103 1.00 28.90 50 CYS I C 1
ATOM 5287 O O . CYS E 2 50 ? 53.122 14.644 36.728 1.00 31.69 50 CYS I O 1
ATOM 5290 N N . ILE E 2 51 ? 53.184 16.783 36.037 1.00 29.56 51 ILE I N 1
ATOM 5291 C CA . ILE E 2 51 ? 54.351 17.111 36.836 1.00 25.08 51 ILE I CA 1
ATOM 5292 C C . ILE E 2 51 ? 54.197 18.502 37.401 1.00 30.00 51 ILE I C 1
ATOM 5293 O O . ILE E 2 51 ? 53.848 19.444 36.683 1.00 28.62 51 ILE I O 1
ATOM 5298 N N . TYR E 2 52 ? 54.449 18.605 38.704 1.00 32.80 52 TYR I N 1
ATOM 5299 C CA . TYR E 2 52 ? 54.337 19.843 39.472 1.00 33.69 52 TYR I CA 1
ATOM 5300 C C . TYR E 2 52 ? 55.329 20.912 39.031 1.00 32.67 52 TYR I C 1
ATOM 5301 O O . TYR E 2 52 ? 56.536 20.689 39.072 1.00 34.42 52 TYR I O 1
ATOM 5310 N N . GLY E 2 53 A 54.812 22.076 38.639 1.00 30.63 52 GLY I N 1
ATOM 5311 C CA . GLY E 2 53 A 55.631 23.158 38.119 1.00 32.46 52 GLY I CA 1
ATOM 5312 C C . GLY E 2 53 A 56.567 23.779 39.141 1.00 35.31 52 GLY I C 1
ATOM 5313 O O . GLY E 2 53 A 57.460 24.562 38.799 1.00 39.65 52 GLY I O 1
ATOM 5314 N N . GLY E 2 54 B 56.375 23.410 40.400 1.00 32.40 52 GLY I N 1
ATOM 5315 C CA . GLY E 2 54 B 57.081 24.042 41.497 1.00 39.27 52 GLY I CA 1
ATOM 5316 C C . GLY E 2 54 B 58.430 23.443 41.840 1.00 43.66 52 GLY I C 1
ATOM 5317 O O . GLY E 2 54 B 58.963 22.598 41.112 1.00 41.03 52 GLY I O 1
ATOM 5318 N N . GLY E 2 55 ? 58.988 23.880 42.966 1.00 47.10 53 GLY I N 1
ATOM 5319 C CA . GLY E 2 55 ? 60.309 23.434 43.374 1.00 43.96 53 GLY I CA 1
ATOM 5320 C C . GLY E 2 55 ? 60.312 21.948 43.685 1.00 46.94 53 GLY I C 1
ATOM 5321 O O . GLY E 2 55 ? 61.132 21.192 43.160 1.00 47.41 53 GLY I O 1
ATOM 5322 N N . ARG E 2 56 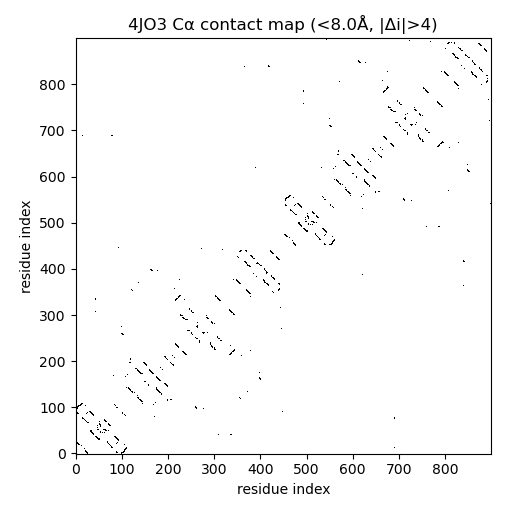? 59.380 21.520 44.532 1.00 47.99 54 ARG I N 1
ATOM 5323 C CA . ARG E 2 56 ? 59.344 20.128 44.953 1.00 47.53 54 ARG I CA 1
ATOM 5324 C C . ARG E 2 56 ? 59.253 19.175 43.752 1.00 47.21 54 ARG I C 1
ATOM 5325 O O . ARG E 2 56 ? 58.686 19.504 42.712 1.00 45.10 54 ARG I O 1
ATOM 5333 N N . ASP E 2 57 ? 59.843 17.998 43.891 1.00 45.93 55 ASP I N 1
ATOM 5334 C CA . ASP E 2 57 ? 59.677 16.982 42.876 1.00 47.29 55 ASP I CA 1
ATOM 5335 C C . ASP E 2 57 ? 58.392 16.203 43.132 1.00 49.12 55 ASP I C 1
ATOM 5336 O O . ASP E 2 57 ? 58.328 15.398 44.065 1.00 46.67 55 ASP I O 1
ATOM 5341 N N . ILE E 2 58 ? 57.372 16.448 42.312 1.00 47.11 56 ILE I N 1
ATOM 5342 C CA . ILE E 2 58 ? 56.108 15.723 42.417 1.00 41.12 56 ILE I CA 1
ATOM 5343 C C . ILE E 2 58 ? 55.591 15.327 41.034 1.00 41.34 56 ILE I C 1
ATOM 5344 O O . ILE E 2 58 ? 55.308 16.188 40.201 1.00 37.24 56 ILE I O 1
ATOM 5349 N N . VAL E 2 59 ? 55.478 14.025 40.785 1.00 38.39 57 VAL I N 1
ATOM 5350 C CA . VAL E 2 59 ? 54.936 13.549 39.523 1.00 35.58 57 VAL I CA 1
ATOM 5351 C C . VAL E 2 59 ? 53.891 12.467 39.729 1.00 33.60 57 VAL I C 1
ATOM 5352 O O . VAL E 2 59 ? 54.079 11.559 40.542 1.00 33.13 57 VAL I O 1
ATOM 5356 N N . PHE E 2 60 ? 52.794 12.578 38.979 1.00 31.20 58 PHE I N 1
ATOM 5357 C CA . PHE E 2 60 ? 51.760 11.551 38.931 1.00 28.68 58 PHE I CA 1
ATOM 5358 C C . PHE E 2 60 ? 51.624 10.969 37.517 1.00 31.69 58 PHE I C 1
ATOM 5359 O O . PHE E 2 60 ? 51.716 11.695 36.509 1.00 24.79 58 PHE I O 1
ATOM 5367 N N . TYR E 2 61 ? 51.416 9.653 37.457 1.00 29.06 59 TYR I N 1
ATOM 5368 C CA . TYR E 2 61 ? 51.241 8.946 36.194 1.00 26.75 59 TYR I CA 1
ATOM 5369 C C . TYR E 2 61 ? 49.921 8.218 36.206 1.00 27.82 59 TYR I C 1
ATOM 5370 O O . TYR E 2 61 ? 49.429 7.821 37.261 1.00 31.71 59 TYR I O 1
ATOM 5379 N N . ALA E 2 62 ? 49.336 8.071 35.026 1.00 26.60 60 ALA I N 1
ATOM 5380 C CA . ALA E 2 62 ? 48.210 7.192 34.873 1.00 26.89 60 ALA I CA 1
ATOM 5381 C C . ALA E 2 62 ? 48.804 5.825 35.120 1.00 30.02 60 ALA I C 1
ATOM 5382 O O . ALA E 2 62 ? 49.972 5.579 34.803 1.00 29.78 60 ALA I O 1
ATOM 5384 N N . THR E 2 63 ? 48.014 4.937 35.703 1.00 29.97 61 THR I N 1
ATOM 5385 C CA . THR E 2 63 ? 48.536 3.646 36.109 1.00 30.17 61 THR I CA 1
ATOM 5386 C C . THR E 2 63 ? 49.067 2.847 34.923 1.00 28.60 61 THR I C 1
ATOM 5387 O O . THR E 2 63 ? 49.889 1.965 35.113 1.00 32.47 61 THR I O 1
ATOM 5391 N N . TRP E 2 64 ? 48.608 3.150 33.707 1.00 26.14 62 TRP I N 1
ATOM 5392 C CA . TRP E 2 64 ? 49.041 2.384 32.535 1.00 25.63 62 TRP I CA 1
ATOM 5393 C C . TRP E 2 64 ? 50.340 2.958 31.976 1.00 31.72 62 TRP I C 1
ATOM 5394 O O . TRP E 2 64 ? 51.017 2.334 31.149 1.00 28.58 62 TRP I O 1
ATOM 5405 N N . ALA E 2 65 ? 50.691 4.151 32.450 1.00 29.57 63 ALA I N 1
ATOM 5406 C CA . ALA E 2 65 ? 51.812 4.890 31.895 1.00 27.48 63 ALA I CA 1
ATOM 5407 C C . ALA E 2 65 ? 53.072 4.732 32.739 1.00 28.14 63 ALA I C 1
ATOM 5408 O O . ALA E 2 65 ? 54.172 4.633 32.199 1.00 25.90 63 ALA I O 1
ATOM 5410 N N . LYS E 2 66 ? 52.905 4.714 34.061 1.00 28.39 64 LYS I N 1
ATOM 5411 C CA . LYS E 2 66 ? 54.033 4.593 34.967 1.00 22.13 64 LYS I CA 1
ATOM 5412 C C . LYS E 2 66 ? 54.836 3.334 34.685 1.00 24.32 64 LYS I C 1
ATOM 5413 O O . LYS E 2 66 ? 54.282 2.239 34.602 1.00 26.70 64 LYS I O 1
ATOM 5419 N N . GLY E 2 67 ? 56.146 3.505 34.542 1.00 21.03 65 GLY I N 1
ATOM 5420 C CA . GLY E 2 67 ? 57.033 2.406 34.251 1.00 23.78 65 GLY I CA 1
ATOM 5421 C C . GLY E 2 67 ? 57.437 2.357 32.786 1.00 32.52 65 GLY I C 1
ATOM 5422 O O . GLY E 2 67 ? 58.392 1.670 32.420 1.00 33.95 65 GLY I O 1
ATOM 5423 N N . ARG E 2 68 ? 56.715 3.085 31.940 1.00 27.86 66 ARG I N 1
ATOM 5424 C CA . ARG E 2 68 ? 56.939 2.998 30.509 1.00 27.56 66 ARG I CA 1
ATOM 5425 C C . ARG E 2 68 ? 57.110 4.390 29.889 1.00 29.78 66 ARG I C 1
ATOM 5426 O O . ARG E 2 68 ? 57.888 4.565 28.961 1.00 29.33 66 ARG I O 1
ATOM 5434 N N . PHE E 2 69 ? 56.396 5.375 30.422 1.00 28.24 67 PHE I N 1
ATOM 5435 C CA . PHE E 2 69 ? 56.578 6.767 30.022 1.00 27.66 67 PHE I CA 1
ATOM 5436 C C . PHE E 2 69 ? 57.209 7.514 31.168 1.00 25.57 67 PHE I C 1
ATOM 5437 O O . PHE E 2 69 ? 57.053 7.129 32.315 1.00 30.62 67 PHE I O 1
ATOM 5445 N N . THR E 2 70 ? 57.911 8.591 30.861 1.00 26.44 68 THR I N 1
ATOM 5446 C CA . THR E 2 70 ? 58.446 9.460 31.894 1.00 25.40 68 THR I CA 1
ATOM 5447 C C . THR E 2 70 ? 58.212 10.914 31.513 1.00 24.75 68 THR I C 1
ATOM 5448 O O . THR E 2 70 ? 58.396 11.313 30.361 1.00 25.35 68 THR I O 1
ATOM 5452 N N . ILE E 2 71 ? 57.799 11.709 32.483 1.00 25.72 69 ILE I N 1
ATOM 5453 C CA . ILE E 2 71 ? 57.572 13.126 32.246 1.00 28.88 69 ILE I CA 1
ATOM 5454 C C . ILE E 2 71 ? 58.602 13.890 33.064 1.00 28.38 69 ILE I C 1
ATOM 5455 O O . ILE E 2 71 ? 59.016 13.413 34.115 1.00 28.98 69 ILE I O 1
ATOM 5460 N N . SER E 2 72 ? 59.049 15.048 32.588 1.00 28.69 70 SER I N 1
ATOM 5461 C CA . SER E 2 72 ? 59.946 15.867 33.408 1.00 29.77 70 SER I CA 1
ATOM 5462 C C . SER E 2 72 ? 60.172 17.255 32.853 1.00 31.87 70 SER I C 1
ATOM 5463 O O . SER E 2 72 ? 60.016 17.491 31.656 1.00 34.35 70 SER I O 1
ATOM 5466 N N . LYS E 2 73 ? 60.533 18.168 33.749 1.00 34.95 71 LYS I N 1
ATOM 5467 C CA . LYS E 2 73 ? 60.824 19.545 33.396 1.00 32.90 71 LYS I CA 1
ATOM 5468 C C . LYS E 2 73 ? 62.274 19.631 32.975 1.00 34.66 71 LYS I C 1
ATOM 5469 O O . LYS E 2 73 ? 63.157 19.311 33.767 1.00 36.96 71 LYS I O 1
ATOM 5475 N N . THR E 2 74 ? 62.530 20.052 31.739 1.00 33.35 72 THR I N 1
ATOM 5476 C CA . THR E 2 74 ? 63.904 20.268 31.297 1.00 33.12 72 THR I CA 1
ATOM 5477 C C . THR E 2 74 ? 64.291 21.741 31.397 1.00 37.17 72 THR I C 1
ATOM 5478 O O . THR E 2 74 ? 65.433 22.115 31.103 1.00 39.33 72 THR I O 1
ATOM 5482 N N . SER E 2 75 ? 63.337 22.570 31.815 1.00 32.08 73 SER I N 1
ATOM 5483 C CA . SER E 2 75 ? 63.577 23.997 31.998 1.00 31.99 73 SER I CA 1
ATOM 5484 C C . SER E 2 75 ? 62.290 24.641 32.456 1.00 29.94 73 SER I C 1
ATOM 5485 O O . SER E 2 75 ? 61.253 23.981 32.545 1.00 32.61 73 SER I O 1
ATOM 5488 N N . SER E 2 76 ? 62.353 25.934 32.740 1.00 29.28 74 SER I N 1
ATOM 5489 C CA . SER E 2 76 ? 61.202 26.629 33.279 1.00 24.31 74 SER I CA 1
ATOM 5490 C C . SER E 2 76 ? 60.128 26.776 32.214 1.00 28.70 74 SER I C 1
ATOM 5491 O O . SER E 2 76 ? 59.007 27.161 32.526 1.00 27.83 74 SER I O 1
ATOM 5494 N N . THR E 2 77 ? 60.456 26.469 30.959 1.00 28.20 75 THR I N 1
ATOM 5495 C CA . THR E 2 77 ? 59.430 26.508 29.919 1.00 27.44 75 THR I CA 1
ATOM 5496 C C . THR E 2 77 ? 59.244 25.223 29.103 1.00 29.22 75 THR I C 1
ATOM 5497 O O . THR E 2 77 ? 58.538 25.223 28.100 1.00 29.38 75 THR I O 1
ATOM 5501 N N . THR E 2 78 ? 59.855 24.122 29.513 1.00 29.47 76 THR I N 1
ATOM 5502 C CA . THR E 2 78 ? 59.753 22.931 28.679 1.00 30.51 76 THR I CA 1
ATOM 5503 C C . THR E 2 78 ? 59.610 21.649 29.491 1.00 32.46 76 THR I C 1
ATOM 5504 O O . THR E 2 78 ? 60.346 21.423 30.449 1.00 34.24 76 THR I O 1
ATOM 5508 N N . VAL E 2 79 ? 58.642 20.822 29.102 1.00 32.88 77 VAL I N 1
ATOM 5509 C CA . VAL E 2 79 ? 58.386 19.543 29.755 1.00 28.88 77 VAL I CA 1
ATOM 5510 C C . VAL E 2 79 ? 58.522 18.495 28.681 1.00 26.69 77 VAL I C 1
ATOM 5511 O O . VAL E 2 79 ? 58.098 18.731 27.548 1.00 26.71 77 VAL I O 1
ATOM 5515 N N . THR E 2 80 ? 59.126 17.352 29.002 1.00 27.15 78 THR I N 1
ATOM 5516 C CA . THR E 2 80 ? 59.212 16.264 28.016 1.00 27.30 78 THR I CA 1
ATOM 5517 C C . THR E 2 80 ? 58.435 15.052 28.468 1.00 25.31 78 THR I C 1
ATOM 5518 O O . THR E 2 80 ? 58.216 14.855 29.661 1.00 28.10 78 THR I O 1
ATOM 5522 N N . LEU E 2 81 ? 58.013 14.253 27.498 1.00 22.37 79 LEU I N 1
ATOM 5523 C CA . LEU E 2 81 ? 57.448 12.944 27.759 1.00 23.43 79 LEU I CA 1
ATOM 5524 C C . LEU E 2 81 ? 58.285 11.888 27.019 1.00 27.22 79 LEU I C 1
ATOM 5525 O O . LEU E 2 81 ? 58.330 11.859 25.789 1.00 28.09 79 LEU I O 1
ATOM 5530 N N . GLN E 2 82 ? 58.979 11.038 27.757 1.00 24.22 80 GLN I N 1
ATOM 5531 C CA . GLN E 2 82 ? 59.824 10.052 27.107 1.00 26.85 80 GLN I CA 1
ATOM 5532 C C . GLN E 2 82 ? 59.068 8.760 27.075 1.00 27.68 80 GLN I C 1
ATOM 5533 O O . GLN E 2 82 ? 58.710 8.216 28.122 1.00 27.78 80 GLN I O 1
ATOM 5539 N N . MET E 2 83 ? 58.791 8.279 25.875 1.00 24.59 81 MET I N 1
ATOM 5540 C CA . MET E 2 83 ? 58.021 7.066 25.747 1.00 23.95 81 MET I CA 1
ATOM 5541 C C . MET E 2 83 ? 58.931 5.938 25.318 1.00 24.50 81 MET I C 1
ATOM 5542 O O . MET E 2 83 ? 59.852 6.138 24.525 1.00 30.51 81 MET I O 1
ATOM 5547 N N . THR E 2 84 ? 58.682 4.751 25.837 1.00 20.15 82 THR I N 1
ATOM 5548 C CA . THR E 2 84 ? 59.509 3.602 25.511 1.00 24.52 82 THR I CA 1
ATOM 5549 C C . THR E 2 84 ? 58.631 2.423 25.158 1.00 23.79 82 THR I C 1
ATOM 5550 O O . THR E 2 84 ? 57.449 2.406 25.474 1.00 27.24 82 THR I O 1
ATOM 5554 N N . SER E 2 85 A 59.222 1.417 24.537 1.00 22.47 82 SER I N 1
ATOM 5555 C CA . SER E 2 85 A 58.465 0.260 24.101 1.00 23.63 82 SER I CA 1
ATOM 5556 C C . SER E 2 85 A 57.142 0.643 23.452 1.00 25.05 82 SER I C 1
ATOM 5557 O O . SER E 2 85 A 56.098 0.127 23.834 1.00 26.78 82 SER I O 1
ATOM 5560 N N . LEU E 2 86 B 57.190 1.530 22.462 1.00 21.54 82 LEU I N 1
ATOM 5561 C CA . LEU E 2 86 B 55.973 1.977 21.801 1.00 26.66 82 LEU I CA 1
ATOM 5562 C C . LEU E 2 86 B 55.356 0.874 20.949 1.00 27.52 82 LEU I C 1
ATOM 5563 O O . LEU E 2 86 B 56.058 0.101 20.294 1.00 29.33 82 LEU I O 1
ATOM 5568 N N . THR E 2 87 ? 54.034 0.806 20.970 1.00 23.96 83 THR I N 1
ATOM 5569 C CA . THR E 2 87 ? 53.310 -0.160 20.168 1.00 25.41 83 THR I CA 1
ATOM 5570 C C . THR E 2 87 ? 52.340 0.681 19.389 1.00 29.10 83 THR I C 1
ATOM 5571 O O . THR E 2 87 ? 52.221 1.884 19.662 1.00 28.15 83 THR I O 1
ATOM 5575 N N . ALA E 2 88 ? 51.646 0.076 18.428 1.00 31.01 84 ALA I N 1
ATOM 5576 C CA . ALA E 2 88 ? 50.661 0.819 17.632 1.00 29.14 84 ALA I CA 1
ATOM 5577 C C . ALA E 2 88 ? 49.515 1.432 18.468 1.00 28.69 84 ALA I C 1
ATOM 5578 O O . ALA E 2 88 ? 48.816 2.338 17.996 1.00 26.85 84 ALA I O 1
ATOM 5580 N N . ALA E 2 89 ? 49.331 0.944 19.698 1.00 26.36 85 ALA I N 1
ATOM 5581 C CA . ALA E 2 89 ? 48.258 1.443 20.566 1.00 28.01 85 ALA I CA 1
ATOM 5582 C C . ALA E 2 89 ? 48.618 2.799 21.125 1.00 27.28 85 ALA I C 1
ATOM 5583 O O . ALA E 2 89 ? 47.780 3.473 21.730 1.00 25.40 85 ALA I O 1
ATOM 5585 N N . ASP E 2 90 ? 49.865 3.199 20.900 1.00 25.36 86 ASP I N 1
ATOM 5586 C CA . ASP E 2 90 ? 50.327 4.520 21.307 1.00 26.42 86 ASP I CA 1
ATOM 5587 C C . ASP E 2 90 ? 50.218 5.537 20.169 1.00 27.51 86 ASP I C 1
ATOM 5588 O O . ASP E 2 90 ? 50.546 6.721 20.340 1.00 25.99 86 ASP I O 1
ATOM 5593 N N . THR E 2 91 ? 49.762 5.081 19.005 1.00 23.27 87 THR I N 1
ATOM 5594 C CA . THR E 2 91 ? 49.496 6.010 17.921 1.00 24.21 87 THR I CA 1
ATOM 5595 C C . THR E 2 91 ? 48.410 6.974 18.378 1.00 24.30 87 THR I C 1
ATOM 5596 O O . THR E 2 91 ? 47.264 6.590 18.585 1.00 29.58 87 THR I O 1
ATOM 5600 N N . ALA E 2 92 ? 48.764 8.232 18.558 1.00 23.59 88 ALA I N 1
ATOM 5601 C CA . ALA E 2 92 ? 47.786 9.186 19.032 1.00 24.44 88 ALA I CA 1
ATOM 5602 C C . ALA E 2 92 ? 48.260 10.577 18.702 1.00 21.60 88 ALA I C 1
ATOM 5603 O O . ALA E 2 92 ? 49.363 10.765 18.231 1.00 22.42 88 ALA I O 1
ATOM 5605 N N . THR E 2 93 ? 47.409 11.553 18.948 1.00 22.27 89 THR I N 1
ATOM 5606 C CA . THR E 2 93 ? 47.861 12.924 19.031 1.00 24.27 89 THR I CA 1
ATOM 5607 C C . THR E 2 93 ? 48.141 13.151 20.505 1.00 26.75 89 THR I C 1
ATOM 5608 O O . THR E 2 93 ? 47.336 12.786 21.363 1.00 23.08 89 THR I O 1
ATOM 5612 N N . TYR E 2 94 ? 49.303 13.719 20.800 1.00 29.86 90 TYR I N 1
ATOM 5613 C CA . TYR E 2 94 ? 49.672 14.000 22.176 1.00 24.95 90 TYR I CA 1
ATOM 5614 C C . TYR E 2 94 ? 49.537 15.481 22.457 1.00 26.58 90 TYR I C 1
ATOM 5615 O O . TYR E 2 94 ? 50.131 16.311 21.773 1.00 28.06 90 TYR I O 1
ATOM 5624 N N . PHE E 2 95 ? 48.715 15.801 23.449 1.00 24.90 91 PHE I N 1
ATOM 5625 C CA . PHE E 2 95 ? 48.490 17.172 23.850 1.00 26.16 91 PHE I CA 1
ATOM 5626 C C . PHE E 2 95 ? 49.305 17.496 25.093 1.00 29.08 91 PHE I C 1
ATOM 5627 O O . PHE E 2 95 ? 49.518 16.649 25.961 1.00 25.09 91 PHE I O 1
ATOM 5635 N N . CYS E 2 96 ? 49.752 18.736 25.177 1.00 27.18 92 CYS I N 1
ATOM 5636 C CA . CYS E 2 96 ? 50.364 19.210 26.383 1.00 26.49 92 CYS I CA 1
ATOM 5637 C C . CYS E 2 96 ? 49.288 20.088 26.940 1.00 25.76 92 CYS I C 1
ATOM 5638 O O . CYS E 2 96 ? 48.708 20.880 26.198 1.00 22.87 92 CYS I O 1
ATOM 5641 N N . ALA E 2 97 ? 48.994 19.928 28.228 1.00 24.98 93 ALA I N 1
ATOM 5642 C CA . ALA E 2 97 ? 47.969 20.727 28.880 1.00 22.93 93 ALA I CA 1
ATOM 5643 C C . ALA E 2 97 ? 48.447 21.256 30.224 1.00 25.63 93 ALA I C 1
ATOM 5644 O O . ALA E 2 97 ? 49.162 20.577 30.946 1.00 24.49 93 ALA I O 1
ATOM 5646 N N . ARG E 2 98 ? 48.066 22.486 30.544 1.00 23.85 94 ARG I N 1
ATOM 5647 C CA . ARG E 2 98 ? 48.402 23.061 31.824 1.00 20.66 94 ARG I CA 1
ATOM 5648 C C . ARG E 2 98 ? 47.249 22.851 32.780 1.00 24.87 94 ARG I C 1
ATOM 5649 O O . ARG E 2 98 ? 46.084 22.982 32.407 1.00 23.07 94 ARG I O 1
ATOM 5657 N N . GLU E 2 99 ? 47.572 22.528 34.026 1.00 26.69 95 GLU I N 1
ATOM 5658 C CA . GLU E 2 99 ? 46.538 22.148 34.973 1.00 25.15 95 GLU I CA 1
ATOM 5659 C C . GLU E 2 99 ? 46.487 23.040 36.206 1.00 30.58 95 GLU I C 1
ATOM 5660 O O . GLU E 2 99 ? 47.499 23.242 36.884 1.00 29.21 95 GLU I O 1
ATOM 5666 N N . ASN E 2 100 ? 45.304 23.576 36.490 1.00 29.30 96 ASN I N 1
ATOM 5667 C CA . ASN E 2 100 ? 45.101 24.355 37.697 1.00 24.54 96 ASN I CA 1
ATOM 5668 C C . ASN E 2 100 ? 44.718 23.416 38.822 1.00 26.37 96 ASN I C 1
ATOM 5669 O O . ASN E 2 100 ? 44.221 22.316 38.577 1.00 27.05 96 ASN I O 1
ATOM 5674 N N . PHE E 2 101 ? 44.964 23.845 40.055 1.00 31.83 97 PHE I N 1
ATOM 5675 C CA . PHE E 2 101 ? 44.615 23.052 41.233 1.00 27.92 97 PHE I CA 1
ATOM 5676 C C . PHE E 2 101 ? 44.404 23.945 42.442 1.00 26.05 97 PHE I C 1
ATOM 5677 O O . PHE E 2 101 ? 44.894 25.074 42.483 1.00 28.13 97 PHE I O 1
ATOM 5685 N N . ASP E 2 102 ? 43.640 23.440 43.407 1.00 30.96 98 ASP I N 1
ATOM 5686 C CA . ASP E 2 102 ? 43.487 24.087 44.703 1.00 31.29 98 ASP I CA 1
ATOM 5687 C C . ASP E 2 102 ? 44.428 23.395 45.657 1.00 29.26 98 ASP I C 1
ATOM 5688 O O . ASP E 2 102 ? 44.504 22.168 45.668 1.00 28.72 98 ASP I O 1
ATOM 5693 N N . ALA E 2 103 ? 45.170 24.187 46.423 1.00 31.35 99 ALA I N 1
ATOM 5694 C CA . ALA E 2 103 ? 45.872 23.691 47.593 1.00 29.48 99 ALA I CA 1
ATOM 5695 C C . ALA E 2 103 ? 44.844 23.618 48.726 1.00 28.24 99 ALA I C 1
ATOM 5696 O O . ALA E 2 103 ? 44.224 24.614 49.064 1.00 29.73 99 ALA I O 1
ATOM 5698 N N . VAL E 2 104 ? 44.612 22.432 49.270 1.00 32.54 100 VAL I N 1
ATOM 5699 C CA . VAL E 2 104 ? 43.782 22.307 50.465 1.00 32.79 100 VAL I CA 1
ATOM 5700 C C . VAL E 2 104 ? 44.615 21.711 51.594 1.00 38.52 100 VAL I C 1
ATOM 5701 O O . VAL E 2 104 ? 45.411 20.802 51.374 1.00 42.57 100 VAL I O 1
ATOM 5705 N N . GLY E 2 105 A 44.449 22.229 52.803 1.00 44.02 100 GLY I N 1
ATOM 5706 C CA . GLY E 2 105 A 45.236 21.753 53.924 1.00 43.83 100 GLY I CA 1
ATOM 5707 C C . GLY E 2 105 A 44.513 20.654 54.662 1.00 45.82 100 GLY I C 1
ATOM 5708 O O . GLY E 2 105 A 43.289 20.655 54.734 1.00 51.04 100 GLY I O 1
ATOM 5709 N N . VAL E 2 106 B 45.264 19.691 55.184 1.00 55.41 100 VAL I N 1
ATOM 5710 C CA . VAL E 2 106 B 44.702 18.729 56.132 1.00 62.69 100 VAL I CA 1
ATOM 5711 C C . VAL E 2 106 B 45.738 18.334 57.190 1.00 69.53 100 VAL I C 1
ATOM 5712 O O . VAL E 2 106 B 46.829 17.851 56.861 1.00 69.98 100 VAL I O 1
ATOM 5716 N N . GLY E 2 107 C 45.401 18.585 58.456 1.00 72.27 100 GLY I N 1
ATOM 5717 C CA . GLY E 2 107 C 46.198 18.133 59.589 1.00 73.39 100 GLY I CA 1
ATOM 5718 C C . GLY E 2 107 C 47.508 18.855 59.853 1.00 78.20 100 GLY I C 1
ATOM 5719 O O . GLY E 2 107 C 48.065 18.764 60.957 1.00 84.19 100 GLY I O 1
ATOM 5720 N N . GLY E 2 108 D 48.010 19.570 58.851 1.00 69.80 100 GLY I N 1
ATOM 5721 C CA . GLY E 2 108 D 49.298 20.223 58.976 1.00 68.18 100 GLY I CA 1
ATOM 5722 C C . GLY E 2 108 D 49.983 20.401 57.639 1.00 71.68 100 GLY I C 1
ATOM 5723 O O . GLY E 2 108 D 50.823 21.292 57.490 1.00 67.35 100 GLY I O 1
ATOM 5724 N N . GLY E 2 109 E 49.622 19.562 56.665 1.00 69.85 100 GLY I N 1
ATOM 5725 C CA . GLY E 2 109 E 50.165 19.673 55.316 1.00 59.03 100 GLY I CA 1
ATOM 5726 C C . GLY E 2 109 E 49.185 20.248 54.304 1.00 57.40 100 GLY I C 1
ATOM 5727 O O . GLY E 2 109 E 47.976 20.294 54.557 1.00 54.65 100 GLY I O 1
ATOM 5728 N N . THR E 2 110 F 49.697 20.696 53.160 1.00 52.38 100 THR I N 1
ATOM 5729 C CA . THR E 2 110 F 48.813 21.101 52.063 1.00 50.49 100 THR I CA 1
ATOM 5730 C C . THR E 2 110 F 48.893 20.169 50.839 1.00 39.31 100 THR I C 1
ATOM 5731 O O . THR E 2 110 F 49.955 19.676 50.477 1.00 36.99 100 THR I O 1
ATOM 5735 N N . TYR E 2 111 G 47.744 19.916 50.229 1.00 38.01 100 TYR I N 1
ATOM 5736 C CA . TYR E 2 111 G 47.651 18.965 49.128 1.00 42.45 100 TYR I CA 1
ATOM 5737 C C . TYR E 2 111 G 46.913 19.559 47.939 1.00 37.39 100 TYR I C 1
ATOM 5738 O O . TYR E 2 111 G 46.091 20.465 48.096 1.00 33.51 100 TYR I O 1
ATOM 5747 N N . SER E 2 112 H 47.207 19.044 46.750 1.00 34.03 100 SER I N 1
ATOM 5748 C CA . SER E 2 112 H 46.558 19.544 45.547 1.00 31.39 100 SER I CA 1
ATOM 5749 C C . SER E 2 112 H 45.309 18.745 45.246 1.00 32.01 100 SER I C 1
ATOM 5750 O O . SER E 2 112 H 45.332 17.519 45.259 1.00 37.03 100 SER I O 1
ATOM 5753 N N . THR E 2 113 I 44.217 19.451 44.983 1.00 30.47 100 THR I N 1
ATOM 5754 C CA . THR E 2 113 I 43.021 18.842 44.414 1.00 31.87 100 THR I CA 1
ATOM 5755 C C . THR E 2 113 I 42.341 19.834 43.460 1.00 30.17 100 THR I C 1
ATOM 5756 O O . THR E 2 113 I 42.926 20.856 43.114 1.00 29.09 100 THR I O 1
ATOM 5760 N N . ASP E 2 114 J 41.115 19.528 43.041 1.00 30.20 100 ASP I N 1
ATOM 5761 C CA . ASP E 2 114 J 40.366 20.371 42.115 1.00 25.65 100 ASP I CA 1
ATOM 5762 C C . ASP E 2 114 J 41.165 20.668 40.857 1.00 26.68 100 ASP I C 1
ATOM 5763 O O . ASP E 2 114 J 41.379 21.827 40.484 1.00 24.38 100 ASP I O 1
ATOM 5768 N N . TYR E 2 115 K 41.607 19.598 40.211 1.00 27.83 100 TYR I N 1
ATOM 5769 C CA . TYR E 2 115 K 42.353 19.687 38.976 1.00 25.18 100 TYR I CA 1
ATOM 5770 C C . TYR E 2 115 K 41.451 19.949 37.789 1.00 25.82 100 TYR I C 1
ATOM 5771 O O . TYR E 2 115 K 40.433 19.286 37.597 1.00 28.18 100 TYR I O 1
ATOM 5780 N N . TYR E 2 116 L 41.844 20.907 36.973 1.00 23.96 100 TYR I N 1
ATOM 5781 C CA . TYR E 2 116 L 41.273 21.016 35.651 1.00 24.83 100 TYR I CA 1
ATOM 5782 C C . TYR E 2 116 L 42.312 21.619 34.696 1.00 25.29 100 TYR I C 1
ATOM 5783 O O . TYR E 2 116 L 43.272 22.259 35.134 1.00 29.51 100 TYR I O 1
ATOM 5792 N N . PHE E 2 117 M 42.149 21.373 33.402 1.00 24.45 100 PHE I N 1
ATOM 5793 C CA . PHE E 2 117 M 43.069 21.903 32.397 1.00 25.35 100 PHE I CA 1
ATOM 5794 C C . PHE E 2 117 M 42.529 23.209 31.864 1.00 25.79 100 PHE I C 1
ATOM 5795 O O . PHE E 2 117 M 41.334 23.310 31.559 1.00 31.21 100 PHE I O 1
ATOM 5803 N N . ASP E 2 118 ? 43.388 24.217 31.767 1.00 21.37 101 ASP I N 1
ATOM 5804 C CA . ASP E 2 118 ? 42.931 25.517 31.304 1.00 22.70 101 ASP I CA 1
ATOM 5805 C C . ASP E 2 118 ? 43.685 26.005 30.062 1.00 25.65 101 ASP I C 1
ATOM 5806 O O . ASP E 2 118 ? 43.509 27.141 29.622 1.00 28.34 101 ASP I O 1
ATOM 5811 N N . LEU E 2 119 ? 44.517 25.146 29.486 1.00 24.39 102 LEU I N 1
ATOM 5812 C CA . LEU E 2 119 ? 45.405 25.574 28.406 1.00 25.78 102 LEU I CA 1
ATOM 5813 C C . LEU E 2 119 ? 45.947 24.347 27.716 1.00 25.67 102 LEU I C 1
ATOM 5814 O O . LEU E 2 119 ? 46.491 23.460 28.367 1.00 25.68 102 LEU I O 1
ATOM 5819 N N . TRP E 2 120 ? 45.789 24.298 26.397 1.00 23.62 103 TRP I N 1
ATOM 5820 C CA . TRP E 2 120 ? 46.159 23.130 25.639 1.00 21.81 103 TRP I CA 1
ATOM 5821 C C . TRP E 2 120 ? 46.912 23.552 24.406 1.00 24.68 103 TRP I C 1
ATOM 5822 O O . TRP E 2 120 ? 46.577 24.557 23.794 1.00 27.14 103 TRP I O 1
ATOM 5833 N N . GLY E 2 121 ? 47.906 22.759 24.027 1.00 21.78 104 GLY I N 1
ATOM 5834 C CA . GLY E 2 121 ? 48.563 22.922 22.751 1.00 25.58 104 GLY I CA 1
ATOM 5835 C C . GLY E 2 121 ? 47.727 22.248 21.686 1.00 24.58 104 GLY I C 1
ATOM 5836 O O . GLY E 2 121 ? 46.720 21.630 22.002 1.00 26.25 104 GLY I O 1
ATOM 5837 N N . PRO E 2 122 ? 48.133 22.378 20.417 1.00 23.81 105 PRO I N 1
ATOM 5838 C CA . PRO E 2 122 ? 47.397 21.775 19.305 1.00 22.74 105 PRO I CA 1
ATOM 5839 C C . PRO E 2 122 ? 47.721 20.301 19.157 1.00 27.38 105 PRO I C 1
ATOM 5840 O O . PRO E 2 122 ? 47.088 19.614 18.360 1.00 28.50 105 PRO I O 1
ATOM 5844 N N . GLY E 2 123 ? 48.709 19.826 19.909 1.00 25.84 106 GLY I N 1
ATOM 5845 C CA . GLY E 2 123 ? 49.096 18.433 19.861 1.00 24.73 106 GLY I CA 1
ATOM 5846 C C . GLY E 2 123 ? 50.164 18.126 18.832 1.00 29.70 106 GLY I C 1
ATOM 5847 O O . GLY E 2 123 ? 50.285 18.806 17.823 1.00 31.98 106 GLY I O 1
ATOM 5848 N N . THR E 2 124 ? 50.953 17.093 19.092 1.00 29.35 107 THR I N 1
ATOM 5849 C CA . THR E 2 124 ? 51.867 16.585 18.095 1.00 23.61 107 THR I CA 1
ATOM 5850 C C . THR E 2 124 ? 51.555 15.122 17.815 1.00 24.09 107 THR I C 1
ATOM 5851 O O . THR E 2 124 ? 51.273 14.366 18.724 1.00 27.54 107 THR I O 1
ATOM 5855 N N . LEU E 2 125 ? 51.614 14.729 16.547 1.00 29.06 108 LEU I N 1
ATOM 5856 C CA . LEU E 2 125 ? 51.200 13.395 16.115 1.00 25.17 108 LEU I CA 1
ATOM 5857 C C . LEU E 2 125 ? 52.267 12.312 16.297 1.00 25.82 108 LEU I C 1
ATOM 5858 O O . LEU E 2 125 ? 53.402 12.459 15.835 1.00 26.21 108 LEU I O 1
ATOM 5863 N N . VAL E 2 126 ? 51.905 11.217 16.956 1.00 23.06 109 VAL I N 1
ATOM 5864 C CA . VAL E 2 126 ? 52.813 10.083 17.050 1.00 22.82 109 VAL I CA 1
ATOM 5865 C C . VAL E 2 126 ? 52.257 8.906 16.272 1.00 25.57 109 VAL I C 1
ATOM 5866 O O . VAL E 2 126 ? 51.100 8.529 16.431 1.00 26.92 109 VAL I O 1
ATOM 5870 N N . ILE E 2 127 ? 53.083 8.332 15.408 1.00 24.89 110 ILE I N 1
ATOM 5871 C CA . ILE E 2 127 ? 52.641 7.220 14.588 1.00 23.72 110 ILE I CA 1
ATOM 5872 C C . ILE E 2 127 ? 53.612 6.063 14.776 1.00 27.03 110 ILE I C 1
ATOM 5873 O O . ILE E 2 127 ? 54.815 6.191 14.509 1.00 29.71 110 ILE I O 1
ATOM 5878 N N . VAL E 2 128 ? 53.086 4.940 15.247 1.00 23.33 111 VAL I N 1
ATOM 5879 C CA . VAL E 2 128 ? 53.895 3.772 15.524 1.00 22.93 111 VAL I CA 1
ATOM 5880 C C . VAL E 2 128 ? 53.453 2.689 14.569 1.00 24.09 111 VAL I C 1
ATOM 5881 O O . VAL E 2 128 ? 52.319 2.231 14.629 1.00 28.11 111 VAL I O 1
ATOM 5885 N N . SER E 2 129 ? 54.345 2.285 13.673 1.00 27.91 112 SER I N 1
ATOM 5886 C CA . SER E 2 129 ? 53.968 1.361 12.609 1.00 30.57 112 SER I CA 1
ATOM 5887 C C . SER E 2 129 ? 55.185 0.680 12.021 1.00 31.15 112 SER I C 1
ATOM 5888 O O . SER E 2 129 ? 56.267 1.255 11.983 1.00 32.41 112 SER I O 1
ATOM 5891 N N . SER E 2 130 ? 54.993 -0.545 11.554 1.00 28.60 113 SER I N 1
ATOM 5892 C CA . SER E 2 130 ? 56.061 -1.294 10.913 1.00 35.58 113 SER I CA 1
ATOM 5893 C C . SER E 2 130 ? 56.468 -0.609 9.617 1.00 39.55 113 SER I C 1
ATOM 5894 O O . SER E 2 130 ? 57.623 -0.688 9.196 1.00 39.26 113 SER I O 1
ATOM 5897 N N . GLY E 2 131 ? 55.504 0.074 9.004 1.00 34.82 114 GLY I N 1
ATOM 5898 C CA . GLY E 2 131 ? 55.697 0.676 7.708 1.00 33.09 114 GLY I CA 1
ATOM 5899 C C . GLY E 2 131 ? 56.667 1.836 7.720 1.00 35.74 114 GLY I C 1
ATOM 5900 O O . GLY E 2 131 ? 56.848 2.511 8.739 1.00 30.83 114 GLY I O 1
ATOM 5901 N N . GLN E 2 132 ? 57.290 2.052 6.565 1.00 31.54 115 GLN I N 1
ATOM 5902 C CA . GLN E 2 132 ? 58.153 3.196 6.340 1.00 33.91 115 GLN I CA 1
ATOM 5903 C C . GLN E 2 132 ? 57.301 4.344 5.821 1.00 32.83 115 GLN I C 1
ATOM 5904 O O . GLN E 2 132 ? 56.202 4.109 5.313 1.00 30.04 115 GLN I O 1
ATOM 5910 N N . PRO E 2 133 ? 57.813 5.585 5.924 1.00 27.54 116 PRO I N 1
ATOM 5911 C CA . PRO E 2 133 ? 57.118 6.743 5.361 1.00 26.48 116 PRO I CA 1
ATOM 5912 C C . PRO E 2 133 ? 56.755 6.484 3.905 1.00 32.72 116 PRO I C 1
ATOM 5913 O O . PRO E 2 133 ? 57.481 5.790 3.176 1.00 33.38 116 PRO I O 1
ATOM 5917 N N . LYS E 2 134 ? 55.629 7.034 3.480 1.00 30.70 117 LYS I N 1
ATOM 5918 C CA . LYS E 2 134 ? 55.258 6.967 2.078 1.00 31.46 117 LYS I CA 1
ATOM 5919 C C . LYS E 2 134 ? 54.524 8.228 1.656 1.00 30.63 117 LYS I C 1
ATOM 5920 O O . LYS E 2 134 ? 53.575 8.672 2.313 1.00 25.65 117 LYS I O 1
ATOM 5926 N N . ALA E 2 135 ? 54.994 8.804 0.559 1.00 28.30 118 ALA I N 1
ATOM 5927 C CA . ALA E 2 135 ? 54.362 9.969 -0.018 1.00 28.91 118 ALA I CA 1
ATOM 5928 C C . ALA E 2 135 ? 53.089 9.479 -0.655 1.00 23.58 118 ALA I C 1
ATOM 5929 O O . ALA E 2 135 ? 53.018 8.340 -1.086 1.00 28.20 118 ALA I O 1
ATOM 5931 N N . PRO E 2 136 ? 52.069 10.327 -0.719 1.00 25.48 119 PRO I N 1
ATOM 5932 C CA . PRO E 2 136 ? 50.812 9.853 -1.300 1.00 29.72 119 PRO I CA 1
ATOM 5933 C C . PRO E 2 136 ? 50.833 9.862 -2.831 1.00 28.48 119 PRO I C 1
ATOM 5934 O O . PRO E 2 136 ? 51.527 10.675 -3.426 1.00 30.31 119 PRO I O 1
ATOM 5938 N N . SER E 2 137 ? 50.098 8.954 -3.458 1.00 29.78 120 SER I N 1
ATOM 5939 C CA . SER E 2 137 ? 49.774 9.104 -4.875 1.00 28.49 120 SER I CA 1
ATOM 5940 C C . SER E 2 137 ? 48.514 9.955 -4.970 1.00 35.09 120 SER I C 1
ATOM 5941 O O . SER E 2 137 ? 47.605 9.798 -4.158 1.00 31.57 120 SER I O 1
ATOM 5944 N N . VAL E 2 138 ? 48.452 10.851 -5.952 1.00 31.94 121 VAL I N 1
ATOM 5945 C CA . VAL E 2 138 ? 47.285 11.698 -6.105 1.00 26.09 121 VAL I CA 1
ATOM 5946 C C . VAL E 2 138 ? 46.653 11.454 -7.454 1.00 32.23 121 VAL I C 1
ATOM 5947 O O . VAL E 2 138 ? 47.306 11.590 -8.492 1.00 35.13 121 VAL I O 1
ATOM 5951 N N . PHE E 2 139 ? 45.378 11.086 -7.435 1.00 30.62 122 PHE I N 1
ATOM 5952 C CA . PHE E 2 139 ? 44.660 10.792 -8.654 1.00 24.50 122 PHE I CA 1
ATOM 5953 C C . PHE E 2 139 ? 43.531 11.760 -8.810 1.00 28.05 122 PHE I C 1
ATOM 5954 O O . PHE E 2 139 ? 43.014 12.278 -7.828 1.00 29.80 122 PHE I O 1
ATOM 5962 N N . PRO E 2 140 ? 43.140 12.019 -10.059 1.00 30.98 123 PRO I N 1
ATOM 5963 C CA . PRO E 2 140 ? 42.033 12.944 -10.269 1.00 33.94 123 PRO I CA 1
ATOM 5964 C C . PRO E 2 140 ? 40.708 12.198 -10.098 1.00 30.43 123 PRO I C 1
ATOM 5965 O O . PRO E 2 140 ? 40.644 10.983 -10.319 1.00 26.09 123 PRO I O 1
ATOM 5969 N N . LEU E 2 141 ? 39.682 12.925 -9.667 1.00 29.19 124 LEU I N 1
ATOM 5970 C CA . LEU E 2 141 ? 38.335 12.389 -9.557 1.00 31.70 124 LEU I CA 1
ATOM 5971 C C . LEU E 2 141 ? 37.427 13.148 -10.531 1.00 32.77 124 LEU I C 1
ATOM 5972 O O . LEU E 2 141 ? 37.203 14.362 -10.398 1.00 29.78 124 LEU I O 1
ATOM 5977 N N . ALA E 2 142 ? 36.932 12.432 -11.535 1.00 27.21 125 ALA I N 1
ATOM 5978 C CA . ALA E 2 142 ? 36.037 13.042 -12.500 1.00 34.79 125 ALA I CA 1
ATOM 5979 C C . ALA E 2 142 ? 34.894 12.106 -12.859 1.00 36.01 125 ALA I C 1
ATOM 5980 O O . ALA E 2 142 ? 35.040 10.883 -12.822 1.00 39.40 125 ALA I O 1
ATOM 5982 N N . PRO E 2 143 ? 33.743 12.679 -13.205 1.00 38.20 126 PRO I N 1
ATOM 5983 C CA . PRO E 2 143 ? 32.656 11.825 -13.686 1.00 40.35 126 PRO I CA 1
ATOM 5984 C C . PRO E 2 143 ? 33.117 11.049 -14.915 1.00 45.26 126 PRO I C 1
ATOM 5985 O O . PRO E 2 143 ? 33.946 11.557 -15.672 1.00 47.24 126 PRO I O 1
ATOM 5989 N N . CYS E 2 144 ? 32.592 9.835 -15.078 1.00 53.39 127 CYS I N 1
ATOM 5990 C CA . CYS E 2 144 ? 32.874 8.927 -16.198 1.00 56.22 127 CYS I CA 1
ATOM 5991 C C . CYS E 2 144 ? 32.957 9.619 -17.571 1.00 63.87 127 CYS I C 1
ATOM 5992 O O . CYS E 2 144 ? 32.070 10.400 -17.922 1.00 64.32 127 CYS I O 1
ATOM 5995 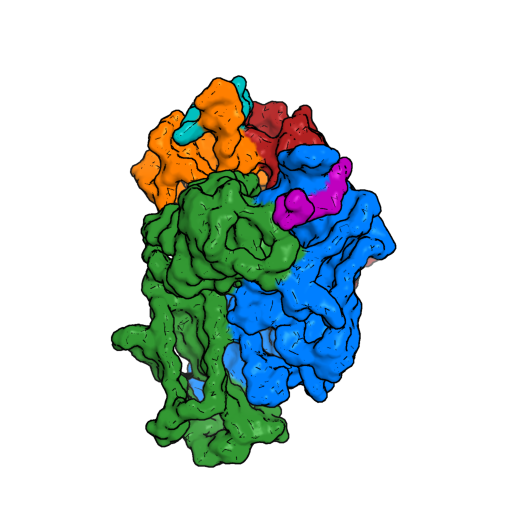N N . CYS E 2 145 ? 34.003 9.325 -18.350 1.00 61.75 128 CYS I N 1
ATOM 5996 C CA . CYS E 2 145 ? 34.173 9.947 -19.677 1.00 67.49 128 CYS I CA 1
ATOM 5997 C C . CYS E 2 145 ? 33.092 9.508 -20.672 1.00 72.41 128 CYS I C 1
ATOM 5998 O O . CYS E 2 145 ? 32.800 10.214 -21.640 1.00 67.35 128 CYS I O 1
ATOM 6001 N N . GLY E 2 146 ? 32.509 8.337 -20.416 1.00 73.33 129 GLY I N 1
ATOM 6002 C CA . GLY E 2 146 ? 31.419 7.797 -21.211 1.00 70.70 129 GLY I CA 1
ATOM 6003 C C . GLY E 2 146 ? 30.084 8.416 -20.833 1.00 81.94 129 GLY I C 1
ATOM 6004 O O . GLY E 2 146 ? 29.175 8.495 -21.669 1.00 85.61 129 GLY I O 1
ATOM 6005 N N . ASP E 2 147 ? 29.952 8.828 -19.569 1.00 79.96 130 ASP I N 1
ATOM 6006 C CA . ASP E 2 147 ? 28.903 9.763 -19.182 1.00 77.62 130 ASP I CA 1
ATOM 6007 C C . ASP E 2 147 ? 29.165 10.967 -20.059 1.00 85.69 130 ASP I C 1
ATOM 6008 O O . ASP E 2 147 ? 30.244 11.093 -20.649 1.00 86.44 130 ASP I O 1
ATOM 6013 N N . THR E 2 148 ? 28.204 11.868 -20.149 1.00 89.67 131 THR I N 1
ATOM 6014 C CA . THR E 2 148 ? 28.447 13.078 -20.914 1.00 99.85 131 THR I CA 1
ATOM 6015 C C . THR E 2 148 ? 28.161 14.310 -20.051 1.00 102.50 131 THR I C 1
ATOM 6016 O O . THR E 2 148 ? 27.259 14.288 -19.211 1.00 104.09 131 THR I O 1
ATOM 6020 N N . PRO E 2 149 ? 28.952 15.380 -20.242 1.00 103.58 132 PRO I N 1
ATOM 6021 C CA . PRO E 2 149 ? 28.971 16.549 -19.348 1.00 101.89 132 PRO I CA 1
ATOM 6022 C C . PRO E 2 149 ? 27.591 17.120 -19.017 1.00 100.98 132 PRO I C 1
ATOM 6023 O O . PRO E 2 149 ? 26.567 16.626 -19.492 1.00 99.55 132 PRO I O 1
ATOM 6027 N N . SER E 2 150 ? 27.580 18.167 -18.198 1.00 99.40 133 SER I N 1
ATOM 6028 C CA . SER E 2 150 ? 26.339 18.753 -17.701 1.00 98.51 133 SER I CA 1
ATOM 6029 C C . SER E 2 150 ? 26.607 20.147 -17.118 1.00 99.99 133 SER I C 1
ATOM 6030 O O . SER E 2 150 ? 27.754 20.609 -17.107 1.00 97.98 133 SER I O 1
ATOM 6033 N N . ALA E 2 151 ? 25.550 20.812 -16.647 1.00 98.73 134 ALA I N 1
ATOM 6034 C CA . ALA E 2 151 ? 25.636 22.174 -16.107 1.00 95.19 134 ALA I CA 1
ATOM 6035 C C . ALA E 2 151 ? 26.793 22.338 -15.125 1.00 88.99 134 ALA I C 1
ATOM 6036 O O . ALA E 2 151 ? 27.901 22.759 -15.493 1.00 87.19 134 ALA I O 1
ATOM 6038 N N . THR E 2 152 ? 26.508 22.008 -13.870 1.00 80.86 135 THR I N 1
ATOM 6039 C CA . THR E 2 152 ? 27.502 21.997 -12.806 1.00 78.28 135 THR I CA 1
ATOM 6040 C C . THR E 2 152 ? 28.284 20.685 -12.806 1.00 72.66 135 THR I C 1
ATOM 6041 O O . THR E 2 152 ? 27.752 19.646 -13.201 1.00 71.91 135 THR I O 1
ATOM 6045 N N . VAL E 2 153 ? 29.543 20.727 -12.372 1.00 65.29 136 VAL I N 1
ATOM 6046 C CA . VAL E 2 153 ? 30.318 19.491 -12.215 1.00 57.21 136 VAL I CA 1
ATOM 6047 C C . VAL E 2 153 ? 31.092 19.449 -10.903 1.00 41.89 136 VAL I C 1
ATOM 6048 O O . VAL E 2 153 ? 31.630 20.460 -10.455 1.00 41.48 136 VAL I O 1
ATOM 6052 N N . THR E 2 154 ? 31.131 18.269 -10.291 1.00 38.13 137 THR I N 1
ATOM 6053 C CA . THR E 2 154 ? 31.934 18.042 -9.089 1.00 39.59 137 THR I CA 1
ATOM 6054 C C . THR E 2 154 ? 33.200 17.230 -9.407 1.00 34.62 137 THR I C 1
ATOM 6055 O O . THR E 2 154 ? 33.121 16.133 -9.965 1.00 35.42 137 THR I O 1
ATOM 6059 N N . LEU E 2 155 ? 34.354 17.787 -9.046 1.00 32.81 138 LEU I N 1
ATOM 6060 C CA . LEU E 2 155 ? 35.663 17.180 -9.288 1.00 32.65 138 LEU I CA 1
ATOM 6061 C C . LEU E 2 155 ? 36.436 16.993 -7.994 1.00 32.73 138 LEU I C 1
ATOM 6062 O O . LEU E 2 155 ? 36.128 17.619 -6.985 1.00 34.55 138 LEU I O 1
ATOM 6067 N N . GLY E 2 156 ? 37.465 16.149 -8.033 1.00 32.35 139 GLY I N 1
ATOM 6068 C CA . GLY E 2 156 ? 38.251 15.881 -6.844 1.00 32.46 139 GLY I CA 1
ATOM 6069 C C . GLY E 2 156 ? 39.673 15.375 -7.045 1.00 34.48 139 GLY I C 1
ATOM 6070 O O . GLY E 2 156 ? 40.170 15.260 -8.176 1.00 32.71 139 GLY I O 1
ATOM 6071 N N . CYS E 2 157 ? 40.326 15.096 -5.917 1.00 26.21 140 CYS I N 1
ATOM 6072 C CA . CYS E 2 157 ? 41.598 14.406 -5.888 1.00 28.49 140 CYS I CA 1
ATOM 6073 C C . CYS E 2 157 ? 41.521 13.314 -4.843 1.00 29.55 140 CYS I C 1
ATOM 6074 O O . CYS E 2 157 ? 41.064 13.530 -3.733 1.00 28.24 140 CYS I O 1
ATOM 6077 N N . LEU E 2 158 ? 41.961 12.130 -5.211 1.00 26.23 141 LEU I N 1
ATOM 6078 C CA . LEU E 2 158 ? 42.017 11.050 -4.278 1.00 22.74 141 LEU I CA 1
ATOM 6079 C C . LEU E 2 158 ? 43.464 11.029 -3.822 1.00 29.93 141 LEU I C 1
ATOM 6080 O O . LEU E 2 158 ? 44.353 10.751 -4.629 1.00 28.63 141 LEU I O 1
ATOM 6085 N N . VAL E 2 159 ? 43.702 11.362 -2.550 1.00 29.53 142 VAL I N 1
ATOM 6086 C CA . VAL E 2 159 ? 45.044 11.323 -1.966 1.00 25.30 142 VAL I CA 1
ATOM 6087 C C . VAL E 2 159 ? 45.280 9.979 -1.304 1.00 26.82 142 VAL I C 1
ATOM 6088 O O . VAL E 2 159 ? 44.853 9.751 -0.171 1.00 27.05 142 VAL I O 1
ATOM 6092 N N . LYS E 2 160 ? 45.989 9.099 -2.000 1.00 26.07 143 LYS I N 1
ATOM 6093 C CA . LYS E 2 160 ? 46.021 7.700 -1.623 1.00 27.19 143 LYS I CA 1
ATOM 6094 C C . LYS E 2 160 ? 47.360 7.175 -1.133 1.00 27.52 143 LYS I C 1
ATOM 6095 O O . LYS E 2 160 ? 48.405 7.460 -1.714 1.00 27.09 143 LYS I O 1
ATOM 6101 N N . GLY E 2 161 ? 47.304 6.390 -0.061 1.00 30.38 144 GLY I N 1
ATOM 6102 C CA . GLY E 2 161 ? 48.441 5.611 0.417 1.00 30.07 144 GLY I CA 1
ATOM 6103 C C . GLY E 2 161 ? 49.659 6.339 0.958 1.00 26.89 144 GLY I C 1
ATOM 6104 O O . GLY E 2 161 ? 50.780 6.057 0.552 1.00 31.37 144 GLY I O 1
ATOM 6105 N N . TYR E 2 162 ? 49.447 7.260 1.882 1.00 25.36 145 TYR I N 1
ATOM 6106 C CA . TYR E 2 162 ? 50.538 7.971 2.544 1.00 28.78 145 TYR I CA 1
ATOM 6107 C C . TYR E 2 162 ? 50.666 7.592 4.026 1.00 26.72 145 TYR I C 1
ATOM 6108 O O . TYR E 2 162 ? 49.790 6.967 4.594 1.00 25.14 145 TYR I O 1
ATOM 6117 N N . LEU E 2 163 ? 51.767 7.997 4.646 1.00 29.40 146 LEU I N 1
ATOM 6118 C CA . LEU E 2 163 ? 52.076 7.616 6.021 1.00 26.83 146 LEU I CA 1
ATOM 6119 C C . LEU E 2 163 ? 53.334 8.369 6.357 1.00 27.20 146 LEU I C 1
ATOM 6120 O O . LEU E 2 163 ? 54.268 8.385 5.570 1.00 28.63 146 LEU I O 1
ATOM 6125 N N . PRO E 2 164 ? 53.361 9.021 7.514 1.00 28.12 147 PRO I N 1
ATOM 6126 C CA . PRO E 2 164 ? 52.264 9.063 8.475 1.00 24.71 147 PRO I CA 1
ATOM 6127 C C . PRO E 2 164 ? 51.316 10.162 8.070 1.00 27.03 147 PRO I C 1
ATOM 6128 O O . PRO E 2 164 ? 51.536 10.754 7.009 1.00 27.54 147 PRO I O 1
ATOM 6132 N N . GLU E 2 165 ? 50.308 10.441 8.900 1.00 26.72 148 GLU I N 1
ATOM 6133 C CA . GLU E 2 165 ? 49.476 11.626 8.731 1.00 24.01 148 GLU I CA 1
ATOM 6134 C C . GLU E 2 165 ? 50.264 12.854 9.137 1.00 26.73 148 GLU I C 1
ATOM 6135 O O . GLU E 2 165 ? 51.314 12.738 9.775 1.00 29.69 148 GLU I O 1
ATOM 6141 N N . PRO E 2 166 ? 49.773 14.041 8.758 1.00 26.60 149 PRO I N 1
ATOM 6142 C CA . PRO E 2 166 ? 48.586 14.193 7.924 1.00 27.23 149 PRO I CA 1
ATOM 6143 C C . PRO E 2 166 ? 48.956 14.646 6.509 1.00 26.10 149 PRO I C 1
ATOM 6144 O O . PRO E 2 166 ? 50.131 14.754 6.164 1.00 24.54 149 PRO I O 1
ATOM 6148 N N . VAL E 2 167 ? 47.938 14.913 5.705 1.00 23.43 150 VAL I N 1
ATOM 6149 C CA . VAL E 2 167 ? 48.106 15.639 4.454 1.00 27.36 150 VAL I CA 1
ATOM 6150 C C . VAL E 2 167 ? 47.153 16.827 4.499 1.00 28.34 150 VAL I C 1
ATOM 6151 O O . VAL E 2 167 ? 46.190 16.814 5.245 1.00 32.79 150 VAL I O 1
ATOM 6155 N N . THR E 2 168 ? 47.412 17.853 3.704 1.00 29.49 151 THR I N 1
ATOM 6156 C CA . THR E 2 168 ? 46.501 18.985 3.638 1.00 30.49 151 THR I CA 1
ATOM 6157 C C . THR E 2 168 ? 46.192 19.324 2.193 1.00 32.74 151 THR I C 1
ATOM 6158 O O . THR E 2 168 ? 47.104 19.624 1.426 1.00 35.93 151 THR I O 1
ATOM 6162 N N . VAL E 2 169 ? 44.910 19.270 1.834 1.00 29.22 152 VAL I N 1
ATOM 6163 C CA . VAL E 2 169 ? 44.449 19.648 0.511 1.00 26.17 152 VAL I CA 1
ATOM 6164 C C . VAL E 2 169 ? 43.851 21.042 0.517 1.00 28.15 152 VAL I C 1
ATOM 6165 O O . VAL E 2 169 ? 43.036 21.374 1.366 1.00 34.72 152 VAL I O 1
ATOM 6169 N N . THR E 2 170 ? 44.273 21.865 -0.427 1.00 30.32 153 THR I N 1
ATOM 6170 C CA . THR E 2 170 ? 43.578 23.108 -0.721 1.00 32.77 153 THR I CA 1
ATOM 6171 C C . THR E 2 170 ? 43.189 23.031 -2.198 1.00 33.97 153 THR I C 1
ATOM 6172 O O . THR E 2 170 ? 43.565 22.078 -2.895 1.00 30.79 153 THR I O 1
ATOM 6176 N N . TRP E 2 171 ? 42.438 24.018 -2.673 1.00 31.97 154 TRP I N 1
ATOM 6177 C CA . TRP E 2 171 ? 42.111 24.098 -4.091 1.00 33.28 154 TRP I CA 1
ATOM 6178 C C . TRP E 2 171 ? 42.497 25.451 -4.654 1.00 37.69 154 TRP I C 1
ATOM 6179 O O . TRP E 2 171 ? 42.241 26.479 -4.030 1.00 40.96 154 TRP I O 1
ATOM 6190 N N . ASN E 2 172 ? 43.132 25.446 -5.824 1.00 34.73 155 ASN I N 1
ATOM 6191 C CA . ASN E 2 172 ? 43.604 26.683 -6.446 1.00 39.39 155 ASN I CA 1
ATOM 6192 C C . ASN E 2 172 ? 44.450 27.508 -5.463 1.00 42.44 155 ASN I C 1
ATOM 6193 O O . ASN E 2 172 ? 44.279 28.725 -5.334 1.00 41.02 155 ASN I O 1
ATOM 6198 N N . SER E 2 173 ? 45.353 26.829 -4.766 1.00 38.66 156 SER I N 1
ATOM 6199 C CA . SER E 2 173 ? 46.183 27.465 -3.756 1.00 39.99 156 SER I CA 1
ATOM 6200 C C . SER E 2 173 ? 45.355 28.233 -2.718 1.00 44.93 156 SER I C 1
ATOM 6201 O O . SER E 2 173 ? 45.710 29.346 -2.325 1.00 45.69 156 SER I O 1
ATOM 6204 N N . GLY E 2 174 ? 44.249 27.634 -2.287 1.00 41.56 157 GLY I N 1
ATOM 6205 C CA . GLY E 2 174 ? 43.446 28.194 -1.215 1.00 41.68 157 GLY I CA 1
ATOM 6206 C C . GLY E 2 174 ? 42.421 29.234 -1.634 1.00 49.82 157 GLY I C 1
ATOM 6207 O O . GLY E 2 174 ? 41.601 29.657 -0.809 1.00 53.34 157 GLY I O 1
ATOM 6208 N N . THR E 2 175 ? 42.452 29.645 -2.903 1.00 44.96 158 THR I N 1
ATOM 6209 C CA . THR E 2 175 ? 41.540 30.684 -3.386 1.00 48.26 158 THR I CA 1
ATOM 6210 C C . THR E 2 175 ? 40.188 30.130 -3.808 1.00 47.35 158 THR I C 1
ATOM 6211 O O . THR E 2 175 ? 39.380 30.835 -4.398 1.00 53.68 158 THR I O 1
ATOM 6215 N N . LEU E 2 176 ? 39.955 28.859 -3.525 1.00 46.33 159 LEU I N 1
ATOM 6216 C CA . LEU E 2 176 ? 38.674 28.240 -3.794 1.00 45.19 159 LEU I CA 1
ATOM 6217 C C . LEU E 2 176 ? 38.367 27.384 -2.591 1.00 47.61 159 LEU I C 1
ATOM 6218 O O . LEU E 2 176 ? 39.060 26.404 -2.335 1.00 47.24 159 LEU I O 1
ATOM 6223 N N . THR E 2 177 ? 37.350 27.784 -1.831 1.00 53.93 160 THR I N 1
ATOM 6224 C CA . THR E 2 177 ? 36.974 27.108 -0.590 1.00 51.11 160 THR I CA 1
ATOM 6225 C C . THR E 2 177 ? 35.490 26.746 -0.602 1.00 55.01 160 THR I C 1
ATOM 6226 O O . THR E 2 177 ? 35.080 25.769 0.022 1.00 58.22 160 THR I O 1
ATOM 6230 N N . ASN E 2 178 ? 34.688 27.538 -1.311 1.00 56.84 161 ASN I N 1
ATOM 6231 C CA . ASN E 2 178 ? 33.254 27.292 -1.399 1.00 58.07 161 ASN I CA 1
ATOM 6232 C C . ASN E 2 178 ? 33.001 25.991 -2.122 1.00 53.47 161 ASN I C 1
ATOM 6233 O O . ASN E 2 178 ? 33.576 25.742 -3.181 1.00 48.26 161 ASN I O 1
ATOM 6238 N N . GLY E 2 179 ? 32.136 25.163 -1.549 1.00 51.25 162 GLY I N 1
ATOM 6239 C CA . GLY E 2 179 ? 31.780 23.908 -2.177 1.00 49.09 162 GLY I CA 1
ATOM 6240 C C . GLY E 2 179 ? 32.911 22.912 -2.074 1.00 44.34 162 GLY I C 1
ATOM 6241 O O . GLY E 2 179 ? 32.927 21.896 -2.770 1.00 43.94 162 GLY I O 1
ATOM 6242 N N . VAL E 2 180 ? 33.863 23.211 -1.200 1.00 41.88 163 VAL I N 1
ATOM 6243 C CA . VAL E 2 180 ? 34.958 22.290 -0.936 1.00 45.19 163 VAL I CA 1
ATOM 6244 C C . VAL E 2 180 ? 34.606 21.333 0.200 1.00 42.97 163 VAL I C 1
ATOM 6245 O O . VAL E 2 180 ? 34.201 21.756 1.284 1.00 40.47 163 VAL I O 1
ATOM 6249 N N . ARG E 2 181 ? 34.751 20.039 -0.077 1.00 38.43 164 ARG I N 1
ATOM 6250 C CA . ARG E 2 181 ? 34.533 18.995 0.910 1.00 35.18 164 ARG I CA 1
ATOM 6251 C C . ARG E 2 181 ? 35.748 18.062 0.960 1.00 34.80 164 ARG I C 1
ATOM 6252 O O . ARG E 2 181 ? 35.976 17.274 0.052 1.00 37.32 164 ARG I O 1
ATOM 6260 N N . THR E 2 182 ? 36.551 18.181 2.007 1.00 34.75 165 THR I N 1
ATOM 6261 C CA . THR E 2 182 ? 37.670 17.273 2.202 1.00 34.45 165 THR I CA 1
ATOM 6262 C C . THR E 2 182 ? 37.291 16.318 3.323 1.00 33.47 165 THR I C 1
ATOM 6263 O O . THR E 2 182 ? 37.045 16.747 4.444 1.00 36.52 165 THR I O 1
ATOM 6267 N N . PHE E 2 183 ? 37.238 15.027 3.022 1.00 31.64 166 PHE I N 1
ATOM 6268 C CA . PHE E 2 183 ? 36.811 14.038 4.004 1.00 32.20 166 PHE I CA 1
ATOM 6269 C C . PHE E 2 183 ? 37.921 13.630 4.969 1.00 32.33 166 PHE I C 1
ATOM 6270 O O . PHE E 2 183 ? 39.099 13.704 4.645 1.00 31.22 166 PHE I O 1
ATOM 6278 N N . PRO E 2 184 ? 37.542 13.201 6.174 1.00 35.80 167 PRO I N 1
ATOM 6279 C CA . PRO E 2 184 ? 38.563 12.677 7.078 1.00 33.18 167 PRO I CA 1
ATOM 6280 C C . PRO E 2 184 ? 39.369 11.570 6.411 1.00 29.32 167 PRO I C 1
ATOM 6281 O O . PRO E 2 184 ? 38.863 10.867 5.546 1.00 32.23 167 PRO I O 1
ATOM 6285 N N . SER E 2 185 ? 40.621 11.438 6.820 1.00 26.03 168 SER I N 1
ATOM 6286 C CA . SER E 2 185 ? 41.480 10.362 6.381 1.00 28.37 168 SER I CA 1
ATOM 6287 C C . SER E 2 185 ? 40.987 9.029 6.918 1.00 30.22 168 SER I C 1
ATOM 6288 O O . SER E 2 185 ? 40.547 8.947 8.054 1.00 35.90 168 SER I O 1
ATOM 6291 N N . VAL E 2 186 ? 41.098 7.984 6.111 1.00 30.26 169 VAL I N 1
ATOM 6292 C CA . VAL E 2 186 ? 40.871 6.623 6.569 1.00 31.88 169 VAL I CA 1
ATOM 6293 C C . VAL E 2 186 ? 42.181 5.828 6.504 1.00 36.79 169 VAL I C 1
ATOM 6294 O O . VAL E 2 186 ? 42.958 5.978 5.557 1.00 34.41 169 VAL I O 1
ATOM 6298 N N . ARG E 2 187 ? 42.437 4.995 7.510 1.00 37.17 170 ARG I N 1
ATOM 6299 C CA . ARG E 2 187 ? 43.531 4.033 7.425 1.00 38.04 170 ARG I CA 1
ATOM 6300 C C . ARG E 2 187 ? 43.002 2.816 6.677 1.00 39.37 170 ARG I C 1
ATOM 6301 O O . ARG E 2 187 ? 41.970 2.250 7.038 1.00 44.25 170 ARG I O 1
ATOM 6309 N N . GLN E 2 188 ? 43.684 2.433 5.611 1.00 40.18 171 GLN I N 1
ATOM 6310 C CA . GLN E 2 188 ? 43.305 1.237 4.886 1.00 42.72 171 GLN I CA 1
ATOM 6311 C C . GLN E 2 188 ? 43.966 0.019 5.505 1.00 41.40 171 GLN I C 1
ATOM 6312 O O . GLN E 2 188 ? 44.796 0.134 6.403 1.00 44.67 171 GLN I O 1
ATOM 6318 N N . SER E 2 189 ? 43.590 -1.153 5.017 1.00 45.33 172 SER I N 1
ATOM 6319 C CA . SER E 2 189 ? 44.119 -2.404 5.539 1.00 46.71 172 SER I CA 1
ATOM 6320 C C . SER E 2 189 ? 45.647 -2.429 5.467 1.00 49.43 172 SER I C 1
ATOM 6321 O O . SER E 2 189 ? 46.306 -2.994 6.342 1.00 51.62 172 SER I O 1
ATOM 6324 N N . SER E 2 190 ? 46.202 -1.793 4.436 1.00 46.57 173 SER I N 1
ATOM 6325 C CA . SER E 2 190 ? 47.655 -1.743 4.226 1.00 44.87 173 SER I CA 1
ATOM 6326 C C . SER E 2 190 ? 48.444 -1.094 5.371 1.00 40.87 173 SER I C 1
ATOM 6327 O O . SER E 2 190 ? 49.645 -1.321 5.519 1.00 42.41 173 SER I O 1
ATOM 6330 N N . GLY E 2 191 ? 47.780 -0.280 6.175 1.00 38.51 174 GLY I N 1
ATOM 6331 C CA . GLY E 2 191 ? 48.495 0.517 7.152 1.00 39.25 174 GLY I CA 1
ATOM 6332 C C . GLY E 2 191 ? 48.668 1.922 6.618 1.00 35.40 174 GLY I C 1
ATOM 6333 O O . GLY E 2 191 ? 49.016 2.849 7.354 1.00 30.18 174 GLY I O 1
ATOM 6334 N N . LEU E 2 192 ? 48.404 2.079 5.326 1.00 32.52 175 LEU I N 1
ATOM 6335 C CA . LEU E 2 192 ? 48.517 3.377 4.687 1.00 30.06 175 LEU I CA 1
ATOM 6336 C C . LEU E 2 192 ? 47.220 4.148 4.819 1.00 33.52 175 LEU I C 1
ATOM 6337 O O . LEU E 2 192 ? 46.154 3.548 4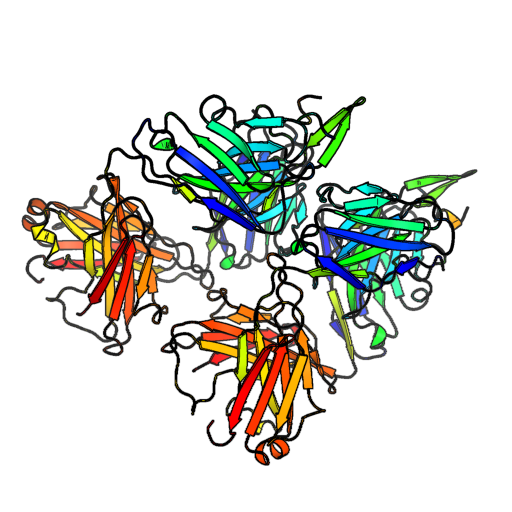.875 1.00 37.11 175 LEU I O 1
ATOM 6342 N N . TYR E 2 193 ? 47.324 5.474 4.864 1.00 26.90 176 TYR I N 1
ATOM 6343 C CA . TYR E 2 193 ? 46.164 6.339 4.932 1.00 29.59 176 TYR I CA 1
ATOM 6344 C C . TYR E 2 193 ? 45.734 6.822 3.576 1.00 32.73 176 TYR I C 1
ATOM 6345 O O . TYR E 2 193 ? 46.473 6.713 2.603 1.00 32.22 176 TYR I O 1
ATOM 6354 N N . SER E 2 194 ? 44.527 7.378 3.539 1.00 33.76 177 SER I N 1
ATOM 6355 C CA . SER E 2 194 ? 43.896 7.798 2.306 1.00 28.31 177 SER I CA 1
ATOM 6356 C C . SER E 2 194 ? 42.787 8.774 2.615 1.00 28.76 177 SER I C 1
ATOM 6357 O O . SER E 2 194 ? 42.110 8.657 3.625 1.00 31.22 177 SER I O 1
ATOM 6360 N N . LEU E 2 195 ? 42.612 9.750 1.746 1.00 26.79 178 LEU I N 1
ATOM 6361 C CA . LEU E 2 195 ? 41.503 10.657 1.871 1.00 26.98 178 LEU I CA 1
ATOM 6362 C C . LEU E 2 195 ? 41.143 11.254 0.508 1.00 32.26 178 LEU I C 1
ATOM 6363 O O . LEU E 2 195 ? 41.933 11.221 -0.433 1.00 31.35 178 LEU I O 1
ATOM 6368 N N . SER E 2 196 ? 39.942 11.803 0.409 1.00 32.79 179 SER I N 1
ATOM 6369 C CA . SER E 2 196 ? 39.518 12.437 -0.820 1.00 27.11 179 SER I CA 1
ATOM 6370 C C . SER E 2 196 ? 39.124 13.878 -0.577 1.00 29.31 179 SER I C 1
ATOM 6371 O O . SER E 2 196 ? 38.967 14.310 0.565 1.00 31.77 179 SER I O 1
ATOM 6374 N N . SER E 2 197 ? 39.002 14.635 -1.653 1.00 24.00 180 SER I N 1
ATOM 6375 C CA . SER E 2 197 ? 38.589 16.014 -1.541 1.00 27.54 180 SER I CA 1
ATOM 6376 C C . SER E 2 197 ? 37.904 16.347 -2.834 1.00 29.20 180 SER I C 1
ATOM 6377 O O . SER E 2 197 ? 38.448 16.094 -3.903 1.00 34.47 180 SER I O 1
ATOM 6380 N N . VAL E 2 198 ? 36.691 16.874 -2.746 1.00 27.67 181 VAL I N 1
ATOM 6381 C CA . VAL E 2 198 ? 35.919 17.157 -3.936 1.00 27.20 181 VAL I CA 1
ATOM 6382 C C . VAL E 2 198 ? 35.463 18.600 -3.887 1.00 33.21 181 VAL I C 1
ATOM 6383 O O . VAL E 2 198 ? 35.264 19.162 -2.808 1.00 35.02 181 VAL I O 1
ATOM 6387 N N . VAL E 2 199 ? 35.318 19.208 -5.057 1.00 31.09 182 VAL I N 1
ATOM 6388 C CA . VAL E 2 199 ? 34.837 20.580 -5.138 1.00 36.83 182 VAL I CA 1
ATOM 6389 C C . VAL E 2 199 ? 33.808 20.709 -6.248 1.00 38.82 182 VAL I C 1
ATOM 6390 O O . VAL E 2 199 ? 33.948 20.110 -7.311 1.00 38.99 182 VAL I O 1
ATOM 6394 N N . SER E 2 200 ? 32.764 21.483 -6.000 1.00 42.53 183 SER I N 1
ATOM 6395 C CA . SER E 2 200 ? 31.738 21.675 -7.014 1.00 45.06 183 SER I CA 1
ATOM 6396 C C . SER E 2 200 ? 31.973 22.991 -7.749 1.00 48.05 183 SER I C 1
ATOM 6397 O O . SER E 2 200 ? 32.023 24.055 -7.130 1.00 45.58 183 SER I O 1
ATOM 6400 N N . VAL E 2 201 ? 32.157 22.897 -9.067 1.00 53.56 184 VAL I N 1
ATOM 6401 C CA . VAL E 2 201 ? 32.423 24.056 -9.913 1.00 59.08 184 VAL I CA 1
ATOM 6402 C C . VAL E 2 201 ? 31.183 24.416 -10.705 1.00 68.31 184 VAL I C 1
ATOM 6403 O O . VAL E 2 201 ? 30.405 23.537 -11.085 1.00 65.54 184 VAL I O 1
ATOM 6407 N N . THR E 2 202 ? 31.027 25.709 -10.976 1.00 75.78 185 THR I N 1
ATOM 6408 C CA . THR E 2 202 ? 29.850 26.225 -11.669 1.00 82.13 185 THR I CA 1
ATOM 6409 C C . THR E 2 202 ? 29.631 25.549 -13.030 1.00 81.14 185 THR I C 1
ATOM 6410 O O . THR E 2 202 ? 28.694 24.763 -13.195 1.00 79.74 185 THR I O 1
ATOM 6414 N N . SER E 2 203 ? 30.495 25.849 -13.995 1.00 80.93 186 SER I N 1
ATOM 6415 C CA . SER E 2 203 ? 30.378 25.276 -15.334 1.00 89.15 186 SER I CA 1
ATOM 6416 C C . SER E 2 203 ? 31.764 25.053 -15.909 1.00 91.26 186 SER I C 1
ATOM 6417 O O . SER E 2 203 ? 32.341 23.975 -15.768 1.00 85.48 186 SER I O 1
ATOM 6420 N N . SER E 2 204 ? 32.283 26.085 -16.566 1.00 93.15 187 SER I N 1
ATOM 6421 C CA . SER E 2 204 ? 33.663 26.102 -17.029 1.00 98.78 187 SER I CA 1
ATOM 6422 C C . SER E 2 204 ? 34.423 27.153 -16.227 1.00 93.72 187 SER I C 1
ATOM 6423 O O . SER E 2 204 ? 35.634 27.318 -16.391 1.00 89.92 187 SER I O 1
ATOM 6426 N N . SER E 2 205 ? 33.691 27.855 -15.362 1.00 91.38 188 SER I N 1
ATOM 6427 C CA . SER E 2 205 ? 34.256 28.904 -14.516 1.00 92.37 188 SER I CA 1
ATOM 6428 C C . SER E 2 205 ? 35.746 28.702 -14.273 1.00 93.61 188 SER I C 1
ATOM 6429 O O . SER E 2 205 ? 36.587 29.424 -14.824 1.00 96.79 188 SER I O 1
ATOM 6432 N N . GLN E 2 206 ? 36.073 27.708 -13.457 1.00 87.36 189 GLN I N 1
ATOM 6433 C CA . GLN E 2 206 ? 37.463 27.469 -13.099 1.00 82.78 189 GLN I CA 1
ATOM 6434 C C . GLN E 2 206 ? 38.053 26.194 -13.710 1.00 76.65 189 GLN I C 1
ATOM 6435 O O . GLN E 2 206 ? 37.401 25.146 -13.738 1.00 72.63 189 GLN I O 1
ATOM 6441 N N . PRO E 2 207 ? 39.281 26.304 -14.240 1.00 73.90 190 PRO I N 1
ATOM 6442 C CA . PRO E 2 207 ? 40.187 25.150 -14.280 1.00 67.73 190 PRO I CA 1
ATOM 6443 C C . PRO E 2 207 ? 40.698 24.961 -12.845 1.00 58.12 190 PRO I C 1
ATOM 6444 O O . PRO E 2 207 ? 41.387 25.842 -12.338 1.00 53.35 190 PRO I O 1
ATOM 6448 N N . VAL E 2 208 ? 40.334 23.854 -12.198 1.00 51.90 191 VAL I N 1
ATOM 6449 C CA . VAL E 2 208 ? 40.585 23.666 -10.767 1.00 41.76 191 VAL I CA 1
ATOM 6450 C C . VAL E 2 208 ? 41.782 22.762 -10.462 1.00 39.37 191 VAL I C 1
ATOM 6451 O O . VAL E 2 208 ? 41.962 21.718 -11.088 1.00 40.07 191 VAL I O 1
ATOM 6455 N N . THR E 2 209 ? 42.601 23.167 -9.495 1.00 38.57 192 THR I N 1
ATOM 6456 C CA . THR E 2 209 ? 43.794 22.407 -9.134 1.00 32.80 192 THR I CA 1
ATOM 6457 C C . THR E 2 209 ? 43.805 22.112 -7.652 1.00 34.21 192 THR I C 1
ATOM 6458 O O . THR E 2 209 ? 43.656 23.015 -6.827 1.00 34.60 192 THR I O 1
ATOM 6462 N N . CYS E 2 210 ? 43.982 20.845 -7.305 1.00 31.72 193 CYS I N 1
ATOM 6463 C CA . CYS E 2 210 ? 44.098 20.493 -5.906 1.00 27.18 193 CYS I CA 1
ATOM 6464 C C . CYS E 2 210 ? 45.561 20.561 -5.484 1.00 30.71 193 CYS I C 1
ATOM 6465 O O . CYS E 2 210 ? 46.461 20.077 -6.183 1.00 28.95 193 CYS I O 1
ATOM 6468 N N . ASN E 2 211 ? 45.794 21.178 -4.337 1.00 30.40 194 ASN I N 1
ATOM 6469 C CA . ASN E 2 211 ? 47.134 21.302 -3.815 1.00 29.05 194 ASN I CA 1
ATOM 6470 C C . ASN E 2 211 ? 47.264 20.390 -2.625 1.00 27.42 194 ASN I C 1
ATOM 6471 O O . ASN E 2 211 ? 46.577 20.572 -1.635 1.00 30.85 194 ASN I O 1
ATOM 6476 N N . VAL E 2 212 ? 48.122 19.388 -2.732 1.00 22.89 195 VAL I N 1
ATOM 6477 C CA . VAL E 2 212 ? 48.224 18.381 -1.699 1.00 22.96 195 VAL I CA 1
ATOM 6478 C C . VAL E 2 212 ? 49.592 18.451 -1.059 1.00 27.28 195 VAL I C 1
ATOM 6479 O O . VAL E 2 212 ? 50.608 18.471 -1.745 1.00 31.12 195 VAL I O 1
ATOM 6483 N N . ALA E 2 213 ? 49.614 18.532 0.262 1.00 27.58 196 ALA I N 1
ATOM 6484 C CA . ALA E 2 213 ? 50.867 18.594 0.987 1.00 25.60 196 ALA I CA 1
ATOM 6485 C C . ALA E 2 213 ? 50.944 17.406 1.913 1.00 27.54 196 ALA I C 1
ATOM 6486 O O . ALA E 2 213 ? 49.947 17.006 2.525 1.00 29.08 196 ALA I O 1
ATOM 6488 N N . HIS E 2 214 ? 52.136 16.837 1.996 1.00 29.31 197 HIS I N 1
ATOM 6489 C CA . HIS E 2 214 ? 52.430 15.741 2.900 1.00 25.99 197 HIS I CA 1
ATOM 6490 C C . HIS E 2 214 ? 53.775 16.078 3.519 1.00 24.41 197 HIS I C 1
ATOM 6491 O O . HIS E 2 214 ? 54.814 15.663 3.026 1.00 25.21 197 HIS I O 1
ATOM 6498 N N . PRO E 2 215 ? 53.746 16.869 4.589 1.00 25.62 198 PRO I N 1
ATOM 6499 C CA . PRO E 2 215 ? 54.909 17.458 5.262 1.00 23.84 198 PRO I CA 1
ATOM 6500 C C . PRO E 2 215 ? 55.955 16.445 5.719 1.00 23.56 198 PRO I C 1
ATOM 6501 O O . PRO E 2 215 ? 57.142 16.772 5.739 1.00 25.80 198 PRO I O 1
ATOM 6505 N N . ALA E 2 216 ? 55.532 15.238 6.073 1.00 22.82 199 ALA I N 1
ATOM 6506 C CA . ALA E 2 216 ? 56.473 14.241 6.567 1.00 22.45 199 ALA I CA 1
ATOM 6507 C C . ALA E 2 216 ? 57.420 13.712 5.468 1.00 27.93 199 ALA I C 1
ATOM 6508 O O . ALA E 2 216 ? 58.480 13.159 5.768 1.00 30.23 199 ALA I O 1
ATOM 6510 N N . THR E 2 217 ? 57.041 13.861 4.202 1.00 25.07 200 THR I N 1
ATOM 6511 C CA . THR E 2 217 ? 57.952 13.509 3.127 1.00 26.34 200 THR I CA 1
ATOM 6512 C C . THR E 2 217 ? 58.357 14.730 2.309 1.00 29.25 200 THR I C 1
ATOM 6513 O O . THR E 2 217 ? 58.994 14.599 1.264 1.00 29.79 200 THR I O 1
ATOM 6517 N N . ASN E 2 218 ? 58.000 15.915 2.795 1.00 29.06 201 ASN I N 1
ATOM 6518 C CA . ASN E 2 218 ? 58.417 17.149 2.153 1.00 27.84 201 ASN I CA 1
ATOM 6519 C C . ASN E 2 218 ? 57.839 17.245 0.764 1.00 32.69 201 ASN I C 1
ATOM 6520 O O . ASN E 2 218 ? 58.464 17.799 -0.148 1.00 32.58 201 ASN I O 1
ATOM 6525 N N . THR E 2 219 ? 56.648 16.681 0.602 1.00 29.43 202 THR I N 1
ATOM 6526 C CA . THR E 2 219 ? 56.040 16.562 -0.708 1.00 26.70 202 THR I CA 1
ATOM 6527 C C . THR E 2 219 ? 54.919 17.555 -0.899 1.00 24.78 202 THR I C 1
ATOM 6528 O O . THR E 2 219 ? 54.131 17.797 -0.002 1.00 25.81 202 THR I O 1
ATOM 6532 N N . LYS E 2 220 ? 54.854 18.134 -2.084 1.00 24.99 203 LYS I N 1
ATOM 6533 C CA . LYS E 2 220 ? 53.715 18.939 -2.461 1.00 25.38 203 LYS I CA 1
ATOM 6534 C C . LYS E 2 220 ? 53.355 18.547 -3.873 1.00 27.32 203 LYS I C 1
ATOM 6535 O O . LYS E 2 220 ? 54.236 18.423 -4.720 1.00 27.76 203 LYS I O 1
ATOM 6541 N N . VAL E 2 221 ? 52.064 18.338 -4.124 1.00 28.23 204 VAL I N 1
ATOM 6542 C CA . VAL E 2 221 ? 51.595 17.881 -5.429 1.00 29.74 204 VAL I CA 1
ATOM 6543 C C . VAL E 2 221 ? 50.415 18.720 -5.909 1.00 31.14 204 VAL I C 1
ATOM 6544 O O . VAL E 2 221 ? 49.406 18.813 -5.224 1.00 30.81 204 VAL I O 1
ATOM 6548 N N . ASP E 2 222 ? 50.543 19.331 -7.080 1.00 29.99 205 ASP I N 1
ATOM 6549 C CA . ASP E 2 222 ? 49.419 20.025 -7.691 1.00 31.16 205 ASP I CA 1
ATOM 6550 C C . ASP E 2 222 ? 48.874 19.199 -8.830 1.00 33.37 205 ASP I C 1
ATOM 6551 O O . ASP E 2 222 ? 49.552 19.029 -9.841 1.00 32.38 205 ASP I O 1
ATOM 6556 N N . LYS E 2 223 ? 47.651 18.696 -8.685 1.00 30.56 206 LYS I N 1
ATOM 6557 C CA . LYS E 2 223 ? 46.990 18.064 -9.817 1.00 29.74 206 LYS I CA 1
ATOM 6558 C C . LYS E 2 223 ? 45.897 18.975 -10.323 1.00 31.16 206 LYS I C 1
ATOM 6559 O O . LYS E 2 223 ? 45.021 19.395 -9.558 1.00 33.33 206 LYS I O 1
ATOM 6565 N N . THR E 2 224 ? 45.952 19.323 -11.602 1.00 29.36 207 THR I N 1
ATOM 6566 C CA . THR E 2 224 ? 44.841 20.067 -12.160 1.00 29.23 207 THR I CA 1
ATOM 6567 C C . THR E 2 224 ? 43.899 19.101 -12.860 1.00 30.45 207 THR I C 1
ATOM 6568 O O . THR E 2 224 ? 44.323 18.212 -13.593 1.00 31.96 207 THR I O 1
ATOM 6572 N N . VAL E 2 225 ? 42.616 19.250 -12.553 1.00 31.71 208 VAL I N 1
ATOM 6573 C CA . VAL E 2 225 ? 41.628 18.222 -12.833 1.00 35.71 208 VAL I CA 1
ATOM 6574 C C . VAL E 2 225 ? 40.616 18.688 -13.874 1.00 40.29 208 VAL I C 1
ATOM 6575 O O . VAL E 2 225 ? 40.096 19.809 -13.798 1.00 38.90 208 VAL I O 1
ATOM 6579 N N . ALA E 2 226 ? 40.331 17.821 -14.839 1.00 43.67 209 ALA I N 1
ATOM 6580 C CA . ALA E 2 226 ? 39.372 18.153 -15.889 1.00 52.03 209 ALA I CA 1
ATOM 6581 C C . ALA E 2 226 ? 38.373 17.027 -16.207 1.00 53.84 209 ALA I C 1
ATOM 6582 O O . ALA E 2 226 ? 38.688 15.842 -16.077 1.00 54.95 209 ALA I O 1
ATOM 6584 N N . PRO E 2 227 ? 37.157 17.406 -16.624 1.00 55.55 210 PRO I N 1
ATOM 6585 C CA . PRO E 2 227 ? 36.146 16.455 -17.107 1.00 53.64 210 PRO I CA 1
ATOM 6586 C C . PRO E 2 227 ? 36.611 15.741 -18.371 1.00 52.93 210 PRO I C 1
ATOM 6587 O O . PRO E 2 227 ? 36.624 14.509 -18.374 1.00 58.31 210 PRO I O 1
ATOM 6591 N N . GLU F 3 4 ? 54.229 25.249 50.282 1.00 48.15 321 GLU Q N 1
ATOM 6592 C CA . GLU F 3 4 ? 53.937 24.534 49.041 1.00 58.47 321 GLU Q CA 1
ATOM 6593 C C . GLU F 3 4 ? 53.192 23.247 49.371 1.00 52.25 321 GLU Q C 1
ATOM 6594 O O . GLU F 3 4 ? 53.061 22.877 50.541 1.00 53.26 321 GLU Q O 1
ATOM 6600 N N . ILE F 3 5 ? 52.701 22.572 48.336 1.00 47.20 322 ILE Q N 1
ATOM 6601 C CA . ILE F 3 5 ? 52.032 21.296 48.519 1.00 43.94 322 ILE Q CA 1
ATOM 6602 C C . ILE F 3 5 ? 53.072 20.188 48.570 1.00 40.95 322 ILE Q C 1
ATOM 6603 O O . ILE F 3 5 ? 54.241 20.406 48.249 1.00 45.56 322 ILE Q O 1
ATOM 6608 N N . ILE F 3 6 ? 52.644 19.004 48.988 1.00 38.43 323 ILE Q N 1
ATOM 6609 C CA . ILE F 3 6 ? 53.553 17.884 49.177 1.00 40.60 323 ILE Q CA 1
ATOM 6610 C C . ILE F 3 6 ? 53.038 16.660 48.439 1.00 40.75 323 ILE Q C 1
ATOM 6611 O O . ILE F 3 6 ? 53.748 15.663 48.300 1.00 39.57 323 ILE Q O 1
ATOM 6616 N N . GLY F 3 7 ? 51.803 16.749 47.950 1.00 39.04 324 GLY Q N 1
ATOM 6617 C CA . GLY F 3 7 ? 51.204 15.668 47.189 1.00 34.43 324 GLY Q CA 1
ATOM 6618 C C . GLY F 3 7 ? 49.723 15.848 46.912 1.00 35.20 324 GLY Q C 1
ATOM 6619 O O . GLY F 3 7 ? 49.157 16.908 47.166 1.00 40.88 324 GLY Q O 1
ATOM 6620 N N . ASP F 3 8 ? 49.097 14.797 46.390 1.00 35.74 325 ASP Q N 1
ATOM 6621 C CA . ASP F 3 8 ? 47.689 14.809 46.002 1.00 35.72 325 ASP Q CA 1
ATOM 6622 C C . ASP F 3 8 ? 46.822 14.594 47.245 1.00 36.54 325 ASP Q C 1
ATOM 6623 O O . ASP F 3 8 ? 47.268 13.996 48.218 1.00 35.01 325 ASP Q O 1
ATOM 6628 N N . ILE F 3 9 ? 45.595 15.098 47.222 1.00 34.50 326 ILE Q N 1
ATOM 6629 C CA . ILE F 3 9 ? 44.750 15.066 48.406 1.00 35.69 326 ILE Q CA 1
ATOM 6630 C C . ILE F 3 9 ? 44.540 13.640 48.912 1.00 40.47 326 ILE Q C 1
ATOM 6631 O O . ILE F 3 9 ? 44.374 13.416 50.113 1.00 42.55 326 ILE Q O 1
ATOM 6636 N N . ARG F 3 10 ? 44.559 12.674 47.999 1.00 38.95 327 ARG Q N 1
ATOM 6637 C CA . ARG F 3 10 ? 44.425 11.267 48.372 1.00 35.03 327 ARG Q CA 1
ATOM 6638 C C . ARG F 3 10 ? 45.696 10.664 48.978 1.00 34.26 327 ARG Q C 1
ATOM 6639 O O . ARG F 3 10 ? 45.754 9.465 49.216 1.00 40.66 327 ARG Q O 1
ATOM 6647 N N . GLN F 3 11 ? 46.724 11.469 49.197 1.00 34.49 328 GLN Q N 1
ATOM 6648 C CA . GLN F 3 11 ? 47.877 10.995 49.962 1.00 37.31 328 GLN Q CA 1
ATOM 6649 C C . GLN F 3 11 ? 47.879 11.598 51.378 1.00 41.47 328 GLN Q C 1
ATOM 6650 O O . GLN F 3 11 ? 48.861 11.477 52.106 1.00 50.58 328 GLN Q O 1
ATOM 6656 N N . ALA F 3 12 ? 46.775 12.233 51.767 1.00 37.20 329 ALA Q N 1
ATOM 6657 C CA . ALA F 3 12 ? 46.683 12.890 53.069 1.00 43.25 329 ALA Q CA 1
ATOM 6658 C C . ALA F 3 12 ? 46.092 11.994 54.165 1.00 40.35 329 ALA Q C 1
ATOM 6659 O O . ALA F 3 12 ? 46.064 10.772 54.035 1.00 41.03 329 ALA Q O 1
#

Radius of gyration: 30.39 Å; Cα contacts (8 Å, |Δi|>4): 2493; chains: 6; bounding box: 55×78×94 Å